Protein 3UOX (pdb70)

CATH classification: 3.50.50.60

Foldseek 3Di:
DAFPFAEEEEAQALLRLLLQLLCVVLVGGYAYEEQAPDHHQCLQQFQAFLAWALFQPLLLLLCCLVPLCVVDFDFKRIDHSVVSRVSSVVSCVSSVRCVRYDYSWDFQAWAQDVVHQWIFTAIPNPDTGIHLFYEYPLDQWADDPFAAPVAAQFAEAERRHADADPVSHGPPLAQAPFEEEEEDAPQQNLSNLLSSLVHHQAYEYEDAAAAQEAAQLMDTADPVNRVVSSVCSVVLLVQLLPEQFSGNEAEDAAAQVVDDLVRLLVVLVVQSNDHHDCNPHHYHPCCFQDPVNQVSSLVSSLVVLPVQAPDPVVSVRNRGDQFGHPLADHHHHDCSSNSNNDPRYHYHHCNVWPWNHAHRQGTDTNPDDDGGNYYYYSDDICSFQWDCPSYQYAFPPRDGVCNVQVLHDFAFLLFAAARHKSYGYAQYQSNANRRHSCSSLSSVVSVLVSLVSVVCVVVVWSIKGFDPVRSQVRQVVQVVVVVSTVSCVRVVVQKRWDAPPPGDIDIGGSGGSGGSNVSVVVSVVCVVVVNPRMDID/DAFPFAEEEEAQALLRLLLLLLCVVLVGGYAYEEQAPDHHQVLQQFFAFLAWALFQPLLLLLCCLVPLPVVDFAFKRIDHSVVSRVSSVVSCVSSVRRVRYDYSKDFAAWAQDVVHQWIWTDIPNPDTHIHLFYEYPLAQKDDDPFAAPVAAQFAEAERSHADADPVSHGPPLAQAPWFEEEEDDPQLVQSSLLSSLVHHPFYEYEDAAAAQEAAQLMDTADPVRRVVSSVCSVVLLVQLLPEQFSGNEAEDAAQLVVDDLVVLLVVLVVQRNDHHDCNPHHYHPCCFQDPVSQVSSLVSSLVVLPVQAPDNVVSVRNRGDQFTPPLFPHRHHDCRSNSNVDPRYYYHHCNVWPWNHAHHQGTHTNPDGDGTNYYYYHDDINSCVSHQYAFPPRDGCCVVQVQHDFAFLLFAAARHKSYGYAAYQSNANRSHSCSSLSSVVSVLVSLVSVVCVVVVWSIKGFDPVRRLVRQVVQQVVVVSTNNCVSPVVQWRWDQDPVGDIDIGGNGRSGGSNVSVVVSVVCVVVVNPRMDID

GO terms:
  GO:0050661 NADP binding (F, IDA)
  GO:0071949 FAD binding (F, IDA)
  GO:0042802 identical protein binding (F, IDA)
  GO:0042803 protein homodimerization activity (F, IDA)
  GO:0019383 (+)-camphor catabolic process (P, IDA)
  GO:0004497 monooxygenase activity (F, IDA)

B-factor: mean 24.01, std 8.53, range [9.24, 66.56]

Radius of gyration: 33.34 Å; Cα contacts (8 Å, |Δi|>4): 2273; chains: 2; bounding box: 91×55×94 Å

Organism: Pseudomonas putida (NCBI:txid303)

Nearest PDB structures (foldseek):
  3uox-assembly2_B  TM=1.002E+00  e=0.000E+00  Pseudomonas putida
  3uov-assembly1_B  TM=1.000E+00  e=0.000E+00  Pseudomonas putida
  3uox-assembly3_A  TM=9.975E-01  e=0.000E+00  Pseudomonas putida
  3uov-assembly1_A  TM=9.986E-01  e=0.000E+00  Pseudomonas putida
  3uoy-assembly1_A  TM=1.000E+00  e=0.000E+00  Pseudomonas putida

Sequence (1070 aa):
KSPALDAVVIGAGVTGIYQAFLINQAGMKVLGIEAGEDVGGTWYWNRYPGCRLDTESYAYGYFALKGIIPEWEWSENFASQPEMLRYVNRAADAMDVRKHYRFNTRVTAARYVENDRLWEVTLDNEEVVTCRFLISATGPLSAPDIKGIDSFKGESFHSSRWPTDAEGAPKGVDFTGKRVGVIGTGATGVQIIPIAAETAKELYVFQRTPNWCTPLGNSPMSKEKMDSLRNRYPTILEYVKSTDTAFPYHRDPRKGTDVSESERDAFFEELYRQPGYGIWLSGFRDLLLNKESNKFLADFVAKKIRQRVKDPVVAEKLIPKDHPFGAKRVPMETNYYETYNRDNVHLVDIREAPIQEVTPEGIKTADAAYDLDVIIYATGFDAVTGSLDRIDIRGKDNVRLIDAWAEGPSTYLGLQARGFPNFFTLVGPHNGSTFCNVGVCGGLQAEWVLRMISYMKDNGFTYSEPTQAAENRWTEEVYADFSRTLLAEANAWWVKTTTKPDGSVVRRTLVHVSGGPEYRKRCEQVAYNNNYNGFELAKSPALDAVVIGAGVTGIYQAFLINQAGMKVLGIEAGEDVGGTWYWNRYPGCRLDTESYAYGYFALKGIIPEWEWSENFASQPEMLRYVNRAADAMDVRKHYRFNTRVTAARYVENDRLWEVTLDNEEVVTCRFLISATGPLSAPDIKGIDSFKGESFHSSRWPTDAEGAPKGVDFTGKRVGVIGTGATGVQIIPIAAETAKELYVFQRTPNWCTPLGNSPMSKEKMDSLRNRYPTILEYVKSTDTAFPYHRDPRKGTDVSESERDAFFEELYRQPGYGIWLSGFRDLLLNKESNKFLADFVAKKIRQRVKDPVVAEKLIPKDHPFGAKRVPMETNYYETYNRDNVHLVDIREAPIQEVTPEGIKTADAAYDLDVIIYATGFGSLDRIDIRGKDNVRLIDAWAEGPSTYLGLQARGFPNFFTLVGPHNGSTFCNVGVCGGLQAEWVLRMISYMKDNGFTYSEPTQAAENRWTEEVYADFSRTLLAEANAWWVKTTTKPDGSVVRRTLVHVSGGPEYRKRCEQVAYNNNYNGFELA

Secondary structure (DSSP, 8-state):
---SEEEEEE--SHHHHHHHHHHHHTT--EEEE-SSSSS-THHHH---TT-B-SS-HHHH-HHHHTTSSTT---SBSS-BHHHHHHHHHHHHHHHT-GGGEE-S--EEEEEEEGGGTEEEEEETTTEEEEEEEEEE---S-B----TTGGG--SEEEEGGG--B-TTSPBS----BT-EEEEE--SHHHHHHHHHHTTTBSEEEEEESSPPP-EE----BPPHHHHHHHHHTHHHHHHHHTTSSSSSS---BSS-GGGS-HHHHHHHHHHHHHSSSTHHHHTSBTTTTT-HHHHHHHHHHHHHHHHHH-S-HHHHHHTS-SSS-TTSS-PPEESSHHHHTTSTTEEEEETTTS-EEEEETTEEEESS-EEE-SEEEE----BSSS-S-TTSEEE-GGG-BHHHHTTTS---BTTTB-TT-TTEEE-SSGGGTGGGS-HHHHHHHHHHHHHHHHHHHHHHT---EEE-HHHHHHHHHHHHHHHHTSTHHHH-GGGEEEEE-SSS-EEEEESS--S-HHHHHHHHHHHHHTTTTTEEE-/---SEEEEEE--SHHHHHHHHHHHHTT--EEEE-SSSSS-THHHH---TT-B-SS-HHHH-HHHHTTSSTT---SBSS-BHHHHHHHHHHHHHHHT-GGGEE-S--EEEEEEEGGGTEEEEEETTTEEEEEEEEEE---S------TTGGG--SEEEEGGG--B-TTSPBS----BT-EEEEE--SHHHHHHHHHHHHHBSEEEEEESSPPP-EE----BPPHHHHHHHHHTHHHHHHHHHHSSSSSS---BSS-GGGS-HHHHHHHHHHHHTSSSTHHHHTSBTTTTT-HHHHHHHHHHHHHHHHHH-SSHHHHHHTS-SSS-TTSSPPPEESSHHHHTTSTTEEEEETTTS-EEEE-SSEEEESS-EEE-SEEEE-----GGGGSEEE-GGG-BHHHHTTTS---BTTTB-TT-TTEEE-SSGGGTGGGS-HHHHHHHHHHHHHHHHHHHHHHT---EEE-HHHHHHHHHHHHHHHHTSTHHHHTGGGEEEEEETTTEEEEEES---S-HHHHHHHHHHHHHTTTTTEEE-

Solvent-accessible surface area: 43921 Å² total; per-residue (Å²): 114,91,21,75,29,22,0,0,0,14,9,0,14,20,12,0,0,6,0,0,35,19,0,57,123,50,71,10,140,10,23,0,1,14,30,2,125,49,0,1,13,67,20,34,113,17,35,15,13,20,10,58,7,39,2,15,0,16,0,20,0,3,6,1,14,85,45,40,0,60,84,34,101,5,62,40,10,1,0,23,5,63,6,0,29,136,2,0,39,86,0,0,81,46,11,87,0,66,149,26,17,84,43,95,18,114,10,36,7,0,98,18,38,85,147,42,88,6,0,65,0,13,3,52,120,138,79,74,18,35,0,43,9,0,0,2,8,33,22,29,71,18,102,82,157,40,146,30,31,151,47,19,157,36,69,51,10,32,1,40,163,7,51,48,58,109,159,20,45,31,112,37,54,83,2,98,54,65,58,0,0,0,22,20,10,22,49,4,0,1,35,1,0,18,61,0,1,115,49,6,115,32,0,27,0,1,10,154,48,19,24,12,2,1,30,6,41,44,54,115,16,56,131,136,92,3,44,45,8,61,83,37,11,77,7,0,24,47,2,0,61,19,5,99,27,2,4,6,24,65,75,23,106,83,80,0,57,106,9,65,122,89,98,27,60,67,40,4,47,122,17,13,170,68,64,2,1,0,3,10,12,23,2,4,117,8,4,24,101,55,138,105,2,4,123,51,1,12,70,6,0,6,85,10,0,114,94,33,3,150,68,100,105,38,0,66,74,2,6,6,142,101,28,36,0,1,2,87,71,4,12,11,4,79,94,5,2,64,8,16,53,106,140,26,11,66,38,12,23,20,146,116,5,68,30,83,60,2,32,60,102,0,2,77,0,53,103,35,79,41,87,11,62,0,0,0,1,4,35,50,78,56,28,13,58,16,9,21,94,148,14,56,4,43,3,51,120,91,65,103,7,92,68,37,44,62,56,0,17,8,8,19,1,0,2,1,4,97,15,1,0,0,1,0,4,5,10,5,2,24,11,9,9,9,31,14,0,24,8,0,19,1,5,16,18,0,23,11,0,29,44,0,2,28,24,1,118,80,73,57,61,38,40,0,0,0,37,125,51,10,13,62,156,15,15,100,75,14,46,35,53,0,45,160,26,22,2,28,137,34,13,76,143,12,29,84,80,34,87,59,136,124,48,72,62,46,111,34,8,10,0,4,39,27,19,9,41,88,20,50,64,81,6,12,26,18,1,28,66,79,2,102,14,13,98,37,51,110,98,24,76,19,44,0,0,0,14,9,0,15,20,14,0,0,6,0,0,36,16,0,55,126,47,64,8,136,6,32,0,1,13,32,3,125,47,0,1,12,67,20,35,118,18,37,16,11,23,10,59,7,38,2,14,0,15,0,20,0,2,5,1,11,88,47,43,2,46,91,36,117,5,62,42,10,1,0,23,7,60,6,0,29,137,2,0,37,113,0,0,81,56,11,77,1,65,136,36,18,92,45,98,3,107,5,42,6,0,97,18,38,81,148,48,86,7,0,65,0,11,1,60,123,136,78,80,21,34,0,42,9,0,0,2,9,35,26,37,101,38,99,94,153,61,141,26,34,145,46,20,175,32,80,49,11,33,2,37,178,9,57,49,52,117,163,18,41,32,110,39,54,86,2,94,49,62,66,0,0,0,23,20,9,26,51,6,0,2,35,0,0,16,58,0,1,115,53,5,118,35,0,28,0,1,10,145,49,19,27,13,2,0,33,8,39,42,54,108,15,63,154,149,90,5,43,47,6,56,83,40,9,76,8,0,23,52,3,0,59,19,4,98,28,2,2,6,24,59,72,22,109,98,70,0,79,76,20,57,131,87,98,25,57,65,43,8,46,126,16,13,174,69,64,1,0,0,3,12,10,24,1,4,113,10,4,20,99,63,134,98,2,4,121,39,1,10,75,8,0,6,79,11,0,118,109,39,3,184,68,100,98,34,0,66,81,2,7,6,140,103,31,30,0,3,0,56,70,3,10,11,5,81,94,5,2,63,8,17,63,103,143,32,12,66,32,14,32,22,139,136,7,70,26,92,56,2,33,62,107,1,2,76,0,57,116,35,73,40,83,10,62,0,0,0,2,3,37,60,114,70,10,21,86,153,12,50,6,56,3,66,118,90,65,86,8,72,74,35,43,64,47,1,19,8,6,18,0,0,2,0,3,105,16,1,0,0,2,0,4,5,11,5,46,23,10,10,10,34,30,13,0,26,7,0,23,0,5,14,16,0,23,11,0,28,43,0,1,27,20,0,113,78,74,55,58,35,43,0,7,3,44,99,50,7,9,60,156,16,14,109,78,18,44,34,57,0,50,166,28,22,6,24,131,29,5,77,172,17,34,104,71,33,94,64,146,125,58,48,81,34,106,35,8,69,7,4,37,26,17,10,42,82,20,50,71,62,6,11,30,15,1,27,66,86,2,102,15,13,103,34,55

InterPro domains:
  IPR023753 FAD/NAD(P)-binding domain [PF07992] (11-239)
  IPR036188 FAD/NAD(P)-binding domain superfamily [G3DSA:3.50.50.60] (4-274)
  IPR036188 FAD/NAD(P)-binding domain superfamily [G3DSA:3.50.50.60] (354-545)
  IPR036188 FAD/NAD(P)-binding domain superfamily [SSF51905] (10-263)
  IPR036188 FAD/NAD(P)-binding domain superfamily [SSF51905] (326-543)
  IPR050775 Baeyer-Villiger monooxygenase-like [PTHR43098] (5-544)

Structure (mmCIF, N/CA/C/O backbone):
data_3UOX
#
_entry.id   3UOX
#
_cell.length_a   67.318
_cell.length_b   92.540
_cell.length_c   93.350
_cell.angle_alpha   90.000
_cell.angle_beta   103.270
_cell.angle_gamma   90.000
#
_symmetry.space_group_name_H-M   'P 1 21 1'
#
loop_
_entity.id
_entity.type
_entity.pdbx_description
1 polymer OTEMO
2 non-polymer 'FLAVIN-ADENINE DINUCLEOTIDE'
3 water water
#
loop_
_atom_site.group_PDB
_atom_site.id
_atom_site.type_symbol
_atom_site.label_atom_id
_atom_site.label_alt_id
_atom_site.label_comp_id
_atom_site.label_asym_id
_atom_site.label_entity_id
_atom_site.label_seq_id
_atom_site.pdbx_PDB_ins_code
_atom_site.Cartn_x
_atom_site.Cartn_y
_atom_site.Cartn_z
_atom_site.occupancy
_atom_site.B_iso_or_equiv
_atom_site.auth_seq_id
_atom_site.auth_comp_id
_atom_site.auth_asym_id
_atom_site.auth_atom_id
_atom_site.pdbx_PDB_model_num
ATOM 1 N N . LYS A 1 6 ? 24.820 -16.488 47.569 1.00 39.16 6 LYS A N 1
ATOM 2 C CA . LYS A 1 6 ? 23.539 -17.238 47.390 1.00 38.70 6 LYS A CA 1
ATOM 3 C C . LYS A 1 6 ? 22.784 -16.802 46.121 1.00 38.41 6 LYS A C 1
ATOM 4 O O . LYS A 1 6 ? 22.816 -15.633 45.723 1.00 38.58 6 LYS A O 1
ATOM 6 N N . SER A 1 7 ? 22.124 -17.754 45.469 1.00 37.21 7 SER A N 1
ATOM 7 C CA . SER A 1 7 ? 21.380 -17.437 44.253 1.00 35.92 7 SER A CA 1
ATOM 8 C C . SER A 1 7 ? 19.875 -17.644 44.455 1.00 33.63 7 SER A C 1
ATOM 9 O O . SER A 1 7 ? 19.466 -18.529 45.224 1.00 33.33 7 SER A O 1
ATOM 12 N N . PRO A 1 8 ? 19.051 -16.821 43.771 1.00 31.20 8 PRO A N 1
ATOM 13 C CA . PRO A 1 8 ? 17.603 -16.914 43.928 1.00 29.11 8 PRO A CA 1
ATOM 14 C C . PRO A 1 8 ? 17.103 -18.197 43.319 1.00 27.07 8 PRO A C 1
ATOM 15 O O . PRO A 1 8 ? 17.690 -18.696 42.378 1.00 26.91 8 PRO A O 1
ATOM 19 N N . ALA A 1 9 ? 16.011 -18.717 43.858 1.00 26.47 9 ALA A N 1
ATOM 20 C CA . ALA A 1 9 ? 15.402 -19.924 43.346 1.00 24.08 9 ALA A CA 1
ATOM 21 C C . ALA A 1 9 ? 14.634 -19.663 42.035 1.00 23.80 9 ALA A C 1
ATOM 22 O O . ALA A 1 9 ? 14.486 -20.568 41.214 1.00 23.11 9 ALA A O 1
ATOM 24 N N . LEU A 1 10 ? 14.166 -18.423 41.836 1.00 21.61 10 LEU A N 1
ATOM 25 C CA . LEU A 1 10 ? 13.334 -18.084 40.687 1.00 20.47 10 LEU A CA 1
ATOM 26 C C . LEU A 1 10 ? 13.957 -16.967 39.888 1.00 19.34 10 LEU A C 1
ATOM 27 O O . LEU A 1 10 ? 14.569 -16.089 40.495 1.00 18.75 10 LEU A O 1
ATOM 32 N N . ASP A 1 11 ? 13.759 -16.949 38.565 1.00 18.25 11 ASP A N 1
ATOM 33 C CA . ASP A 1 11 ? 14.067 -15.731 37.785 1.00 18.09 11 ASP A CA 1
ATOM 34 C C . ASP A 1 11 ? 13.179 -14.539 38.158 1.00 18.01 11 ASP A C 1
ATOM 35 O O . ASP A 1 11 ? 13.647 -13.407 38.243 1.00 17.78 11 ASP A O 1
ATOM 40 N N . ALA A 1 12 ? 11.887 -14.779 38.351 1.00 17.98 12 ALA A N 1
ATOM 41 C CA . ALA A 1 12 ? 10.964 -13.668 38.675 1.00 17.29 12 ALA A CA 1
ATOM 42 C C . ALA A 1 12 ? 9.814 -14.147 39.545 1.00 16.58 12 ALA A C 1
ATOM 43 O O . ALA A 1 12 ? 9.414 -15.285 39.453 1.00 17.70 12 ALA A O 1
ATOM 45 N N . VAL A 1 13 ? 9.320 -13.263 40.400 1.00 16.01 13 VAL A N 1
ATOM 46 C CA . VAL A 1 13 ? 7.986 -13.404 40.974 1.00 14.77 13 VAL A CA 1
ATOM 47 C C . VAL A 1 13 ? 7.114 -12.335 40.367 1.00 14.89 13 VAL A C 1
ATOM 48 O O . VAL A 1 13 ? 7.524 -11.154 40.253 1.00 14.24 13 VAL A O 1
ATOM 52 N N . VAL A 1 14 ? 5.915 -12.753 39.975 1.00 14.36 14 VAL A N 1
ATOM 53 C CA . VAL A 1 14 ? 4.904 -11.849 39.479 1.00 14.34 14 VAL A CA 1
ATOM 54 C C . VAL A 1 14 ? 3.770 -11.804 40.517 1.00 13.68 14 VAL A C 1
ATOM 55 O O . VAL A 1 14 ? 3.196 -12.845 40.833 1.00 12.80 14 VAL A O 1
ATOM 59 N N . ILE A 1 15 ? 3.476 -10.608 41.045 1.00 14.27 15 ILE A N 1
ATOM 60 C CA . ILE A 1 15 ? 2.375 -10.452 42.013 1.00 14.83 15 ILE A CA 1
ATOM 61 C C . ILE A 1 15 ? 1.109 -10.007 41.291 1.00 14.74 15 ILE A C 1
ATOM 62 O O . ILE A 1 15 ? 1.048 -8.872 40.829 1.00 14.84 15 ILE A O 1
ATOM 67 N N . GLY A 1 16 ? 0.141 -10.921 41.164 1.00 14.41 16 GLY A N 1
ATOM 68 C CA . GLY A 1 16 ? -1.230 -10.630 40.717 1.00 13.90 16 GLY A CA 1
ATOM 69 C C . GLY A 1 16 ? -1.557 -11.527 39.543 1.00 14.63 16 GLY A C 1
ATOM 70 O O . GLY A 1 16 ? -0.682 -11.829 38.716 1.00 15.39 16 GLY A O 1
ATOM 71 N N . ALA A 1 17 ? -2.774 -12.053 39.529 1.00 14.81 17 ALA A N 1
ATOM 72 C CA . ALA A 1 17 ? -3.233 -12.885 38.416 1.00 15.19 17 ALA A CA 1
ATOM 73 C C . ALA A 1 17 ? -4.419 -12.245 37.658 1.00 14.70 17 ALA A C 1
ATOM 74 O O . ALA A 1 17 ? -5.350 -12.937 37.271 1.00 15.69 17 ALA A O 1
ATOM 76 N N . GLY A 1 18 ? -4.404 -10.910 37.516 1.00 14.60 18 GLY A N 1
ATOM 77 C CA . GLY A 1 18 ? -5.280 -10.216 36.583 1.00 14.59 18 GLY A CA 1
ATOM 78 C C . GLY A 1 18 ? -4.675 -10.365 35.189 1.00 13.79 18 GLY A C 1
ATOM 79 O O . GLY A 1 18 ? -3.723 -11.127 35.014 1.00 14.37 18 GLY A O 1
ATOM 80 N N . VAL A 1 19 ? -5.242 -9.671 34.204 1.00 14.27 19 VAL A N 1
ATOM 81 C CA . VAL A 1 19 ? -4.792 -9.766 32.787 1.00 14.37 19 VAL A CA 1
ATOM 82 C C . VAL A 1 19 ? -3.285 -9.442 32.662 1.00 14.05 19 VAL A C 1
ATOM 83 O O . VAL A 1 19 ? -2.551 -10.062 31.883 1.00 13.46 19 VAL A O 1
ATOM 87 N N . THR A 1 20 ? -2.815 -8.526 33.491 1.00 14.33 20 THR A N 1
ATOM 88 C CA . THR A 1 20 ? -1.443 -8.039 33.331 1.00 14.45 20 THR A CA 1
ATOM 89 C C . THR A 1 20 ? -0.509 -9.109 33.839 1.00 14.44 20 THR A C 1
ATOM 90 O O . THR A 1 20 ? 0.460 -9.494 33.165 1.00 13.47 20 THR A O 1
ATOM 94 N N . GLY A 1 21 ? -0.807 -9.585 35.044 1.00 15.17 21 GLY A N 1
ATOM 95 C CA . GLY A 1 21 ? 0.107 -10.504 35.715 1.00 14.92 21 GLY A CA 1
ATOM 96 C C . GLY A 1 21 ? 0.193 -11.827 34.996 1.00 14.58 21 GLY A C 1
ATOM 97 O O . GLY A 1 21 ? 1.288 -12.372 34.831 1.00 14.87 21 GLY A O 1
ATOM 98 N N . ILE A 1 22 ? -0.946 -12.390 34.602 1.00 13.20 22 ILE A N 1
ATOM 99 C CA . ILE A 1 22 ? -0.862 -13.732 34.000 1.00 13.50 22 ILE A CA 1
ATOM 100 C C . ILE A 1 22 ? -0.085 -13.691 32.663 1.00 14.16 22 ILE A C 1
ATOM 101 O O . ILE A 1 22 ? 0.653 -14.622 32.337 1.00 14.88 22 ILE A O 1
ATOM 106 N N . TYR A 1 23 ? -0.234 -12.607 31.916 1.00 12.92 23 TYR A N 1
ATOM 107 C CA . TYR A 1 23 ? 0.508 -12.473 30.669 1.00 12.71 23 TYR A CA 1
ATOM 108 C C . TYR A 1 23 ? 1.998 -12.246 30.932 1.00 13.27 23 TYR A C 1
ATOM 109 O O . TYR A 1 23 ? 2.802 -12.774 30.202 1.00 14.28 23 TYR A O 1
ATOM 118 N N . GLN A 1 24 ? 2.369 -11.457 31.944 1.00 12.90 24 GLN A N 1
ATOM 119 C CA . GLN A 1 24 ? 3.800 -11.292 32.260 1.00 13.17 24 GLN A CA 1
ATOM 120 C C . GLN A 1 24 ? 4.391 -12.663 32.585 1.00 13.64 24 GLN A C 1
ATOM 121 O O . GLN A 1 24 ? 5.492 -13.012 32.151 1.00 14.36 24 GLN A O 1
ATOM 127 N N . ALA A 1 25 ? 3.668 -13.414 33.411 1.00 13.78 25 ALA A N 1
ATOM 128 C CA . ALA A 1 25 ? 4.139 -14.737 33.827 1.00 15.43 25 ALA A CA 1
ATOM 129 C C . ALA A 1 25 ? 4.265 -15.650 32.623 1.00 14.55 25 ALA A C 1
ATOM 130 O O . ALA A 1 25 ? 5.305 -16.273 32.401 1.00 16.81 25 ALA A O 1
ATOM 132 N N . PHE A 1 26 ? 3.225 -15.687 31.805 1.00 14.82 26 PHE A N 1
ATOM 133 C CA . PHE A 1 26 ? 3.240 -16.485 30.578 1.00 15.51 26 PHE A CA 1
ATOM 134 C C . PHE A 1 26 ? 4.497 -16.170 29.760 1.00 15.66 26 PHE A C 1
ATOM 135 O O . PHE A 1 26 ? 5.167 -17.084 29.282 1.00 16.00 26 PHE A O 1
ATOM 143 N N . LEU A 1 27 ? 4.782 -14.876 29.563 1.00 15.32 27 LEU A N 1
ATOM 144 C CA . LEU A 1 27 ? 5.922 -14.461 28.741 1.00 15.98 27 LEU A CA 1
ATOM 145 C C . LEU A 1 27 ? 7.310 -14.899 29.275 1.00 16.46 27 LEU A C 1
ATOM 146 O O . LEU A 1 27 ? 8.207 -15.328 28.512 1.00 16.63 27 LEU A O 1
ATOM 151 N N . ILE A 1 28 ? 7.485 -14.734 30.577 1.00 16.21 28 ILE A N 1
ATOM 152 C CA . ILE A 1 28 ? 8.700 -15.101 31.244 1.00 16.28 28 ILE A CA 1
ATOM 153 C C . ILE A 1 28 ? 8.942 -16.614 31.076 1.00 16.66 28 ILE A C 1
ATOM 154 O O . ILE A 1 28 ? 10.030 -17.028 30.634 1.00 16.14 28 ILE A O 1
ATOM 159 N N . ASN A 1 29 ? 7.915 -17.407 31.348 1.00 17.23 29 ASN A N 1
ATOM 160 C CA . ASN A 1 29 ? 8.025 -18.848 31.207 1.00 19.28 29 ASN A CA 1
ATOM 161 C C . ASN A 1 29 ? 8.297 -19.284 29.754 1.00 20.03 29 ASN A C 1
ATOM 162 O O . ASN A 1 29 ? 9.149 -20.118 29.509 1.00 19.42 29 ASN A O 1
ATOM 167 N N . GLN A 1 30 ? 7.566 -18.711 28.797 1.00 20.41 30 GLN A N 1
ATOM 168 C CA . GLN A 1 30 ? 7.767 -19.041 27.383 1.00 20.94 30 GLN A CA 1
ATOM 169 C C . GLN A 1 30 ? 9.219 -18.785 26.961 1.00 21.09 30 GLN A C 1
ATOM 170 O O . GLN A 1 30 ? 9.750 -19.476 26.071 1.00 21.30 30 GLN A O 1
ATOM 176 N N . ALA A 1 31 ? 9.866 -17.824 27.623 1.00 21.17 31 ALA A N 1
ATOM 177 C CA . ALA A 1 31 ? 11.254 -17.457 27.310 1.00 21.96 31 ALA A CA 1
ATOM 178 C C . ALA A 1 31 ? 12.290 -18.399 27.902 1.00 22.63 31 ALA A C 1
ATOM 179 O O . ALA A 1 31 ? 13.479 -18.210 27.679 1.00 23.41 31 ALA A O 1
ATOM 181 N N . GLY A 1 32 ? 11.841 -19.387 28.671 1.00 23.10 32 GLY A N 1
ATOM 182 C CA . GLY A 1 32 ? 12.733 -20.378 29.262 1.00 23.88 32 GLY A CA 1
ATOM 183 C C . GLY A 1 32 ? 13.186 -20.065 30.666 1.00 24.75 32 GLY A C 1
ATOM 184 O O . GLY A 1 32 ? 14.114 -20.713 31.179 1.00 25.90 32 GLY A O 1
ATOM 185 N N . MET A 1 33 ? 12.526 -19.101 31.308 1.00 23.23 33 MET A N 1
ATOM 186 C CA . MET A 1 33 ? 12.863 -18.700 32.666 1.00 22.25 33 MET A CA 1
ATOM 187 C C . MET A 1 33 ? 11.893 -19.225 33.692 1.00 22.00 33 MET A C 1
ATOM 188 O O . MET A 1 33 ? 10.779 -19.672 33.350 1.00 22.41 33 MET A O 1
ATOM 193 N N . LYS A 1 34 ? 12.327 -19.195 34.950 1.00 20.57 34 LYS A N 1
ATOM 194 C CA . LYS A 1 34 ? 11.521 -19.707 36.039 1.00 20.44 34 LYS A CA 1
ATOM 195 C C . LYS A 1 34 ? 10.769 -18.578 36.727 1.00 20.20 34 LYS A C 1
ATOM 196 O O . LYS A 1 34 ? 11.364 -17.674 37.303 1.00 20.26 34 LYS A O 1
ATOM 202 N N . VAL A 1 35 ? 9.455 -18.679 36.697 1.00 19.67 35 VAL A N 1
ATOM 203 C CA . VAL A 1 35 ? 8.603 -17.640 37.232 1.00 19.45 35 VAL A CA 1
ATOM 204 C C . VAL A 1 35 ? 7.578 -18.247 38.176 1.00 18.62 35 VAL A C 1
ATOM 205 O O . VAL A 1 35 ? 7.068 -19.338 37.925 1.00 18.66 35 VAL A O 1
ATOM 209 N N . LEU A 1 36 ? 7.320 -17.557 39.280 1.00 18.42 36 LEU A N 1
ATOM 210 C CA . LEU A 1 36 ? 6.244 -17.952 40.215 1.00 17.55 36 LEU A CA 1
ATOM 211 C C . LEU A 1 36 ? 5.260 -16.809 40.322 1.00 16.45 36 LEU A C 1
ATOM 212 O O . LEU A 1 36 ? 5.660 -15.684 40.577 1.00 17.50 36 LEU A O 1
ATOM 217 N N . GLY A 1 37 ? 3.982 -17.066 40.076 1.00 15.83 37 GLY A N 1
ATOM 218 C CA . GLY A 1 37 ? 2.979 -16.005 40.217 1.00 14.79 37 GLY A CA 1
ATOM 219 C C . GLY A 1 37 ? 2.383 -16.183 41.603 1.00 14.93 37 GLY A C 1
ATOM 220 O O . GLY A 1 37 ? 2.323 -17.326 42.096 1.00 14.65 37 GLY A O 1
ATOM 221 N N . ILE A 1 38 ? 1.960 -15.081 42.212 1.00 14.03 38 ILE A N 1
ATOM 222 C CA . ILE A 1 38 ? 1.262 -15.068 43.480 1.00 14.70 38 ILE A CA 1
ATOM 223 C C . ILE A 1 38 ? -0.047 -14.323 43.306 1.00 15.59 38 ILE A C 1
ATOM 224 O O . ILE A 1 38 ? -0.065 -13.206 42.744 1.00 16.78 38 ILE A O 1
ATOM 229 N N . GLU A 1 39 ? -1.125 -14.884 43.855 1.00 15.07 39 GLU A N 1
ATOM 230 C CA . GLU A 1 39 ? -2.462 -14.272 43.770 1.00 16.22 39 GLU A CA 1
ATOM 231 C C . GLU A 1 39 ? -3.305 -14.556 45.025 1.00 17.44 39 GLU A C 1
ATOM 232 O O . GLU A 1 39 ? -3.467 -15.731 45.415 1.00 18.20 39 GLU A O 1
ATOM 238 N N . ALA A 1 40 ? -3.825 -13.492 45.644 1.00 17.56 40 ALA A N 1
ATOM 239 C CA . ALA A 1 40 ? -4.649 -13.587 46.843 1.00 19.12 40 ALA A CA 1
ATOM 240 C C . ALA A 1 40 ? -5.960 -14.357 46.639 1.00 19.20 40 ALA A C 1
ATOM 241 O O . ALA A 1 40 ? -6.429 -15.034 47.553 1.00 21.13 40 ALA A O 1
ATOM 243 N N . GLY A 1 41 ? -6.565 -14.231 45.462 1.00 18.46 41 GLY A N 1
ATOM 244 C CA . GLY A 1 41 ? -7.834 -14.899 45.149 1.00 17.85 41 GLY A CA 1
ATOM 245 C C . GLY A 1 41 ? -7.618 -16.364 44.806 1.00 18.53 41 GLY A C 1
ATOM 246 O O . GLY A 1 41 ? -6.479 -16.852 44.788 1.00 17.00 41 GLY A O 1
ATOM 247 N N . GLU A 1 42 ? -8.725 -17.056 44.543 1.00 19.48 42 GLU A N 1
ATOM 248 C CA . GLU A 1 42 ? -8.715 -18.494 44.303 1.00 20.56 42 GLU A CA 1
ATOM 249 C C . GLU A 1 42 ? -8.301 -18.846 42.887 1.00 20.03 42 GLU A C 1
ATOM 250 O O . GLU A 1 42 ? -7.942 -19.995 42.589 1.00 19.44 42 GLU A O 1
ATOM 256 N N . ASP A 1 43 ? -8.362 -17.870 41.989 1.00 20.05 43 ASP A N 1
ATOM 257 C CA . ASP A 1 43 ? -8.153 -18.179 40.580 1.00 20.26 43 ASP A CA 1
ATOM 258 C C . ASP A 1 43 ? -7.878 -16.856 39.872 1.00 19.94 43 ASP A C 1
ATOM 259 O O . ASP A 1 43 ? -7.726 -15.796 40.526 1.00 19.42 43 ASP A O 1
ATOM 264 N N . VAL A 1 44 ? -7.779 -16.913 38.540 1.00 19.30 44 VAL A N 1
ATOM 265 C CA . VAL A 1 44 ? -7.306 -15.769 37.778 1.00 17.88 44 VAL A CA 1
ATOM 266 C C . VAL A 1 44 ? -8.446 -14.779 37.570 1.00 17.23 44 VAL A C 1
ATOM 267 O O . VAL A 1 44 ? -9.621 -15.101 37.812 1.00 16.39 44 VAL A O 1
ATOM 271 N N . GLY A 1 45 ? -8.097 -13.586 37.091 1.00 16.89 45 GLY A N 1
ATOM 272 C CA . GLY A 1 45 ? -9.092 -12.607 36.617 1.00 14.56 45 GLY A CA 1
ATOM 273 C C . GLY A 1 45 ? -8.890 -11.195 37.116 1.00 14.98 45 GLY A C 1
ATOM 274 O O . GLY A 1 45 ? -9.243 -10.223 36.419 1.00 12.35 45 GLY A O 1
ATOM 275 N N . GLY A 1 46 ? -8.308 -11.062 38.309 1.00 14.73 46 GLY A N 1
ATOM 276 C CA . GLY A 1 46 ? -8.082 -9.736 38.889 1.00 14.59 46 GLY A CA 1
ATOM 277 C C . GLY A 1 46 ? -9.418 -9.037 39.030 1.00 15.69 46 GLY A C 1
ATOM 278 O O . GLY A 1 46 ? -10.346 -9.618 39.586 1.00 15.07 46 GLY A O 1
ATOM 279 N N . THR A 1 47 ? -9.531 -7.808 38.505 1.00 15.32 47 THR A N 1
ATOM 280 C CA . THR A 1 47 ? -10.805 -7.066 38.374 1.00 17.46 47 THR A CA 1
ATOM 281 C C . THR A 1 47 ? -12.049 -7.925 38.148 1.00 17.41 47 THR A C 1
ATOM 282 O O . THR A 1 47 ? -13.050 -7.765 38.836 1.00 17.58 47 THR A O 1
ATOM 286 N N . TRP A 1 48 ? -11.939 -8.816 37.166 1.00 17.01 48 TRP A N 1
ATOM 287 C CA . TRP A 1 48 ? -13.028 -9.644 36.613 1.00 17.26 48 TRP A CA 1
ATOM 288 C C . TRP A 1 48 ? -13.356 -10.852 37.500 1.00 16.77 48 TRP A C 1
ATOM 289 O O . TRP A 1 48 ? -14.444 -11.466 37.392 1.00 17.74 48 TRP A O 1
ATOM 300 N N . TYR A 1 49 ? -12.415 -11.160 38.395 1.00 17.75 49 TYR A N 1
ATOM 301 C CA . TYR A 1 49 ? -12.615 -12.116 39.467 1.00 18.36 49 TYR A CA 1
ATOM 302 C C . TYR A 1 49 ? -13.234 -11.437 40.700 1.00 18.38 49 TYR A C 1
ATOM 303 O O . TYR A 1 49 ? -14.141 -12.000 41.321 1.00 18.05 49 TYR A O 1
ATOM 312 N N . TRP A 1 50 ? -12.741 -10.264 41.077 1.00 17.70 50 TRP A N 1
ATOM 313 C CA . TRP A 1 50 ? -13.173 -9.650 42.342 1.00 18.95 50 TRP A CA 1
ATOM 314 C C . TRP A 1 50 ? -14.537 -8.969 42.254 1.00 19.65 50 TRP A C 1
ATOM 315 O O . TRP A 1 50 ? -15.314 -9.032 43.192 1.00 20.19 50 TRP A O 1
ATOM 326 N N . ASN A 1 51 ? -14.807 -8.307 41.131 1.00 19.74 51 ASN A N 1
ATOM 327 C CA . ASN A 1 51 ? -15.947 -7.431 41.039 1.00 21.04 51 ASN A CA 1
ATOM 328 C C . ASN A 1 51 ? -17.095 -8.221 40.488 1.00 21.42 51 ASN A C 1
ATOM 329 O O . ASN A 1 51 ? -17.044 -8.635 39.341 1.00 22.93 51 ASN A O 1
ATOM 334 N N . ARG A 1 52 ? -18.107 -8.465 41.320 1.00 20.69 52 ARG A N 1
ATOM 335 C CA . ARG A 1 52 ? -19.226 -9.341 40.935 1.00 21.18 52 ARG A CA 1
ATOM 336 C C . ARG A 1 52 ? -20.552 -8.642 41.054 1.00 20.22 52 ARG A C 1
ATOM 337 O O . ARG A 1 52 ? -21.568 -9.292 40.967 1.00 20.31 52 ARG A O 1
ATOM 345 N N . TYR A 1 53 ? -20.548 -7.318 41.229 1.00 20.13 53 TYR A N 1
ATOM 346 C CA . TYR A 1 53 ? -21.784 -6.587 41.501 1.00 19.22 53 TYR A CA 1
ATOM 347 C C . TYR A 1 53 ? -22.649 -6.517 40.240 1.00 19.45 53 TYR A C 1
ATOM 348 O O . TYR A 1 53 ? -22.131 -6.680 39.149 1.00 19.67 53 TYR A O 1
ATOM 357 N N . PRO A 1 54 ? -23.962 -6.274 40.381 1.00 18.86 54 PRO A N 1
ATOM 358 C CA . PRO A 1 54 ? -24.808 -6.238 39.196 1.00 18.18 54 PRO A CA 1
ATOM 359 C C . PRO A 1 54 ? -24.502 -5.018 38.330 1.00 17.31 54 PRO A C 1
ATOM 360 O O . PRO A 1 54 ? -24.321 -3.921 38.849 1.00 16.29 54 PRO A O 1
ATOM 364 N N . GLY A 1 55 ? -24.445 -5.237 37.023 1.00 17.14 55 GLY A N 1
ATOM 365 C CA . GLY A 1 55 ? -24.201 -4.191 36.047 1.00 16.37 55 GLY A CA 1
ATOM 366 C C . GLY A 1 55 ? -22.728 -4.060 35.707 1.00 16.47 55 GLY A C 1
ATOM 367 O O . GLY A 1 55 ? -22.388 -3.234 34.869 1.00 16.56 55 GLY A O 1
ATOM 368 N N . CYS A 1 56 ? -21.854 -4.832 36.374 1.00 16.54 56 CYS A N 1
ATOM 369 C CA . CYS A 1 56 ? -20.396 -4.712 36.142 1.00 16.16 56 CYS A CA 1
ATOM 370 C C . CYS A 1 56 ? -20.083 -5.033 34.683 1.00 16.20 56 CYS A C 1
ATOM 371 O O . CYS A 1 56 ? -20.477 -6.077 34.204 1.00 14.06 56 CYS A O 1
ATOM 374 N N . ARG A 1 57 ? -19.397 -4.121 33.974 1.00 16.36 57 ARG A N 1
ATOM 375 C CA . ARG A 1 57 ? -19.248 -4.213 32.528 1.00 17.65 57 ARG A CA 1
ATOM 376 C C . ARG A 1 57 ? -18.054 -3.360 32.069 1.00 18.96 57 ARG A C 1
ATOM 377 O O . ARG A 1 57 ? -17.749 -2.364 32.717 1.00 19.30 57 ARG A O 1
ATOM 385 N N . LEU A 1 58 ? -17.444 -3.705 30.926 1.00 18.85 58 LEU A N 1
ATOM 386 C CA . LEU A 1 58 ? -16.348 -2.924 30.309 1.00 18.77 58 LEU A CA 1
ATOM 387 C C . LEU A 1 58 ? -16.807 -1.517 29.905 1.00 18.65 58 LEU A C 1
ATOM 388 O O . LEU A 1 58 ? -17.960 -1.357 29.529 1.00 17.62 58 LEU A O 1
ATOM 393 N N . ASP A 1 59 ? -15.900 -0.534 29.943 1.00 19.19 59 ASP A N 1
ATOM 394 C CA . ASP A 1 59 ? -16.048 0.742 29.215 1.00 20.14 59 ASP A CA 1
ATOM 395 C C . ASP A 1 59 ? -15.373 0.703 27.790 1.00 20.67 59 ASP A C 1
ATOM 396 O O . ASP A 1 59 ? -15.677 1.518 26.908 1.00 20.49 59 ASP A O 1
ATOM 401 N N . THR A 1 60 ? -14.488 -0.271 27.581 1.00 20.18 60 THR A N 1
ATOM 402 C CA . THR A 1 60 ? -13.774 -0.433 26.320 1.00 19.78 60 THR A CA 1
ATOM 403 C C . THR A 1 60 ? -14.495 -1.456 25.465 1.00 19.55 60 THR A C 1
ATOM 404 O O . THR A 1 60 ? -14.909 -2.535 25.971 1.00 18.86 60 THR A O 1
ATOM 408 N N . GLU A 1 61 ? -14.663 -1.133 24.186 1.00 17.53 61 GLU A N 1
ATOM 409 C CA . GLU A 1 61 ? -15.123 -2.147 23.228 1.00 18.26 61 GLU A CA 1
ATOM 410 C C . GLU A 1 61 ? -14.475 -3.500 23.490 1.00 17.14 61 GLU A C 1
ATOM 411 O O . GLU A 1 61 ? -13.252 -3.591 23.589 1.00 17.45 61 GLU A O 1
ATOM 417 N N . SER A 1 62 ? -15.281 -4.556 23.577 1.00 15.57 62 SER A N 1
ATOM 418 C CA . SER A 1 62 ? -14.726 -5.862 23.939 1.00 15.28 62 SER A CA 1
ATOM 419 C C . SER A 1 62 ? -13.591 -6.270 23.045 1.00 14.61 62 SER A C 1
ATOM 420 O O . SER A 1 62 ? -12.564 -6.725 23.534 1.00 15.31 62 SER A O 1
ATOM 423 N N . TYR A 1 63 ? -13.770 -6.131 21.730 1.00 13.87 63 TYR A N 1
ATOM 424 C CA . TYR A 1 63 ? -12.718 -6.565 20.822 1.00 14.89 63 TYR A CA 1
ATOM 425 C C . TYR A 1 63 ? -11.374 -5.837 21.014 1.00 15.21 63 TYR A C 1
ATOM 426 O O . TYR A 1 63 ? -10.308 -6.424 20.775 1.00 15.25 63 TYR A O 1
ATOM 435 N N . ALA A 1 64 ? -11.418 -4.563 21.429 1.00 13.62 64 ALA A N 1
ATOM 436 C CA . ALA A 1 64 ? -10.230 -3.762 21.631 1.00 14.61 64 ALA A CA 1
ATOM 437 C C . ALA A 1 64 ? -9.539 -4.072 22.974 1.00 15.35 64 ALA A C 1
ATOM 438 O O . ALA A 1 64 ? -8.304 -4.007 23.082 1.00 15.00 64 ALA A O 1
ATOM 440 N N . TYR A 1 65 ? -10.337 -4.408 23.990 1.00 14.59 65 TYR A N 1
ATOM 441 C CA . TYR A 1 65 ? -9.774 -4.816 25.297 1.00 14.62 65 TYR A CA 1
ATOM 442 C C . TYR A 1 65 ? -9.149 -6.215 25.195 1.00 14.62 65 TYR A C 1
ATOM 443 O O . TYR A 1 65 ? -8.164 -6.522 25.885 1.00 15.21 65 TYR A O 1
ATOM 452 N N . GLY A 1 66 ? -9.700 -7.034 24.306 1.00 15.01 66 GLY A N 1
ATOM 453 C CA . GLY A 1 66 ? -9.350 -8.469 24.187 1.00 14.20 66 GLY A CA 1
ATOM 454 C C . GLY A 1 66 ? -7.970 -8.739 23.552 1.00 14.69 66 GLY A C 1
ATOM 455 O O . GLY A 1 66 ? -7.851 -9.381 22.515 1.00 14.75 66 GLY A O 1
ATOM 456 N N . TYR A 1 67 ? -6.927 -8.255 24.204 1.00 15.61 67 TYR A N 1
ATOM 457 C CA . TYR A 1 67 ? -5.567 -8.366 23.692 1.00 16.28 67 TYR A CA 1
ATOM 458 C C . TYR A 1 67 ? -5.130 -9.815 23.458 1.00 16.59 67 TYR A C 1
ATOM 459 O O . TYR A 1 67 ? -4.394 -10.089 22.496 1.00 16.56 67 TYR A O 1
ATOM 468 N N . PHE A 1 68 ? -5.575 -10.738 24.316 1.00 15.63 68 PHE A N 1
ATOM 469 C CA . PHE A 1 68 ? -5.206 -12.141 24.128 1.00 14.97 68 PHE A CA 1
ATOM 470 C C . PHE A 1 68 ? -5.790 -12.747 22.849 1.00 15.13 68 PHE A C 1
ATOM 471 O O . PHE A 1 68 ? -5.225 -13.698 22.290 1.00 14.78 68 PHE A O 1
ATOM 479 N N . ALA A 1 69 ? -6.935 -12.227 22.407 1.00 14.29 69 ALA A N 1
ATOM 480 C CA . ALA A 1 69 ? -7.472 -12.627 21.113 1.00 15.25 69 ALA A CA 1
ATOM 481 C C . ALA A 1 69 ? -6.768 -11.911 19.955 1.00 14.87 69 ALA A C 1
ATOM 482 O O . ALA A 1 69 ? -6.433 -12.555 18.975 1.00 16.27 69 ALA A O 1
ATOM 484 N N . LEU A 1 70 ? -6.543 -10.599 20.058 1.00 15.21 70 LEU A N 1
ATOM 485 C CA . LEU A 1 70 ? -5.817 -9.862 19.012 1.00 16.26 70 LEU A CA 1
ATOM 486 C C . LEU A 1 70 ? -4.432 -10.465 18.741 1.00 17.85 70 LEU A C 1
ATOM 487 O O . LEU A 1 70 ? -4.014 -10.588 17.597 1.00 17.22 70 LEU A O 1
ATOM 492 N N . LYS A 1 71 ? -3.752 -10.859 19.804 1.00 18.73 71 LYS A N 1
ATOM 493 C CA . LYS A 1 71 ? -2.412 -11.405 19.702 1.00 20.91 71 LYS A CA 1
ATOM 494 C C . LYS A 1 71 ? -2.369 -12.860 19.263 1.00 20.83 71 LYS A C 1
ATOM 495 O O . LYS A 1 71 ? -1.300 -13.415 19.100 1.00 22.99 71 LYS A O 1
ATOM 501 N N . GLY A 1 72 ? -3.509 -13.489 19.088 1.00 20.89 72 GLY A N 1
ATOM 502 C CA . GLY A 1 72 ? -3.505 -14.874 18.575 1.00 21.32 72 GLY A CA 1
ATOM 503 C C . GLY A 1 72 ? -3.321 -15.938 19.635 1.00 21.78 72 GLY A C 1
ATOM 504 O O . GLY A 1 72 ? -3.124 -17.111 19.304 1.00 21.49 72 GLY A O 1
ATOM 505 N N . ILE A 1 73 ? -3.409 -15.562 20.909 1.00 20.77 73 ILE A N 1
ATOM 506 C CA . ILE A 1 73 ? -3.426 -16.567 21.976 1.00 21.89 73 ILE A CA 1
ATOM 507 C C . ILE A 1 73 ? -4.771 -17.339 22.048 1.00 22.33 73 ILE A C 1
ATOM 508 O O . ILE A 1 73 ? -4.785 -18.576 22.080 1.00 23.46 73 ILE A O 1
ATOM 513 N N . ILE A 1 74 ? -5.895 -16.619 22.068 1.00 21.98 74 ILE A N 1
ATOM 514 C CA . ILE A 1 74 ? -7.227 -17.247 21.936 1.00 21.64 74 ILE A CA 1
ATOM 515 C C . ILE A 1 74 ? -7.975 -16.531 20.809 1.00 22.61 74 ILE A C 1
ATOM 516 O O . ILE A 1 74 ? -8.940 -15.783 21.033 1.00 21.87 74 ILE A O 1
ATOM 521 N N . PRO A 1 75 ? -7.516 -16.749 19.567 1.00 23.09 75 PRO A N 1
ATOM 522 C CA . PRO A 1 75 ? -8.096 -15.984 18.466 1.00 22.99 75 PRO A CA 1
ATOM 523 C C . PRO A 1 75 ? -9.546 -16.395 18.115 1.00 22.96 75 PRO A C 1
ATOM 524 O O . PRO A 1 75 ? -10.360 -15.553 17.674 1.00 22.75 75 PRO A O 1
ATOM 528 N N . GLU A 1 76 ? -9.889 -17.655 18.365 1.00 23.13 76 GLU A N 1
ATOM 529 C CA . GLU A 1 76 ? -11.265 -18.144 18.213 1.00 23.16 76 GLU A CA 1
ATOM 530 C C . GLU A 1 76 ? -12.319 -17.486 19.150 1.00 22.12 76 GLU A C 1
ATOM 531 O O . GLU A 1 76 ? -13.518 -17.665 18.964 1.00 21.97 76 GLU A O 1
ATOM 537 N N . TRP A 1 77 ? -11.897 -16.700 20.131 1.00 21.71 77 TRP A N 1
ATOM 538 C CA . TRP A 1 77 ? -12.859 -16.156 21.108 1.00 19.97 77 TRP A CA 1
ATOM 539 C C . TRP A 1 77 ? -14.023 -15.438 20.450 1.00 19.37 77 TRP A C 1
ATOM 540 O O . TRP A 1 77 ? -13.831 -14.634 19.563 1.00 19.91 77 TRP A O 1
ATOM 551 N N . GLU A 1 78 ? -15.232 -15.727 20.903 1.00 19.19 78 GLU A N 1
ATOM 552 C CA . GLU A 1 78 ? -16.404 -14.958 20.469 1.00 20.61 78 GLU A CA 1
ATOM 553 C C . GLU A 1 78 ? -16.972 -14.086 21.576 1.00 19.11 78 GLU A C 1
ATOM 554 O O . GLU A 1 78 ? -17.388 -14.624 22.592 1.00 20.73 78 GLU A O 1
ATOM 560 N N . TRP A 1 79 ? -16.958 -12.766 21.397 1.00 18.09 79 TRP A N 1
ATOM 561 C CA . TRP A 1 79 ? -17.671 -11.820 22.295 1.00 17.74 79 TRP A CA 1
ATOM 562 C C . TRP A 1 79 ? -19.194 -11.837 22.040 1.00 17.49 79 TRP A C 1
ATOM 563 O O . TRP A 1 79 ? -19.626 -11.859 20.881 1.00 17.96 79 TRP A O 1
ATOM 574 N N . SER A 1 80 ? -20.011 -11.844 23.092 1.00 17.93 80 SER A N 1
ATOM 575 C CA . SER A 1 80 ? -21.480 -11.864 22.900 1.00 18.42 80 SER A CA 1
ATOM 576 C C . SER A 1 80 ? -22.098 -10.474 22.897 1.00 18.24 80 SER A C 1
ATOM 577 O O . SER A 1 80 ? -23.252 -10.295 22.489 1.00 15.85 80 SER A O 1
ATOM 580 N N . GLU A 1 81 ? -21.318 -9.486 23.330 1.00 17.79 81 GLU A N 1
ATOM 581 C CA . GLU A 1 81 ? -21.816 -8.111 23.432 1.00 19.02 81 GLU A CA 1
ATOM 582 C C . GLU A 1 81 ? -20.720 -7.126 23.072 1.00 17.87 81 GLU A C 1
ATOM 583 O O . GLU A 1 81 ? -19.539 -7.420 23.252 1.00 19.24 81 GLU A O 1
ATOM 589 N N . ASN A 1 82 ? -21.087 -5.938 22.618 1.00 17.61 82 ASN A N 1
ATOM 590 C CA . ASN A 1 82 ? -20.069 -4.926 22.278 1.00 16.55 82 ASN A CA 1
ATOM 591 C C . ASN A 1 82 ? -19.239 -4.435 23.465 1.00 16.49 82 ASN A C 1
ATOM 592 O O . ASN A 1 82 ? -18.059 -4.039 23.309 1.00 16.19 82 ASN A O 1
ATOM 597 N N . PHE A 1 83 ? -19.851 -4.476 24.656 1.00 15.08 83 PHE A N 1
ATOM 598 C CA . PHE A 1 83 ? -19.196 -4.086 25.926 1.00 15.43 83 PHE A CA 1
ATOM 599 C C . PHE A 1 83 ? -19.464 -5.197 26.955 1.00 16.34 83 PHE A C 1
ATOM 600 O O . PHE A 1 83 ? -20.516 -5.224 27.603 1.00 16.39 83 PHE A O 1
ATOM 608 N N . ALA A 1 84 ? -18.546 -6.154 27.012 1.00 15.33 84 ALA A N 1
ATOM 609 C CA . ALA A 1 84 ? -18.749 -7.382 27.759 1.00 16.26 84 ALA A CA 1
ATOM 610 C C . ALA A 1 84 ? -19.025 -7.166 29.259 1.00 15.79 84 ALA A C 1
ATOM 611 O O . ALA A 1 84 ? -18.379 -6.349 29.901 1.00 16.12 84 ALA A O 1
ATOM 613 N N . SER A 1 85 ? -19.979 -7.932 29.789 1.00 16.77 85 SER A N 1
ATOM 614 C CA . SER A 1 85 ? -20.277 -7.962 31.208 1.00 16.91 85 SER A CA 1
ATOM 615 C C . SER A 1 85 ? -19.169 -8.692 31.947 1.00 16.21 85 SER A C 1
ATOM 616 O O . SER A 1 85 ? -18.428 -9.470 31.342 1.00 17.66 85 SER A O 1
ATOM 619 N N . GLN A 1 86 ? -19.073 -8.462 33.256 1.00 15.77 86 GLN A N 1
ATOM 620 C CA . GLN A 1 86 ? -18.047 -9.088 34.075 1.00 15.51 86 GLN A CA 1
ATOM 621 C C . GLN A 1 86 ? -18.070 -10.625 33.954 1.00 16.50 86 GLN A C 1
ATOM 622 O O . GLN A 1 86 ? -17.021 -11.214 33.769 1.00 16.95 86 GLN A O 1
ATOM 628 N N . PRO A 1 87 ? -19.253 -11.278 34.027 1.00 17.17 87 PRO A N 1
ATOM 629 C CA . PRO A 1 87 ? -19.152 -12.750 33.873 1.00 17.17 87 PRO A CA 1
ATOM 630 C C . PRO A 1 87 ? -18.545 -13.245 32.528 1.00 16.10 87 PRO A C 1
ATOM 631 O O . PRO A 1 87 ? -17.782 -14.192 32.514 1.00 16.68 87 PRO A O 1
ATOM 635 N N . GLU A 1 88 ? -18.846 -12.587 31.421 1.00 14.93 88 GLU A N 1
ATOM 636 C CA . GLU A 1 88 ? -18.155 -12.874 30.169 1.00 14.37 88 GLU A CA 1
ATOM 637 C C . GLU A 1 88 ? -16.648 -12.530 30.239 1.00 14.02 88 GLU A C 1
ATOM 638 O O . GLU A 1 88 ? -15.793 -13.276 29.702 1.00 13.85 88 GLU A O 1
ATOM 644 N N . MET A 1 89 ? -16.312 -11.398 30.863 1.00 15.04 89 MET A N 1
ATOM 645 C CA . MET A 1 89 ? -14.903 -11.012 30.986 1.00 15.88 89 MET A CA 1
ATOM 646 C C . MET A 1 89 ? -14.173 -12.128 31.734 1.00 16.21 89 MET A C 1
ATOM 647 O O . MET A 1 89 ? -13.027 -12.476 31.398 1.00 15.11 89 MET A O 1
ATOM 652 N N . LEU A 1 90 ? -14.814 -12.662 32.777 1.00 16.25 90 LEU A N 1
ATOM 653 C CA . LEU A 1 90 ? -14.144 -13.676 33.593 1.00 15.98 90 LEU A CA 1
ATOM 654 C C . LEU A 1 90 ? -13.917 -14.941 32.776 1.00 15.57 90 LEU A C 1
ATOM 655 O O . LEU A 1 90 ? -12.863 -15.572 32.901 1.00 15.48 90 LEU A O 1
ATOM 660 N N . ARG A 1 91 ? -14.880 -15.278 31.930 1.00 15.52 91 ARG A N 1
ATOM 661 C CA . ARG A 1 91 ? -14.755 -16.459 31.045 1.00 16.30 91 ARG A CA 1
ATOM 662 C C . ARG A 1 91 ? -13.626 -16.228 30.057 1.00 15.93 91 ARG A C 1
ATOM 663 O O . ARG A 1 91 ? -12.840 -17.104 29.831 1.00 15.64 91 ARG A O 1
ATOM 671 N N . TYR A 1 92 ? -13.516 -15.013 29.508 1.00 15.81 92 TYR A N 1
ATOM 672 C CA . TYR A 1 92 ? -12.396 -14.677 28.604 1.00 15.44 92 TYR A CA 1
ATOM 673 C C . TYR A 1 92 ? -11.022 -14.876 29.308 1.00 15.52 92 TYR A C 1
ATOM 674 O O . TYR A 1 92 ? -10.133 -15.562 28.791 1.00 15.26 92 TYR A O 1
ATOM 683 N N . VAL A 1 93 ? -10.878 -14.329 30.509 1.00 14.49 93 VAL A N 1
ATOM 684 C CA . VAL A 1 93 ? -9.588 -14.464 31.228 1.00 15.18 93 VAL A CA 1
ATOM 685 C C . VAL A 1 93 ? -9.309 -15.955 31.564 1.00 15.14 93 VAL A C 1
ATOM 686 O O . VAL A 1 93 ? -8.182 -16.450 31.393 1.00 15.75 93 VAL A O 1
ATOM 690 N N . ASN A 1 94 ? -10.342 -16.674 32.009 1.00 14.96 94 ASN A N 1
ATOM 691 C CA . ASN A 1 94 ? -10.208 -18.123 32.242 1.00 16.25 94 ASN A CA 1
ATOM 692 C C . ASN A 1 94 ? -9.726 -18.902 31.023 1.00 17.39 94 ASN A C 1
ATOM 693 O O . ASN A 1 94 ? -8.785 -19.711 31.110 1.00 17.45 94 ASN A O 1
ATOM 698 N N . ARG A 1 95 ? -10.361 -18.636 29.883 1.00 17.89 95 ARG A N 1
ATOM 699 C CA . ARG A 1 95 ? -9.952 -19.232 28.621 1.00 18.20 95 ARG A CA 1
ATOM 700 C C . ARG A 1 95 ? -8.530 -18.848 28.217 1.00 18.07 95 ARG A C 1
ATOM 701 O O . ARG A 1 95 ? -7.726 -19.720 27.812 1.00 17.23 95 ARG A O 1
ATOM 709 N N . ALA A 1 96 ? -8.186 -17.565 28.348 1.00 17.03 96 ALA A N 1
ATOM 710 C CA . ALA A 1 96 ? -6.839 -17.133 28.041 1.00 16.85 96 ALA A CA 1
ATOM 711 C C . ALA A 1 96 ? -5.839 -17.891 28.929 1.00 17.60 96 ALA A C 1
ATOM 712 O O . ALA A 1 96 ? -4.823 -18.391 28.458 1.00 17.37 96 ALA A O 1
ATOM 714 N N . ALA A 1 97 ? -6.161 -18.037 30.213 1.00 16.72 97 ALA A N 1
ATOM 715 C CA . ALA A 1 97 ? -5.258 -18.674 31.106 1.00 17.93 97 ALA A CA 1
ATOM 716 C C . ALA A 1 97 ? -5.148 -20.164 30.804 1.00 18.20 97 ALA A C 1
ATOM 717 O O . ALA A 1 97 ? -4.109 -20.755 31.040 1.00 19.09 97 ALA A O 1
ATOM 719 N N . ASP A 1 98 ? -6.214 -20.756 30.277 1.00 19.36 98 ASP A N 1
ATOM 720 C CA . ASP A 1 98 ? -6.173 -22.160 29.817 1.00 20.27 98 ASP A CA 1
ATOM 721 C C . ASP A 1 98 ? -5.154 -22.271 28.679 1.00 19.68 98 ASP A C 1
ATOM 722 O O . ASP A 1 98 ? -4.235 -23.091 28.728 1.00 18.60 98 ASP A O 1
ATOM 727 N N . ALA A 1 99 ? -5.315 -21.425 27.656 1.00 19.28 99 ALA A N 1
ATOM 728 C CA . ALA A 1 99 ? -4.416 -21.420 26.490 1.00 19.61 99 ALA A CA 1
ATOM 729 C C . ALA A 1 99 ? -2.930 -21.158 26.811 1.00 20.22 99 ALA A C 1
ATOM 730 O O . ALA A 1 99 ? -2.024 -21.678 26.148 1.00 19.62 99 ALA A O 1
ATOM 732 N N . MET A 1 100 ? -2.681 -20.304 27.797 1.00 20.39 100 MET A N 1
ATOM 733 C CA . MET A 1 100 ? -1.314 -19.968 28.184 1.00 20.56 100 MET A CA 1
ATOM 734 C C . MET A 1 100 ? -0.738 -20.988 29.151 1.00 21.00 100 MET A C 1
ATOM 735 O O . MET A 1 100 ? 0.446 -20.914 29.485 1.00 20.58 100 MET A O 1
ATOM 740 N N . ASP A 1 101 ? -1.586 -21.903 29.625 1.00 21.50 101 ASP A N 1
ATOM 741 C CA . ASP A 1 101 ? -1.191 -22.950 30.565 1.00 22.38 101 ASP A CA 1
ATOM 742 C C . ASP A 1 101 ? -0.488 -22.322 31.785 1.00 21.99 101 ASP A C 1
ATOM 743 O O . ASP A 1 101 ? 0.529 -22.799 32.251 1.00 22.19 101 ASP A O 1
ATOM 748 N N . VAL A 1 102 ? -1.036 -21.202 32.265 1.00 22.17 102 VAL A N 1
ATOM 749 C CA . VAL A 1 102 ? -0.327 -20.341 33.197 1.00 20.69 102 VAL A CA 1
ATOM 750 C C . VAL A 1 102 ? -0.576 -20.673 34.675 1.00 20.16 102 VAL A C 1
ATOM 751 O O . VAL A 1 102 ? 0.232 -20.316 35.534 1.00 17.94 102 VAL A O 1
ATOM 755 N N . ARG A 1 103 ? -1.686 -21.340 34.963 1.00 19.54 103 ARG A N 1
ATOM 756 C CA . ARG A 1 103 ? -2.075 -21.585 36.361 1.00 19.78 103 ARG A CA 1
ATOM 757 C C . ARG A 1 103 ? -1.043 -22.388 37.162 1.00 19.86 103 ARG A C 1
ATOM 758 O O . ARG A 1 103 ? -0.824 -22.157 38.353 1.00 19.24 103 ARG A O 1
ATOM 766 N N . LYS A 1 104 ? -0.369 -23.304 36.479 1.00 19.98 104 LYS A N 1
ATOM 767 C CA . LYS A 1 104 ? 0.654 -24.136 37.104 1.00 19.14 104 LYS A CA 1
ATOM 768 C C . LYS A 1 104 ? 1.784 -23.302 37.736 1.00 19.89 104 LYS A C 1
ATOM 769 O O . LYS A 1 104 ? 2.382 -23.747 38.691 1.00 19.16 104 LYS A O 1
ATOM 775 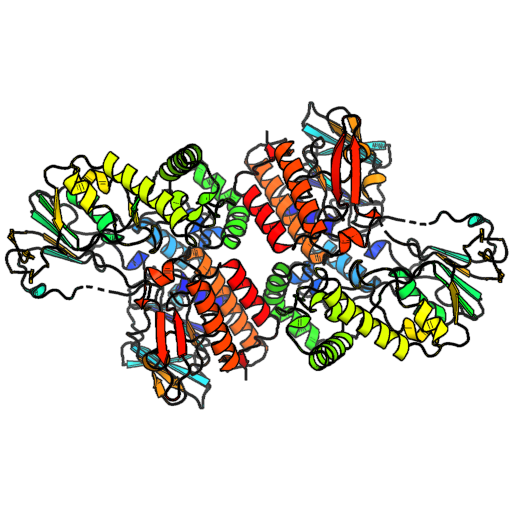N N . HIS A 1 105 ? 2.026 -22.072 37.251 1.00 20.11 105 HIS A N 1
ATOM 776 C CA . HIS A 1 105 ? 3.087 -21.205 37.817 1.00 20.70 105 HIS A CA 1
ATOM 777 C C . HIS A 1 105 ? 2.674 -20.380 38.999 1.00 19.75 105 HIS A C 1
ATOM 778 O O . HIS A 1 105 ? 3.498 -19.624 39.497 1.00 19.92 105 HIS A O 1
ATOM 785 N N . TYR A 1 106 ? 1.423 -20.504 39.431 1.00 18.87 106 TYR A N 1
ATOM 786 C CA . TYR A 1 106 ? 0.863 -19.611 40.440 1.00 18.90 106 TYR A CA 1
ATOM 787 C C . TYR A 1 106 ? 0.585 -20.276 41.777 1.00 19.43 106 TYR A C 1
ATOM 788 O O . TYR A 1 106 ? 0.081 -21.404 41.819 1.00 20.69 106 TYR A O 1
ATOM 797 N N . ARG A 1 107 ? 0.864 -19.538 42.850 1.00 19.90 107 ARG A N 1
ATOM 798 C CA . ARG A 1 107 ? 0.232 -19.742 44.155 1.00 20.61 107 ARG A CA 1
ATOM 799 C C . ARG A 1 107 ? -1.017 -18.913 44.302 1.00 20.13 107 ARG A C 1
ATOM 800 O O . ARG A 1 107 ? -0.946 -17.669 44.395 1.00 21.27 107 ARG A O 1
ATOM 808 N N . PHE A 1 108 ? -2.157 -19.590 44.386 1.00 19.86 108 PHE A N 1
ATOM 809 C CA . PHE A 1 108 ? -3.417 -18.928 44.659 1.00 19.88 108 PHE A CA 1
ATOM 810 C C . PHE A 1 108 ? -3.714 -18.884 46.173 1.00 20.39 108 PHE A C 1
ATOM 811 O O . PHE A 1 108 ? -3.000 -19.498 46.976 1.00 19.93 108 PHE A O 1
ATOM 819 N N . ASN A 1 109 ? -4.712 -18.087 46.563 1.00 20.89 109 ASN A N 1
ATOM 820 C CA . ASN A 1 109 ? -5.099 -17.928 47.973 1.00 21.73 109 ASN A CA 1
ATOM 821 C C . ASN A 1 109 ? -3.894 -17.518 48.822 1.00 21.58 109 ASN A C 1
ATOM 822 O O . ASN A 1 109 ? -3.794 -17.857 49.986 1.00 21.76 109 ASN A O 1
ATOM 827 N N . THR A 1 110 ? -2.972 -16.766 48.223 1.00 21.12 110 THR A N 1
ATOM 828 C CA . THR A 1 110 ? -1.720 -16.419 48.891 1.00 20.91 110 THR A CA 1
ATOM 829 C C . THR A 1 110 ? -1.485 -14.911 48.720 1.00 20.72 110 THR A C 1
ATOM 830 O O . THR A 1 110 ? -1.471 -14.438 47.581 1.00 20.16 110 THR A O 1
ATOM 834 N N . ARG A 1 111 ? -1.314 -14.176 49.826 1.00 20.76 111 ARG A N 1
ATOM 835 C CA . ARG A 1 111 ? -0.911 -12.748 49.793 1.00 21.64 111 ARG A CA 1
ATOM 836 C C . ARG A 1 111 ? 0.587 -12.547 49.988 1.00 21.15 111 ARG A C 1
ATOM 837 O O . ARG A 1 111 ? 1.143 -13.038 50.974 1.00 21.00 111 ARG A O 1
ATOM 845 N N . VAL A 1 112 ? 1.227 -11.759 49.118 1.00 19.69 112 VAL A N 1
ATOM 846 C CA . VAL A 1 112 ? 2.567 -11.285 49.395 1.00 19.73 112 VAL A CA 1
ATOM 847 C C . VAL A 1 112 ? 2.395 -10.227 50.482 1.00 20.74 112 VAL A C 1
ATOM 848 O O . VAL A 1 112 ? 1.648 -9.270 50.283 1.00 20.65 112 VAL A O 1
ATOM 852 N N . THR A 1 113 ? 3.037 -10.419 51.641 1.00 19.22 113 THR A N 1
ATOM 853 C CA . THR A 1 113 ? 2.883 -9.483 52.730 1.00 19.90 113 THR A CA 1
ATOM 854 C C . THR A 1 113 ? 4.088 -8.561 52.828 1.00 19.69 113 THR A C 1
ATOM 855 O O . THR A 1 113 ? 3.972 -7.475 53.347 1.00 19.18 113 THR A O 1
ATOM 859 N N . ALA A 1 114 ? 5.236 -9.001 52.325 1.00 19.82 114 ALA A N 1
ATOM 860 C CA . ALA A 1 114 ? 6.455 -8.180 52.360 1.00 19.64 114 ALA A CA 1
ATOM 861 C C . ALA A 1 114 ? 7.432 -8.604 51.290 1.00 18.92 114 ALA A C 1
ATOM 862 O O . ALA A 1 114 ? 7.463 -9.778 50.882 1.00 19.87 114 ALA A O 1
ATOM 864 N N . ALA A 1 115 ? 8.286 -7.670 50.903 1.00 18.35 115 ALA A N 1
ATOM 865 C CA . ALA A 1 115 ? 9.349 -7.935 49.925 1.00 19.31 115 ALA A CA 1
ATOM 866 C C . ALA A 1 115 ? 10.586 -7.140 50.297 1.00 19.19 115 ALA A C 1
ATOM 867 O O . ALA A 1 115 ? 10.520 -5.891 50.453 1.00 20.52 115 ALA A O 1
ATOM 869 N N . ARG A 1 116 ? 11.706 -7.825 50.484 1.00 18.66 116 ARG A N 1
ATOM 870 C CA . ARG A 1 116 ? 12.915 -7.112 50.879 1.00 18.65 116 ARG A CA 1
ATOM 871 C C . ARG A 1 116 ? 14.069 -7.391 49.922 1.00 17.88 116 ARG A C 1
ATOM 872 O O . ARG A 1 116 ? 14.348 -8.546 49.596 1.00 17.19 116 ARG A O 1
ATOM 880 N N . TYR A 1 117 ? 14.766 -6.336 49.507 1.00 17.48 117 TYR A N 1
ATOM 881 C CA . TYR A 1 117 ? 15.860 -6.525 48.596 1.00 18.19 117 TYR A CA 1
ATOM 882 C C . TYR A 1 117 ? 17.105 -6.875 49.407 1.00 18.82 117 TYR A C 1
ATOM 883 O O . TYR A 1 117 ? 17.393 -6.239 50.413 1.00 18.62 117 TYR A O 1
ATOM 892 N N . VAL A 1 118 ? 17.832 -7.896 48.976 1.00 18.77 118 VAL A N 1
ATOM 893 C CA . VAL A 1 118 ? 19.018 -8.336 49.708 1.00 18.90 118 VAL A CA 1
ATOM 894 C C . VAL A 1 118 ? 20.230 -7.898 48.928 1.00 20.06 118 VAL A C 1
ATOM 895 O O . VAL A 1 118 ? 20.549 -8.475 47.880 1.00 19.98 118 VAL A O 1
ATOM 899 N N . GLU A 1 119 ? 20.912 -6.891 49.448 1.00 21.35 119 GLU A N 1
ATOM 900 C CA . GLU A 1 119 ? 21.957 -6.223 48.676 1.00 23.34 119 GLU A CA 1
ATOM 901 C C . GLU A 1 119 ? 23.153 -7.119 48.352 1.00 23.36 119 GLU A C 1
ATOM 902 O O . GLU A 1 119 ? 23.659 -7.060 47.235 1.00 22.59 119 GLU A O 1
ATOM 908 N N . ASN A 1 120 ? 23.598 -7.940 49.296 1.00 23.43 120 ASN A N 1
ATOM 909 C CA . ASN A 1 120 ? 24.775 -8.783 49.006 1.00 24.02 120 ASN A CA 1
ATOM 910 C C . ASN A 1 120 ? 24.514 -9.811 47.911 1.00 23.37 120 ASN A C 1
ATOM 911 O O . ASN A 1 120 ? 25.450 -10.308 47.284 1.00 23.50 120 ASN A O 1
ATOM 916 N N . ASP A 1 121 ? 23.245 -10.140 47.692 1.00 21.95 121 ASP A N 1
ATOM 917 C CA . ASP A 1 121 ? 22.903 -11.306 46.869 1.00 21.96 121 ASP A CA 1
ATOM 918 C C . ASP A 1 121 ? 22.103 -10.947 45.608 1.00 20.47 121 ASP A C 1
ATOM 919 O O . ASP A 1 121 ? 21.731 -11.833 44.861 1.00 19.95 121 ASP A O 1
ATOM 924 N N . ARG A 1 122 ? 21.843 -9.656 45.413 1.00 20.60 122 ARG A N 1
ATOM 925 C CA . ARG A 1 122 ? 21.103 -9.128 44.258 1.00 20.69 122 ARG A CA 1
ATOM 926 C C . ARG A 1 122 ? 19.800 -9.902 44.016 1.00 20.85 122 ARG A C 1
ATOM 927 O O . ARG A 1 122 ? 19.540 -10.400 42.899 1.00 20.90 122 ARG A O 1
ATOM 935 N N . LEU A 1 123 ? 18.973 -10.014 45.045 1.00 19.94 123 LEU A N 1
ATOM 936 C CA . LEU A 1 123 ? 17.689 -10.732 44.887 1.00 20.07 123 LEU A CA 1
ATOM 937 C C . LEU A 1 123 ? 16.646 -10.209 45.850 1.00 19.65 123 LEU A C 1
ATOM 938 O O . LEU A 1 123 ? 16.971 -9.496 46.804 1.00 20.18 123 LEU A O 1
ATOM 943 N N . TRP A 1 124 ? 15.404 -10.605 45.617 1.00 18.79 124 TRP A N 1
ATOM 944 C CA . TRP A 1 124 ? 14.307 -10.251 46.502 1.00 18.46 124 TRP A CA 1
ATOM 945 C C . TRP A 1 124 ? 13.853 -11.417 47.368 1.00 18.24 124 TRP A C 1
ATOM 946 O O . TRP A 1 124 ? 13.646 -12.547 46.862 1.00 18.78 124 TRP A O 1
ATOM 957 N N . GLU A 1 125 ? 13.720 -11.149 48.674 1.00 18.03 125 GLU A N 1
ATOM 958 C CA . GLU A 1 125 ? 13.043 -12.066 49.560 1.00 19.26 125 GLU A CA 1
ATOM 959 C C . GLU A 1 125 ? 11.592 -11.648 49.618 1.00 19.09 125 GLU A C 1
ATOM 960 O O . GLU A 1 125 ? 11.246 -10.533 50.034 1.00 18.74 125 GLU A O 1
ATOM 966 N N . VAL A 1 126 ? 10.740 -12.567 49.198 1.00 19.55 126 VAL A N 1
ATOM 967 C CA . VAL A 1 126 ? 9.330 -12.270 49.090 1.00 18.95 126 VAL A CA 1
ATOM 968 C C . VAL A 1 126 ? 8.586 -13.080 50.127 1.00 19.07 126 VAL A C 1
ATOM 969 O O . VAL A 1 126 ? 8.615 -14.325 50.096 1.00 19.45 126 VAL A O 1
ATOM 973 N N . THR A 1 127 ? 7.900 -12.381 51.029 1.00 18.26 127 THR A N 1
ATOM 974 C CA . THR A 1 127 ? 7.145 -13.081 52.083 1.00 19.17 127 THR A CA 1
ATOM 975 C C . THR A 1 127 ? 5.686 -13.346 51.733 1.00 19.84 127 THR A C 1
ATOM 976 O O . THR A 1 127 ? 4.954 -12.413 51.410 1.00 20.04 127 THR A O 1
ATOM 980 N N . LEU A 1 128 ? 5.279 -14.616 51.845 1.00 20.31 128 LEU A N 1
ATOM 981 C CA . LEU A 1 128 ? 3.919 -15.071 51.544 1.00 22.50 128 LEU A CA 1
ATOM 982 C C . LEU A 1 128 ? 3.170 -15.320 52.859 1.00 24.00 128 LEU A C 1
ATOM 983 O O . LEU A 1 128 ? 3.635 -16.106 53.689 1.00 23.94 128 LEU A O 1
ATOM 988 N N . ASP A 1 129 ? 2.043 -14.622 53.041 1.00 25.06 129 ASP A N 1
ATOM 989 C CA . ASP A 1 129 ? 1.190 -14.696 54.229 1.00 27.47 129 ASP A CA 1
ATOM 990 C C . ASP A 1 129 ? 1.944 -14.646 55.577 1.00 29.01 129 ASP A C 1
ATOM 991 O O . ASP A 1 129 ? 1.639 -15.418 56.485 1.00 28.64 129 ASP A O 1
ATOM 996 N N . ASN A 1 130 ? 2.888 -13.703 55.691 1.00 30.64 130 ASN A N 1
ATOM 997 C CA . ASN A 1 130 ? 3.986 -13.694 56.698 1.00 32.65 130 ASN A CA 1
ATOM 998 C C . ASN A 1 130 ? 4.450 -15.013 57.262 1.00 32.84 130 ASN A C 1
ATOM 999 O O . ASN A 1 130 ? 4.487 -15.184 58.475 1.00 33.14 130 ASN A O 1
ATOM 1004 N N . GLU A 1 131 ? 4.785 -15.940 56.369 1.00 33.13 131 GLU A N 1
ATOM 1005 C CA . GLU A 1 131 ? 5.349 -17.241 56.736 1.00 33.53 131 GLU A CA 1
ATOM 1006 C C . GLU A 1 131 ? 6.417 -17.677 55.703 1.00 32.58 131 GLU A C 1
ATOM 1007 O O . GLU A 1 131 ? 7.593 -17.358 55.881 1.00 33.85 131 GLU A O 1
ATOM 1013 N N . GLU A 1 132 ? 6.047 -18.345 54.610 1.00 30.70 132 GLU A N 1
ATOM 1014 C CA . GLU A 1 132 ? 7.041 -18.807 53.634 1.00 28.35 132 GLU A CA 1
ATOM 1015 C C . GLU A 1 132 ? 7.792 -17.628 52.970 1.00 27.40 132 GLU A C 1
ATOM 1016 O O . GLU A 1 132 ? 7.231 -16.558 52.743 1.00 25.97 132 GLU A O 1
ATOM 1022 N N . VAL A 1 133 ? 9.073 -17.826 52.677 1.00 26.57 133 VAL A N 1
ATOM 1023 C CA . VAL A 1 133 ? 9.831 -16.825 51.947 1.00 24.95 133 VAL A CA 1
ATOM 1024 C C . VAL A 1 133 ? 10.310 -17.488 50.689 1.00 24.16 133 VAL A C 1
ATOM 1025 O O . VAL A 1 133 ? 10.805 -18.612 50.733 1.00 24.47 133 VAL A O 1
ATOM 1029 N N . VAL A 1 134 ? 10.134 -16.812 49.556 1.00 22.07 134 VAL A N 1
ATOM 1030 C CA . VAL A 1 134 ? 10.708 -17.284 48.304 1.00 20.43 134 VAL A CA 1
ATOM 1031 C C . VAL A 1 134 ? 11.657 -16.199 47.796 1.00 19.64 134 VAL A C 1
ATOM 1032 O O . VAL A 1 134 ? 11.444 -15.029 48.056 1.00 20.08 134 VAL A O 1
ATOM 1036 N N . THR A 1 135 ? 12.698 -16.605 47.085 1.00 18.53 135 THR A N 1
ATOM 1037 C CA . THR A 1 135 ? 13.681 -15.692 46.552 1.00 17.35 135 THR A CA 1
ATOM 1038 C C . THR A 1 135 ? 13.574 -15.673 45.020 1.00 17.04 135 THR A C 1
ATOM 1039 O O . THR A 1 135 ? 13.344 -16.701 44.371 1.00 15.04 135 THR A O 1
ATOM 1043 N N . CYS A 1 136 ? 13.739 -14.501 44.434 1.00 17.57 136 CYS A N 1
ATOM 1044 C CA . CYS A 1 136 ? 13.704 -14.402 42.985 1.00 17.50 136 CYS A CA 1
ATOM 1045 C C . CYS A 1 136 ? 14.698 -13.354 42.576 1.00 17.06 136 CYS A C 1
ATOM 1046 O O . CYS A 1 136 ? 14.971 -12.451 43.353 1.00 15.85 136 CYS A O 1
ATOM 1049 N N . ARG A 1 137 ? 15.228 -13.437 41.350 1.00 17.50 137 ARG A N 1
ATOM 1050 C CA . ARG A 1 137 ? 16.113 -12.359 40.898 1.00 16.98 137 ARG A CA 1
ATOM 1051 C C . ARG A 1 137 ? 15.355 -11.006 40.709 1.00 16.99 137 ARG A C 1
ATOM 1052 O O . ARG A 1 137 ? 15.813 -9.936 41.197 1.00 16.61 137 ARG A O 1
ATOM 1060 N N . PHE A 1 138 ? 14.203 -11.069 40.035 1.00 16.99 138 PHE A N 1
ATOM 1061 C CA . PHE A 1 138 ? 13.354 -9.893 39.731 1.00 17.47 138 PHE A CA 1
ATOM 1062 C C . PHE A 1 138 ? 11.998 -10.038 40.355 1.00 18.08 138 PHE A C 1
ATOM 1063 O O . PHE A 1 138 ? 11.407 -11.099 40.328 1.00 18.02 138 PHE A O 1
ATOM 1071 N N . LEU A 1 139 ? 11.533 -8.947 40.937 1.00 17.97 139 LEU A N 1
ATOM 1072 C CA . LEU A 1 139 ? 10.193 -8.874 41.449 1.00 17.95 139 LEU A CA 1
ATOM 1073 C C . LEU A 1 139 ? 9.377 -7.958 40.545 1.00 16.65 139 LEU A C 1
ATOM 1074 O O . LEU A 1 139 ? 9.808 -6.843 40.219 1.00 16.76 139 LEU A O 1
ATOM 1079 N N . ILE A 1 140 ? 8.184 -8.410 40.177 1.00 16.18 140 ILE A N 1
ATOM 1080 C CA . ILE A 1 140 ? 7.324 -7.686 39.248 1.00 15.75 140 ILE A CA 1
ATOM 1081 C C . ILE A 1 140 ? 5.938 -7.539 39.849 1.00 15.90 140 ILE A C 1
ATOM 1082 O O . ILE A 1 140 ? 5.271 -8.541 40.143 1.00 17.41 140 ILE A O 1
ATOM 1087 N N . SER A 1 141 ? 5.502 -6.307 40.069 1.00 15.24 141 SER A N 1
ATOM 1088 C CA . SER A 1 141 ? 4.167 -6.121 40.620 1.00 16.18 141 SER A CA 1
ATOM 1089 C C . SER A 1 141 ? 3.211 -5.958 39.467 1.00 14.83 141 SER A C 1
ATOM 1090 O O . SER A 1 141 ? 3.496 -5.237 38.516 1.00 13.46 141 SER A O 1
ATOM 1093 N N . ALA A 1 142 ? 2.100 -6.668 39.551 1.00 15.44 142 ALA A N 1
ATOM 1094 C CA . ALA A 1 142 ? 0.938 -6.441 38.673 1.00 15.36 142 ALA A CA 1
ATOM 1095 C C . ALA A 1 142 ? -0.313 -6.444 39.575 1.00 15.58 142 ALA A C 1
ATOM 1096 O O . ALA A 1 142 ? -1.351 -7.090 39.285 1.00 15.92 142 ALA A O 1
ATOM 1098 N N . THR A 1 143 ? -0.204 -5.656 40.645 1.00 15.95 143 THR A N 1
ATOM 1099 C CA . THR A 1 143 ? -1.159 -5.667 41.772 1.00 17.26 143 THR A CA 1
ATOM 1100 C C . THR A 1 143 ? -2.396 -4.816 41.495 1.00 17.09 143 THR A C 1
ATOM 1101 O O . THR A 1 143 ? -3.293 -4.734 42.313 1.00 17.45 143 THR A O 1
ATOM 1105 N N . GLY A 1 144 ? -2.440 -4.199 40.332 1.00 17.65 144 GLY A N 1
ATOM 1106 C CA . GLY A 1 144 ? -3.676 -3.612 39.851 1.00 18.59 144 GLY A CA 1
ATOM 1107 C C . GLY A 1 144 ? -3.595 -2.112 39.885 1.00 20.40 144 GLY A C 1
ATOM 1108 O O . GLY A 1 144 ? -3.058 -1.557 40.836 1.00 20.75 144 GLY A O 1
ATOM 1109 N N . PRO A 1 145 ? -4.137 -1.453 38.855 1.00 21.05 145 PRO A N 1
ATOM 1110 C CA . PRO A 1 145 ? -4.048 -0.001 38.727 1.00 23.22 145 PRO A CA 1
ATOM 1111 C C . PRO A 1 145 ? -4.994 0.727 39.689 1.00 25.37 145 PRO A C 1
ATOM 1112 O O . PRO A 1 145 ? -4.846 1.929 39.905 1.00 25.76 145 PRO A O 1
ATOM 1116 N N . LEU A 1 146 ? -5.950 -0.004 40.268 1.00 27.61 146 LEU A N 1
ATOM 1117 C CA . LEU A 1 146 ? -6.886 0.580 41.222 1.00 30.92 146 LEU A CA 1
ATOM 1118 C C . LEU A 1 146 ? -6.679 -0.016 42.597 1.00 32.76 146 LEU A C 1
ATOM 1119 O O . LEU A 1 146 ? -6.374 -1.196 42.729 1.00 33.75 146 LEU A O 1
ATOM 1124 N N . SER A 1 147 ? -6.887 0.786 43.628 1.00 36.15 147 SER A N 1
ATOM 1125 C CA . SER A 1 147 ? -7.010 0.236 44.985 1.00 38.82 147 SER A CA 1
ATOM 1126 C C . SER A 1 147 ? -8.306 0.705 45.669 1.00 40.38 147 SER A C 1
ATOM 1127 O O . SER A 1 147 ? -9.068 1.535 45.125 1.00 40.52 147 SER A O 1
ATOM 1130 N N . ALA A 1 148 ? -8.533 0.196 46.879 1.00 41.93 148 ALA A N 1
ATOM 1131 C CA . ALA A 1 148 ? -9.704 0.556 47.657 1.00 43.07 148 ALA A CA 1
ATOM 1132 C C . ALA A 1 148 ? -9.584 -0.040 49.042 1.00 43.98 148 ALA A C 1
ATOM 1133 O O . ALA A 1 148 ? -10.076 -1.150 49.277 1.00 45.22 148 ALA A O 1
ATOM 1135 N N . PRO A 1 152 ? -15.112 2.097 53.663 1.00 47.53 152 PRO A N 1
ATOM 1136 C CA . PRO A 1 152 ? -15.851 3.373 53.755 1.00 47.35 152 PRO A CA 1
ATOM 1137 C C . PRO A 1 152 ? -15.805 3.961 55.178 1.00 46.70 152 PRO A C 1
ATOM 1138 O O . PRO A 1 152 ? -16.278 3.325 56.129 1.00 47.39 152 PRO A O 1
ATOM 1142 N N . ASP A 1 153 ? -15.236 5.157 55.318 1.00 45.32 153 ASP A N 1
ATOM 1143 C CA . ASP A 1 153 ? -15.069 5.786 56.630 1.00 43.84 153 ASP A CA 1
ATOM 1144 C C . ASP A 1 153 ? -16.385 6.427 57.114 1.00 42.07 153 ASP A C 1
ATOM 1145 O O . ASP A 1 153 ? -16.531 7.657 57.156 1.00 42.66 153 ASP A O 1
ATOM 1150 N N . ILE A 1 154 ? -17.352 5.579 57.446 1.00 39.16 154 ILE A N 1
ATOM 1151 C CA . ILE A 1 154 ? -18.655 6.034 57.919 1.00 36.37 154 ILE A CA 1
ATOM 1152 C C . ILE A 1 154 ? -18.884 5.398 59.282 1.00 35.04 154 ILE A C 1
ATOM 1153 O O . ILE A 1 154 ? -18.797 4.180 59.414 1.00 34.28 154 ILE A O 1
ATOM 1158 N N . LYS A 1 155 ? -19.165 6.204 60.298 1.00 33.56 155 LYS A N 1
ATOM 1159 C CA . LYS A 1 155 ? -19.516 5.648 61.604 1.00 32.83 155 LYS A CA 1
ATOM 1160 C C . LYS A 1 155 ? -20.696 4.694 61.453 1.00 32.04 155 LYS A C 1
ATOM 1161 O O . LYS A 1 155 ? -21.627 4.969 60.695 1.00 30.74 155 LYS A O 1
ATOM 1167 N N . GLY A 1 156 ? -20.658 3.582 62.175 1.00 30.58 156 GLY A N 1
ATOM 1168 C CA . GLY A 1 156 ? -21.869 2.822 62.424 1.00 30.44 156 GLY A CA 1
ATOM 1169 C C . GLY A 1 156 ? -22.198 1.688 61.473 1.00 30.06 156 GLY A C 1
ATOM 1170 O O . GLY A 1 156 ? -23.202 1.027 61.656 1.00 29.55 156 GLY A O 1
ATOM 1171 N N . ILE A 1 157 ? -21.351 1.457 60.469 1.00 30.18 157 ILE A N 1
ATOM 1172 C CA . ILE A 1 157 ? -21.640 0.459 59.424 1.00 30.67 157 ILE A CA 1
ATOM 1173 C C . ILE A 1 157 ? -21.974 -0.894 60.041 1.00 30.36 157 ILE A C 1
ATOM 1174 O O . ILE A 1 157 ? -22.916 -1.570 59.610 1.00 29.72 157 ILE A O 1
ATOM 1179 N N . ASP A 1 158 ? -21.217 -1.262 61.078 1.00 29.53 158 ASP A N 1
ATOM 1180 C CA . ASP A 1 158 ? -21.370 -2.556 61.716 1.00 29.09 158 ASP A CA 1
ATOM 1181 C C . ASP A 1 158 ? -22.695 -2.677 62.488 1.00 27.48 158 ASP A C 1
ATOM 1182 O O . ASP A 1 158 ? -23.137 -3.780 62.807 1.00 27.26 158 ASP A O 1
ATOM 1187 N N . SER A 1 159 ? -23.367 -1.559 62.711 1.00 24.88 159 SER A N 1
ATOM 1188 C CA . SER A 1 159 ? -24.608 -1.574 63.492 1.00 24.23 159 SER A CA 1
ATOM 1189 C C . SER A 1 159 ? -25.909 -1.890 62.724 1.00 23.15 159 SER A C 1
ATOM 1190 O O . SER A 1 159 ? -26.943 -2.209 63.343 1.00 21.44 159 SER A O 1
ATOM 1193 N N . PHE A 1 160 ? -25.871 -1.799 61.383 1.00 21.89 160 PHE A N 1
ATOM 1194 C CA . PHE A 1 160 ? -27.091 -1.929 60.583 1.00 20.82 160 PHE A CA 1
ATOM 1195 C C . PHE A 1 160 ? -27.640 -3.320 60.714 1.00 21.26 160 PHE A C 1
ATOM 1196 O O . PHE A 1 160 ? -26.897 -4.275 60.557 1.00 20.42 160 PHE A O 1
ATOM 1204 N N . LYS A 1 161 ? -28.944 -3.422 60.951 1.00 22.40 161 LYS A N 1
ATOM 1205 C CA . LYS A 1 161 ? -29.596 -4.717 61.118 1.00 24.93 161 LYS A CA 1
ATOM 1206 C C . LYS A 1 161 ? -30.131 -5.326 59.837 1.00 25.09 161 LYS A C 1
ATOM 1207 O O . LYS A 1 161 ? -30.483 -6.503 59.829 1.00 25.08 161 LYS A O 1
ATOM 1213 N N . GLY A 1 162 ? -30.188 -4.554 58.758 1.00 25.76 162 GLY A N 1
ATOM 1214 C CA . GLY A 1 162 ? -30.604 -5.123 57.473 1.00 25.23 162 GLY A CA 1
ATOM 1215 C C . GLY A 1 162 ? -29.451 -5.799 56.729 1.00 25.50 162 GLY A C 1
ATOM 1216 O O . GLY A 1 162 ? -28.477 -6.239 57.336 1.00 25.15 162 GLY A O 1
ATOM 1217 N N . GLU A 1 163 ? -29.560 -5.877 55.401 1.00 24.94 163 GLU A N 1
ATOM 1218 C CA . GLU A 1 163 ? -28.511 -6.480 54.564 1.00 25.10 163 GLU A CA 1
ATOM 1219 C C . GLU A 1 163 ? -27.537 -5.423 54.065 1.00 24.33 163 GLU A C 1
ATOM 1220 O O . GLU A 1 163 ? -27.952 -4.386 53.566 1.00 24.40 163 GLU A O 1
ATOM 1226 N N . SER A 1 164 ? -26.245 -5.716 54.152 1.00 24.08 164 SER A N 1
ATOM 1227 C CA . SER A 1 164 ? -25.205 -4.820 53.680 1.00 23.88 164 SER A CA 1
ATOM 1228 C C . SER A 1 164 ? -24.512 -5.506 52.534 1.00 24.37 164 SER A C 1
ATOM 1229 O O . SER A 1 164 ? -24.155 -6.680 52.669 1.00 23.97 164 SER A O 1
ATOM 1232 N N . PHE A 1 165 ? -24.364 -4.799 51.401 1.00 23.91 165 PHE A N 1
ATOM 1233 C CA . PHE A 1 165 ? -23.592 -5.295 50.251 1.00 23.31 165 PHE A CA 1
ATOM 1234 C C . PHE A 1 165 ? -22.481 -4.309 49.989 1.00 22.96 165 PHE A C 1
ATOM 1235 O O . PHE A 1 165 ? -22.693 -3.103 50.071 1.00 21.27 165 PHE A O 1
ATOM 1243 N N . HIS A 1 166 ? -21.285 -4.816 49.701 1.00 23.41 166 HIS A N 1
ATOM 1244 C CA . HIS A 1 166 ? -20.172 -3.953 49.296 1.00 23.79 166 HIS A CA 1
ATOM 1245 C C . HIS A 1 166 ? -19.817 -4.351 47.901 1.00 23.08 166 HIS A C 1
ATOM 1246 O O . HIS A 1 166 ? -19.524 -5.535 47.660 1.00 21.69 166 HIS A O 1
ATOM 1253 N N . SER A 1 167 ? -19.815 -3.361 47.002 1.00 22.04 167 SER A N 1
ATOM 1254 C CA . SER A 1 167 ? -19.678 -3.618 45.576 1.00 22.49 167 SER A CA 1
ATOM 1255 C C . SER A 1 167 ? -18.375 -4.347 45.280 1.00 22.96 167 SER A C 1
ATOM 1256 O O . SER A 1 167 ? -18.315 -5.100 44.332 1.00 21.59 167 SER A O 1
ATOM 1259 N N . SER A 1 168 ? -17.352 -4.152 46.118 1.00 24.18 168 SER A N 1
ATOM 1260 C CA . SER A 1 168 ? -16.049 -4.815 45.901 1.00 25.34 168 SER A CA 1
ATOM 1261 C C . SER A 1 168 ? -15.985 -6.272 46.369 1.00 26.18 168 SER A C 1
ATOM 1262 O O . SER A 1 168 ? -15.065 -7.004 45.998 1.00 27.08 168 SER A O 1
ATOM 1265 N N . ARG A 1 169 ? -16.958 -6.706 47.159 1.00 26.98 169 ARG A N 1
ATOM 1266 C CA . ARG A 1 169 ? -17.074 -8.122 47.515 1.00 28.16 169 ARG A CA 1
ATOM 1267 C C . ARG A 1 169 ? -18.549 -8.526 47.600 1.00 27.87 169 ARG A C 1
ATOM 1268 O O . ARG A 1 169 ? -19.090 -8.852 48.670 1.00 26.15 169 ARG A O 1
ATOM 1276 N N . TRP A 1 170 ? -19.203 -8.446 46.443 1.00 27.27 170 TRP A N 1
ATOM 1277 C CA . TRP A 1 170 ? -20.610 -8.774 46.337 1.00 28.11 170 TRP A CA 1
ATOM 1278 C C . TRP A 1 170 ? -20.733 -10.299 46.470 1.00 30.25 170 TRP A C 1
ATOM 1279 O O . TRP A 1 170 ? -20.027 -11.030 45.783 1.00 29.03 170 TRP A O 1
ATOM 1290 N N . PRO A 1 171 ? -21.639 -10.773 47.346 1.00 32.61 171 PRO A N 1
ATOM 1291 C CA . PRO A 1 171 ? -21.740 -12.210 47.624 1.00 34.25 171 PRO A CA 1
ATOM 1292 C C . PRO A 1 171 ? -22.240 -12.974 46.414 1.00 35.46 171 PRO A C 1
ATOM 1293 O O . PRO A 1 171 ? -23.102 -12.482 45.693 1.00 36.02 171 PRO A O 1
ATOM 1297 N N . THR A 1 172 ? -21.693 -14.164 46.172 1.00 37.50 172 THR A N 1
ATOM 1298 C CA . THR A 1 172 ? -22.091 -14.959 45.008 1.00 39.25 172 THR A CA 1
ATOM 1299 C C . THR A 1 172 ? -22.586 -16.369 45.350 1.00 40.85 172 THR A C 1
ATOM 1300 O O . THR A 1 172 ? -22.308 -16.909 46.437 1.00 41.32 172 THR A O 1
ATOM 1304 N N . ASP A 1 173 ? -23.315 -16.948 44.403 1.00 42.14 173 ASP A N 1
ATOM 1305 C CA . ASP A 1 173 ? -23.763 -18.328 44.519 1.00 44.46 173 ASP A CA 1
ATOM 1306 C C . ASP A 1 173 ? -22.625 -19.269 44.098 1.00 45.30 173 ASP A C 1
ATOM 1307 O O . ASP A 1 173 ? -21.513 -18.813 43.766 1.00 45.51 173 ASP A O 1
ATOM 1312 N N . ALA A 1 174 ? -22.894 -20.572 44.111 1.00 46.34 174 ALA A N 1
ATOM 1313 C CA . ALA A 1 174 ? -21.861 -21.551 43.785 1.00 47.31 174 ALA A CA 1
ATOM 1314 C C . ALA A 1 174 ? -21.422 -21.453 42.318 1.00 47.83 174 ALA A C 1
ATOM 1315 O O . ALA A 1 174 ? -20.316 -21.869 41.973 1.00 48.48 174 ALA A O 1
ATOM 1317 N N . GLU A 1 175 ? -22.282 -20.884 41.469 1.00 48.41 175 GLU A N 1
ATOM 1318 C CA . GLU A 1 175 ? -21.979 -20.670 40.047 1.00 48.60 175 GLU A CA 1
ATOM 1319 C C . GLU A 1 175 ? -21.283 -19.314 39.772 1.00 48.37 175 GLU A C 1
ATOM 1320 O O . GLU A 1 175 ? -20.857 -19.037 38.645 1.00 48.21 175 GLU A O 1
ATOM 1326 N N . GLY A 1 176 ? -21.166 -18.481 40.807 1.00 47.77 176 GLY A N 1
ATOM 1327 C CA . GLY A 1 176 ? -20.391 -17.238 40.729 1.00 46.81 176 GLY A CA 1
ATOM 1328 C C . GLY A 1 176 ? -21.210 -16.024 40.332 1.00 46.58 176 GLY A C 1
ATOM 1329 O O . GLY A 1 176 ? -20.645 -14.958 40.034 1.00 45.83 176 GLY A O 1
ATOM 1330 N N . ALA A 1 177 ? -22.537 -16.181 40.317 1.00 45.63 177 ALA A N 1
ATOM 1331 C CA . ALA A 1 177 ? -23.436 -15.068 40.028 1.00 45.03 177 ALA A CA 1
ATOM 1332 C C . ALA A 1 177 ? -23.774 -14.350 41.333 1.00 44.52 177 ALA A C 1
ATOM 1333 O O . ALA A 1 177 ? -23.723 -14.963 42.418 1.00 44.59 177 ALA A O 1
ATOM 1335 N N . PRO A 1 178 ? -24.084 -13.041 41.248 1.00 43.69 178 PRO A N 1
ATOM 1336 C CA . PRO A 1 178 ? -24.309 -12.267 42.464 1.00 42.86 178 PRO A CA 1
ATOM 1337 C C . PRO A 1 178 ? -25.620 -12.625 43.174 1.00 42.22 178 PRO A C 1
ATOM 1338 O O . PRO A 1 178 ? -26.667 -12.708 42.532 1.00 42.18 178 PRO A O 1
ATOM 1342 N N . LYS A 1 179 ? -25.533 -12.841 44.487 1.00 41.97 179 LYS A N 1
ATOM 1343 C CA . LYS A 1 179 ? -26.687 -13.138 45.354 1.00 41.70 179 LYS A CA 1
ATOM 1344 C C . LYS A 1 179 ? -27.492 -11.863 45.658 1.00 40.94 179 LYS A C 1
ATOM 1345 O O . LYS A 1 179 ? -26.943 -10.758 45.629 1.00 41.04 179 LYS A O 1
ATOM 1351 N N . GLY A 1 180 ? -28.792 -12.038 45.918 1.00 39.89 180 GLY A N 1
ATOM 1352 C CA . GLY A 1 180 ? -29.626 -11.041 46.590 1.00 38.69 180 GLY A CA 1
ATOM 1353 C C . GLY A 1 180 ? -29.803 -9.792 45.764 1.00 37.85 180 GLY A C 1
ATOM 1354 O O . GLY A 1 180 ? -29.855 -8.680 46.297 1.00 38.45 180 GLY A O 1
ATOM 1355 N N . VAL A 1 181 ? -29.911 -9.999 44.455 1.00 36.58 181 VAL A N 1
ATOM 1356 C CA . VAL A 1 181 ? -29.999 -8.931 43.479 1.00 35.08 181 VAL A CA 1
ATOM 1357 C C . VAL A 1 181 ? -31.475 -8.530 43.219 1.00 33.88 181 VAL A C 1
ATOM 1358 O O . VAL A 1 181 ? -31.756 -7.504 42.587 1.00 33.22 181 VAL A O 1
ATOM 1362 N N . ASP A 1 182 ? -32.405 -9.315 43.763 1.00 31.35 182 ASP A N 1
ATOM 1363 C CA . ASP A 1 182 ? -33.835 -8.976 43.737 1.00 30.56 182 ASP A CA 1
ATOM 1364 C C . ASP A 1 182 ? -34.235 -8.226 45.001 1.00 28.43 182 ASP A C 1
ATOM 1365 O O . ASP A 1 182 ? -34.222 -8.790 46.112 1.00 28.30 182 ASP A O 1
ATOM 1370 N N . PHE A 1 183 ? -34.596 -6.962 44.827 1.00 25.77 183 PHE A N 1
ATOM 1371 C CA . PHE A 1 183 ? -34.911 -6.082 45.957 1.00 23.89 183 PHE A CA 1
ATOM 1372 C C . PHE A 1 183 ? -36.412 -5.863 46.142 1.00 22.90 183 PHE A C 1
ATOM 1373 O O . PHE A 1 183 ? -36.822 -4.874 46.733 1.00 22.38 183 PHE A O 1
ATOM 1381 N N . THR A 1 184 ? -37.234 -6.796 45.648 1.00 23.60 184 THR A N 1
ATOM 1382 C CA . THR A 1 184 ? -38.710 -6.659 45.714 1.00 22.47 184 THR A CA 1
ATOM 1383 C C . THR A 1 184 ? -39.137 -6.478 47.172 1.00 22.19 184 THR A C 1
ATOM 1384 O O . THR A 1 184 ? -38.758 -7.264 48.014 1.00 22.15 184 THR A O 1
ATOM 1388 N N . GLY A 1 185 ? -39.888 -5.423 47.474 1.00 21.42 185 GLY A N 1
ATOM 1389 C CA . GLY A 1 185 ? -40.379 -5.205 48.839 1.00 21.05 185 GLY A CA 1
ATOM 1390 C C . GLY A 1 185 ? -39.447 -4.505 49.807 1.00 20.96 185 GLY A C 1
ATOM 1391 O O . GLY A 1 185 ? -39.866 -4.156 50.920 1.00 20.13 185 GLY A O 1
ATOM 1392 N N . LYS A 1 186 ? -38.213 -4.264 49.356 1.00 21.40 186 LYS A N 1
ATOM 1393 C CA . LYS A 1 186 ? -37.136 -3.694 50.159 1.00 21.56 186 LYS A CA 1
ATOM 1394 C C . LYS A 1 186 ? -36.848 -2.218 49.882 1.00 20.98 186 LYS A C 1
ATOM 1395 O O . LYS A 1 186 ? -36.799 -1.769 48.730 1.00 19.85 186 LYS A O 1
ATOM 1401 N N . ARG A 1 187 ? -36.655 -1.468 50.970 1.00 20.12 187 ARG A N 1
ATOM 1402 C CA . ARG A 1 187 ? -36.187 -0.097 50.902 1.00 19.58 187 ARG A CA 1
ATOM 1403 C C . ARG A 1 187 ? -34.677 -0.204 50.856 1.00 18.74 187 ARG A C 1
ATOM 1404 O O . ARG A 1 187 ? -34.080 -0.812 51.749 1.00 18.34 187 ARG A O 1
ATOM 1412 N N . VAL A 1 188 ? -34.078 0.360 49.800 1.00 18.05 188 VAL A N 1
ATOM 1413 C CA . VAL A 1 188 ? -32.665 0.204 49.492 1.00 15.84 188 VAL A CA 1
ATOM 1414 C C . VAL A 1 188 ? -31.955 1.546 49.483 1.00 16.21 188 VAL A C 1
ATOM 1415 O O . VAL A 1 188 ? -32.466 2.526 48.924 1.00 15.28 188 VAL A O 1
ATOM 1419 N N . GLY A 1 189 ? -30.785 1.609 50.129 1.00 16.56 189 GLY A N 1
ATOM 1420 C CA . GLY A 1 189 ? -29.904 2.794 49.993 1.00 17.52 189 GLY A CA 1
ATOM 1421 C C . GLY A 1 189 ? -28.598 2.424 49.314 1.00 17.88 189 GLY A C 1
ATOM 1422 O O . GLY A 1 189 ? -27.986 1.392 49.661 1.00 18.17 189 GLY A O 1
ATOM 1423 N N . VAL A 1 190 ? -28.200 3.220 48.319 1.00 18.24 190 VAL A N 1
ATOM 1424 C CA . VAL A 1 190 ? -26.917 3.095 47.640 1.00 17.92 190 VAL A CA 1
ATOM 1425 C C . VAL A 1 190 ? -26.131 4.364 47.951 1.00 18.39 190 VAL A C 1
ATOM 1426 O O . VAL A 1 190 ? -26.591 5.476 47.700 1.00 19.85 190 VAL A O 1
ATOM 1430 N N . ILE A 1 191 ? -24.946 4.170 48.507 1.00 17.66 191 ILE A N 1
ATOM 1431 C CA . ILE A 1 191 ? -23.988 5.232 48.774 1.00 18.37 191 ILE A CA 1
ATOM 1432 C C . ILE A 1 191 ? -22.873 5.182 47.746 1.00 18.12 191 ILE A C 1
ATOM 1433 O O . ILE A 1 191 ? -22.098 4.192 47.694 1.00 17.55 191 ILE A O 1
ATOM 1438 N N . GLY A 1 192 ? -22.797 6.236 46.936 1.00 18.19 192 GLY A N 1
ATOM 1439 C CA . GLY A 1 192 ? -21.785 6.349 45.866 1.00 19.04 192 GLY A CA 1
ATOM 1440 C C . GLY A 1 192 ? -22.346 6.352 44.444 1.00 19.72 192 GLY A C 1
ATOM 1441 O O . GLY A 1 192 ? -23.168 5.486 44.087 1.00 18.16 192 GLY A O 1
ATOM 1442 N N . THR A 1 193 ? -21.890 7.309 43.624 1.00 20.04 193 THR A N 1
ATOM 1443 C CA . THR A 1 193 ? -22.353 7.439 42.230 1.00 20.80 193 THR A CA 1
ATOM 1444 C C . THR A 1 193 ? -21.157 7.576 41.286 1.00 21.06 193 THR A C 1
ATOM 1445 O O . THR A 1 193 ? -21.197 8.309 40.288 1.00 21.42 193 THR A O 1
ATOM 1449 N N . GLY A 1 194 ? -20.081 6.886 41.649 1.00 21.81 194 GLY A N 1
ATOM 1450 C CA . GLY A 1 194 ? -18.935 6.663 40.770 1.00 22.30 194 GLY A CA 1
ATOM 1451 C C . GLY A 1 194 ? -19.290 5.572 39.776 1.00 23.15 194 GLY A C 1
ATOM 1452 O O . GLY A 1 194 ? -20.480 5.188 39.626 1.00 22.65 194 GLY A O 1
ATOM 1453 N N . ALA A 1 195 ? -18.262 5.063 39.099 1.00 22.83 195 ALA A N 1
ATOM 1454 C CA . ALA A 1 195 ? -18.436 4.005 38.105 1.00 22.16 195 ALA A CA 1
ATOM 1455 C C . ALA A 1 195 ? -19.321 2.863 38.636 1.00 21.65 195 ALA A C 1
ATOM 1456 O O . ALA A 1 195 ? -20.303 2.511 37.978 1.00 21.38 195 ALA A O 1
ATOM 1458 N N . THR A 1 196 ? -19.002 2.287 39.803 1.00 20.50 196 THR A N 1
ATOM 1459 C CA . THR A 1 196 ? -19.820 1.171 40.293 1.00 21.40 196 THR A CA 1
ATOM 1460 C C . THR A 1 196 ? -21.271 1.523 40.593 1.00 19.46 196 THR A C 1
ATOM 1461 O O . THR A 1 196 ? -22.174 0.781 40.206 1.00 19.60 196 THR A O 1
ATOM 1465 N N . GLY A 1 197 ? -21.502 2.643 41.278 1.00 18.24 197 GLY A N 1
ATOM 1466 C CA . GLY A 1 197 ? -22.859 3.096 41.578 1.00 15.72 197 GLY A CA 1
ATOM 1467 C C . GLY A 1 197 ? -23.711 3.305 40.347 1.00 14.91 197 GLY A C 1
ATOM 1468 O O . GLY A 1 197 ? -24.864 2.889 40.330 1.00 14.83 197 GLY A O 1
ATOM 1469 N N . VAL A 1 198 ? -23.165 3.952 39.313 1.00 14.00 198 VAL A N 1
ATOM 1470 C CA . VAL A 1 198 ? -23.987 4.204 38.140 1.00 15.16 198 VAL A CA 1
ATOM 1471 C C . VAL A 1 198 ? -24.319 2.900 37.388 1.00 14.27 198 VAL A C 1
ATOM 1472 O O . VAL A 1 198 ? -25.331 2.832 36.703 1.00 14.69 198 VAL A O 1
ATOM 1476 N N . GLN A 1 199 ? -23.505 1.867 37.540 1.00 13.98 199 GLN A N 1
ATOM 1477 C CA . GLN A 1 199 ? -23.871 0.537 36.974 1.00 13.95 199 GLN A CA 1
ATOM 1478 C C . GLN A 1 199 ? -24.905 -0.191 37.846 1.00 15.04 199 GLN A C 1
ATOM 1479 O O . GLN A 1 199 ? -25.827 -0.881 37.339 1.00 15.35 199 GLN A O 1
ATOM 1485 N N . ILE A 1 200 ? -24.789 -0.011 39.164 1.00 14.56 200 ILE A N 1
ATOM 1486 C CA . ILE A 1 200 ? -25.702 -0.682 40.105 1.00 14.76 200 ILE A CA 1
ATOM 1487 C C . ILE A 1 200 ? -27.130 -0.081 40.194 1.00 15.05 200 ILE A C 1
ATOM 1488 O O . ILE A 1 200 ? -28.147 -0.798 40.213 1.00 15.33 200 ILE A O 1
ATOM 1493 N N . ILE A 1 201 ? -27.189 1.249 40.216 1.00 14.91 201 ILE A N 1
ATOM 1494 C CA . ILE A 1 201 ? -28.412 1.999 40.506 1.00 14.88 201 ILE A CA 1
ATOM 1495 C C . ILE A 1 201 ? -29.597 1.669 39.569 1.00 15.40 201 ILE A C 1
ATOM 1496 O O . ILE A 1 201 ? -30.683 1.333 40.058 1.00 14.16 201 ILE A O 1
ATOM 1501 N N . PRO A 1 202 ? -29.384 1.702 38.232 1.00 15.75 202 PRO A N 1
ATOM 1502 C CA . PRO A 1 202 ? -30.534 1.397 37.367 1.00 16.52 202 PRO A CA 1
ATOM 1503 C C . PRO A 1 202 ? -31.033 -0.034 37.527 1.00 16.48 202 PRO A C 1
ATOM 1504 O O . PRO A 1 202 ? -32.184 -0.282 37.252 1.00 17.15 202 PRO A O 1
ATOM 1508 N N . ILE A 1 203 ? -30.175 -0.970 37.912 1.00 15.91 203 ILE A N 1
ATOM 1509 C CA . ILE A 1 203 ? -30.623 -2.354 38.062 1.00 16.65 203 ILE A CA 1
ATOM 1510 C C . ILE A 1 203 ? -31.415 -2.508 39.381 1.00 16.54 203 ILE A C 1
ATOM 1511 O O . ILE A 1 203 ? -32.533 -3.032 39.372 1.00 15.90 203 ILE A O 1
ATOM 1516 N N . ALA A 1 204 ? -30.845 -2.004 40.476 1.00 15.84 204 ALA A N 1
ATOM 1517 C CA . ALA A 1 204 ? -31.498 -2.031 41.790 1.00 16.23 204 ALA A CA 1
ATOM 1518 C C . ALA A 1 204 ? -32.896 -1.402 41.721 1.00 17.01 204 ALA A C 1
ATOM 1519 O O . ALA A 1 204 ? -33.855 -1.932 42.315 1.00 16.15 204 ALA A O 1
ATOM 1521 N N . ALA A 1 205 ? -33.018 -0.316 40.963 1.00 17.30 205 ALA A N 1
ATOM 1522 C CA . ALA A 1 205 ? -34.309 0.415 40.861 1.00 19.79 205 ALA A CA 1
ATOM 1523 C C . ALA A 1 205 ? -35.413 -0.417 40.206 1.00 20.47 205 ALA A C 1
ATOM 1524 O O . ALA A 1 205 ? -36.593 -0.174 40.448 1.00 21.50 205 ALA A O 1
ATOM 1526 N N . GLU A 1 206 ? -35.029 -1.401 39.397 1.00 21.49 206 GLU A N 1
ATOM 1527 C CA . GLU A 1 206 ? -36.007 -2.268 38.720 1.00 23.38 206 GLU A CA 1
ATOM 1528 C C . GLU A 1 206 ? -36.873 -3.098 39.693 1.00 22.74 206 GLU A C 1
ATOM 1529 O O . GLU A 1 206 ? -37.993 -3.517 39.328 1.00 22.15 206 GLU A O 1
ATOM 1535 N N . THR A 1 207 ? -36.340 -3.370 40.890 1.00 21.44 207 THR A N 1
ATOM 1536 C CA . THR A 1 207 ? -37.034 -4.226 41.867 1.00 21.85 207 THR A CA 1
ATOM 1537 C C . THR A 1 207 ? -37.240 -3.573 43.219 1.00 21.33 207 THR A C 1
ATOM 1538 O O . THR A 1 207 ? -38.162 -3.939 43.920 1.00 20.87 207 THR A O 1
ATOM 1542 N N . ALA A 1 208 ? -36.405 -2.597 43.589 1.00 20.70 208 ALA A N 1
ATOM 1543 C CA . ALA A 1 208 ? -36.494 -2.042 44.966 1.00 19.48 208 ALA A CA 1
ATOM 1544 C C . ALA A 1 208 ? -37.884 -1.470 45.178 1.00 19.03 208 ALA A C 1
ATOM 1545 O O . ALA A 1 208 ? -38.489 -0.972 44.236 1.00 17.59 208 ALA A O 1
ATOM 1547 N N . LYS A 1 209 ? -38.378 -1.503 46.414 1.00 17.85 209 LYS A N 1
ATOM 1548 C CA . LYS A 1 209 ? -39.641 -0.846 46.722 1.00 19.46 209 LYS A CA 1
ATOM 1549 C C . LYS A 1 209 ? -39.437 0.683 46.749 1.00 19.58 209 LYS A C 1
ATOM 1550 O O . LYS A 1 209 ? -40.293 1.468 46.291 1.00 18.76 209 LYS A O 1
ATOM 1556 N N . GLU A 1 210 ? -38.302 1.085 47.325 1.00 19.83 210 GLU A N 1
ATOM 1557 C CA . GLU A 1 210 ? -37.834 2.465 47.321 1.00 20.44 210 GLU A CA 1
ATOM 1558 C C . GLU A 1 210 ? -36.300 2.427 47.165 1.00 19.80 210 GLU A C 1
ATOM 1559 O O . GLU A 1 210 ? -35.646 1.541 47.727 1.00 18.48 210 GLU A O 1
ATOM 1565 N N . LEU A 1 211 ? -35.727 3.375 46.416 1.00 18.35 211 LEU A N 1
ATOM 1566 C CA . LEU A 1 211 ? -34.274 3.460 46.300 1.00 18.26 211 LEU A CA 1
ATOM 1567 C C . LEU A 1 211 ? -33.823 4.869 46.620 1.00 17.87 211 LEU A C 1
ATOM 1568 O O . LEU A 1 211 ? -34.345 5.835 46.029 1.00 17.78 211 LEU A O 1
ATOM 1573 N N . TYR A 1 212 ? -32.883 4.992 47.560 1.00 16.85 212 TYR A N 1
ATOM 1574 C CA . TYR A 1 212 ? -32.303 6.313 47.902 1.00 17.38 212 TYR A CA 1
ATOM 1575 C C . TYR A 1 212 ? -30.867 6.290 47.486 1.00 16.78 212 TYR A C 1
ATOM 1576 O O . TYR A 1 212 ? -30.121 5.348 47.812 1.00 16.61 212 TYR A O 1
ATOM 1585 N N . VAL A 1 213 ? -30.507 7.294 46.697 1.00 16.30 213 VAL A N 1
ATOM 1586 C CA . VAL A 1 213 ? -29.156 7.443 46.197 1.00 15.56 213 VAL A CA 1
ATOM 1587 C C . VAL A 1 213 ? -28.515 8.559 46.999 1.00 15.38 213 VAL A C 1
ATOM 1588 O O . VAL A 1 213 ? -28.959 9.716 46.953 1.00 16.02 213 VAL A O 1
ATOM 1592 N N . PHE A 1 214 ? -27.473 8.201 47.736 1.00 15.42 214 PHE A N 1
ATOM 1593 C CA . PHE A 1 214 ? -26.758 9.157 48.578 1.00 14.50 214 PHE A CA 1
ATOM 1594 C C . PHE A 1 214 ? -25.533 9.556 47.800 1.00 15.11 214 PHE A C 1
ATOM 1595 O O . PHE A 1 214 ? -24.592 8.756 47.633 1.00 14.52 214 PHE A O 1
ATOM 1603 N N . GLN A 1 215 ? -25.554 10.797 47.331 1.00 15.93 215 GLN A N 1
ATOM 1604 C CA . GLN A 1 215 ? -24.515 11.285 46.452 1.00 17.46 215 GLN A CA 1
ATOM 1605 C C . GLN A 1 215 ? -23.858 12.548 46.993 1.00 18.83 215 GLN A C 1
ATOM 1606 O O . GLN A 1 215 ? -24.551 13.556 47.270 1.00 18.52 215 GLN A O 1
ATOM 1612 N N . ARG A 1 216 ? -22.531 12.533 47.090 1.00 19.90 216 ARG A N 1
ATOM 1613 C CA . ARG A 1 216 ? -21.834 13.718 47.551 1.00 23.04 216 ARG A CA 1
ATOM 1614 C C . ARG A 1 216 ? -21.562 14.641 46.366 1.00 23.49 216 ARG A C 1
ATOM 1615 O O . ARG A 1 216 ? -21.989 15.789 46.363 1.00 24.52 216 ARG A O 1
ATOM 1623 N N . THR A 1 217 ? -20.886 14.154 45.339 1.00 24.32 217 THR A N 1
ATOM 1624 C CA . THR A 1 217 ? -20.809 14.962 44.125 1.00 25.42 217 THR A CA 1
ATOM 1625 C C . THR A 1 217 ? -20.952 14.121 42.886 1.00 24.06 217 THR A C 1
ATOM 1626 O O . THR A 1 217 ? -20.477 12.974 42.841 1.00 24.59 217 THR A O 1
ATOM 1630 N N . PRO A 1 218 ? -21.613 14.689 41.874 1.00 23.02 218 PRO A N 1
ATOM 1631 C CA . PRO A 1 218 ? -21.847 13.871 40.712 1.00 22.48 218 PRO A CA 1
ATOM 1632 C C . PRO A 1 218 ? -20.618 13.834 39.812 1.00 21.67 218 PRO A C 1
ATOM 1633 O O . PRO A 1 218 ? -19.797 14.756 39.811 1.00 21.26 218 PRO A O 1
ATOM 1637 N N . ASN A 1 219 ? -20.510 12.759 39.049 1.00 20.58 219 ASN A N 1
ATOM 1638 C CA . ASN A 1 219 ? -19.510 12.629 38.018 1.00 20.04 219 ASN A CA 1
ATOM 1639 C C . ASN A 1 219 ? -20.151 12.922 36.665 1.00 19.49 219 ASN A C 1
ATOM 1640 O O . ASN A 1 219 ? -21.347 12.800 36.524 1.00 20.04 219 ASN A O 1
ATOM 1645 N N . TRP A 1 220 ? -19.365 13.297 35.660 1.00 19.64 220 TRP A N 1
ATOM 1646 C CA . TRP A 1 220 ? -19.845 13.269 34.278 1.00 19.57 220 TRP A CA 1
ATOM 1647 C C . TRP A 1 220 ? -20.012 11.801 33.829 1.00 19.84 220 TRP A C 1
ATOM 1648 O O . TRP A 1 220 ? -19.098 11.008 34.011 1.00 20.56 220 TRP A O 1
ATOM 1659 N N . CYS A 1 221 ? -21.172 11.430 33.293 1.00 19.64 221 CYS A N 1
ATOM 1660 C CA . CYS A 1 221 ? -21.348 10.091 32.691 1.00 20.71 221 CYS A CA 1
ATOM 1661 C C . CYS A 1 221 ? -21.903 10.232 31.286 1.00 21.10 221 CYS A C 1
ATOM 1662 O O . CYS A 1 221 ? -22.636 11.187 31.007 1.00 22.62 221 CYS A O 1
ATOM 1665 N N . THR A 1 222 ? -21.614 9.279 30.412 1.00 19.53 222 THR A N 1
ATOM 1666 C CA . THR A 1 222 ? -22.187 9.312 29.087 1.00 20.05 222 THR A CA 1
ATOM 1667 C C . THR A 1 222 ? -22.802 7.955 28.729 1.00 19.90 222 THR A C 1
ATOM 1668 O O . THR A 1 222 ? -22.431 6.943 29.314 1.00 19.07 222 THR A O 1
ATOM 1672 N N . PRO A 1 223 ? -23.730 7.930 27.759 1.00 20.02 223 PRO A N 1
ATOM 1673 C CA . PRO A 1 223 ? -24.349 6.626 27.544 1.00 19.93 223 PRO A CA 1
ATOM 1674 C C . PRO A 1 223 ? -23.417 5.650 26.865 1.00 19.19 223 PRO A C 1
ATOM 1675 O O . PRO A 1 223 ? -22.608 6.026 26.028 1.00 20.49 223 PRO A O 1
ATOM 1679 N N . LEU A 1 224 ? -23.513 4.410 27.280 1.00 17.37 224 LEU A N 1
ATOM 1680 C CA . LEU A 1 224 ? -22.622 3.378 26.798 1.00 16.46 224 LEU A CA 1
ATOM 1681 C C . LEU A 1 224 ? -23.042 2.936 25.387 1.00 15.41 224 LEU A C 1
ATOM 1682 O O . LEU A 1 224 ? -22.191 2.752 24.526 1.00 14.14 224 LEU A O 1
ATOM 1687 N N . GLY A 1 225 ? -24.355 2.804 25.155 1.00 15.24 225 GLY A N 1
ATOM 1688 C CA . GLY A 1 225 ? -24.874 2.313 23.838 1.00 17.59 225 GLY A CA 1
ATOM 1689 C C . GLY A 1 225 ? -24.555 0.844 23.561 1.00 18.42 225 GLY A C 1
ATOM 1690 O O . GLY A 1 225 ? -24.358 0.418 22.411 1.00 18.51 225 GLY A O 1
ATOM 1691 N N . ASN A 1 226 ? -24.501 0.051 24.624 1.00 18.48 226 ASN A N 1
ATOM 1692 C CA . ASN A 1 226 ? -24.227 -1.367 24.445 1.00 18.77 226 ASN A CA 1
ATOM 1693 C C . ASN A 1 226 ? -25.344 -2.140 23.684 1.00 18.60 226 ASN A C 1
ATOM 1694 O O . ASN A 1 226 ? -26.514 -1.784 23.755 1.00 16.56 226 ASN A O 1
ATOM 1699 N N . SER A 1 227 ? -24.962 -3.212 22.994 1.00 18.96 227 SER A N 1
ATOM 1700 C CA . SER A 1 227 ? -25.904 -4.037 22.209 1.00 19.84 227 SER A CA 1
ATOM 1701 C C . SER A 1 227 ? -25.282 -5.411 21.956 1.00 20.90 227 SER A C 1
ATOM 1702 O O . SER A 1 227 ? -24.070 -5.582 22.086 1.00 20.54 227 SER A O 1
ATOM 1705 N N . PRO A 1 228 ? -26.114 -6.411 21.620 1.00 22.23 228 PRO A N 1
ATOM 1706 C CA . PRO A 1 228 ? -25.491 -7.697 21.358 1.00 22.43 228 PRO A CA 1
ATOM 1707 C C . PRO A 1 228 ? -24.618 -7.652 20.091 1.00 22.32 228 PRO A C 1
ATOM 1708 O O . PRO A 1 228 ? -24.863 -6.884 19.156 1.00 22.20 228 PRO A O 1
ATOM 1712 N N . MET A 1 229 ? -23.609 -8.498 20.082 1.00 22.23 229 MET A N 1
ATOM 1713 C CA . MET A 1 229 ? -22.719 -8.647 18.954 1.00 22.78 229 MET A CA 1
ATOM 1714 C C . MET A 1 229 ? -23.206 -9.783 18.063 1.00 22.85 229 MET A C 1
ATOM 1715 O O . MET A 1 229 ? -23.280 -10.912 18.516 1.00 23.06 229 MET A O 1
ATOM 1720 N N . SER A 1 230 ? -23.483 -9.519 16.802 1.00 23.06 230 SER A N 1
ATOM 1721 C CA . SER A 1 230 ? -23.843 -10.618 15.907 1.00 23.97 230 SER A CA 1
ATOM 1722 C C . SER A 1 230 ? -22.665 -11.547 15.529 1.00 24.11 230 SER A C 1
ATOM 1723 O O . SER A 1 230 ? -21.476 -11.168 15.621 1.00 22.25 230 SER A O 1
ATOM 1726 N N . LYS A 1 231 ? -22.992 -12.775 15.130 1.00 24.14 231 LYS A N 1
ATOM 1727 C CA . LYS A 1 231 ? -21.960 -13.695 14.637 1.00 25.69 231 LYS A CA 1
ATOM 1728 C C . LYS A 1 231 ? -21.238 -13.069 13.451 1.00 25.26 231 LYS A C 1
ATOM 1729 O O . LYS A 1 231 ? -20.015 -13.178 13.338 1.00 23.88 231 LYS A O 1
ATOM 1735 N N . GLU A 1 232 ? -22.004 -12.397 12.597 1.00 25.35 232 GLU A N 1
ATOM 1736 C CA . GLU A 1 232 ? -21.465 -11.707 11.418 1.00 26.55 232 GLU A CA 1
ATOM 1737 C C . GLU A 1 232 ? -20.535 -10.537 11.765 1.00 25.46 232 GLU A C 1
ATOM 1738 O O . GLU A 1 232 ? -19.482 -10.370 11.138 1.00 25.12 232 GLU A O 1
ATOM 1744 N N . LYS A 1 233 ? -20.915 -9.739 12.765 1.00 23.49 233 LYS A N 1
ATOM 1745 C CA . LYS A 1 233 ? -20.028 -8.677 13.241 1.00 22.00 233 LYS A CA 1
ATOM 1746 C C . LYS A 1 233 ? -18.765 -9.274 13.872 1.00 20.89 233 LYS A C 1
ATOM 1747 O O . LYS A 1 233 ? -17.666 -8.846 13.556 1.00 16.74 233 LYS A O 1
ATOM 1753 N N . MET A 1 234 ? -18.936 -10.280 14.740 1.00 21.00 234 MET A N 1
ATOM 1754 C CA . MET A 1 234 ? -17.799 -10.951 15.390 1.00 21.18 234 MET A CA 1
ATOM 1755 C C . MET A 1 234 ? -16.798 -11.496 14.353 1.00 21.50 234 MET A C 1
ATOM 1756 O O . MET A 1 234 ? -15.591 -11.290 14.496 1.00 20.32 234 MET A O 1
ATOM 1761 N N . ASP A 1 235 ? -17.297 -12.202 13.328 1.00 22.06 235 ASP A N 1
ATOM 1762 C CA . ASP A 1 235 ? -16.427 -12.751 12.272 1.00 22.51 235 ASP A CA 1
ATOM 1763 C C . ASP A 1 235 ? -15.666 -11.637 11.530 1.00 22.34 235 ASP A C 1
ATOM 1764 O O . ASP A 1 235 ? -14.456 -11.767 11.310 1.00 21.90 235 ASP A O 1
ATOM 1769 N N . SER A 1 236 ? -16.345 -10.548 11.146 1.00 21.93 236 SER A N 1
ATOM 1770 C CA . SER A 1 236 ? -15.625 -9.464 10.455 1.00 22.77 236 SER A CA 1
ATOM 1771 C C . SER A 1 236 ? -14.585 -8.805 11.339 1.00 21.42 236 SER A C 1
ATOM 1772 O O . SER A 1 236 ? -13.532 -8.451 10.853 1.00 20.97 236 SER A O 1
ATOM 1775 N N . LEU A 1 237 ? -14.882 -8.617 12.626 1.00 19.89 237 LEU A N 1
ATOM 1776 C CA . LEU A 1 237 ? -13.857 -8.119 13.564 1.00 18.93 237 LEU A CA 1
ATOM 1777 C C . LEU A 1 237 ? -12.643 -9.025 13.618 1.00 18.72 237 LEU A C 1
ATOM 1778 O O . LEU A 1 237 ? -11.507 -8.544 13.425 1.00 18.47 237 LEU A O 1
ATOM 1783 N N . ARG A 1 238 ? -12.869 -10.327 13.859 1.00 17.87 238 ARG A N 1
ATOM 1784 C CA . ARG A 1 238 ? -11.744 -11.290 13.891 1.00 17.19 238 ARG A CA 1
ATOM 1785 C C . ARG A 1 238 ? -10.900 -11.202 12.607 1.00 17.50 238 ARG A C 1
ATOM 1786 O O . ARG A 1 238 ? -9.655 -11.189 12.680 1.00 17.90 238 ARG A O 1
ATOM 1794 N N . ASN A 1 239 ? -11.554 -11.141 11.442 1.00 18.03 239 ASN A N 1
ATOM 1795 C CA . ASN A 1 239 ? -10.807 -11.007 10.169 1.00 19.42 239 ASN A CA 1
ATOM 1796 C C . ASN A 1 239 ? -9.974 -9.752 10.136 1.00 19.38 239 ASN A C 1
ATOM 1797 O O . ASN A 1 239 ? -8.933 -9.712 9.501 1.00 20.47 239 ASN A O 1
ATOM 1802 N N . ARG A 1 240 ? -10.422 -8.732 10.857 1.00 19.70 240 ARG A N 1
ATOM 1803 C CA . ARG A 1 240 ? -9.726 -7.431 10.900 1.00 20.03 240 ARG A CA 1
ATOM 1804 C C . ARG A 1 240 ? -8.688 -7.274 12.036 1.00 18.41 240 ARG A C 1
ATOM 1805 O O . ARG A 1 240 ? -8.110 -6.213 12.221 1.00 17.96 240 ARG A O 1
ATOM 1813 N N . TYR A 1 241 ? -8.493 -8.305 12.830 1.00 17.42 241 TYR A N 1
ATOM 1814 C CA . TYR A 1 241 ? -7.631 -8.170 13.993 1.00 17.61 241 TYR A CA 1
ATOM 1815 C C . TYR A 1 241 ? -6.235 -7.631 13.657 1.00 18.12 241 TYR A C 1
ATOM 1816 O O . TYR A 1 241 ? -5.766 -6.762 14.350 1.00 18.41 241 TYR A O 1
ATOM 1825 N N . PRO A 1 242 ? -5.575 -8.126 12.577 1.00 18.30 242 PRO A N 1
ATOM 1826 C CA . PRO A 1 242 ? -4.230 -7.518 12.365 1.00 18.24 242 PRO A CA 1
ATOM 1827 C C . PRO A 1 242 ? -4.285 -5.987 12.217 1.00 16.50 242 PRO A C 1
ATOM 1828 O O . PRO A 1 242 ? -3.403 -5.288 12.693 1.00 16.19 242 PRO A O 1
ATOM 1832 N N . THR A 1 243 ? -5.357 -5.470 11.625 1.00 15.98 243 THR A N 1
ATOM 1833 C CA . THR A 1 243 ? -5.490 -4.037 11.428 1.00 14.95 243 THR A CA 1
ATOM 1834 C C . THR A 1 243 ? -5.918 -3.375 12.750 1.00 15.48 243 THR A C 1
ATOM 1835 O O . THR A 1 243 ? -5.397 -2.305 13.149 1.00 14.65 243 THR A O 1
ATOM 1839 N N . ILE A 1 244 ? -6.864 -4.006 13.425 1.00 14.38 244 ILE A N 1
ATOM 1840 C CA . ILE A 1 244 ? -7.336 -3.472 14.708 1.00 14.20 244 ILE A CA 1
ATOM 1841 C C . ILE A 1 244 ? -6.152 -3.306 15.695 1.00 14.19 244 ILE A C 1
ATOM 1842 O O . ILE A 1 244 ? -6.027 -2.286 16.375 1.00 13.68 244 ILE A O 1
ATOM 1847 N N . LEU A 1 245 ? -5.295 -4.319 15.752 1.00 14.65 245 LEU A N 1
ATOM 1848 C CA . LEU A 1 245 ? -4.113 -4.287 16.622 1.00 15.53 245 LEU A CA 1
ATOM 1849 C C . LEU A 1 245 ? -3.143 -3.157 16.307 1.00 15.43 245 LEU A C 1
ATOM 1850 O O . LEU A 1 245 ? -2.695 -2.413 17.234 1.00 15.33 245 LEU A O 1
ATOM 1855 N N . GLU A 1 246 ? -2.846 -2.971 15.014 1.00 14.86 246 GLU A N 1
ATOM 1856 C CA . GLU A 1 246 ? -1.977 -1.867 14.609 1.00 15.21 246 GLU A CA 1
ATOM 1857 C C . GLU A 1 246 ? -2.584 -0.533 15.013 1.00 14.98 246 GLU A C 1
ATOM 1858 O O . GLU A 1 246 ? -1.893 0.403 15.439 1.00 15.87 246 GLU A O 1
ATOM 1864 N N . TYR A 1 247 ? -3.888 -0.420 14.834 1.00 14.92 247 TYR A N 1
ATOM 1865 C CA . TYR A 1 247 ? -4.583 0.806 15.190 1.00 15.00 247 TYR A CA 1
ATOM 1866 C C . TYR A 1 247 ? -4.495 1.150 16.678 1.00 15.57 247 TYR A C 1
ATOM 1867 O O . TYR A 1 247 ? -4.126 2.296 17.037 1.00 16.73 247 TYR A O 1
ATOM 1876 N N . VAL A 1 248 ? -4.870 0.199 17.528 1.00 16.03 248 VAL A N 1
ATOM 1877 C CA . VAL A 1 248 ? -4.895 0.428 18.983 1.00 15.20 248 VAL A CA 1
ATOM 1878 C C . VAL A 1 248 ? -3.498 0.606 19.518 1.00 16.04 248 VAL A C 1
ATOM 1879 O O . VAL A 1 248 ? -3.311 1.251 20.530 1.00 16.55 248 VAL A O 1
ATOM 1883 N N . LYS A 1 249 ? -2.509 0.083 18.813 1.00 17.40 249 LYS A N 1
ATOM 1884 C CA . LYS A 1 249 ? -1.139 0.325 19.199 1.00 18.55 249 LYS A CA 1
ATOM 1885 C C . LYS A 1 249 ? -0.705 1.718 18.793 1.00 18.23 249 LYS A C 1
ATOM 1886 O O . LYS A 1 249 ? 0.361 2.134 19.170 1.00 19.86 249 LYS A O 1
ATOM 1892 N N . SER A 1 250 ? -1.522 2.454 18.037 1.00 18.19 250 SER A N 1
ATOM 1893 C CA . SER A 1 250 ? -1.076 3.745 17.565 1.00 18.09 250 SER A CA 1
ATOM 1894 C C . SER A 1 250 ? -1.846 4.920 18.145 1.00 17.94 250 SER A C 1
ATOM 1895 O O . SER A 1 250 ? -1.459 6.063 17.919 1.00 17.31 250 SER A O 1
ATOM 1898 N N . THR A 1 251 ? -2.947 4.670 18.870 1.00 17.22 251 THR A N 1
ATOM 1899 C CA . THR A 1 251 ? -3.699 5.768 19.417 1.00 15.67 251 THR A CA 1
ATOM 1900 C C . THR A 1 251 ? -3.136 6.148 20.784 1.00 16.16 251 THR A C 1
ATOM 1901 O O . THR A 1 251 ? -2.409 5.380 21.407 1.00 14.19 251 THR A O 1
ATOM 1905 N N . ASP A 1 252 ? -3.483 7.330 21.275 1.00 16.31 252 ASP A N 1
ATOM 1906 C CA . ASP A 1 252 ? -2.846 7.782 22.505 1.00 17.91 252 ASP A CA 1
ATOM 1907 C C . ASP A 1 252 ? -3.271 7.035 23.725 1.00 16.80 252 ASP A C 1
ATOM 1908 O O . ASP A 1 252 ? -2.514 6.971 24.692 1.00 17.72 252 ASP A O 1
ATOM 1913 N N . THR A 1 253 ? -4.472 6.461 23.697 1.00 15.33 253 THR A N 1
ATOM 1914 C CA . THR A 1 253 ? -4.992 5.791 24.869 1.00 14.80 253 THR A CA 1
ATOM 1915 C C . THR A 1 253 ? -5.013 4.267 24.702 1.00 15.49 253 THR A C 1
ATOM 1916 O O . THR A 1 253 ? -5.218 3.559 25.703 1.00 14.87 253 THR A O 1
ATOM 1920 N N . ALA A 1 254 ? -4.827 3.806 23.452 1.00 14.80 254 ALA A N 1
ATOM 1921 C CA . ALA A 1 254 ? -5.021 2.419 23.017 1.00 15.28 254 ALA A CA 1
ATOM 1922 C C . ALA A 1 254 ? -6.513 1.960 22.985 1.00 15.24 254 ALA A C 1
ATOM 1923 O O . ALA A 1 254 ? -6.816 0.807 22.769 1.00 15.77 254 ALA A O 1
ATOM 1925 N N . PHE A 1 255 ? -7.438 2.885 23.198 1.00 15.81 255 PHE A N 1
ATOM 1926 C CA . PHE A 1 255 ? -8.819 2.690 22.757 1.00 16.32 255 PHE A CA 1
ATOM 1927 C C . PHE A 1 255 ? -8.859 2.890 21.246 1.00 14.97 255 PHE A C 1
ATOM 1928 O O . PHE A 1 255 ? -7.954 3.570 20.687 1.00 14.76 255 PHE A O 1
ATOM 1936 N N . PRO A 1 256 ? -9.914 2.365 20.585 1.00 15.19 256 PRO A N 1
ATOM 1937 C CA . PRO A 1 256 ? -10.028 2.522 19.129 1.00 14.79 256 PRO A CA 1
ATOM 1938 C C . PRO A 1 256 ? -10.606 3.872 18.751 1.00 14.40 256 PRO A C 1
ATOM 1939 O O . PRO A 1 256 ? -11.547 3.924 17.977 1.00 13.35 256 PRO A O 1
ATOM 1943 N N . TYR A 1 257 ? -9.997 4.940 19.263 1.00 15.32 257 TYR A N 1
ATOM 1944 C CA . TYR A 1 257 ? -10.389 6.311 18.950 1.00 17.08 257 TYR A CA 1
ATOM 1945 C C . TYR A 1 257 ? -9.172 7.240 18.885 1.00 17.59 257 TYR A C 1
ATOM 1946 O O . TYR A 1 257 ? -8.159 6.986 19.545 1.00 18.91 257 TYR A O 1
ATOM 1955 N N . HIS A 1 258 ? -9.268 8.305 18.087 1.00 17.93 258 HIS A N 1
ATOM 1956 C CA . HIS A 1 258 ? -8.238 9.357 18.073 1.00 18.83 258 HIS A CA 1
ATOM 1957 C C . HIS A 1 258 ? -8.909 10.727 17.982 1.00 18.46 258 HIS A C 1
ATOM 1958 O O . HIS A 1 258 ? -9.990 10.843 17.421 1.00 18.42 258 HIS A O 1
ATOM 1965 N N . ARG A 1 259 ? -8.296 11.746 18.563 1.00 19.19 259 ARG A N 1
ATOM 1966 C CA . ARG A 1 259 ? -8.915 13.083 18.613 1.00 21.00 259 ARG A CA 1
ATOM 1967 C C . ARG A 1 259 ? -9.219 13.685 17.236 1.00 20.95 259 ARG A C 1
ATOM 1968 O O . ARG A 1 259 ? -8.509 13.451 16.268 1.00 19.85 259 ARG A O 1
ATOM 1976 N N . ASP A 1 260 ? -10.280 14.482 17.159 1.00 21.91 260 ASP A N 1
ATOM 1977 C CA . ASP A 1 260 ? -10.509 15.279 15.972 1.00 23.05 260 ASP A CA 1
ATOM 1978 C C . ASP A 1 260 ? -9.331 16.263 15.840 1.00 23.88 260 ASP A C 1
ATOM 1979 O O . ASP A 1 260 ? -8.864 16.800 16.857 1.00 24.63 260 ASP A O 1
ATOM 1984 N N . PRO A 1 261 ? -8.844 16.493 14.599 1.00 24.50 261 PRO A N 1
ATOM 1985 C CA . PRO A 1 261 ? -7.736 17.419 14.377 1.00 24.55 261 PRO A CA 1
ATOM 1986 C C . PRO A 1 261 ? -8.063 18.861 14.738 1.00 23.89 261 PRO A C 1
ATOM 1987 O O . PRO A 1 261 ? -7.140 19.624 14.960 1.00 25.02 261 PRO A O 1
ATOM 1991 N N . ARG A 1 262 ? -9.339 19.233 14.811 1.00 22.49 262 ARG A N 1
ATOM 1992 C CA . ARG A 1 262 ? -9.713 20.640 15.022 1.00 22.19 262 ARG A CA 1
ATOM 1993 C C . ARG A 1 262 ? -9.694 21.077 16.488 1.00 22.45 262 ARG A C 1
ATOM 1994 O O . ARG A 1 262 ? -9.881 20.252 17.382 1.00 20.63 262 ARG A O 1
ATOM 2002 N N . LYS A 1 263 ? -9.458 22.374 16.720 1.00 21.97 263 LYS A N 1
ATOM 2003 C CA . LYS A 1 263 ? -9.681 22.979 18.026 1.00 23.45 263 LYS A CA 1
ATOM 2004 C C . LYS A 1 263 ? -11.168 23.311 18.139 1.00 23.13 263 LYS A C 1
ATOM 2005 O O . LYS A 1 263 ? -11.781 23.752 17.167 1.00 23.00 263 LYS A O 1
ATOM 2011 N N . GLY A 1 264 ? -11.741 23.096 19.319 1.00 22.53 264 GLY A N 1
ATOM 2012 C CA . GLY A 1 264 ? -13.151 23.354 19.540 1.00 23.40 264 GLY A CA 1
ATOM 2013 C C . GLY A 1 264 ? -13.455 24.829 19.378 1.00 24.26 264 GLY A C 1
ATOM 2014 O O . GLY A 1 264 ? -14.467 25.187 18.812 1.00 23.56 264 GLY A O 1
ATOM 2015 N N . THR A 1 265 ? -12.543 25.683 19.829 1.00 24.96 265 THR A N 1
ATOM 2016 C CA . THR A 1 265 ? -12.742 27.131 19.673 1.00 27.08 265 THR A CA 1
ATOM 2017 C C . THR A 1 265 ? -12.784 27.593 18.207 1.00 27.62 265 THR A C 1
ATOM 2018 O O . THR A 1 265 ? -13.151 28.735 17.944 1.00 27.66 265 THR A O 1
ATOM 2022 N N . ASP A 1 266 ? -12.420 26.718 17.258 1.00 27.77 266 ASP A N 1
ATOM 2023 C CA . ASP A 1 266 ? -12.421 27.103 15.838 1.00 28.58 266 ASP A CA 1
ATOM 2024 C C . ASP A 1 266 ? -13.705 26.725 15.122 1.00 28.74 266 ASP A C 1
ATOM 2025 O O . ASP A 1 266 ? -13.913 27.117 13.965 1.00 29.96 266 ASP A O 1
ATOM 2030 N N . VAL A 1 267 ? -14.554 25.949 15.793 1.00 27.95 267 VAL A N 1
ATOM 2031 C CA . VAL A 1 267 ? -15.742 25.403 15.165 1.00 27.52 267 VAL A CA 1
ATOM 2032 C C . VAL A 1 267 ? -16.982 26.185 15.584 1.00 26.64 267 VAL A C 1
ATOM 2033 O O . VAL A 1 267 ? -17.156 26.492 16.759 1.00 27.27 267 VAL A O 1
ATOM 2037 N N . SER A 1 268 ? -17.837 26.526 14.622 1.00 26.12 268 SER A N 1
ATOM 2038 C CA . SER A 1 268 ? -19.073 27.246 14.949 1.00 25.31 268 SER A CA 1
ATOM 2039 C C . SER A 1 268 ? -19.929 26.483 15.951 1.00 24.92 268 SER A C 1
ATOM 2040 O O . SER A 1 268 ? -19.824 25.237 16.083 1.00 22.41 268 SER A O 1
ATOM 2043 N N . GLU A 1 269 ? -20.776 27.239 16.646 1.00 24.60 269 GLU A N 1
ATOM 2044 C CA . GLU A 1 269 ? -21.670 26.672 17.634 1.00 26.13 269 GLU A CA 1
ATOM 2045 C C . GLU A 1 269 ? -22.544 25.608 16.966 1.00 25.98 269 GLU A C 1
ATOM 2046 O O . GLU A 1 269 ? -22.668 24.489 17.483 1.00 24.75 269 GLU A O 1
ATOM 2052 N N . SER A 1 270 ? -23.084 25.932 15.796 1.00 25.61 270 SER A N 1
ATOM 2053 C CA . SER A 1 270 ? -23.962 25.001 15.074 1.00 26.36 270 SER A CA 1
ATOM 2054 C C . SER A 1 270 ? -23.235 23.720 14.687 1.00 26.25 270 SER A C 1
ATOM 2055 O O . SER A 1 270 ? -23.789 22.632 14.828 1.00 24.85 270 SER A O 1
ATOM 2058 N N . GLU A 1 271 ? -22.017 23.851 14.175 1.00 25.82 271 GLU A N 1
ATOM 2059 C CA . GLU A 1 271 ? -21.230 22.665 13.821 1.00 26.17 271 GLU A CA 1
ATOM 2060 C C . GLU A 1 271 ? -20.813 21.844 15.043 1.00 24.48 271 GLU A C 1
ATOM 2061 O O . GLU A 1 271 ? -20.847 20.594 14.995 1.00 23.15 271 GLU A O 1
ATOM 2067 N N . ARG A 1 272 ? -20.430 22.541 16.123 1.00 22.28 272 ARG A N 1
ATOM 2068 C CA . ARG A 1 272 ? -20.102 21.867 17.389 1.00 22.18 272 ARG A CA 1
ATOM 2069 C C . ARG A 1 272 ? -21.267 21.052 17.923 1.00 21.77 272 ARG A C 1
ATOM 2070 O O . ARG A 1 272 ? -21.108 19.872 18.207 1.00 21.99 272 ARG A O 1
ATOM 2078 N N . ASP A 1 273 ? -22.427 21.684 18.055 1.00 21.34 273 ASP A N 1
ATOM 2079 C CA . ASP A 1 273 ? -23.636 20.992 18.497 1.00 22.28 273 ASP A CA 1
ATOM 2080 C C . ASP A 1 273 ? -23.956 19.733 17.662 1.00 21.37 273 ASP A C 1
ATOM 2081 O O . ASP A 1 273 ? -24.318 18.713 18.234 1.00 20.82 273 ASP A O 1
ATOM 2086 N N . ALA A 1 274 ? -23.853 19.810 16.324 1.00 20.35 274 ALA A N 1
ATOM 2087 C CA . ALA A 1 274 ? -24.130 18.633 15.469 1.00 19.54 274 ALA A CA 1
ATOM 2088 C C . ALA A 1 274 ? -23.142 17.474 15.668 1.00 18.66 274 ALA A C 1
ATOM 2089 O O . ALA A 1 274 ? -23.544 16.303 15.658 1.00 18.38 274 ALA A O 1
ATOM 2091 N N . PHE A 1 275 ? -21.857 17.825 15.742 1.00 17.36 275 PHE A N 1
ATOM 2092 C CA . PHE A 1 275 ? -20.743 16.944 16.007 1.00 17.51 275 PHE A CA 1
ATOM 2093 C C . PHE A 1 275 ? -20.928 16.177 17.347 1.00 17.64 275 PHE A C 1
ATOM 2094 O O . PHE A 1 275 ? -20.855 14.939 17.393 1.00 17.17 275 PHE A O 1
ATOM 2102 N N . PHE A 1 276 ? -21.196 16.926 18.415 1.00 17.63 276 PHE A N 1
ATOM 2103 C CA . PHE A 1 276 ? -21.466 16.381 19.748 1.00 17.86 276 PHE A CA 1
ATOM 2104 C C . PHE A 1 276 ? -22.682 15.462 19.773 1.00 18.52 276 PHE A C 1
ATOM 2105 O O . PHE A 1 276 ? -22.632 14.423 20.424 1.00 17.94 276 PHE A O 1
ATOM 2113 N N . GLU A 1 277 ? -23.751 15.863 19.077 1.00 19.07 277 GLU A N 1
ATOM 2114 C CA . GLU A 1 277 ? -25.000 15.084 19.031 1.00 19.57 277 GLU A CA 1
ATOM 2115 C C . GLU A 1 277 ? -24.755 13.719 18.396 1.00 20.04 277 GLU A C 1
ATOM 2116 O O . GLU A 1 277 ? -25.162 12.699 18.950 1.00 19.85 277 GLU A O 1
ATOM 2122 N N . GLU A 1 278 ? -24.061 13.696 17.258 1.00 19.57 278 GLU A N 1
ATOM 2123 C CA . GLU A 1 278 ? -23.675 12.434 16.618 1.00 19.54 278 GLU A CA 1
ATOM 2124 C C . GLU A 1 278 ? -22.837 11.519 17.533 1.00 18.44 278 GLU A C 1
ATOM 2125 O O . GLU A 1 278 ? -23.131 10.328 17.671 1.00 18.12 278 GLU A O 1
ATOM 2131 N N . LEU A 1 279 ? -21.798 12.076 18.148 1.00 17.76 279 LEU A N 1
ATOM 2132 C CA . LEU A 1 279 ? -20.916 11.314 19.035 1.00 17.58 279 LEU A CA 1
ATOM 2133 C C . LEU A 1 279 ? -21.649 10.839 20.300 1.00 18.54 279 LEU A C 1
ATOM 2134 O O . LEU A 1 279 ? -21.445 9.713 20.718 1.00 18.05 279 LEU A O 1
ATOM 2139 N N . TYR A 1 280 ? -22.509 11.677 20.880 1.00 17.66 280 TYR A N 1
ATOM 2140 C CA . TYR A 1 280 ? -23.267 11.286 22.097 1.00 18.03 280 TYR A CA 1
ATOM 2141 C C . TYR A 1 280 ? -24.090 9.992 21.857 1.00 18.67 280 TYR A C 1
ATOM 2142 O O . TYR A 1 280 ? -24.211 9.108 22.731 1.00 18.57 280 TYR A O 1
ATOM 2151 N N . ARG A 1 281 ? -24.577 9.869 20.635 1.00 18.92 281 ARG A N 1
ATOM 2152 C CA . ARG A 1 281 ? -25.442 8.769 20.226 1.00 19.69 281 ARG A CA 1
ATOM 2153 C C . ARG A 1 281 ? -24.672 7.576 19.645 1.00 19.86 281 ARG A C 1
ATOM 2154 O O . ARG A 1 281 ? -25.253 6.555 19.388 1.00 19.96 281 ARG A O 1
ATOM 2162 N N . GLN A 1 282 ? -23.381 7.723 19.412 1.00 19.98 282 GLN A N 1
ATOM 2163 C CA . GLN A 1 282 ? -22.512 6.612 19.011 1.00 21.04 282 GLN A CA 1
ATOM 2164 C C . GLN A 1 282 ? -22.055 5.793 20.250 1.00 21.17 282 GLN A C 1
ATOM 2165 O O . GLN A 1 282 ? -21.558 6.390 21.214 1.00 20.57 282 GLN A O 1
ATOM 2171 N N . PRO A 1 283 ? -22.217 4.442 20.223 1.00 20.60 283 PRO A N 1
ATOM 2172 C CA . PRO A 1 283 ? -21.815 3.579 21.360 1.00 20.39 283 PRO A CA 1
ATOM 2173 C C . PRO A 1 283 ? -20.349 3.793 21.746 1.00 20.33 283 PRO A C 1
ATOM 2174 O O . PRO A 1 283 ? -19.491 3.957 20.870 1.00 19.74 283 PRO A O 1
ATOM 2178 N N . GLY A 1 284 ? -20.065 3.798 23.049 1.00 19.63 284 GLY A N 1
ATOM 2179 C CA . GLY A 1 284 ? -18.688 3.899 23.522 1.00 18.86 284 GLY A CA 1
ATOM 2180 C C . GLY A 1 284 ? -18.202 5.322 23.743 1.00 18.95 284 GLY A C 1
ATOM 2181 O O . GLY A 1 284 ? -18.991 6.252 23.799 1.00 18.96 284 GLY A O 1
ATOM 2182 N N . TYR A 1 285 ? -16.877 5.481 23.776 1.00 18.95 285 TYR A N 1
ATOM 2183 C CA . TYR A 1 285 ? -16.219 6.673 24.279 1.00 18.31 285 TYR A CA 1
ATOM 2184 C C . TYR A 1 285 ? -15.928 7.811 23.319 1.00 17.02 285 TYR A C 1
ATOM 2185 O O . TYR A 1 285 ? -15.284 8.774 23.730 1.00 16.46 285 TYR A O 1
ATOM 2194 N N . GLY A 1 286 ? -16.344 7.687 22.064 1.00 16.08 286 GLY A N 1
ATOM 2195 C CA . GLY A 1 286 ? -16.046 8.688 21.058 1.00 16.80 286 GLY A CA 1
ATOM 2196 C C . GLY A 1 286 ? -16.328 10.124 21.481 1.00 18.17 286 GLY A C 1
ATOM 2197 O O . GLY A 1 286 ? -15.539 11.008 21.171 1.00 17.13 286 GLY A O 1
ATOM 2198 N N . ILE A 1 287 ? -17.442 10.360 22.189 1.00 18.30 287 ILE A N 1
ATOM 2199 C CA . ILE A 1 287 ? -17.803 11.718 22.637 1.00 19.95 287 ILE A CA 1
ATOM 2200 C C . ILE A 1 287 ? -16.591 12.381 23.324 1.00 20.56 287 ILE A C 1
ATOM 2201 O O . ILE A 1 287 ? -16.347 13.578 23.182 1.00 21.59 287 ILE A O 1
ATOM 2206 N N . TRP A 1 288 ? -15.803 11.569 24.020 1.00 20.15 288 TRP A N 1
ATOM 2207 C CA . TRP A 1 288 ? -14.606 12.040 24.696 1.00 20.32 288 TRP A CA 1
ATOM 2208 C C . TRP A 1 288 ? -13.351 11.865 23.819 1.00 20.20 288 TRP A C 1
ATOM 2209 O O . TRP A 1 288 ? -12.678 12.833 23.439 1.00 20.09 288 TRP A O 1
ATOM 2220 N N . LEU A 1 289 ? -13.057 10.613 23.494 1.00 19.07 289 LEU A N 1
ATOM 2221 C CA . LEU A 1 289 ? -11.812 10.282 22.817 1.00 19.31 289 LEU A CA 1
ATOM 2222 C C . LEU A 1 289 ? -11.698 10.721 21.338 1.00 19.24 289 LEU A C 1
ATOM 2223 O O . LEU A 1 289 ? -10.568 10.811 20.783 1.00 19.50 289 LEU A O 1
ATOM 2228 N N . SER A 1 290 ? -12.831 10.985 20.696 1.00 18.48 290 SER A N 1
ATOM 2229 C CA . SER A 1 290 ? -12.803 11.400 19.276 1.00 19.32 290 SER A CA 1
ATOM 2230 C C . SER A 1 290 ? -13.089 12.878 19.191 1.00 18.99 290 SER A C 1
ATOM 2231 O O . SER A 1 290 ? -13.301 13.420 18.079 1.00 18.48 290 SER A O 1
ATOM 2234 N N . GLY A 1 291 ? -13.093 13.522 20.363 1.00 18.02 291 GLY A N 1
ATOM 2235 C CA . GLY A 1 291 ? -13.497 14.940 20.489 1.00 18.54 291 GLY A CA 1
ATOM 2236 C C . GLY A 1 291 ? -12.383 15.844 19.992 1.00 19.09 291 GLY A C 1
ATOM 2237 O O . GLY A 1 291 ? -11.354 15.351 19.516 1.00 18.39 291 GLY A O 1
ATOM 2238 N N . PHE A 1 292 ? -12.587 17.155 20.110 1.00 18.13 292 PHE A N 1
ATOM 2239 C CA . PHE A 1 292 ? -11.655 18.143 19.579 1.00 19.18 292 PHE A CA 1
ATOM 2240 C C . PHE A 1 292 ? -10.310 18.066 20.289 1.00 20.67 292 PHE A C 1
ATOM 2241 O O . PHE A 1 292 ? -10.220 17.654 21.474 1.00 19.64 292 PHE A O 1
ATOM 2249 N N . ARG A 1 293 ? -9.263 18.498 19.582 1.00 21.07 293 ARG A N 1
ATOM 2250 C CA . ARG A 1 293 ? -7.912 18.191 20.057 1.00 22.19 293 ARG A CA 1
ATOM 2251 C C . ARG A 1 293 ? -7.523 18.927 21.329 1.00 22.17 293 ARG A C 1
ATOM 2252 O O . ARG A 1 293 ? -6.637 18.466 22.058 1.00 22.21 293 ARG A O 1
ATOM 2260 N N . ASP A 1 294 ? -8.233 20.019 21.623 1.00 21.52 294 ASP A N 1
ATOM 2261 C CA . ASP A 1 294 ? -7.933 20.882 22.754 1.00 21.23 294 ASP A CA 1
ATOM 2262 C C . ASP A 1 294 ? -8.896 20.643 23.930 1.00 21.31 294 ASP A C 1
ATOM 2263 O O . ASP A 1 294 ? -8.999 21.454 24.851 1.00 19.28 294 ASP A O 1
ATOM 2268 N N . LEU A 1 295 ? -9.576 19.502 23.909 1.00 20.91 295 LEU A N 1
ATOM 2269 C CA . LEU A 1 295 ? -10.622 19.276 24.895 1.00 22.22 295 LEU A CA 1
ATOM 2270 C C . LEU A 1 295 ? -10.045 19.210 26.303 1.00 22.66 295 LEU A C 1
ATOM 2271 O O . LEU A 1 295 ? -10.654 19.717 27.237 1.00 22.46 295 LEU A O 1
ATOM 2276 N N . LEU A 1 296 ? -8.874 18.599 26.464 1.00 22.98 296 LEU A N 1
ATOM 2277 C CA . LEU A 1 296 ? -8.241 18.609 27.784 1.00 24.91 296 LEU A CA 1
ATOM 2278 C C . LEU A 1 296 ? -7.133 19.641 27.998 1.00 24.57 296 LEU A C 1
ATOM 2279 O O . LEU A 1 296 ? -6.376 19.538 28.981 1.00 24.68 296 LEU A O 1
ATOM 2284 N N . LEU A 1 297 ? -7.071 20.643 27.115 1.00 23.21 297 LEU A N 1
ATOM 2285 C CA . LEU A 1 297 ? -6.006 21.640 27.146 1.00 23.65 297 LEU A CA 1
ATOM 2286 C C . LEU A 1 297 ? -6.557 23.025 27.401 1.00 24.33 297 LEU A C 1
ATOM 2287 O O . LEU A 1 297 ? -5.868 23.875 27.972 1.00 23.26 297 LEU A O 1
ATOM 2292 N N . ASN A 1 298 ? -7.810 23.241 27.003 1.00 24.16 298 ASN A N 1
ATOM 2293 C CA . ASN A 1 298 ? -8.355 24.584 26.942 1.00 25.14 298 ASN A CA 1
ATOM 2294 C C . ASN A 1 298 ? -9.717 24.661 27.645 1.00 24.67 298 ASN A C 1
ATOM 2295 O O . ASN A 1 298 ? -10.619 23.870 27.349 1.00 23.64 298 ASN A O 1
ATOM 2300 N N . LYS A 1 299 ? -9.861 25.600 28.572 1.00 24.46 299 LYS A N 1
ATOM 2301 C CA . LYS A 1 299 ? -11.107 25.729 29.331 1.00 26.03 299 LYS A CA 1
ATOM 2302 C C . LYS A 1 299 ? -12.358 25.961 28.478 1.00 24.91 299 LYS A C 1
ATOM 2303 O O . LYS A 1 299 ? -13.398 25.398 28.801 1.00 25.49 299 LYS A O 1
ATOM 2309 N N . GLU A 1 300 ? -12.269 26.785 27.425 1.00 24.59 300 GLU A N 1
ATOM 2310 C CA . GLU A 1 300 ? -13.422 27.093 26.567 1.00 24.36 300 GLU A CA 1
ATOM 2311 C C . GLU A 1 300 ? -13.909 25.887 25.796 1.00 23.27 300 GLU A C 1
ATOM 2312 O O . GLU A 1 300 ? -15.112 25.632 25.740 1.00 22.44 300 GLU A O 1
ATOM 2318 N N . SER A 1 301 ? -12.964 25.172 25.181 1.00 21.12 301 SER A N 1
ATOM 2319 C CA . SER A 1 301 ? -13.277 23.945 24.475 1.00 20.94 301 SER A CA 1
ATOM 2320 C C . SER A 1 301 ? -13.909 22.969 25.416 1.00 19.06 301 SER A C 1
ATOM 2321 O O . SER A 1 301 ? -14.940 22.400 25.108 1.00 18.30 301 SER A O 1
ATOM 2324 N N . ASN A 1 302 ? -13.334 22.808 26.598 1.00 19.12 302 ASN A N 1
ATOM 2325 C CA . ASN A 1 302 ? -13.906 21.843 27.517 1.00 18.92 302 ASN A CA 1
ATOM 2326 C C . ASN A 1 302 ? -15.336 22.193 27.892 1.00 19.03 302 ASN A C 1
ATOM 2327 O O . ASN A 1 302 ? -16.208 21.335 27.971 1.00 18.12 302 ASN A O 1
ATOM 2332 N N . LYS A 1 303 ? -15.550 23.472 28.156 1.00 19.53 303 LYS A N 1
ATOM 2333 C CA . LYS A 1 303 ? -16.841 23.971 28.566 1.00 20.13 303 LYS A CA 1
ATOM 2334 C C . LYS A 1 303 ? -17.918 23.754 27.497 1.00 19.41 303 LYS A C 1
ATOM 2335 O O . LYS A 1 303 ? -19.065 23.497 27.862 1.00 17.28 303 LYS A O 1
ATOM 2341 N N . PHE A 1 304 ? -17.547 23.830 26.207 1.00 17.99 304 PHE A N 1
ATOM 2342 C CA . PHE A 1 304 ? -18.479 23.538 25.108 1.00 18.20 304 PHE A CA 1
ATOM 2343 C C . PHE A 1 304 ? -19.049 22.134 25.235 1.00 17.75 304 PHE A C 1
ATOM 2344 O O . PHE A 1 304 ? -20.240 21.922 25.005 1.00 17.39 304 PHE A O 1
ATOM 2352 N N . LEU A 1 305 ? -18.192 21.174 25.560 1.00 17.28 305 LEU A N 1
ATOM 2353 C CA . LEU A 1 305 ? -18.645 19.796 25.656 1.00 17.14 305 LEU A CA 1
ATOM 2354 C C . LEU A 1 305 ? -19.426 19.593 26.958 1.00 17.69 305 LEU A C 1
ATOM 2355 O O . LEU A 1 305 ? -20.437 18.892 26.966 1.00 17.49 305 LEU A O 1
ATOM 2360 N N . ALA A 1 306 ? -18.975 20.232 28.042 1.00 17.80 306 ALA A N 1
ATOM 2361 C CA . ALA A 1 306 ? -19.592 20.027 29.337 1.00 18.45 306 ALA A CA 1
ATOM 2362 C C . ALA A 1 306 ? -21.026 20.568 29.294 1.00 18.77 306 ALA A C 1
ATOM 2363 O O . ALA A 1 306 ? -21.969 19.943 29.801 1.00 17.77 306 ALA A O 1
ATOM 2365 N N . ASP A 1 307 ? -21.175 21.727 28.666 1.00 18.37 307 ASP A N 1
ATOM 2366 C CA . ASP A 1 307 ? -22.483 22.357 28.465 1.00 19.58 307 ASP A CA 1
ATOM 2367 C C . ASP A 1 307 ? -23.420 21.467 27.617 1.00 19.26 307 ASP A C 1
ATOM 2368 O O . ASP A 1 307 ? -24.615 21.376 27.896 1.00 19.57 307 ASP A O 1
ATOM 2373 N N . PHE A 1 308 ? -22.878 20.837 26.571 1.00 18.82 308 PHE A N 1
ATOM 2374 C CA . PHE A 1 308 ? -23.657 19.952 25.750 1.00 18.30 308 PHE A CA 1
ATOM 2375 C C . PHE A 1 308 ? -24.130 18.729 26.555 1.00 17.53 308 PHE A C 1
ATOM 2376 O O . PHE A 1 308 ? -25.276 18.337 26.421 1.00 15.81 308 PHE A O 1
ATOM 2384 N N . VAL A 1 309 ? -23.255 18.151 27.379 1.00 16.09 309 VAL A N 1
ATOM 2385 C CA . VAL A 1 309 ? -23.596 16.932 28.131 1.00 16.95 309 VAL A CA 1
ATOM 2386 C C . VAL A 1 309 ? -24.641 17.280 29.206 1.00 17.29 309 VAL A C 1
ATOM 2387 O O . VAL A 1 309 ? -25.595 16.515 29.468 1.00 17.44 309 VAL A O 1
ATOM 2391 N N . ALA A 1 310 ? -24.445 18.437 29.813 1.00 16.75 310 ALA A N 1
ATOM 2392 C CA . ALA A 1 310 ? -25.405 19.013 30.752 1.00 16.61 310 ALA A CA 1
ATOM 2393 C C . ALA A 1 310 ? -26.808 19.205 30.106 1.00 17.01 310 ALA A C 1
ATOM 2394 O O . ALA A 1 310 ? -27.834 18.908 30.730 1.00 16.33 310 ALA A O 1
ATOM 2396 N N . LYS A 1 311 ? -26.848 19.667 28.849 1.00 17.12 311 LYS A N 1
ATOM 2397 C CA . LYS A 1 311 ? -28.101 19.822 28.133 1.00 17.80 311 LYS A CA 1
ATOM 2398 C C . LYS A 1 311 ? -28.752 18.446 27.883 1.00 17.32 311 LYS A C 1
ATOM 2399 O O . LYS A 1 311 ? -29.973 18.330 27.982 1.00 16.58 311 LYS A O 1
ATOM 2405 N N . LYS A 1 312 ? -27.946 17.417 27.596 1.00 15.43 312 LYS A N 1
ATOM 2406 C CA . LYS A 1 312 ? -28.463 16.070 27.426 1.00 16.43 312 LYS A CA 1
ATOM 2407 C C . LYS A 1 312 ? -29.045 15.505 28.743 1.00 16.43 312 LYS A C 1
ATOM 2408 O O . LYS A 1 312 ? -30.090 14.827 28.742 1.00 14.84 312 LYS A O 1
ATOM 2414 N N . ILE A 1 313 ? -28.380 15.811 29.862 1.00 15.63 313 ILE A N 1
ATOM 2415 C CA . ILE A 1 313 ? -28.890 15.365 31.161 1.00 15.51 313 ILE A CA 1
ATOM 2416 C C . ILE A 1 313 ? -30.241 16.004 31.485 1.00 16.27 313 ILE A C 1
ATOM 2417 O O . ILE A 1 313 ? -31.169 15.302 31.938 1.00 15.71 313 ILE A O 1
ATOM 2422 N N . ARG A 1 314 ? -30.362 17.301 31.213 1.00 15.45 314 ARG A N 1
ATOM 2423 C CA . ARG A 1 314 ? -31.644 17.993 31.391 1.00 18.35 314 ARG A CA 1
ATOM 2424 C C . ARG A 1 314 ? -32.768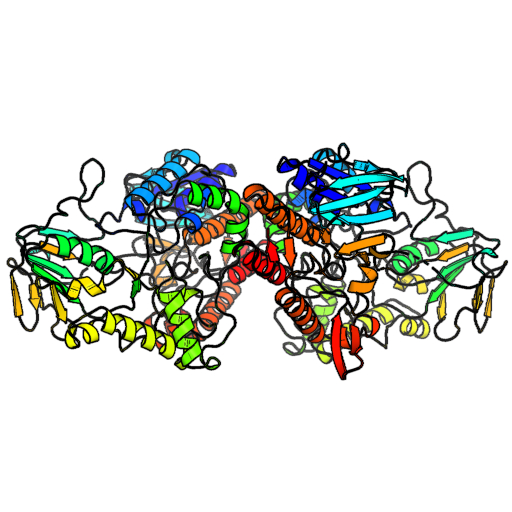 17.468 30.495 1.00 19.07 314 ARG A C 1
ATOM 2425 O O . ARG A 1 314 ? -33.943 17.540 30.876 1.00 19.23 314 ARG A O 1
ATOM 2433 N N . GLN A 1 315 ? -32.411 16.962 29.320 1.00 19.06 315 GLN A N 1
ATOM 2434 C CA . GLN A 1 315 ? -33.393 16.341 28.431 1.00 20.35 315 GLN A CA 1
ATOM 2435 C C . GLN A 1 315 ? -33.905 15.021 29.016 1.00 19.61 315 GLN A C 1
ATOM 2436 O O . GLN A 1 315 ? -35.086 14.673 28.855 1.00 19.92 315 GLN A O 1
ATOM 2442 N N . ARG A 1 316 ? -33.001 14.276 29.661 1.00 17.77 316 ARG A N 1
ATOM 2443 C CA . ARG A 1 316 ? -33.254 12.885 29.985 1.00 18.05 316 ARG A CA 1
ATOM 2444 C C . ARG A 1 316 ? -33.926 12.755 31.370 1.00 18.54 316 ARG A C 1
ATOM 2445 O O . ARG A 1 316 ? -34.564 11.740 31.656 1.00 18.24 316 ARG A O 1
ATOM 2453 N N . VAL A 1 317 ? -33.732 13.763 32.219 1.00 18.68 317 VAL A N 1
ATOM 2454 C CA . VAL A 1 317 ? -34.305 13.787 33.570 1.00 20.24 317 VAL A CA 1
ATOM 2455 C C . VAL A 1 317 ? -35.442 14.806 33.595 1.00 21.49 317 VAL A C 1
ATOM 2456 O O . VAL A 1 317 ? -35.265 15.955 33.176 1.00 22.31 317 VAL A O 1
ATOM 2460 N N . LYS A 1 318 ? -36.603 14.388 34.090 1.00 22.93 318 LYS A N 1
ATOM 2461 C CA . LYS A 1 318 ? -37.813 15.196 33.973 1.00 25.27 318 LYS A CA 1
ATOM 2462 C C . LYS A 1 318 ? -37.806 16.367 34.932 1.00 25.49 318 LYS A C 1
ATOM 2463 O O . LYS A 1 318 ? -38.072 17.501 34.531 1.00 26.07 318 LYS A O 1
ATOM 2469 N N . ASP A 1 319 ? -37.499 16.094 36.201 1.00 25.77 319 ASP A N 1
ATOM 2470 C CA . ASP A 1 319 ? -37.480 17.131 37.237 1.00 26.86 319 ASP A CA 1
ATOM 2471 C C . ASP A 1 319 ? -36.209 17.992 37.159 1.00 26.46 319 ASP A C 1
ATOM 2472 O O . ASP A 1 319 ? -35.107 17.489 37.427 1.00 26.17 319 ASP A O 1
ATOM 2477 N N . PRO A 1 320 ? -36.366 19.303 36.839 1.00 26.67 320 PRO A N 1
ATOM 2478 C CA . PRO A 1 320 ? -35.206 20.224 36.646 1.00 26.41 320 PRO A CA 1
ATOM 2479 C C . PRO A 1 320 ? -34.326 20.373 37.900 1.00 26.31 320 PRO A C 1
ATOM 2480 O O . PRO A 1 320 ? -33.110 20.557 37.792 1.00 26.36 320 PRO A O 1
ATOM 2484 N N . VAL A 1 321 ? -34.924 20.254 39.083 1.00 25.61 321 VAL A N 1
ATOM 2485 C CA . VAL A 1 321 ? -34.149 20.322 40.329 1.00 25.94 321 VAL A CA 1
ATOM 2486 C C . VAL A 1 321 ? -33.269 19.096 40.485 1.00 24.20 321 VAL A C 1
ATOM 2487 O O . VAL A 1 321 ? -32.074 19.187 40.823 1.00 24.21 321 VAL A O 1
ATOM 2491 N N . VAL A 1 322 ? -33.857 17.943 40.237 1.00 22.61 322 VAL A N 1
ATOM 2492 C CA . VAL A 1 322 ? -33.091 16.735 40.303 1.00 22.13 322 VAL A CA 1
ATOM 2493 C C . VAL A 1 322 ? -32.005 16.761 39.231 1.00 21.36 322 VAL A C 1
ATOM 2494 O O . VAL A 1 322 ? -30.856 16.455 39.517 1.00 22.19 322 VAL A O 1
ATOM 2498 N N . ALA A 1 323 ? -32.355 17.166 38.022 1.00 21.61 323 ALA A N 1
ATOM 2499 C CA . ALA A 1 323 ? -31.387 17.224 36.924 1.00 21.82 323 ALA A CA 1
ATOM 2500 C C . ALA A 1 323 ? -30.132 18.010 37.307 1.00 22.01 323 ALA A C 1
ATOM 2501 O O . ALA A 1 323 ? -29.006 17.525 37.115 1.00 20.99 323 ALA A O 1
ATOM 2503 N N . GLU A 1 324 ? -30.332 19.194 37.896 1.00 22.71 324 GLU A N 1
ATOM 2504 C CA . GLU A 1 324 ? -29.216 20.082 38.243 1.00 23.24 324 GLU A CA 1
ATOM 2505 C C . GLU A 1 324 ? -28.265 19.392 39.202 1.00 22.46 324 GLU A C 1
ATOM 2506 O O . GLU A 1 324 ? -27.060 19.573 39.096 1.00 23.20 324 GLU A O 1
ATOM 2512 N N . LYS A 1 325 ? -28.810 18.609 40.141 1.00 21.73 325 LYS A N 1
ATOM 2513 C CA . LYS A 1 325 ? -27.988 17.877 41.113 1.00 21.30 325 LYS A CA 1
ATOM 2514 C C . LYS A 1 325 ? -27.132 16.809 40.465 1.00 20.05 325 LYS A C 1
ATOM 2515 O O . LYS A 1 325 ? -26.138 16.379 41.044 1.00 19.98 325 LYS A O 1
ATOM 2521 N N . LEU A 1 326 ? -27.520 16.366 39.267 1.00 19.47 326 LEU A N 1
ATOM 2522 C CA . LEU A 1 326 ? -26.814 15.278 38.604 1.00 17.16 326 LEU A CA 1
ATOM 2523 C C . LEU A 1 326 ? -25.715 15.807 37.693 1.00 17.26 326 LEU A C 1
ATOM 2524 O O . LEU A 1 326 ? -24.945 15.033 37.132 1.00 16.52 326 LEU A O 1
ATOM 2529 N N . ILE A 1 327 ? -25.609 17.126 37.583 1.00 16.68 327 ILE A N 1
ATOM 2530 C CA . ILE A 1 327 ? -24.665 17.741 36.659 1.00 17.43 327 ILE A CA 1
ATOM 2531 C C . ILE A 1 327 ? -23.530 18.396 37.430 1.00 18.62 327 ILE A C 1
ATOM 2532 O O . ILE A 1 327 ? -23.804 19.301 38.231 1.00 19.39 327 ILE A O 1
ATOM 2537 N N . PRO A 1 328 ? -22.260 17.946 37.206 1.00 18.56 328 PRO A N 1
ATOM 2538 C CA . PRO A 1 328 ? -21.071 18.525 37.854 1.00 19.08 328 PRO A CA 1
ATOM 2539 C C . PRO A 1 328 ? -20.888 20.007 37.514 1.00 20.20 328 PRO A C 1
ATOM 2540 O O . PRO A 1 328 ? -21.022 20.409 36.352 1.00 20.06 328 PRO A O 1
ATOM 2544 N N . LYS A 1 329 ? -20.591 20.804 38.527 1.00 21.64 329 LYS A N 1
ATOM 2545 C CA . LYS A 1 329 ? -20.470 22.247 38.355 1.00 23.86 329 LYS A CA 1
ATOM 2546 C C . LYS A 1 329 ? -19.015 22.697 38.511 1.00 25.22 329 LYS A C 1
ATOM 2547 O O . LYS A 1 329 ? -18.623 23.775 38.076 1.00 26.85 329 LYS A O 1
ATOM 2553 N N . ASP A 1 330 ? -18.234 21.826 39.107 1.00 26.37 330 ASP A N 1
ATOM 2554 C CA . ASP A 1 330 ? -16.963 22.136 39.726 1.00 28.55 330 ASP A CA 1
ATOM 2555 C C . ASP A 1 330 ? -15.781 21.436 39.038 1.00 28.89 330 ASP A C 1
ATOM 2556 O O . ASP A 1 330 ? -14.639 21.575 39.501 1.00 30.00 330 ASP A O 1
ATOM 2561 N N . HIS A 1 331 ? -16.039 20.627 38.008 1.00 26.99 331 HIS A N 1
ATOM 2562 C CA . HIS A 1 331 ? -14.939 19.953 37.323 1.00 26.75 331 HIS A CA 1
ATOM 2563 C C . HIS A 1 331 ? -15.168 19.784 35.813 1.00 24.36 331 HIS A C 1
ATOM 2564 O O . HIS A 1 331 ? -16.302 19.590 35.386 1.00 23.55 331 HIS A O 1
ATOM 2571 N N . PRO A 1 332 ? -14.091 19.938 35.010 1.00 23.30 332 PRO A N 1
ATOM 2572 C CA . PRO A 1 332 ? -14.120 19.834 33.546 1.00 22.51 332 PRO A CA 1
ATOM 2573 C C . PRO A 1 332 ? -14.539 18.437 33.152 1.00 22.31 332 PRO A C 1
ATOM 2574 O O . PRO A 1 332 ? -14.269 17.475 33.897 1.00 22.36 332 PRO A O 1
ATOM 2578 N N . PHE A 1 333 ? -15.168 18.320 31.990 1.00 22.24 333 PHE A N 1
ATOM 2579 C CA . PHE A 1 333 ? -15.545 17.013 31.496 1.00 23.31 333 PHE A CA 1
ATOM 2580 C C . PHE A 1 333 ? -14.283 16.248 31.126 1.00 23.97 333 PHE A C 1
ATOM 2581 O O . PHE A 1 333 ? -13.427 16.756 30.385 1.00 24.28 333 PHE A O 1
ATOM 2589 N N . GLY A 1 334 ? -14.162 15.031 31.642 1.00 25.34 334 GLY A N 1
ATOM 2590 C CA . GLY A 1 334 ? -13.035 14.149 31.282 1.00 26.50 334 GLY A CA 1
ATOM 2591 C C . GLY A 1 334 ? -11.813 14.344 32.162 1.00 28.12 334 GLY A C 1
ATOM 2592 O O . GLY A 1 334 ? -10.738 13.817 31.862 1.00 28.49 334 GLY A O 1
ATOM 2593 N N . ALA A 1 335 ? -11.977 15.082 33.260 1.00 29.04 335 ALA A N 1
ATOM 2594 C CA . ALA A 1 335 ? -10.892 15.249 34.218 1.00 30.62 335 ALA A CA 1
ATOM 2595 C C . ALA A 1 335 ? -10.724 13.984 35.055 1.00 31.48 335 ALA A C 1
ATOM 2596 O O . ALA A 1 335 ? -9.724 13.834 35.746 1.00 31.96 335 ALA A O 1
ATOM 2598 N N . LYS A 1 336 ? -11.717 13.088 34.972 1.00 32.37 336 LYS A N 1
ATOM 2599 C CA . LYS A 1 336 ? -11.668 11.736 35.536 1.00 32.65 336 LYS A CA 1
ATOM 2600 C C . LYS A 1 336 ? -12.086 10.767 34.435 1.00 32.12 336 LYS A C 1
ATOM 2601 O O . LYS A 1 336 ? -12.773 11.160 33.483 1.00 32.37 336 LYS A O 1
ATOM 2607 N N . ARG A 1 337 ? -11.681 9.506 34.569 1.00 30.96 337 ARG A N 1
ATOM 2608 C CA . ARG A 1 337 ? -12.141 8.442 33.681 1.00 29.79 337 ARG A CA 1
ATOM 2609 C C . ARG A 1 337 ? -13.686 8.393 33.690 1.00 29.05 337 ARG A C 1
ATOM 2610 O O . ARG A 1 337 ? -14.297 8.057 34.707 1.00 30.00 337 ARG A O 1
ATOM 2618 N N . VAL A 1 338 ? -14.312 8.763 32.577 1.00 27.25 338 VAL A N 1
ATOM 2619 C CA . VAL A 1 338 ? -15.759 9.054 32.563 1.00 25.50 338 VAL A CA 1
ATOM 2620 C C . VAL A 1 338 ? -16.604 7.778 32.665 1.00 24.13 338 VAL A C 1
ATOM 2621 O O . VAL A 1 338 ? -16.437 6.877 31.850 1.00 24.48 338 VAL A O 1
ATOM 2625 N N . PRO A 1 339 ? -17.486 7.678 33.670 1.00 22.72 339 PRO A N 1
ATOM 2626 C CA . PRO A 1 339 ? -18.337 6.472 33.737 1.00 22.07 339 PRO A CA 1
ATOM 2627 C C . PRO A 1 339 ? -19.299 6.449 32.582 1.00 20.89 339 PRO A C 1
ATOM 2628 O O . PRO A 1 339 ? -19.866 7.503 32.224 1.00 19.82 339 PRO A O 1
ATOM 2632 N N . MET A 1 340 ? -19.454 5.287 31.961 1.00 19.26 340 MET A N 1
ATOM 2633 C CA . MET A 1 340 ? -20.510 5.153 30.973 1.00 18.94 340 MET A CA 1
ATOM 2634 C C . MET A 1 340 ? -21.657 4.367 31.608 1.00 19.29 340 MET A C 1
ATOM 2635 O O . MET A 1 340 ? -21.447 3.644 32.602 1.00 19.61 340 MET A O 1
ATOM 2640 N N . GLU A 1 341 ? -22.859 4.546 31.071 1.00 17.97 341 GLU A N 1
ATOM 2641 C CA . GLU A 1 341 ? -24.052 4.072 31.756 1.00 17.52 341 GLU A CA 1
ATOM 2642 C C . GLU A 1 341 ? -25.091 3.599 30.778 1.00 17.53 341 GLU A C 1
ATOM 2643 O O . GLU A 1 341 ? -25.066 3.956 29.584 1.00 16.15 341 GLU A O 1
ATOM 2649 N N . THR A 1 342 ? -26.008 2.789 31.308 1.00 18.09 342 THR A N 1
ATOM 2650 C CA . THR A 1 342 ? -27.149 2.280 30.587 1.00 18.30 342 THR A CA 1
ATOM 2651 C C . THR A 1 342 ? -28.407 2.722 31.364 1.00 18.49 342 THR A C 1
ATOM 2652 O O . THR A 1 342 ? -28.721 2.148 32.439 1.00 18.30 342 THR A O 1
ATOM 2656 N N . ASN A 1 343 ? -29.094 3.744 30.834 1.00 18.33 343 ASN A N 1
ATOM 2657 C CA . ASN A 1 343 ? -30.333 4.303 31.380 1.00 18.38 343 ASN A CA 1
ATOM 2658 C C . ASN A 1 343 ? -30.176 4.785 32.819 1.00 18.15 343 ASN A C 1
ATOM 2659 O O . ASN A 1 343 ? -31.101 4.666 33.646 1.00 16.55 343 ASN A O 1
ATOM 2664 N N . TYR A 1 344 ? -28.994 5.305 33.129 1.00 17.74 344 TYR A N 1
ATOM 2665 C CA . TYR A 1 344 ? -28.748 5.768 34.484 1.00 17.32 344 TYR A CA 1
ATOM 2666 C C . TYR A 1 344 ? -29.622 6.986 34.788 1.00 17.08 344 TYR A C 1
ATOM 2667 O O . TYR A 1 344 ? -30.329 7.000 35.792 1.00 16.44 344 TYR A O 1
ATOM 2676 N N . TYR A 1 345 ? -29.589 7.993 33.922 1.00 17.94 345 TYR A N 1
ATOM 2677 C CA . TYR A 1 345 ? -30.262 9.258 34.217 1.00 17.48 345 TYR A CA 1
ATOM 2678 C C . TYR A 1 345 ? -31.793 9.075 34.310 1.00 18.69 345 TYR A C 1
ATOM 2679 O O . TYR A 1 345 ? -32.459 9.681 35.186 1.00 18.21 345 TYR A O 1
ATOM 2688 N N . GLU A 1 346 ? -32.340 8.239 33.439 1.00 18.86 346 GLU A N 1
ATOM 2689 C CA . GLU A 1 346 ? -33.786 8.022 33.419 1.00 19.37 346 GLU A CA 1
ATOM 2690 C C . GLU A 1 346 ? -34.277 7.320 34.692 1.00 19.22 346 GLU A C 1
ATOM 2691 O O . GLU A 1 346 ? -35.468 7.422 35.033 1.00 18.82 346 GLU A O 1
ATOM 2697 N N . THR A 1 347 ? -33.374 6.626 35.388 1.00 18.62 347 THR A N 1
ATOM 2698 C CA . THR A 1 347 ? -33.681 5.976 36.664 1.00 18.11 347 THR A CA 1
ATOM 2699 C C . THR A 1 347 ? -34.307 6.981 37.645 1.00 17.39 347 THR A C 1
ATOM 2700 O O . THR A 1 347 ? -35.226 6.642 38.405 1.00 16.72 347 THR A O 1
ATOM 2704 N N . TYR A 1 348 ? -33.830 8.212 37.627 1.00 16.42 348 TYR A N 1
ATOM 2705 C CA . TYR A 1 348 ? -34.367 9.226 38.539 1.00 16.66 348 TYR A CA 1
ATOM 2706 C C . TYR A 1 348 ? -35.776 9.759 38.205 1.00 17.17 348 TYR A C 1
ATOM 2707 O O . TYR A 1 348 ? -36.366 10.488 39.015 1.00 17.78 348 TYR A O 1
ATOM 2716 N N . ASN A 1 349 ? -36.306 9.405 37.037 1.00 17.14 349 ASN A N 1
ATOM 2717 C CA . ASN A 1 349 ? -37.679 9.756 36.716 1.00 17.85 349 ASN A CA 1
ATOM 2718 C C . ASN A 1 349 ? -38.640 8.734 37.345 1.00 18.90 349 ASN A C 1
ATOM 2719 O O . ASN A 1 349 ? -39.837 8.913 37.273 1.00 18.63 349 ASN A O 1
ATOM 2724 N N . ARG A 1 350 ? -38.126 7.660 37.959 1.00 19.17 350 ARG A N 1
ATOM 2725 C CA . ARG A 1 350 ? -39.013 6.666 38.561 1.00 20.65 350 ARG A CA 1
ATOM 2726 C C . ARG A 1 350 ? -39.570 7.255 39.847 1.00 21.14 350 ARG A C 1
ATOM 2727 O O . ARG A 1 350 ? -38.864 7.994 40.539 1.00 18.56 350 ARG A O 1
ATOM 2735 N N . ASP A 1 351 ? -40.828 6.955 40.171 1.00 21.75 351 ASP A N 1
ATOM 2736 C CA . ASP A 1 351 ? -41.391 7.431 41.432 1.00 23.31 351 ASP A CA 1
ATOM 2737 C C . ASP A 1 351 ? -40.702 6.791 42.643 1.00 23.03 351 ASP A C 1
ATOM 2738 O O . ASP A 1 351 ? -40.652 7.384 43.696 1.00 24.19 351 ASP A O 1
ATOM 2743 N N . ASN A 1 352 ? -40.178 5.579 42.529 1.00 22.99 352 ASN A N 1
ATOM 2744 C CA . ASN A 1 352 ? -39.559 5.011 43.738 1.00 23.09 352 ASN A CA 1
ATOM 2745 C C . ASN A 1 352 ? -38.047 5.308 43.942 1.00 22.05 352 ASN A C 1
ATOM 2746 O O . ASN A 1 352 ? -37.395 4.604 44.675 1.00 22.59 352 ASN A O 1
ATOM 2751 N N . VAL A 1 353 ? -37.513 6.342 43.291 1.00 20.45 353 VAL A N 1
ATOM 2752 C CA . VAL A 1 353 ? -36.080 6.663 43.313 1.00 18.47 353 VAL A CA 1
ATOM 2753 C C . VAL A 1 353 ? -35.902 8.113 43.803 1.00 18.52 353 VAL A C 1
ATOM 2754 O O . VAL A 1 353 ? -36.561 9.020 43.313 1.00 16.12 353 VAL A O 1
ATOM 2758 N N . HIS A 1 354 ? -35.027 8.311 44.787 1.00 19.16 354 HIS A N 1
ATOM 2759 C CA . HIS A 1 354 ? -34.857 9.607 45.435 1.00 20.58 354 HIS A CA 1
ATOM 2760 C C . HIS A 1 354 ? -33.373 9.884 45.554 1.00 20.97 354 HIS A C 1
ATOM 2761 O O . HIS A 1 354 ? -32.618 9.037 46.029 1.00 20.25 354 HIS A O 1
ATOM 2768 N N . LEU A 1 355 ? -32.971 11.068 45.115 1.00 20.61 355 LEU A N 1
ATOM 2769 C CA . LEU A 1 355 ? -31.596 11.509 45.240 1.00 20.38 355 LEU A CA 1
ATOM 2770 C C . LEU A 1 355 ? -31.427 12.325 46.507 1.00 20.37 355 LEU A C 1
ATOM 2771 O O . LEU A 1 355 ? -32.091 13.356 46.684 1.00 19.66 355 LEU A O 1
ATOM 2776 N N . VAL A 1 356 ? -30.499 11.862 47.350 1.00 19.13 356 VAL A N 1
ATOM 2777 C CA . VAL A 1 356 ? -30.164 12.496 48.625 1.00 18.81 356 VAL A CA 1
ATOM 2778 C C . VAL A 1 356 ? -28.812 13.159 48.512 1.00 18.98 356 VAL A C 1
ATOM 2779 O O . VAL A 1 356 ? -27.796 12.494 48.332 1.00 18.92 356 VAL A O 1
ATOM 2783 N N . ASP A 1 357 ? -28.817 14.489 48.629 1.00 20.06 357 ASP A N 1
ATOM 2784 C CA . ASP A 1 357 ? -27.598 15.262 48.560 1.00 19.98 357 ASP A CA 1
ATOM 2785 C C . ASP A 1 357 ? -26.937 15.231 49.933 1.00 20.21 357 ASP A C 1
ATOM 2786 O O . ASP A 1 357 ? -27.437 15.788 50.916 1.00 19.66 357 ASP A O 1
ATOM 2791 N N . ILE A 1 358 ? -25.815 14.537 49.993 1.00 19.85 358 ILE A N 1
ATOM 2792 C CA . ILE A 1 358 ? -25.079 14.358 51.241 1.00 20.87 358 ILE A CA 1
ATOM 2793 C C . ILE A 1 358 ? -23.843 15.265 51.271 1.00 21.80 358 ILE A C 1
ATOM 2794 O O . ILE A 1 358 ? -23.016 15.169 52.165 1.00 23.21 358 ILE A O 1
ATOM 2799 N N . ARG A 1 359 ? -23.689 16.134 50.288 1.00 23.39 359 ARG A N 1
ATOM 2800 C CA . ARG A 1 359 ? -22.749 17.224 50.487 1.00 24.59 359 ARG A CA 1
ATOM 2801 C C . ARG A 1 359 ? -23.448 18.240 51.402 1.00 24.76 359 ARG A C 1
ATOM 2802 O O . ARG A 1 359 ? -22.870 18.731 52.385 1.00 24.71 359 ARG A O 1
ATOM 2810 N N . GLU A 1 360 ? -24.701 18.533 51.062 1.00 24.60 360 GLU A N 1
ATOM 2811 C CA . GLU A 1 360 ? -25.540 19.438 51.829 1.00 25.16 360 GLU A CA 1
ATOM 2812 C C . GLU A 1 360 ? -25.991 18.841 53.177 1.00 24.32 360 GLU A C 1
ATOM 2813 O O . GLU A 1 360 ? -26.232 19.569 54.154 1.00 23.87 360 GLU A O 1
ATOM 2819 N N . ALA A 1 361 ? -26.083 17.510 53.242 1.00 23.72 361 ALA A N 1
ATOM 2820 C CA . ALA A 1 361 ? -26.490 16.853 54.471 1.00 23.14 361 ALA A CA 1
ATOM 2821 C C . ALA A 1 361 ? -25.602 15.649 54.660 1.00 22.33 361 ALA A C 1
ATOM 2822 O O . ALA A 1 361 ? -26.006 14.544 54.310 1.00 22.43 361 ALA A O 1
ATOM 2824 N N . PRO A 1 362 ? -24.372 15.852 55.182 1.00 21.59 362 PRO A N 1
ATOM 2825 C CA . PRO A 1 362 ? -23.474 14.699 55.230 1.00 20.73 362 PRO A CA 1
ATOM 2826 C C . PRO A 1 362 ? -24.077 13.551 56.029 1.00 20.41 362 PRO A C 1
ATOM 2827 O O . PRO A 1 362 ? -24.973 13.762 56.851 1.00 20.41 362 PRO A O 1
ATOM 2831 N N . ILE A 1 363 ? -23.621 12.341 55.759 1.00 19.41 363 ILE A N 1
ATOM 2832 C CA . ILE A 1 363 ? -24.079 11.201 56.535 1.00 20.50 363 ILE A CA 1
ATOM 2833 C C . ILE A 1 363 ? -23.449 11.336 57.922 1.00 21.06 363 ILE A C 1
ATOM 2834 O O . ILE A 1 363 ? -22.240 11.515 58.024 1.00 21.40 363 ILE A O 1
ATOM 2839 N N . GLN A 1 364 ? -24.244 11.256 58.973 1.00 21.81 364 GLN A N 1
ATOM 2840 C CA . GLN A 1 364 ? -23.680 11.287 60.327 1.00 23.30 364 GLN A CA 1
ATOM 2841 C C . GLN A 1 364 ? -23.251 9.895 60.745 1.00 23.45 364 GLN A C 1
ATOM 2842 O O . GLN A 1 364 ? -22.210 9.715 61.387 1.00 23.17 364 GLN A O 1
ATOM 2848 N N . GLU A 1 365 ? -24.060 8.911 60.370 1.00 23.18 365 GLU A N 1
ATOM 2849 C CA . GLU A 1 365 ? -23.807 7.524 60.729 1.00 22.81 365 GLU A CA 1
ATOM 2850 C C . GLU A 1 365 ? -24.800 6.588 60.042 1.00 21.50 365 GLU A C 1
ATOM 2851 O O . GLU A 1 365 ? -25.932 6.982 59.720 1.00 20.99 365 GLU A O 1
ATOM 2857 N N . VAL A 1 366 ? -24.357 5.364 59.816 1.00 20.68 366 VAL A N 1
ATOM 2858 C CA . VAL A 1 366 ? -25.270 4.229 59.658 1.00 20.09 366 VAL A CA 1
ATOM 2859 C C . VAL A 1 366 ? -25.748 3.730 61.057 1.00 21.34 366 VAL A C 1
ATOM 2860 O O . VAL A 1 366 ? -24.949 3.650 61.992 1.00 20.09 366 VAL A O 1
ATOM 2864 N N . THR A 1 367 ? -27.041 3.414 61.175 1.00 21.95 367 THR A N 1
ATOM 2865 C CA . THR A 1 367 ? -27.667 2.998 62.426 1.00 22.80 367 THR A CA 1
ATOM 2866 C C . THR A 1 367 ? -28.254 1.605 62.254 1.00 23.68 367 THR A C 1
ATOM 2867 O O . THR A 1 367 ? -28.338 1.108 61.129 1.00 23.47 367 THR A O 1
ATOM 2871 N N . PRO A 1 368 ? -28.688 0.969 63.363 1.00 24.31 368 PRO A N 1
ATOM 2872 C CA . PRO A 1 368 ? -29.407 -0.312 63.228 1.00 24.59 368 PRO A CA 1
ATOM 2873 C C . PRO A 1 368 ? -30.600 -0.269 62.252 1.00 24.29 368 PRO A C 1
ATOM 2874 O O . PRO A 1 368 ? -30.925 -1.287 61.650 1.00 24.87 368 PRO A O 1
ATOM 2878 N N . GLU A 1 369 ? -31.203 0.911 62.084 1.00 23.81 369 GLU A N 1
ATOM 2879 C CA . GLU A 1 369 ? -32.437 1.101 61.321 1.00 23.14 369 GLU A CA 1
ATOM 2880 C C . GLU A 1 369 ? -32.214 1.525 59.850 1.00 21.94 369 GLU A C 1
ATOM 2881 O O . GLU A 1 369 ? -33.107 1.346 59.000 1.00 20.49 369 GLU A O 1
ATOM 2887 N N . GLY A 1 370 ? -31.052 2.115 59.567 1.00 20.09 370 GLY A N 1
ATOM 2888 C CA . GLY A 1 370 ? -30.737 2.632 58.227 1.00 19.84 370 GLY A CA 1
ATOM 2889 C C . GLY A 1 370 ? -29.686 3.725 58.213 1.00 18.40 370 GLY A C 1
ATOM 2890 O O . GLY A 1 370 ? -28.608 3.553 58.774 1.00 19.06 370 GLY A O 1
ATOM 2891 N N . ILE A 1 371 ? -29.982 4.835 57.548 1.00 19.43 371 ILE A N 1
ATOM 2892 C CA . ILE A 1 371 ? -28.993 5.912 57.425 1.00 19.54 371 ILE A CA 1
ATOM 2893 C C . ILE A 1 371 ? -29.490 7.230 58.021 1.00 20.25 371 ILE A C 1
ATOM 2894 O O . ILE A 1 371 ? -30.595 7.649 57.740 1.00 21.20 371 ILE A O 1
ATOM 2899 N N . LYS A 1 372 ? -28.633 7.894 58.803 1.00 20.83 372 LYS A N 1
ATOM 2900 C CA . LYS A 1 372 ? -28.929 9.196 59.399 1.00 21.71 372 LYS A CA 1
ATOM 2901 C C . LYS A 1 372 ? -28.142 10.283 58.694 1.00 20.96 372 LYS A C 1
ATOM 2902 O O . LYS A 1 372 ? -26.924 10.277 58.747 1.00 19.90 372 LYS A O 1
ATOM 2908 N N . THR A 1 373 ? -28.789 11.244 58.047 1.00 22.31 373 THR A N 1
ATOM 2909 C CA . THR A 1 373 ? -27.984 12.361 57.550 1.00 23.51 373 THR A CA 1
ATOM 2910 C C . THR A 1 373 ? -28.143 13.468 58.544 1.00 25.06 373 THR A C 1
ATOM 2911 O O . THR A 1 373 ? -28.915 13.338 59.484 1.00 26.16 373 THR A O 1
ATOM 2915 N N . ALA A 1 374 ? -27.431 14.562 58.311 1.00 26.42 374 ALA A N 1
ATOM 2916 C CA . ALA A 1 374 ? -27.584 15.775 59.090 1.00 27.70 374 ALA A CA 1
ATOM 2917 C C . ALA A 1 374 ? -29.031 16.230 59.172 1.00 28.44 374 ALA A C 1
ATOM 2918 O O . ALA A 1 374 ? -29.415 16.816 60.180 1.00 29.58 374 ALA A O 1
ATOM 2920 N N . ASP A 1 375 ? -29.816 15.952 58.124 1.00 28.62 375 ASP A N 1
ATOM 2921 C CA . ASP A 1 375 ? -31.190 16.448 57.961 1.00 29.03 375 ASP A CA 1
ATOM 2922 C C . ASP A 1 375 ? -32.311 15.428 58.191 1.00 28.83 375 ASP A C 1
ATOM 2923 O O . ASP A 1 375 ? -33.434 15.832 58.448 1.00 29.75 375 ASP A O 1
ATOM 2928 N N . ALA A 1 376 ? -32.052 14.127 58.040 1.00 27.82 376 ALA A N 1
ATOM 2929 C CA . ALA A 1 376 ? -33.159 13.166 58.046 1.00 26.29 376 ALA A CA 1
ATOM 2930 C C . ALA A 1 376 ? -32.708 11.765 58.414 1.00 26.06 376 ALA A C 1
ATOM 2931 O O . ALA A 1 376 ? -31.522 11.451 58.331 1.00 24.05 376 ALA A O 1
ATOM 2933 N N . ALA A 1 377 ? -33.663 10.936 58.844 1.00 25.73 377 ALA A N 1
ATOM 2934 C CA . ALA A 1 377 ? -33.412 9.527 59.091 1.00 24.95 377 ALA A CA 1
ATOM 2935 C C . ALA A 1 377 ? -34.094 8.754 57.973 1.00 24.41 377 ALA A C 1
ATOM 2936 O O . ALA A 1 377 ? -35.264 8.999 57.671 1.00 24.51 377 ALA A O 1
ATOM 2938 N N . TYR A 1 378 ? -33.339 7.861 57.336 1.00 23.21 378 TYR A N 1
ATOM 2939 C CA . TYR A 1 378 ? -33.854 6.967 56.284 1.00 22.88 378 TYR A CA 1
ATOM 2940 C C . TYR A 1 378 ? -33.901 5.531 56.828 1.00 23.07 378 TYR A C 1
ATOM 2941 O O . TYR A 1 378 ? -32.853 4.918 57.072 1.00 23.80 378 TYR A O 1
ATOM 2950 N N . ASP A 1 379 ? -35.105 5.002 57.040 1.00 23.55 379 ASP A N 1
ATOM 2951 C CA . ASP A 1 379 ? -35.268 3.592 57.438 1.00 24.81 379 ASP A CA 1
ATOM 2952 C C . ASP A 1 379 ? -34.996 2.692 56.225 1.00 23.64 379 ASP A C 1
ATOM 2953 O O . ASP A 1 379 ? -35.712 2.759 55.230 1.00 24.39 379 ASP A O 1
ATOM 2958 N N . LEU A 1 380 ? -33.978 1.853 56.286 1.00 21.88 380 LEU A N 1
ATOM 2959 C CA . LEU A 1 380 ? -33.685 1.012 55.132 1.00 21.58 380 LEU A CA 1
ATOM 2960 C C . LEU A 1 380 ? -33.684 -0.447 55.487 1.00 21.56 380 LEU A C 1
ATOM 2961 O O . LEU A 1 380 ? -33.524 -0.823 56.666 1.00 21.26 380 LEU A O 1
ATOM 2966 N N . ASP A 1 381 ? -33.877 -1.276 54.468 1.00 20.60 381 ASP A N 1
ATOM 2967 C CA . ASP A 1 381 ? -33.728 -2.710 54.626 1.00 20.65 381 ASP A CA 1
ATOM 2968 C C . ASP A 1 381 ? -32.411 -3.212 54.039 1.00 19.51 381 ASP A C 1
ATOM 2969 O O . ASP A 1 381 ? -31.895 -4.246 54.435 1.00 19.65 381 ASP A O 1
ATOM 2974 N N . VAL A 1 382 ? -31.892 -2.483 53.068 1.00 18.91 382 VAL A N 1
ATOM 2975 C CA . VAL A 1 382 ? -30.651 -2.850 52.378 1.00 18.15 382 VAL A CA 1
ATOM 2976 C C . VAL A 1 382 ? -29.744 -1.626 52.229 1.00 18.11 382 VAL A C 1
ATOM 2977 O O . VAL A 1 382 ? -30.231 -0.539 51.935 1.00 18.41 382 VAL A O 1
ATOM 2981 N N . ILE A 1 383 ? -28.443 -1.787 52.476 1.00 17.94 383 ILE A N 1
ATOM 2982 C CA . ILE A 1 383 ? -27.475 -0.764 52.121 1.00 18.45 383 ILE A CA 1
ATOM 2983 C C . ILE A 1 383 ? -26.405 -1.307 51.195 1.00 18.48 383 ILE A C 1
ATOM 2984 O O . ILE A 1 383 ? -25.787 -2.345 51.476 1.00 19.48 383 ILE A O 1
ATOM 2989 N N . ILE A 1 384 ? -26.198 -0.616 50.074 1.00 18.37 384 ILE A N 1
ATOM 2990 C CA . ILE A 1 384 ? -25.167 -0.996 49.110 1.00 17.39 384 ILE A CA 1
ATOM 2991 C C . ILE A 1 384 ? -24.115 0.076 49.149 1.00 17.77 384 ILE A C 1
ATOM 2992 O O . ILE A 1 384 ? -24.429 1.254 48.973 1.00 16.72 384 ILE A O 1
ATOM 2997 N N . TYR A 1 385 ? -22.881 -0.333 49.432 1.00 18.04 385 TYR A N 1
ATOM 2998 C CA . TYR A 1 385 ? -21.783 0.594 49.549 1.00 18.52 385 TYR A CA 1
ATOM 2999 C C . TYR A 1 385 ? -21.144 0.546 48.188 1.00 19.88 385 TYR A C 1
ATOM 3000 O O . TYR A 1 385 ? -20.518 -0.433 47.881 1.00 19.50 385 TYR A O 1
ATOM 3009 N N . ALA A 1 386 ? -21.362 1.581 47.372 1.00 21.65 386 ALA A N 1
ATOM 3010 C CA . ALA A 1 386 ? -20.861 1.634 45.996 1.00 24.11 386 ALA A CA 1
ATOM 3011 C C . ALA A 1 386 ? -19.609 2.472 46.004 1.00 25.94 386 ALA A C 1
ATOM 3012 O O . ALA A 1 386 ? -19.561 3.663 45.614 1.00 25.67 386 ALA A O 1
ATOM 3014 N N . THR A 1 387 ? -18.578 1.810 46.497 1.00 29.01 387 THR A N 1
ATOM 3015 C CA . THR A 1 387 ? -17.372 2.488 46.916 1.00 31.80 387 THR A CA 1
ATOM 3016 C C . THR A 1 387 ? -16.532 2.797 45.693 1.00 33.52 387 THR A C 1
ATOM 3017 O O . THR A 1 387 ? -16.525 2.030 44.705 1.00 33.54 387 THR A O 1
ATOM 3021 N N . GLY A 1 388 ? -15.867 3.942 45.747 1.00 35.47 388 GLY A N 1
ATOM 3022 C CA . GLY A 1 388 ? -15.030 4.383 44.652 1.00 38.67 388 GLY A CA 1
ATOM 3023 C C . GLY A 1 388 ? -13.720 3.618 44.612 1.00 40.80 388 GLY A C 1
ATOM 3024 O O . GLY A 1 388 ? -13.479 2.677 45.377 1.00 40.92 388 GLY A O 1
ATOM 3025 N N . PHE A 1 389 ? -12.863 4.026 43.700 1.00 42.97 389 PHE A N 1
ATOM 3026 C CA . PHE A 1 389 ? -11.507 3.511 43.680 1.00 44.75 389 PHE A CA 1
ATOM 3027 C C . PHE A 1 389 ? -10.562 4.680 43.888 1.00 45.42 389 PHE A C 1
ATOM 3028 O O . PHE A 1 389 ? -10.991 5.841 43.848 1.00 46.06 389 PHE A O 1
ATOM 3036 N N . ASP A 1 390 ? -9.301 4.378 44.186 1.00 45.81 390 ASP A N 1
ATOM 3037 C CA . ASP A 1 390 ? -8.231 5.319 43.922 1.00 46.03 390 ASP A CA 1
ATOM 3038 C C . ASP A 1 390 ? -7.626 4.839 42.620 1.00 45.10 390 ASP A C 1
ATOM 3039 O O . ASP A 1 390 ? -7.010 3.763 42.585 1.00 44.67 390 ASP A O 1
ATOM 3044 N N . ALA A 1 391 ? -7.845 5.607 41.547 1.00 44.38 391 ALA A N 1
ATOM 3045 C CA . ALA A 1 391 ? -7.133 5.398 40.277 1.00 43.31 391 ALA A CA 1
ATOM 3046 C C . ALA A 1 391 ? -5.881 6.266 40.268 1.00 42.53 391 ALA A C 1
ATOM 3047 O O . ALA A 1 391 ? -5.314 6.581 39.209 1.00 42.49 391 ALA A O 1
ATOM 3049 N N . VAL A 1 392 ? -5.446 6.650 41.465 1.00 41.24 392 VAL A N 1
ATOM 3050 C CA . VAL A 1 392 ? -4.479 7.720 41.595 1.00 40.30 392 VAL A CA 1
ATOM 3051 C C . VAL A 1 392 ? -3.289 7.344 42.490 1.00 39.55 392 VAL A C 1
ATOM 3052 O O . VAL A 1 392 ? -2.137 7.601 42.122 1.00 39.53 392 VAL A O 1
ATOM 3056 N N . THR A 1 393 ? -3.561 6.714 43.635 1.00 38.03 393 THR A N 1
ATOM 3057 C CA . THR A 1 393 ? -2.520 6.458 44.642 1.00 36.86 393 THR A CA 1
ATOM 3058 C C . THR A 1 393 ? -1.838 5.062 44.537 1.00 35.62 393 THR A C 1
ATOM 3059 O O . THR A 1 393 ? -0.814 4.829 45.169 1.00 34.97 393 THR A O 1
ATOM 3063 N N . GLY A 1 394 ? -2.388 4.150 43.733 1.00 34.25 394 GLY A N 1
ATOM 3064 C CA . GLY A 1 394 ? -1.714 2.858 43.469 1.00 33.09 394 GLY A CA 1
ATOM 3065 C C . GLY A 1 394 ? -1.978 1.781 44.531 1.00 31.89 394 GLY A C 1
ATOM 3066 O O . GLY A 1 394 ? -2.473 2.105 45.624 1.00 31.63 394 GLY A O 1
ATOM 3067 N N . SER A 1 395 ? -1.625 0.518 44.207 1.00 30.42 395 SER A N 1
ATOM 3068 C CA . SER A 1 395 ? -2.020 -0.707 44.969 1.00 28.41 395 SER A CA 1
ATOM 3069 C C . SER A 1 395 ? -0.905 -1.383 45.779 1.00 28.53 395 SER A C 1
ATOM 3070 O O . SER A 1 395 ? -1.102 -2.454 46.344 1.00 28.06 395 SER A O 1
ATOM 3073 N N . LEU A 1 396 ? 0.263 -0.768 45.827 1.00 28.31 396 LEU A N 1
ATOM 3074 C CA . LEU A 1 396 ? 1.387 -1.341 46.541 1.00 28.77 396 LEU A CA 1
ATOM 3075 C C . LEU A 1 396 ? 1.455 -1.032 48.038 1.00 29.96 396 LEU A C 1
ATOM 3076 O O . LEU A 1 396 ? 2.273 -1.626 48.743 1.00 29.46 396 LEU A O 1
ATOM 3081 N N . ASP A 1 397 ? 0.611 -0.122 48.523 1.00 30.98 397 ASP A N 1
ATOM 3082 C CA . ASP A 1 397 ? 0.733 0.362 49.903 1.00 32.66 397 ASP A CA 1
ATOM 3083 C C . ASP A 1 397 ? 0.548 -0.683 50.979 1.00 32.40 397 ASP A C 1
ATOM 3084 O O . ASP A 1 397 ? 1.062 -0.503 52.075 1.00 33.79 397 ASP A O 1
ATOM 3089 N N . ARG A 1 398 ? -0.178 -1.763 50.683 1.00 32.20 398 ARG A N 1
ATOM 3090 C CA . ARG A 1 398 ? -0.398 -2.861 51.651 1.00 31.56 398 ARG A CA 1
ATOM 3091 C C . ARG A 1 398 ? 0.758 -3.877 51.731 1.00 29.82 398 ARG A C 1
ATOM 3092 O O . ARG A 1 398 ? 0.685 -4.808 52.521 1.00 30.76 398 ARG A O 1
ATOM 3100 N N . ILE A 1 399 ? 1.799 -3.731 50.913 1.00 26.90 399 ILE A N 1
ATOM 3101 C CA . ILE A 1 399 ? 2.951 -4.643 50.949 1.00 23.78 399 ILE A CA 1
ATOM 3102 C C . ILE A 1 399 ? 4.137 -3.933 51.576 1.00 23.17 399 ILE A C 1
ATOM 3103 O O . ILE A 1 399 ? 4.475 -2.816 51.177 1.00 22.92 399 ILE A O 1
ATOM 3108 N N . ASP A 1 400 ? 4.777 -4.576 52.543 1.00 22.14 400 ASP A N 1
ATOM 3109 C CA . ASP A 1 400 ? 5.948 -3.966 53.165 1.00 21.74 400 ASP A CA 1
ATOM 3110 C C . ASP A 1 400 ? 7.156 -4.109 52.224 1.00 20.43 400 ASP A C 1
ATOM 3111 O O . ASP A 1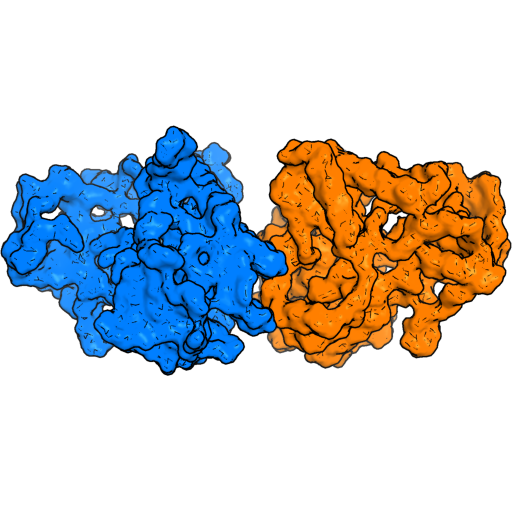 400 ? 7.874 -5.090 52.279 1.00 19.35 400 ASP A O 1
ATOM 3116 N N . ILE A 1 401 ? 7.355 -3.136 51.341 1.00 18.87 401 ILE A N 1
ATOM 3117 C CA . ILE A 1 401 ? 8.475 -3.216 50.395 1.00 18.67 401 ILE A CA 1
ATOM 3118 C C . ILE A 1 401 ? 9.715 -2.441 50.837 1.00 18.16 401 ILE A C 1
ATOM 3119 O O . ILE A 1 401 ? 9.659 -1.218 51.021 1.00 18.57 401 ILE A O 1
ATOM 3124 N N . ARG A 1 402 ? 10.842 -3.146 50.953 1.00 17.57 402 ARG A N 1
ATOM 3125 C CA . ARG A 1 402 ? 12.079 -2.568 51.462 1.00 18.05 402 ARG A CA 1
ATOM 3126 C C . ARG A 1 402 ? 13.171 -2.700 50.436 1.00 17.80 402 ARG A C 1
ATOM 3127 O O . ARG A 1 402 ? 13.491 -3.826 50.041 1.00 18.07 402 ARG A O 1
ATOM 3135 N N . GLY A 1 403 ? 13.782 -1.578 50.056 1.00 17.46 403 GLY A N 1
ATOM 3136 C CA . GLY A 1 403 ? 14.887 -1.626 49.110 1.00 20.02 403 GLY A CA 1
ATOM 3137 C C . GLY A 1 403 ? 16.269 -1.582 49.759 1.00 21.16 403 GLY A C 1
ATOM 3138 O O . GLY A 1 403 ? 16.467 -2.093 50.865 1.00 21.06 403 GLY A O 1
ATOM 3139 N N . LYS A 1 404 ? 17.211 -0.940 49.085 1.00 21.48 404 LYS A N 1
ATOM 3140 C CA . LYS A 1 404 ? 18.535 -0.682 49.651 1.00 22.23 404 LYS A CA 1
ATOM 3141 C C . LYS A 1 404 ? 18.448 0.127 50.940 1.00 22.48 404 LYS A C 1
ATOM 3142 O O . LYS A 1 404 ? 17.588 1.003 51.085 1.00 22.03 404 LYS A O 1
ATOM 3148 N N . ASP A 1 405 ? 19.377 -0.151 51.848 1.00 23.00 405 ASP A N 1
ATOM 3149 C CA . ASP A 1 405 ? 19.411 0.453 53.183 1.00 24.60 405 ASP A CA 1
ATOM 3150 C C . ASP A 1 405 ? 18.084 0.345 53.892 1.00 23.64 405 ASP A C 1
ATOM 3151 O O . ASP A 1 405 ? 17.747 1.223 54.670 1.00 22.88 405 ASP A O 1
ATOM 3156 N N . ASN A 1 406 ? 17.335 -0.733 53.627 1.00 23.33 406 ASN A N 1
ATOM 3157 C CA . ASN A 1 406 ? 16.067 -0.971 54.301 1.00 23.62 406 ASN A CA 1
ATOM 3158 C C . ASN A 1 406 ? 15.020 0.178 54.161 1.00 23.76 406 ASN A C 1
ATOM 3159 O O . ASN A 1 406 ? 14.123 0.309 55.003 1.00 24.03 406 ASN A O 1
ATOM 3164 N N . VAL A 1 407 ? 15.115 0.975 53.086 1.00 22.70 407 VAL A N 1
ATOM 3165 C CA . VAL A 1 407 ? 14.185 2.095 52.832 1.00 22.47 407 VAL A CA 1
ATOM 3166 C C . VAL A 1 407 ? 12.803 1.583 52.357 1.00 21.41 407 VAL A C 1
ATOM 3167 O O . VAL A 1 407 ? 12.740 0.697 51.494 1.00 21.55 407 VAL A O 1
ATOM 3171 N N . ARG A 1 408 ? 11.721 2.111 52.931 1.00 20.46 408 ARG A N 1
ATOM 3172 C CA . ARG A 1 408 ? 10.350 1.728 52.546 1.00 21.56 408 ARG A CA 1
ATOM 3173 C C . ARG A 1 408 ? 10.003 2.334 51.200 1.00 21.76 408 ARG A C 1
ATOM 3174 O O . ARG A 1 408 ? 10.319 3.507 50.954 1.00 20.99 408 ARG A O 1
ATOM 3182 N N . LEU A 1 409 ? 9.337 1.580 50.316 1.00 22.54 409 LEU A N 1
ATOM 3183 C CA . LEU A 1 409 ? 8.871 2.234 49.070 1.00 22.47 409 LEU A CA 1
ATOM 3184 C C . LEU A 1 409 ? 7.942 3.424 49.380 1.00 22.95 409 LEU A C 1
ATOM 3185 O O . LEU A 1 409 ? 8.023 4.490 48.743 1.00 23.25 409 LEU A O 1
ATOM 3190 N N . ILE A 1 410 ? 7.061 3.240 50.361 1.00 23.94 410 ILE A N 1
ATOM 3191 C CA . ILE A 1 410 ? 6.109 4.281 50.760 1.00 25.01 410 ILE A CA 1
ATOM 3192 C C . ILE A 1 410 ? 6.803 5.602 51.194 1.00 24.76 410 ILE A C 1
ATOM 3193 O O . ILE A 1 410 ? 6.303 6.691 50.916 1.00 25.14 410 ILE A O 1
ATOM 3198 N N . ASP A 1 411 ? 7.963 5.491 51.843 1.00 24.13 411 ASP A N 1
ATOM 3199 C CA . ASP A 1 411 ? 8.818 6.638 52.190 1.00 23.95 411 ASP A CA 1
ATOM 3200 C C . ASP A 1 411 ? 9.520 7.205 50.961 1.00 23.65 411 ASP A C 1
ATOM 3201 O O . ASP A 1 411 ? 9.556 8.416 50.756 1.00 23.27 411 ASP A O 1
ATOM 3206 N N . ALA A 1 412 ? 10.109 6.326 50.151 1.00 23.04 412 ALA A N 1
ATOM 3207 C CA . ALA A 1 412 ? 10.744 6.752 48.894 1.00 22.86 412 ALA A CA 1
ATOM 3208 C C . ALA A 1 412 ? 9.806 7.545 47.970 1.00 22.18 412 ALA A C 1
ATOM 3209 O O . ALA A 1 412 ? 10.255 8.423 47.220 1.00 21.23 412 ALA A O 1
ATOM 3211 N N . TRP A 1 413 ? 8.513 7.235 48.033 1.00 21.87 413 TRP A N 1
ATOM 3212 C CA . TRP A 1 413 ? 7.523 7.864 47.155 1.00 22.93 413 TRP A CA 1
ATOM 3213 C C . TRP A 1 413 ? 6.637 8.885 47.871 1.00 24.23 413 TRP A C 1
ATOM 3214 O O . TRP A 1 413 ? 5.596 9.305 47.341 1.00 23.92 413 TRP A O 1
ATOM 3225 N N . ALA A 1 414 ? 7.089 9.301 49.053 1.00 25.16 414 ALA A N 1
ATOM 3226 C CA . ALA A 1 414 ? 6.309 10.148 49.942 1.00 26.61 414 ALA A CA 1
ATOM 3227 C C . ALA A 1 414 ? 5.996 11.487 49.271 1.00 27.19 414 ALA A C 1
ATOM 3228 O O . ALA A 1 414 ? 4.856 11.944 49.309 1.00 27.57 414 ALA A O 1
ATOM 3230 N N . GLU A 1 415 ? 7.022 12.095 48.680 1.00 27.32 415 GLU A N 1
ATOM 3231 C CA . GLU A 1 415 ? 6.913 13.295 47.857 1.00 28.84 415 GLU A CA 1
ATOM 3232 C C . GLU A 1 415 ? 6.405 13.040 46.424 1.00 28.35 415 GLU A C 1
ATOM 3233 O O . GLU A 1 415 ? 6.514 13.927 45.565 1.00 28.37 415 GLU A O 1
ATOM 3239 N N . GLY A 1 416 ? 5.871 11.841 46.164 1.00 28.08 416 GLY A N 1
ATOM 3240 C CA . GLY A 1 416 ? 5.324 11.481 44.846 1.00 27.17 416 GLY A CA 1
ATOM 3241 C C . GLY A 1 416 ? 6.124 10.362 44.206 1.00 26.97 416 GLY A C 1
ATOM 3242 O O . GLY A 1 416 ? 7.322 10.245 44.484 1.00 26.53 416 GLY A O 1
ATOM 3243 N N . PRO A 1 417 ? 5.485 9.529 43.336 1.00 27.33 417 PRO A N 1
ATOM 3244 C CA . PRO A 1 417 ? 6.277 8.461 42.705 1.00 27.19 417 PRO A CA 1
ATOM 3245 C C . PRO A 1 417 ? 7.470 9.074 41.985 1.00 28.08 417 PRO A C 1
ATOM 3246 O O . PRO A 1 417 ? 7.378 10.186 41.414 1.00 29.02 417 PRO A O 1
ATOM 3250 N N . SER A 1 418 ? 8.598 8.392 42.076 1.00 27.35 418 SER A N 1
ATOM 3251 C CA . SER A 1 418 ? 9.789 8.807 41.405 1.00 26.44 418 SER A CA 1
ATOM 3252 C C . SER A 1 418 ? 10.201 7.519 40.707 1.00 25.25 418 SER A C 1
ATOM 3253 O O . SER A 1 418 ? 10.393 6.500 41.375 1.00 25.17 418 SER A O 1
ATOM 3256 N N . THR A 1 419 ? 10.265 7.536 39.367 1.00 23.90 419 THR A N 1
ATOM 3257 C CA . THR A 1 419 ? 10.605 6.327 38.585 1.00 22.43 419 THR A CA 1
ATOM 3258 C C . THR A 1 419 ? 11.419 6.695 37.364 1.00 21.89 419 THR A C 1
ATOM 3259 O O . THR A 1 419 ? 11.560 7.886 37.013 1.00 21.36 419 THR A O 1
ATOM 3263 N N . TYR A 1 420 ? 11.940 5.672 36.694 1.00 19.27 420 TYR A N 1
ATOM 3264 C CA . TYR A 1 420 ? 12.494 5.873 35.370 1.00 18.68 420 TYR A CA 1
ATOM 3265 C C . TYR A 1 420 ? 11.593 5.058 34.482 1.00 18.40 420 TYR A C 1
ATOM 3266 O O . TYR A 1 420 ? 11.411 3.886 34.759 1.00 18.74 420 TYR A O 1
ATOM 3275 N N . LEU A 1 421 ? 10.985 5.694 33.471 1.00 17.84 421 LEU A N 1
ATOM 3276 C CA . LEU A 1 421 ? 10.120 4.993 32.509 1.00 18.24 421 LEU A CA 1
ATOM 3277 C C . LEU A 1 421 ? 8.816 4.471 33.144 1.00 18.56 421 LEU A C 1
ATOM 3278 O O . LEU A 1 421 ? 8.153 3.588 32.560 1.00 19.26 421 LEU A O 1
ATOM 3283 N N . GLY A 1 422 ? 8.479 4.975 34.341 1.00 16.78 422 GLY A N 1
ATOM 3284 C CA . GLY A 1 422 ? 7.347 4.457 35.093 1.00 16.09 422 GLY A CA 1
ATOM 3285 C C . GLY A 1 422 ? 7.479 2.993 35.517 1.00 15.37 422 GLY A C 1
ATOM 3286 O O . GLY A 1 422 ? 6.473 2.356 35.853 1.00 15.42 422 GLY A O 1
ATOM 3287 N N . LEU A 1 423 ? 8.697 2.455 35.495 1.00 15.63 423 LEU A N 1
ATOM 3288 C CA . LEU A 1 423 ? 8.895 0.998 35.622 1.00 16.09 423 LEU A CA 1
ATOM 3289 C C . LEU A 1 423 ? 9.783 0.525 36.791 1.00 16.74 423 LEU A C 1
ATOM 3290 O O . LEU A 1 423 ? 9.515 -0.518 37.348 1.00 17.35 423 LEU A O 1
ATOM 3295 N N . GLN A 1 424 ? 10.861 1.238 37.092 1.00 16.91 424 GLN A N 1
ATOM 3296 C CA . GLN A 1 424 ? 11.658 0.950 38.303 1.00 17.83 424 GLN A CA 1
ATOM 3297 C C . GLN A 1 424 ? 11.856 2.286 38.982 1.00 18.55 424 GLN A C 1
ATOM 3298 O O . GLN A 1 424 ? 11.733 3.326 38.308 1.00 18.62 424 GLN A O 1
ATOM 3304 N N . ALA A 1 425 ? 12.199 2.230 40.281 1.00 18.97 425 ALA A N 1
ATOM 3305 C CA . ALA A 1 425 ? 12.506 3.376 41.134 1.00 20.06 425 ALA A CA 1
ATOM 3306 C C . ALA A 1 425 ? 13.922 3.214 41.689 1.00 20.41 425 ALA A C 1
ATOM 3307 O O . ALA A 1 425 ? 14.315 2.119 42.111 1.00 19.29 425 ALA A O 1
ATOM 3309 N N . ARG A 1 426 ? 14.679 4.307 41.732 1.00 21.21 426 ARG A N 1
ATOM 3310 C CA . ARG A 1 426 ? 15.982 4.263 42.364 1.00 21.60 426 ARG A CA 1
ATOM 3311 C C . ARG A 1 426 ? 15.787 3.860 43.830 1.00 21.13 426 ARG A C 1
ATOM 3312 O O . ARG A 1 426 ? 14.842 4.308 44.489 1.00 20.43 426 ARG A O 1
ATOM 3320 N N . GLY A 1 427 ? 16.670 2.995 44.323 1.00 21.34 427 GLY A N 1
ATOM 3321 C CA . GLY A 1 427 ? 16.556 2.444 45.682 1.00 20.62 427 GLY A CA 1
ATOM 3322 C C . GLY A 1 427 ? 15.989 1.037 45.680 1.00 20.63 427 GLY A C 1
ATOM 3323 O O . GLY A 1 427 ? 16.082 0.316 46.691 1.00 20.20 427 GLY A O 1
ATOM 3324 N N . PHE A 1 428 ? 15.440 0.614 44.542 1.00 19.24 428 PHE A N 1
ATOM 3325 C CA . PHE A 1 428 ? 14.754 -0.690 44.478 1.00 17.73 428 PHE A CA 1
ATOM 3326 C C . PHE A 1 428 ? 15.132 -1.493 43.248 1.00 17.55 428 PHE A C 1
ATOM 3327 O O . PHE A 1 428 ? 14.329 -1.597 42.327 1.00 17.35 428 PHE A O 1
ATOM 3335 N N . PRO A 1 429 ? 16.350 -2.083 43.240 1.00 17.58 429 PRO A N 1
ATOM 3336 C CA . PRO A 1 429 ? 16.864 -2.791 42.068 1.00 17.24 429 PRO A CA 1
ATOM 3337 C C . PRO A 1 429 ? 16.043 -3.998 41.736 1.00 17.65 429 PRO A C 1
ATOM 3338 O O . PRO A 1 429 ? 15.478 -4.613 42.641 1.00 17.63 429 PRO A O 1
ATOM 3342 N N . ASN A 1 430 ? 15.987 -4.327 40.440 1.00 17.40 430 ASN A N 1
ATOM 3343 C CA . ASN A 1 430 ? 15.354 -5.550 39.940 1.00 16.96 430 ASN A CA 1
ATOM 3344 C C . ASN A 1 430 ? 13.882 -5.626 40.294 1.00 16.67 430 ASN A C 1
ATOM 3345 O O . ASN A 1 430 ? 13.353 -6.721 40.367 1.00 15.51 430 ASN A O 1
ATOM 3350 N N . PHE A 1 431 ? 13.249 -4.467 40.555 1.00 15.50 431 PHE A N 1
ATOM 3351 C CA . PHE A 1 431 ? 11.812 -4.386 40.863 1.00 15.66 431 PHE A CA 1
ATOM 3352 C C . PHE A 1 431 ? 11.064 -3.571 39.777 1.00 15.24 431 PHE A C 1
ATOM 3353 O O . PHE A 1 431 ? 11.408 -2.440 39.497 1.00 15.82 431 PHE A O 1
ATOM 3361 N N . PHE A 1 432 ? 10.047 -4.161 39.166 1.00 16.08 432 PHE A N 1
ATOM 3362 C CA . PHE A 1 432 ? 9.317 -3.544 38.042 1.00 15.19 432 PHE A CA 1
ATOM 3363 C C . PHE A 1 432 ? 7.881 -3.337 38.445 1.00 15.75 432 PHE A C 1
ATOM 3364 O O . PHE A 1 432 ? 7.249 -4.281 38.915 1.00 15.04 432 PHE A O 1
ATOM 3372 N N . THR A 1 433 ? 7.339 -2.126 38.249 1.00 16.14 433 THR A N 1
ATOM 3373 C CA . THR A 1 433 ? 5.944 -1.869 38.574 1.00 16.18 433 THR A CA 1
ATOM 3374 C C . THR A 1 433 ? 5.105 -1.797 37.305 1.00 17.73 433 THR A C 1
ATOM 3375 O O . THR A 1 433 ? 5.135 -0.779 36.620 1.00 18.52 433 THR A O 1
ATOM 3379 N N . LEU A 1 434 ? 4.369 -2.858 36.981 1.00 16.46 434 LEU A N 1
ATOM 3380 C CA . LEU A 1 434 ? 3.493 -2.830 35.810 1.00 17.71 434 LEU A CA 1
ATOM 3381 C C . LEU A 1 434 ? 2.156 -2.204 36.143 1.00 17.62 434 LEU A C 1
ATOM 3382 O O . LEU A 1 434 ? 1.615 -2.395 37.251 1.00 17.52 434 LEU A O 1
ATOM 3387 N N . VAL A 1 435 ? 1.645 -1.435 35.193 1.00 17.75 435 VAL A N 1
ATOM 3388 C CA . VAL A 1 435 ? 0.236 -1.036 35.152 1.00 17.41 435 VAL A CA 1
ATOM 3389 C C . VAL A 1 435 ? -0.234 -0.337 36.445 1.00 18.48 435 VAL A C 1
ATOM 3390 O O . VAL A 1 435 ? -0.849 -0.936 37.347 1.00 18.39 435 VAL A O 1
ATOM 3394 N N . GLY A 1 436 ? 0.085 0.943 36.526 1.00 18.09 436 GLY A N 1
ATOM 3395 C CA . GLY A 1 436 ? -0.321 1.748 37.682 1.00 18.96 436 GLY A CA 1
ATOM 3396 C C . GLY A 1 436 ? -0.423 3.178 37.178 1.00 19.21 436 GLY A C 1
ATOM 3397 O O . GLY A 1 436 ? -0.003 3.470 36.044 1.00 18.57 436 GLY A O 1
ATOM 3398 N N . PRO A 1 437 ? -1.004 4.066 37.987 1.00 20.54 437 PRO A N 1
ATOM 3399 C CA . PRO A 1 437 ? -1.308 5.442 37.509 1.00 20.84 437 PRO A CA 1
ATOM 3400 C C . PRO A 1 437 ? -0.059 6.227 37.153 1.00 20.91 437 PRO A C 1
ATOM 3401 O O . PRO A 1 437 ? -0.089 7.113 36.296 1.00 21.78 437 PRO A O 1
ATOM 3405 N N . HIS A 1 438 ? 1.045 5.878 37.791 1.00 20.70 438 HIS A N 1
ATOM 3406 C CA . HIS A 1 438 ? 2.311 6.527 37.540 1.00 20.09 438 HIS A CA 1
ATOM 3407 C C . HIS A 1 438 ? 2.944 6.114 36.246 1.00 20.03 438 HIS A C 1
ATOM 3408 O O . HIS A 1 438 ? 3.992 6.679 35.881 1.00 21.36 438 HIS A O 1
ATOM 3415 N N . ASN A 1 439 ? 2.351 5.128 35.558 1.00 19.53 439 ASN A N 1
ATOM 3416 C CA . ASN A 1 439 ? 2.775 4.773 34.187 1.00 19.70 439 ASN A CA 1
ATOM 3417 C C . ASN A 1 439 ? 1.646 4.708 33.143 1.00 20.16 439 ASN A C 1
ATOM 3418 O O . ASN A 1 439 ? 1.826 4.158 32.065 1.00 19.01 439 ASN A O 1
ATOM 3423 N N . GLY A 1 440 ? 0.485 5.269 33.479 1.00 20.17 440 GLY A N 1
ATOM 3424 C CA . GLY A 1 440 ? -0.522 5.544 32.456 1.00 21.40 440 GLY A CA 1
ATOM 3425 C C . GLY A 1 440 ? -1.803 4.724 32.508 1.00 21.68 440 GLY A C 1
ATOM 3426 O O . GLY A 1 440 ? -2.646 4.850 31.628 1.00 20.73 440 GLY A O 1
ATOM 3427 N N . SER A 1 441 ? -1.983 3.938 33.565 1.00 21.84 441 SER A N 1
ATOM 3428 C CA . SER A 1 441 ? -3.157 3.090 33.661 1.00 22.54 441 SER A CA 1
ATOM 3429 C C . SER A 1 441 ? -4.486 3.888 33.665 1.00 23.24 441 SER A C 1
ATOM 3430 O O . SER A 1 441 ? -5.490 3.439 33.121 1.00 22.28 441 SER A O 1
ATOM 3433 N N . THR A 1 442 ? -4.456 5.096 34.214 1.00 23.48 442 THR A N 1
ATOM 3434 C CA . THR A 1 442 ? -5.674 5.853 34.506 1.00 24.32 442 THR A CA 1
ATOM 3435 C C . THR A 1 442 ? -6.506 6.175 33.265 1.00 24.34 442 THR A C 1
ATOM 3436 O O . THR A 1 442 ? -7.740 6.172 33.327 1.00 25.29 442 THR A O 1
ATOM 3440 N N . PHE A 1 443 ? -5.830 6.424 32.145 1.00 24.01 443 PHE A N 1
ATOM 3441 C CA . PHE A 1 443 ? -6.500 6.781 30.905 1.00 24.98 443 PHE A CA 1
ATOM 3442 C C . PHE A 1 443 ? -6.235 5.794 29.727 1.00 25.01 443 PHE A C 1
ATOM 3443 O O . PHE A 1 443 ? -6.558 6.084 28.563 1.00 25.30 443 PHE A O 1
ATOM 3451 N N . CYS A 1 444 ? -5.674 4.626 30.054 1.00 24.58 444 CYS A N 1
ATOM 3452 C CA . CYS A 1 444 ? -5.347 3.559 29.092 1.00 25.49 444 CYS A CA 1
ATOM 3453 C C . CYS A 1 444 ? -6.438 2.528 28.941 1.00 23.51 444 CYS A C 1
ATOM 3454 O O . CYS A 1 444 ? -7.183 2.267 29.897 1.00 23.72 444 CYS A O 1
ATOM 3457 N N . ASN A 1 445 ? -6.492 1.935 27.751 1.00 21.07 445 ASN A N 1
ATOM 3458 C CA . ASN A 1 445 ? -7.086 0.618 27.522 1.00 19.22 445 ASN A CA 1
ATOM 3459 C C . ASN A 1 445 ? -6.037 -0.320 28.059 1.00 18.71 445 ASN A C 1
ATOM 3460 O O . ASN A 1 445 ? -5.059 -0.628 27.384 1.00 19.79 445 ASN A O 1
ATOM 3465 N N . VAL A 1 446 ? -6.231 -0.744 29.298 1.00 17.12 446 VAL A N 1
ATOM 3466 C CA . VAL A 1 446 ? -5.252 -1.536 30.021 1.00 16.34 446 VAL A CA 1
ATOM 3467 C C . VAL A 1 446 ? -5.014 -2.925 29.389 1.00 16.04 446 VAL A C 1
ATOM 3468 O O . VAL A 1 446 ? -3.910 -3.481 29.489 1.00 15.66 446 VAL A O 1
ATOM 3472 N N . GLY A 1 447 ? -6.033 -3.489 28.748 1.00 16.03 447 GLY A N 1
ATOM 3473 C CA . GLY A 1 447 ? -5.850 -4.739 27.998 1.00 16.54 447 GLY A CA 1
ATOM 3474 C C . GLY A 1 447 ? -4.656 -4.679 27.046 1.00 16.43 447 GLY A C 1
ATOM 3475 O O . GLY A 1 447 ? -3.820 -5.590 26.993 1.00 17.84 447 GLY A O 1
ATOM 3476 N N . VAL A 1 448 ? -4.554 -3.584 26.322 1.00 16.28 448 VAL A N 1
ATOM 3477 C CA . VAL A 1 448 ? -3.477 -3.378 25.367 1.00 16.58 448 VAL A CA 1
ATOM 3478 C C . VAL A 1 448 ? -2.239 -2.768 26.000 1.00 16.80 448 VAL A C 1
ATOM 3479 O O . VAL A 1 448 ? -1.155 -3.313 25.832 1.00 15.84 448 VAL A O 1
ATOM 3483 N N . CYS A 1 449 ? -2.401 -1.638 26.713 1.00 18.84 449 CYS A N 1
ATOM 3484 C CA . CYS A 1 449 ? -1.313 -0.911 27.387 1.00 20.69 449 CYS A CA 1
ATOM 3485 C C . CYS A 1 449 ? -0.433 -1.806 28.261 1.00 19.10 449 CYS A C 1
ATOM 3486 O O . CYS A 1 449 ? 0.825 -1.761 28.220 1.00 19.38 449 CYS A O 1
ATOM 3489 N N . GLY A 1 450 ? -1.104 -2.561 29.108 1.00 17.39 450 GLY A N 1
ATOM 3490 C CA . GLY A 1 450 ? -0.432 -3.457 30.022 1.00 17.26 450 GLY A CA 1
ATOM 3491 C C . GLY A 1 450 ? 0.249 -4.596 29.288 1.00 16.40 450 GLY A C 1
ATOM 3492 O O . GLY A 1 450 ? 1.341 -5.002 29.663 1.00 16.95 450 GLY A O 1
ATOM 3493 N N . GLY A 1 451 ? -0.389 -5.111 28.241 1.00 15.27 451 GLY A N 1
ATOM 3494 C CA . GLY A 1 451 ? 0.192 -6.255 27.499 1.00 14.89 451 GLY A CA 1
ATOM 3495 C C . GLY A 1 451 ? 1.515 -5.814 26.846 1.00 14.38 451 GLY A C 1
ATOM 3496 O O . GLY A 1 451 ? 2.535 -6.514 26.929 1.00 13.07 451 GLY A O 1
ATOM 3497 N N . LEU A 1 452 ? 1.504 -4.635 26.225 1.00 14.88 452 LEU A N 1
ATOM 3498 C CA . LEU A 1 452 ? 2.707 -4.074 25.587 1.00 15.61 452 LEU A CA 1
ATOM 3499 C C . LEU A 1 452 ? 3.762 -3.800 26.651 1.00 16.54 452 LEU A C 1
ATOM 3500 O O . LEU A 1 452 ? 4.953 -4.095 26.461 1.00 17.00 452 LEU A O 1
ATOM 3505 N N . GLN A 1 453 ? 3.334 -3.241 27.778 1.00 14.74 453 GLN A N 1
ATOM 3506 C CA . GLN A 1 453 ? 4.290 -3.055 28.874 1.00 15.49 453 GLN A CA 1
ATOM 3507 C C . GLN A 1 453 ? 5.017 -4.361 29.361 1.00 15.30 453 GLN A C 1
ATOM 3508 O O . GLN A 1 453 ? 6.244 -4.375 29.531 1.00 14.97 453 GLN A O 1
ATOM 3514 N N . ALA A 1 454 ? 4.262 -5.436 29.579 1.00 14.11 454 ALA A N 1
ATOM 3515 C CA . ALA A 1 454 ? 4.813 -6.749 29.946 1.00 14.71 454 ALA A CA 1
ATOM 3516 C C . ALA A 1 454 ? 5.826 -7.300 28.933 1.00 15.00 454 ALA A C 1
ATOM 3517 O O . ALA A 1 454 ? 6.851 -7.912 29.318 1.00 15.63 454 ALA A O 1
ATOM 3519 N N . GLU A 1 455 ? 5.560 -7.067 27.644 1.00 14.47 455 GLU A N 1
ATOM 3520 C CA . GLU A 1 455 ? 6.489 -7.453 26.575 1.00 13.90 455 GLU A CA 1
ATOM 3521 C C . GLU A 1 455 ? 7.818 -6.667 26.630 1.00 13.71 455 GLU A C 1
ATOM 3522 O O . GLU A 1 455 ? 8.900 -7.236 26.460 1.00 13.28 455 GLU A O 1
ATOM 3528 N N . TRP A 1 456 ? 7.750 -5.356 26.847 1.00 13.55 456 TRP A N 1
ATOM 3529 C CA . TRP A 1 456 ? 8.989 -4.577 27.043 1.00 13.67 456 TRP A CA 1
ATOM 3530 C C . TRP A 1 456 ? 9.808 -5.128 28.236 1.00 13.94 456 TRP A C 1
ATOM 3531 O O . TRP A 1 456 ? 11.045 -5.281 28.163 1.00 13.00 456 TRP A O 1
ATOM 3542 N N . VAL A 1 457 ? 9.129 -5.396 29.352 1.00 13.52 457 VAL A N 1
ATOM 3543 C CA . VAL A 1 457 ? 9.812 -5.893 30.553 1.00 14.01 457 VAL A CA 1
ATOM 3544 C C . VAL A 1 457 ? 10.409 -7.265 30.268 1.00 14.18 457 VAL A C 1
ATOM 3545 O O . VAL A 1 457 ? 11.557 -7.537 30.681 1.00 15.07 457 VAL A O 1
ATOM 3549 N N . LEU A 1 458 ? 9.673 -8.110 29.534 1.00 14.12 458 LEU A N 1
ATOM 3550 C CA . LEU A 1 458 ? 10.232 -9.409 29.108 1.00 15.97 458 LEU A CA 1
ATOM 3551 C C . LEU A 1 458 ? 11.555 -9.193 28.362 1.00 15.91 458 LEU A C 1
ATOM 3552 O O . LEU A 1 458 ? 12.569 -9.859 28.646 1.00 15.69 458 LEU A O 1
ATOM 3557 N N . ARG A 1 459 ? 11.551 -8.251 27.424 1.00 15.91 459 ARG A N 1
ATOM 3558 C CA . ARG A 1 459 ? 12.748 -7.991 26.616 1.00 15.81 459 ARG A CA 1
ATOM 3559 C C . ARG A 1 459 ? 13.951 -7.540 27.476 1.00 15.78 459 ARG A C 1
ATOM 3560 O O . ARG A 1 459 ? 15.067 -7.971 27.252 1.00 15.95 459 ARG A O 1
ATOM 3568 N N . MET A 1 460 ? 13.689 -6.735 28.493 1.00 15.17 460 MET A N 1
ATOM 3569 C CA . MET A 1 460 ? 14.734 -6.253 29.393 1.00 16.08 460 MET A CA 1
ATOM 3570 C C . MET A 1 460 ? 15.309 -7.366 30.218 1.00 15.24 460 MET A C 1
ATOM 3571 O O . MET A 1 460 ? 16.516 -7.477 30.331 1.00 15.23 460 MET A O 1
ATOM 3576 N N . ILE A 1 461 ? 14.446 -8.189 30.793 1.00 16.31 461 ILE A N 1
ATOM 3577 C CA . ILE A 1 461 ? 14.897 -9.323 31.581 1.00 16.96 461 ILE A CA 1
ATOM 3578 C C . ILE A 1 461 ? 15.652 -10.372 30.735 1.00 17.88 461 ILE A C 1
ATOM 3579 O O . ILE A 1 461 ? 16.697 -10.906 31.186 1.00 16.47 461 ILE A O 1
ATOM 3584 N N . SER A 1 462 ? 15.134 -10.677 29.531 1.00 17.86 462 SER A N 1
ATOM 3585 C CA . SER A 1 462 ? 15.888 -11.523 28.560 1.00 18.51 462 SER A CA 1
ATOM 3586 C C . SER A 1 462 ? 17.287 -10.981 28.233 1.00 18.37 462 SER A C 1
ATOM 3587 O O . SER A 1 462 ? 18.247 -11.752 28.198 1.00 19.84 462 SER A O 1
ATOM 3590 N N . TYR A 1 463 ? 17.383 -9.687 27.930 1.00 17.64 463 TYR A N 1
ATOM 3591 C CA . TYR A 1 463 ? 18.660 -9.015 27.682 1.00 17.61 463 TYR A CA 1
ATOM 3592 C C . TYR A 1 463 ? 19.609 -9.197 28.852 1.00 17.69 463 TYR A C 1
ATOM 3593 O O . TYR A 1 463 ? 20.785 -9.563 28.663 1.00 16.92 463 TYR A O 1
ATOM 3602 N N . MET A 1 464 ? 19.099 -8.939 30.055 1.00 17.34 464 MET A N 1
ATOM 3603 C CA . MET A 1 464 ? 19.883 -9.197 31.270 1.00 18.23 464 MET A CA 1
ATOM 3604 C C . MET A 1 464 ? 20.420 -10.626 31.329 1.00 19.51 464 MET A C 1
ATOM 3605 O O . MET A 1 464 ? 21.632 -10.830 31.499 1.00 19.38 464 MET A O 1
ATOM 3610 N N . LYS A 1 465 ? 19.540 -11.602 31.124 1.00 20.13 465 LYS A N 1
ATOM 3611 C CA . LYS A 1 465 ? 19.945 -13.015 31.080 1.00 21.62 465 LYS A CA 1
ATOM 3612 C C . LYS A 1 465 ? 20.997 -13.334 29.998 1.00 21.12 465 LYS A C 1
ATOM 3613 O O . LYS A 1 465 ? 21.995 -14.046 30.258 1.00 21.34 465 LYS A O 1
ATOM 3619 N N . ASP A 1 466 ? 20.776 -12.847 28.789 1.00 20.45 466 ASP A N 1
ATOM 3620 C CA . ASP A 1 466 ? 21.755 -13.025 27.700 1.00 21.27 466 ASP A CA 1
ATOM 3621 C C . ASP A 1 466 ? 23.158 -12.501 28.001 1.00 21.14 466 ASP A C 1
ATOM 3622 O O . ASP A 1 466 ? 24.164 -13.076 27.558 1.00 21.76 466 ASP A O 1
ATOM 3627 N N . ASN A 1 467 ? 23.225 -11.410 28.743 1.00 20.09 467 ASN A N 1
ATOM 3628 C CA . ASN A 1 467 ? 24.468 -10.794 29.053 1.00 21.57 467 ASN A CA 1
ATOM 3629 C C . ASN A 1 467 ? 25.031 -11.196 30.400 1.00 21.30 467 ASN A C 1
ATOM 3630 O O . ASN A 1 467 ? 26.129 -10.795 30.729 1.00 21.72 467 ASN A O 1
ATOM 3635 N N . GLY A 1 468 ? 24.291 -11.994 31.158 1.00 21.12 468 GLY A N 1
ATOM 3636 C CA . GLY A 1 468 ? 24.691 -12.340 32.526 1.00 21.82 468 GLY A CA 1
ATOM 3637 C C . GLY A 1 468 ? 24.674 -11.198 33.524 1.00 21.78 468 GLY A C 1
ATOM 3638 O O . GLY A 1 468 ? 25.382 -11.242 34.540 1.00 21.92 468 GLY A O 1
ATOM 3639 N N . PHE A 1 469 ? 23.878 -10.160 33.260 1.00 21.09 469 PHE A N 1
ATOM 3640 C CA . PHE A 1 469 ? 23.650 -9.126 34.255 1.00 20.28 469 PHE A CA 1
ATOM 3641 C C . PHE A 1 469 ? 22.628 -9.594 35.285 1.00 20.06 469 PHE A C 1
ATOM 3642 O O . PHE A 1 469 ? 21.647 -10.289 34.955 1.00 21.34 469 PHE A O 1
ATOM 3650 N N . THR A 1 470 ? 22.835 -9.204 36.533 1.00 19.32 470 THR A N 1
ATOM 3651 C CA . THR A 1 470 ? 21.948 -9.618 37.620 1.00 18.76 470 THR A CA 1
ATOM 3652 C C . THR A 1 470 ? 21.482 -8.423 38.467 1.00 18.98 470 THR A C 1
ATOM 3653 O O . THR A 1 470 ? 20.836 -8.610 39.511 1.00 19.20 470 THR A O 1
ATOM 3657 N N . TYR A 1 471 ? 21.802 -7.206 38.024 1.00 17.59 471 TYR A N 1
ATOM 3658 C CA . TYR A 1 471 ? 21.442 -6.030 38.767 1.00 17.57 471 TYR A CA 1
ATOM 3659 C C . TYR A 1 471 ? 21.014 -4.945 37.794 1.00 17.08 471 TYR A C 1
ATOM 3660 O O . TYR A 1 471 ? 21.690 -4.697 36.784 1.00 16.79 471 TYR A O 1
ATOM 3669 N N . SER A 1 472 ? 19.870 -4.339 38.092 1.00 17.08 472 SER A N 1
ATOM 3670 C CA . SER A 1 472 ? 19.390 -3.166 37.379 1.00 17.42 472 SER A CA 1
ATOM 3671 C C . SER A 1 472 ? 18.780 -2.108 38.317 1.00 17.43 472 SER A C 1
ATOM 3672 O O . SER A 1 472 ? 17.978 -2.415 39.205 1.00 17.31 472 SER A O 1
ATOM 3675 N N . GLU A 1 473 ? 19.124 -0.848 38.101 1.00 17.97 473 GLU A N 1
ATOM 3676 C CA . GLU A 1 473 ? 18.575 0.224 38.929 1.00 18.38 473 GLU A CA 1
ATOM 3677 C C . GLU A 1 473 ? 18.766 1.517 38.152 1.00 18.63 473 GLU A C 1
ATOM 3678 O O . GLU A 1 473 ? 19.828 1.730 37.568 1.00 18.96 473 GLU A O 1
ATOM 3684 N N . PRO A 1 474 ? 17.739 2.379 38.143 1.00 18.72 474 PRO A N 1
ATOM 3685 C CA . PRO A 1 474 ? 17.817 3.716 37.541 1.00 19.34 474 PRO A CA 1
ATOM 3686 C C . PRO A 1 474 ? 18.913 4.579 38.169 1.00 19.72 474 PRO A C 1
ATOM 3687 O O . PRO A 1 474 ? 19.126 4.498 39.381 1.00 19.30 474 PRO A O 1
ATOM 3691 N N . THR A 1 475 ? 19.578 5.408 37.359 1.00 20.91 475 THR A N 1
ATOM 3692 C CA . THR A 1 475 ? 20.415 6.471 37.904 1.00 20.96 475 THR A CA 1
ATOM 3693 C C . THR A 1 475 ? 19.534 7.570 38.437 1.00 21.60 475 THR A C 1
ATOM 3694 O O . THR A 1 475 ? 18.361 7.728 38.049 1.00 20.05 475 THR A O 1
ATOM 3698 N N . GLN A 1 476 ? 20.097 8.332 39.360 1.00 21.72 476 GLN A N 1
ATOM 3699 C CA . GLN A 1 476 ? 19.414 9.476 39.903 1.00 22.88 476 GLN A CA 1
ATOM 3700 C C . GLN A 1 476 ? 19.070 10.515 38.801 1.00 22.06 476 GLN A C 1
ATOM 3701 O O . GLN A 1 476 ? 17.945 10.987 38.736 1.00 21.64 476 GLN A O 1
ATOM 3707 N N . ALA A 1 477 ? 20.015 10.821 37.920 1.00 22.03 477 ALA A N 1
ATOM 3708 C CA . ALA A 1 477 ? 19.768 11.727 36.796 1.00 21.85 477 ALA A CA 1
ATOM 3709 C C . ALA A 1 477 ? 18.611 11.282 35.866 1.00 21.65 477 ALA A C 1
ATOM 3710 O O . ALA A 1 477 ? 17.751 12.088 35.527 1.00 21.37 477 ALA A O 1
ATOM 3712 N N . ALA A 1 478 ? 18.572 10.006 35.493 1.00 20.95 478 ALA A N 1
ATOM 3713 C CA . ALA A 1 478 ? 17.560 9.517 34.546 1.00 20.23 478 ALA A CA 1
ATOM 3714 C C . ALA A 1 478 ? 16.193 9.491 35.200 1.00 19.68 478 ALA A C 1
ATOM 3715 O O . ALA A 1 478 ? 15.184 9.890 34.593 1.00 19.62 478 ALA A O 1
ATOM 3717 N N . GLU A 1 479 ? 16.147 9.021 36.438 1.00 19.12 479 GLU A N 1
ATOM 3718 C CA . GLU A 1 479 ? 14.910 9.064 37.201 1.00 20.31 479 GLU A CA 1
ATOM 3719 C C . GLU A 1 479 ? 14.417 10.519 37.379 1.00 20.72 479 GLU A C 1
ATOM 3720 O O . GLU A 1 479 ? 13.225 10.791 37.209 1.00 19.69 479 GLU A O 1
ATOM 3726 N N . ASN A 1 480 ? 15.319 11.430 37.734 1.00 20.83 480 ASN A N 1
ATOM 3727 C CA . ASN A 1 480 ? 14.929 12.834 37.889 1.00 23.15 480 ASN A CA 1
ATOM 3728 C C . ASN A 1 480 ? 14.433 13.446 36.591 1.00 23.27 480 ASN A C 1
ATOM 3729 O O . ASN A 1 480 ? 13.389 14.102 36.584 1.00 23.59 480 ASN A O 1
ATOM 3734 N N . ARG A 1 481 ? 15.151 13.217 35.495 1.00 23.98 481 ARG A N 1
ATOM 3735 C CA . ARG A 1 481 ? 14.742 13.805 34.209 1.00 25.60 481 ARG A CA 1
ATOM 3736 C C . ARG A 1 481 ? 13.365 13.272 33.793 1.00 24.60 481 ARG A C 1
ATOM 3737 O O . ARG A 1 481 ? 12.494 14.062 33.437 1.00 24.63 481 ARG A O 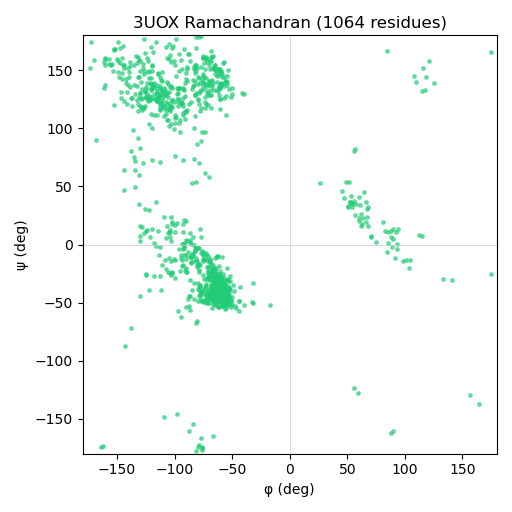1
ATOM 3745 N N . TRP A 1 482 ? 13.179 11.949 33.877 1.00 23.22 482 TRP A N 1
ATOM 3746 C CA . TRP A 1 482 ? 11.896 11.301 33.546 1.00 22.57 482 TRP A CA 1
ATOM 3747 C C . TRP A 1 482 ? 10.731 11.887 34.343 1.00 22.62 482 TRP A C 1
ATOM 3748 O O . TRP A 1 482 ? 9.744 12.360 33.767 1.00 21.77 482 TRP A O 1
ATOM 3759 N N . THR A 1 483 ? 10.889 11.891 35.664 1.00 22.49 483 THR A N 1
ATOM 3760 C CA . THR A 1 483 ? 9.870 12.346 36.575 1.00 23.63 483 THR A CA 1
ATOM 3761 C C . THR A 1 483 ? 9.494 13.838 36.374 1.00 24.32 483 THR A C 1
ATOM 3762 O O . THR A 1 483 ? 8.328 14.206 36.536 1.00 24.18 483 THR A O 1
ATOM 3766 N N . GLU A 1 484 ? 10.461 14.662 35.981 1.00 24.93 484 GLU A N 1
ATOM 3767 C CA . GLU A 1 484 ? 10.183 16.067 35.622 1.00 26.14 484 GLU A CA 1
ATOM 3768 C C . GLU A 1 484 ? 9.473 16.157 34.265 1.00 25.58 484 GLU A C 1
ATOM 3769 O O . GLU A 1 484 ? 8.572 16.971 34.074 1.00 25.81 484 GLU A O 1
ATOM 3775 N N . GLU A 1 485 ? 9.874 15.302 33.330 1.00 25.31 485 GLU A N 1
ATOM 3776 C CA . GLU A 1 485 ? 9.245 15.257 32.017 1.00 26.61 485 GLU A CA 1
ATOM 3777 C C . GLU A 1 485 ? 7.758 14.866 32.144 1.00 26.02 485 GLU A C 1
ATOM 3778 O O . GLU A 1 485 ? 6.907 15.469 31.486 1.00 26.11 485 GLU A O 1
ATOM 3784 N N . VAL A 1 486 ? 7.451 13.893 33.005 1.00 24.91 486 VAL A N 1
ATOM 3785 C CA . VAL A 1 486 ? 6.077 13.406 33.189 1.00 25.28 486 VAL A CA 1
ATOM 3786 C C . VAL A 1 486 ? 5.210 14.483 33.856 1.00 25.11 486 VAL A C 1
ATOM 3787 O O . VAL A 1 486 ? 4.068 14.733 33.465 1.00 25.14 486 VAL A O 1
ATOM 3791 N N . TYR A 1 487 ? 5.778 15.138 34.855 1.00 25.49 487 TYR A N 1
ATOM 3792 C CA . TYR A 1 487 ? 5.111 16.252 35.489 1.00 25.88 487 TYR A CA 1
ATOM 3793 C C . TYR A 1 487 ? 4.801 17.418 34.520 1.00 26.01 487 TYR A C 1
ATOM 3794 O O . TYR A 1 487 ? 3.688 17.967 34.525 1.00 25.11 487 TYR A O 1
ATOM 3803 N N . ALA A 1 488 ? 5.778 17.810 33.709 1.00 26.72 488 ALA A N 1
ATOM 3804 C CA . ALA A 1 488 ? 5.551 18.901 32.769 1.00 27.86 488 ALA A CA 1
ATOM 3805 C C . ALA A 1 488 ? 4.462 18.552 31.767 1.00 28.22 488 ALA A C 1
ATOM 3806 O O . ALA A 1 488 ? 3.631 19.393 31.505 1.00 28.84 488 ALA A O 1
ATOM 3808 N N . ASP A 1 489 ? 4.430 17.312 31.258 1.00 28.46 489 ASP A N 1
ATOM 3809 C CA . ASP A 1 489 ? 3.333 16.860 30.369 1.00 28.93 489 ASP A CA 1
ATOM 3810 C C . ASP A 1 489 ? 1.992 17.012 31.093 1.00 28.44 489 ASP A C 1
ATOM 3811 O O . ASP A 1 489 ? 1.074 17.612 30.561 1.00 27.85 489 ASP A O 1
ATOM 3816 N N . PHE A 1 490 ? 1.910 16.472 32.316 1.00 27.40 490 PHE A N 1
ATOM 3817 C CA . PHE A 1 490 ? 0.733 16.625 33.171 1.00 27.04 490 PHE A CA 1
ATOM 3818 C C . PHE A 1 490 ? 0.307 18.094 33.376 1.00 26.58 490 PHE A C 1
ATOM 3819 O O . PHE A 1 490 ? -0.889 18.419 33.335 1.00 25.83 490 PHE A O 1
ATOM 3827 N N . SER A 1 491 ? 1.298 18.951 33.620 1.00 26.45 491 SER A N 1
ATOM 3828 C CA . SER A 1 491 ? 1.075 20.338 34.000 1.00 27.28 491 SER A CA 1
ATOM 3829 C C . SER A 1 491 ? 0.496 21.192 32.871 1.00 27.44 491 SER A C 1
ATOM 3830 O O . SER A 1 491 ? 0.036 22.295 33.134 1.00 28.17 491 SER A O 1
ATOM 3833 N N . ARG A 1 492 ? 0.539 20.712 31.627 1.00 27.81 492 ARG A N 1
ATOM 3834 C CA . ARG A 1 492 ? 0.008 21.474 30.503 1.00 28.23 492 ARG A CA 1
ATOM 3835 C C . ARG A 1 492 ? -1.463 21.145 30.208 1.00 27.70 492 ARG A C 1
ATOM 3836 O O . ARG A 1 492 ? -2.061 21.714 29.285 1.00 27.71 492 ARG A O 1
ATOM 3844 N N . THR A 1 493 ? -2.047 20.225 30.962 1.00 25.96 493 THR A N 1
ATOM 3845 C CA . THR A 1 493 ? -3.449 19.855 30.749 1.00 25.50 493 THR A CA 1
ATOM 3846 C C . THR A 1 493 ? -4.360 20.533 31.812 1.00 25.78 493 THR A C 1
ATOM 3847 O O . THR A 1 493 ? -3.855 21.101 32.788 1.00 25.94 493 THR A O 1
ATOM 3851 N N . LEU A 1 494 ? -5.684 20.445 31.640 1.00 25.25 494 LEU A N 1
ATOM 3852 C CA . LEU A 1 494 ? -6.647 20.933 32.660 1.00 25.33 494 LEU A CA 1
ATOM 3853 C C . LEU A 1 494 ? -6.688 20.052 33.904 1.00 26.16 494 LEU A C 1
ATOM 3854 O O . LEU A 1 494 ? -7.243 20.443 34.934 1.00 25.73 494 LEU A O 1
ATOM 3859 N N . LEU A 1 495 ? -6.098 18.858 33.812 1.00 26.11 495 LEU A N 1
ATOM 3860 C CA . LEU A 1 495 ? -6.069 17.948 34.943 1.00 27.33 495 LEU A CA 1
ATOM 3861 C C . LEU A 1 495 ? -5.388 18.595 36.138 1.00 28.67 495 LEU A C 1
ATOM 3862 O O . LEU A 1 495 ? -5.817 18.390 37.267 1.00 29.23 495 LEU A O 1
ATOM 3867 N N . ALA A 1 496 ? -4.362 19.408 35.872 1.00 30.30 496 ALA A N 1
ATOM 3868 C CA . ALA A 1 496 ? -3.533 19.975 36.934 1.00 32.53 496 ALA A CA 1
ATOM 3869 C C . ALA A 1 496 ? -4.318 20.942 37.812 1.00 33.63 496 ALA A C 1
ATOM 3870 O O . ALA A 1 496 ? -4.276 20.836 39.036 1.00 34.33 496 ALA A O 1
ATOM 3872 N N . GLU A 1 497 ? -5.053 21.864 37.198 1.00 35.41 497 GLU A N 1
ATOM 3873 C CA . GLU A 1 497 ? -5.923 22.755 37.974 1.00 37.05 497 GLU A CA 1
ATOM 3874 C C . GLU A 1 497 ? -7.116 22.060 38.630 1.00 37.17 497 GLU A C 1
ATOM 3875 O O . GLU A 1 497 ? -7.524 22.437 39.732 1.00 37.74 497 GLU A O 1
ATOM 3881 N N . ALA A 1 498 ? -7.664 21.053 37.953 1.00 37.31 498 ALA A N 1
ATOM 3882 C CA . ALA A 1 498 ? -8.838 20.316 38.435 1.00 37.70 498 ALA A CA 1
ATOM 3883 C C . ALA A 1 498 ? -8.567 19.260 39.533 1.00 38.17 498 ALA A C 1
ATOM 3884 O O . ALA A 1 498 ? -9.412 19.045 40.407 1.00 37.96 498 ALA A O 1
ATOM 3886 N N . ASN A 1 499 ? -7.418 18.582 39.474 1.00 38.68 499 ASN A N 1
ATOM 3887 C CA . ASN A 1 499 ? -7.090 17.565 40.480 1.00 39.07 499 ASN A CA 1
ATOM 3888 C C . ASN A 1 499 ? -5.808 17.931 41.209 1.00 39.29 499 ASN A C 1
ATOM 3889 O O . ASN A 1 499 ? -4.766 17.310 40.993 1.00 38.40 499 ASN A O 1
ATOM 3894 N N . ALA A 1 500 ? -5.899 18.949 42.072 1.00 40.02 500 ALA A N 1
ATOM 3895 C CA . ALA A 1 500 ? -4.721 19.589 42.675 1.00 40.03 500 ALA A CA 1
ATOM 3896 C C . ALA A 1 500 ? -3.900 18.619 43.515 1.00 39.78 500 ALA A C 1
ATOM 3897 O O . ALA A 1 500 ? -2.680 18.701 43.565 1.00 39.98 500 ALA A O 1
ATOM 3899 N N . TRP A 1 501 ? -4.579 17.679 44.149 1.00 39.83 501 TRP A N 1
ATOM 3900 C CA . TRP A 1 501 ? -3.916 16.736 45.025 1.00 39.70 501 TRP A CA 1
ATOM 3901 C C . TRP A 1 501 ? -3.255 15.561 44.261 1.00 38.50 501 TRP A C 1
ATOM 3902 O O . TRP A 1 501 ? -2.625 14.704 44.871 1.00 38.21 501 TRP A O 1
ATOM 3913 N N . TRP A 1 502 ? -3.422 15.511 42.938 1.00 37.09 502 TRP A N 1
ATOM 3914 C CA . TRP A 1 502 ? -2.699 14.530 42.106 1.00 35.99 502 TRP A CA 1
ATOM 3915 C C . TRP A 1 502 ? -1.251 14.946 41.951 1.00 35.57 502 TRP A C 1
ATOM 3916 O O . TRP A 1 502 ? -0.464 14.197 41.385 1.00 35.81 502 TRP A O 1
ATOM 3927 N N . VAL A 1 503 ? -0.921 16.153 42.413 1.00 35.21 503 VAL A N 1
ATOM 3928 C CA . VAL A 1 503 ? 0.439 16.673 42.349 1.00 35.17 503 VAL A CA 1
ATOM 3929 C C . VAL A 1 503 ? 1.023 16.805 43.756 1.00 35.80 503 VAL A C 1
ATOM 3930 O O . VAL A 1 503 ? 0.389 17.359 44.646 1.00 34.75 503 VAL A O 1
ATOM 3934 N N . LYS A 1 504 ? 2.219 16.266 43.959 1.00 37.37 504 LYS A N 1
ATOM 3935 C CA . LYS A 1 504 ? 2.912 16.467 45.228 1.00 39.71 504 LYS A CA 1
ATOM 3936 C C . LYS A 1 504 ? 4.003 17.494 45.045 1.00 41.28 504 LYS A C 1
ATOM 3937 O O . LYS A 1 504 ? 4.922 17.308 44.235 1.00 40.80 504 LYS A O 1
ATOM 3943 N N . THR A 1 505 ? 3.875 18.594 45.785 1.00 43.30 505 THR A N 1
ATOM 3944 C CA . THR A 1 505 ? 4.859 19.660 45.747 1.00 45.41 505 THR A CA 1
ATOM 3945 C C . THR A 1 505 ? 5.641 19.681 47.056 1.00 46.67 505 THR A C 1
ATOM 3946 O O . THR A 1 505 ? 5.054 19.662 48.138 1.00 46.47 505 THR A O 1
ATOM 3950 N N . THR A 1 506 ? 6.967 19.683 46.938 1.00 49.01 506 THR A N 1
ATOM 3951 C CA . THR A 1 506 ? 7.852 19.672 48.103 1.00 51.09 506 THR A CA 1
ATOM 3952 C C . THR A 1 506 ? 9.029 20.647 47.955 1.00 52.75 506 THR A C 1
ATOM 3953 O O . THR A 1 506 ? 9.832 20.541 47.017 1.00 53.02 506 THR A O 1
ATOM 3957 N N . THR A 1 507 ? 9.095 21.611 48.877 1.00 54.72 507 THR A N 1
ATOM 3958 C CA . THR A 1 507 ? 10.224 22.540 48.975 1.00 56.68 507 THR A CA 1
ATOM 3959 C C . THR A 1 507 ? 11.360 21.831 49.694 1.00 58.07 507 THR A C 1
ATOM 3960 O O . THR A 1 507 ? 11.183 21.330 50.811 1.00 58.24 507 THR A O 1
ATOM 3964 N N . LYS A 1 508 ? 12.518 21.787 49.046 1.00 59.77 508 LYS A N 1
ATOM 3965 C CA . LYS A 1 508 ? 13.664 21.064 49.585 1.00 61.64 508 LYS A CA 1
ATOM 3966 C C . LYS A 1 508 ? 14.321 21.847 50.737 1.00 62.67 508 LYS A C 1
ATOM 3967 O O . LYS A 1 508 ? 14.304 23.099 50.721 1.00 62.79 508 LYS A O 1
ATOM 3973 N N . PRO A 1 509 ? 14.880 21.117 51.748 1.00 63.45 509 PRO A N 1
ATOM 3974 C CA . PRO A 1 509 ? 15.528 21.701 52.938 1.00 63.65 509 PRO A CA 1
ATOM 3975 C C . PRO A 1 509 ? 16.222 23.046 52.674 1.00 63.74 509 PRO A C 1
ATOM 3976 O O . PRO A 1 509 ? 16.236 23.904 53.559 1.00 63.96 509 PRO A O 1
ATOM 3980 N N . ASP A 1 510 ? 16.768 23.217 51.464 1.00 63.69 510 ASP A N 1
ATOM 3981 C CA . ASP A 1 510 ? 17.387 24.481 51.031 1.00 63.46 510 ASP A CA 1
ATOM 3982 C C . ASP A 1 510 ? 16.398 25.563 50.526 1.00 62.92 510 ASP A C 1
ATOM 3983 O O . ASP A 1 510 ? 16.234 26.607 51.175 1.00 62.94 510 ASP A O 1
ATOM 3988 N N . GLY A 1 511 ? 15.742 25.317 49.389 1.00 62.10 511 GLY A N 1
ATOM 3989 C CA . GLY A 1 511 ? 14.884 26.336 48.771 1.00 60.58 511 GLY A CA 1
ATOM 3990 C C . GLY A 1 511 ? 14.269 26.007 47.417 1.00 59.52 511 GLY A C 1
ATOM 3991 O O . GLY A 1 511 ? 13.219 26.558 47.068 1.00 59.63 511 GLY A O 1
ATOM 3992 N N . SER A 1 512 ? 14.910 25.119 46.652 1.00 58.01 512 SER A N 1
ATOM 3993 C CA . SER A 1 512 ? 14.375 24.683 45.344 1.00 56.32 512 SER A CA 1
ATOM 3994 C C . SER A 1 512 ? 13.098 23.842 45.512 1.00 54.70 512 SER A C 1
ATOM 3995 O O . SER A 1 512 ? 12.869 23.266 46.591 1.00 54.41 512 SER A O 1
ATOM 3998 N N . VAL A 1 513 ? 12.279 23.768 44.456 1.00 52.37 513 VAL A N 1
ATOM 3999 C CA . VAL A 1 513 ? 10.968 23.101 44.556 1.00 50.49 513 VAL A CA 1
ATOM 4000 C C . VAL A 1 513 ? 10.723 21.943 43.579 1.00 48.72 513 VAL A C 1
ATOM 4001 O O . VAL A 1 513 ? 10.799 22.096 42.353 1.00 48.50 513 VAL A O 1
ATOM 4005 N N . VAL A 1 514 ? 10.383 20.799 44.165 1.00 46.21 514 VAL A N 1
ATOM 4006 C CA . VAL A 1 514 ? 10.150 19.540 43.443 1.00 43.85 514 VAL A CA 1
ATOM 4007 C C . VAL A 1 514 ? 8.645 19.212 43.268 1.00 41.46 514 VAL A C 1
ATOM 4008 O O . VAL A 1 514 ? 7.883 19.165 44.244 1.00 41.00 514 VAL A O 1
ATOM 4012 N N . ARG A 1 515 ? 8.236 19.014 42.013 1.00 38.54 515 ARG A N 1
ATOM 4013 C CA . ARG A 1 515 ? 6.850 18.654 41.677 1.00 35.99 515 ARG A CA 1
ATOM 4014 C C . ARG A 1 515 ? 6.754 17.304 40.929 1.00 33.78 515 ARG A C 1
ATOM 4015 O O . ARG A 1 515 ? 7.426 17.097 39.915 1.00 32.86 515 ARG A O 1
ATOM 4023 N N . ARG A 1 516 ? 5.914 16.406 41.439 1.00 31.16 516 ARG A N 1
ATOM 4024 C CA . ARG A 1 516 ? 5.669 15.093 40.827 1.00 29.65 516 ARG A CA 1
ATOM 4025 C C . ARG A 1 516 ? 4.172 14.866 40.767 1.00 28.12 516 ARG A C 1
ATOM 4026 O O . ARG A 1 516 ? 3.447 15.164 41.729 1.00 28.04 516 ARG A O 1
ATOM 4034 N N . THR A 1 517 ? 3.717 14.368 39.630 1.00 26.04 517 THR A N 1
ATOM 4035 C CA . THR A 1 517 ? 2.320 13.991 39.453 1.00 25.00 517 THR A CA 1
ATOM 4036 C C . THR A 1 517 ? 2.192 12.529 39.873 1.00 24.16 517 THR A C 1
ATOM 4037 O O . THR A 1 517 ? 3.143 11.754 39.693 1.00 24.33 517 THR A O 1
ATOM 4041 N N . LEU A 1 518 ? 1.037 12.147 40.418 1.00 23.40 518 LEU A N 1
ATOM 4042 C CA . LEU A 1 518 ? 0.757 10.739 40.713 1.00 23.70 518 LEU A CA 1
ATOM 4043 C C . LEU A 1 518 ? 0.337 9.997 39.460 1.00 23.75 518 LEU A C 1
ATOM 4044 O O . LEU A 1 518 ? 0.350 8.748 39.412 1.00 23.22 518 LEU A O 1
ATOM 4049 N N . VAL A 1 519 ? -0.045 10.787 38.454 1.00 22.77 519 VAL A N 1
ATOM 4050 C CA . VAL A 1 519 ? -0.668 10.258 37.267 1.00 22.67 519 VAL A CA 1
ATOM 4051 C C . VAL A 1 519 ? 0.064 10.742 36.020 1.00 23.28 519 VAL A C 1
ATOM 4052 O O . VAL A 1 519 ? 0.135 11.953 35.715 1.00 23.00 519 VAL A O 1
ATOM 4056 N N . HIS A 1 520 ? 0.589 9.763 35.311 1.00 23.28 520 HIS A N 1
ATOM 4057 C CA . HIS A 1 520 ? 1.234 9.894 34.005 1.00 23.09 520 HIS A CA 1
ATOM 4058 C C . HIS A 1 520 ? 0.132 9.981 32.946 1.00 23.51 520 HIS A C 1
ATOM 4059 O O . HIS A 1 520 ? -0.736 9.087 32.872 1.00 23.43 520 HIS A O 1
ATOM 4066 N N . VAL A 1 521 ? 0.170 11.041 32.130 1.00 23.29 521 VAL A N 1
ATOM 4067 C CA . VAL A 1 521 ? -0.850 11.274 31.099 1.00 25.02 521 VAL A CA 1
ATOM 4068 C C . VAL A 1 521 ? -0.315 11.361 29.674 1.00 25.03 521 VAL A C 1
ATOM 4069 O O . VAL A 1 521 ? -1.083 11.670 28.758 1.00 25.99 521 VAL A O 1
ATOM 4073 N N . SER A 1 522 ? 0.973 11.086 29.486 1.00 24.74 522 SER A N 1
ATOM 4074 C CA . SER A 1 522 ? 1.591 11.064 28.140 1.00 25.01 522 SER A CA 1
ATOM 4075 C C . SER A 1 522 ? 0.989 10.032 27.196 1.00 23.45 522 SER A C 1
ATOM 4076 O O . SER A 1 522 ? 0.496 8.978 27.624 1.00 22.83 522 SER A O 1
ATOM 4079 N N . GLY A 1 523 ? 1.032 10.327 25.899 1.00 22.68 523 GLY A N 1
ATOM 4080 C CA . GLY A 1 523 ? 0.491 9.416 24.909 1.00 20.53 523 GLY A CA 1
ATOM 4081 C C . GLY A 1 523 ? 1.262 8.099 24.973 1.00 19.60 523 GLY A C 1
ATOM 4082 O O . GLY A 1 523 ? 2.476 8.108 25.085 1.00 19.92 523 GLY A O 1
ATOM 4083 N N . GLY A 1 524 ? 0.533 6.990 24.933 1.00 18.31 524 GLY A N 1
ATOM 4084 C CA . GLY A 1 524 ? 1.111 5.620 24.832 1.00 17.32 524 GLY A CA 1
ATOM 4085 C C . GLY A 1 524 ? 2.238 5.485 23.808 1.00 16.44 524 GLY A C 1
ATOM 4086 O O . GLY A 1 524 ? 3.332 5.070 24.173 1.00 17.14 524 GLY A O 1
ATOM 4087 N N . PRO A 1 525 ? 1.989 5.830 22.515 1.00 15.81 525 PRO A N 1
ATOM 4088 C CA . PRO A 1 525 ? 3.024 5.568 21.504 1.00 14.94 525 PRO A CA 1
ATOM 4089 C C . PRO A 1 525 ? 4.305 6.366 21.715 1.00 15.63 525 PRO A C 1
ATOM 4090 O O . PRO A 1 525 ? 5.396 5.846 21.497 1.00 14.67 525 PRO A O 1
ATOM 4094 N N . GLU A 1 526 ? 4.178 7.629 22.080 1.00 16.50 526 GLU A N 1
ATOM 4095 C CA . GLU A 1 526 ? 5.317 8.444 22.476 1.00 18.20 526 GLU A CA 1
ATOM 4096 C C . GLU A 1 526 ? 6.095 7.848 23.666 1.00 17.39 526 GLU A C 1
ATOM 4097 O O . GLU A 1 526 ? 7.330 7.825 23.647 1.00 17.04 526 GLU A O 1
ATOM 4103 N N . TYR A 1 527 ? 5.373 7.411 24.702 1.00 16.42 527 TYR A N 1
ATOM 4104 C CA . TYR A 1 527 ? 5.956 6.725 25.858 1.00 16.12 527 TYR A CA 1
ATOM 4105 C C . TYR A 1 527 ? 6.683 5.442 25.437 1.00 16.41 527 TYR A C 1
ATOM 4106 O O . TYR A 1 527 ? 7.849 5.219 25.839 1.00 15.60 527 TYR A O 1
ATOM 4115 N N . ARG A 1 528 ? 6.028 4.600 24.621 1.00 15.17 528 ARG A N 1
ATOM 4116 C CA . ARG A 1 528 ? 6.699 3.366 24.214 1.00 16.21 528 ARG A CA 1
ATOM 4117 C C . ARG A 1 528 ? 7.907 3.621 23.314 1.00 15.48 528 ARG A C 1
ATOM 4118 O O . ARG A 1 528 ? 8.877 2.884 23.353 1.00 16.00 528 ARG A O 1
ATOM 4126 N N . LYS A 1 529 ? 7.837 4.656 22.494 1.00 16.13 529 LYS A N 1
ATOM 4127 C CA . LYS A 1 529 ? 8.999 5.012 21.667 1.00 16.82 529 LYS A CA 1
ATOM 4128 C C . LYS A 1 529 ? 10.214 5.364 22.556 1.00 16.05 529 LYS A C 1
ATOM 4129 O O . LYS A 1 529 ? 11.346 4.914 22.314 1.00 15.01 529 LYS A O 1
ATOM 4135 N N . ARG A 1 530 ? 9.983 6.154 23.593 1.00 16.35 530 ARG A N 1
ATOM 4136 C CA . ARG A 1 530 ? 11.056 6.493 24.527 1.00 17.04 530 ARG A CA 1
ATOM 4137 C C . ARG A 1 530 ? 11.616 5.243 25.213 1.00 16.10 530 ARG A C 1
ATOM 4138 O O . ARG A 1 530 ? 12.832 5.127 25.418 1.00 15.06 530 ARG A O 1
ATOM 4146 N N . CYS A 1 531 ? 10.746 4.304 25.555 1.00 15.20 531 CYS A N 1
ATOM 4147 C CA . CYS A 1 531 ? 11.215 3.039 26.155 1.00 15.08 531 CYS A CA 1
ATOM 4148 C C . CYS A 1 531 ? 12.120 2.250 25.198 1.00 15.39 531 CYS A C 1
ATOM 4149 O O . CYS A 1 531 ? 13.128 1.641 25.631 1.00 15.83 531 CYS A O 1
ATOM 4152 N N . GLU A 1 532 ? 11.778 2.257 23.903 1.00 15.12 532 GLU A N 1
ATOM 4153 C CA . GLU A 1 532 ? 12.591 1.545 22.926 1.00 14.46 532 GLU A CA 1
ATOM 4154 C C . GLU A 1 532 ? 13.904 2.249 22.644 1.00 14.98 532 GLU A C 1
ATOM 4155 O O . GLU A 1 532 ? 14.900 1.569 22.412 1.00 15.28 532 GLU A O 1
ATOM 4161 N N . GLN A 1 533 ? 13.926 3.577 22.622 1.00 14.12 533 GLN A N 1
ATOM 4162 C CA . GLN A 1 533 ? 15.207 4.265 22.467 1.00 14.77 533 GLN A CA 1
ATOM 4163 C C . GLN A 1 533 ? 16.130 3.869 23.623 1.00 15.55 533 GLN A C 1
ATOM 4164 O O . GLN A 1 533 ? 17.326 3.646 23.435 1.00 14.61 533 GLN A O 1
ATOM 4170 N N . VAL A 1 534 ? 15.563 3.773 24.834 1.00 14.90 534 VAL A N 1
ATOM 4171 C CA . VAL A 1 534 ? 16.355 3.354 25.977 1.00 14.64 534 VAL A CA 1
ATOM 4172 C C . VAL A 1 534 ? 16.843 1.919 25.847 1.00 14.47 534 VAL A C 1
ATOM 4173 O O . VAL A 1 534 ? 18.058 1.670 25.986 1.00 14.53 534 VAL A O 1
ATOM 4177 N N . ALA A 1 535 ? 15.922 0.990 25.571 1.00 14.78 535 ALA A N 1
ATOM 4178 C CA . ALA A 1 535 ? 16.283 -0.445 25.424 1.00 14.76 535 ALA A CA 1
ATOM 4179 C C . ALA A 1 535 ? 17.345 -0.647 24.331 1.00 15.04 535 ALA A C 1
ATOM 4180 O O . ALA A 1 535 ? 18.339 -1.359 24.547 1.00 15.56 535 ALA A O 1
ATOM 4182 N N . TYR A 1 536 ? 17.153 0.003 23.185 1.00 15.56 536 TYR A N 1
ATOM 4183 C CA . TYR A 1 536 ? 18.131 -0.087 22.097 1.00 16.53 536 TYR A CA 1
ATOM 4184 C C . TYR A 1 536 ? 19.527 0.382 22.547 1.00 17.08 536 TYR A C 1
ATOM 4185 O O . TYR A 1 536 ? 20.540 -0.303 22.309 1.00 17.49 536 TYR A O 1
ATOM 4194 N N . ASN A 1 537 ? 19.581 1.520 23.234 1.00 17.79 537 ASN A N 1
ATOM 4195 C CA A ASN A 1 537 ? 20.855 2.059 23.684 0.50 18.37 537 ASN A CA 1
ATOM 4196 C CA B ASN A 1 537 ? 20.869 2.066 23.692 0.50 18.00 537 ASN A CA 1
ATOM 4197 C C . ASN A 1 537 ? 21.347 1.359 24.960 1.00 17.94 537 ASN A C 1
ATOM 4198 O O . ASN A 1 537 ? 21.694 1.983 25.926 1.00 18.47 537 ASN A O 1
ATOM 4207 N N . ASN A 1 538 ? 21.332 0.034 24.944 1.00 18.66 538 ASN A N 1
ATOM 4208 C CA . ASN A 1 538 ? 21.740 -0.788 26.098 1.00 18.65 538 ASN A CA 1
ATOM 4209 C C . ASN A 1 538 ? 21.170 -0.395 27.463 1.00 18.55 538 ASN A C 1
ATOM 4210 O O . ASN A 1 538 ? 21.876 -0.446 28.493 1.00 19.56 538 ASN A O 1
ATOM 4215 N N . TYR A 1 539 ? 19.887 -0.016 27.463 1.00 17.86 539 TYR A N 1
ATOM 4216 C CA . TYR A 1 539 ? 19.154 0.376 28.676 1.00 18.08 539 TYR A CA 1
ATOM 4217 C C . TYR A 1 539 ? 19.805 1.572 29.341 1.00 18.36 539 TYR A C 1
ATOM 4218 O O . TYR A 1 539 ? 19.921 1.665 30.570 1.00 18.74 539 TYR A O 1
ATOM 4227 N N . ASN A 1 540 ? 20.227 2.502 28.491 1.00 20.70 540 ASN A N 1
ATOM 4228 C CA . ASN A 1 540 ? 20.830 3.752 28.947 1.00 21.89 540 ASN A CA 1
ATOM 4229 C C . ASN A 1 540 ? 19.939 4.407 30.003 1.00 21.34 540 ASN A C 1
ATOM 4230 O O . ASN A 1 540 ? 18.739 4.569 29.790 1.00 21.22 540 ASN A O 1
ATOM 4235 N N . GLY A 1 541 ? 20.532 4.783 31.136 1.00 20.36 541 GLY A N 1
ATOM 4236 C CA . GLY A 1 541 ? 19.775 5.383 32.247 1.00 19.63 541 GLY A CA 1
ATOM 4237 C C . GLY A 1 541 ? 19.553 4.373 33.364 1.00 19.46 541 GLY A C 1
ATOM 4238 O O . GLY A 1 541 ? 19.255 4.755 34.495 1.00 19.89 541 GLY A O 1
ATOM 4239 N N . PHE A 1 542 ? 19.662 3.075 33.044 1.00 19.63 542 PHE A N 1
ATOM 4240 C CA . PHE A 1 542 ? 19.754 2.030 34.074 1.00 19.52 542 PHE A CA 1
ATOM 4241 C C . PHE A 1 542 ? 21.244 1.652 34.265 1.00 20.63 542 PHE A C 1
ATOM 4242 O O . PHE A 1 542 ? 21.948 1.398 33.289 1.00 20.13 542 PHE A O 1
ATOM 4250 N N . GLU A 1 543 ? 21.726 1.634 35.503 1.00 21.70 543 GLU A N 1
ATOM 4251 C CA . GLU A 1 543 ? 23.009 0.963 35.789 1.00 23.52 543 GLU A CA 1
ATOM 4252 C C . GLU A 1 543 ? 22.761 -0.520 35.831 1.00 23.00 543 GLU A C 1
ATOM 4253 O O . GLU A 1 543 ? 21.830 -0.978 36.492 1.00 21.82 543 GLU A O 1
ATOM 4259 N N . LEU A 1 544 ? 23.608 -1.261 35.127 1.00 23.26 544 LEU A N 1
ATOM 4260 C CA . LEU A 1 544 ? 23.506 -2.698 35.030 1.00 23.94 544 LEU A CA 1
ATOM 4261 C C . LEU A 1 544 ? 24.812 -3.337 35.477 1.00 25.68 544 LEU A C 1
ATOM 4262 O O . LEU A 1 544 ? 25.911 -2.839 35.137 1.00 25.74 544 LEU A O 1
ATOM 4267 N N . ALA A 1 545 ? 24.708 -4.430 36.219 1.00 26.17 545 ALA A N 1
ATOM 4268 C CA . ALA A 1 545 ? 25.893 -5.239 36.547 1.00 27.69 545 ALA A CA 1
ATOM 4269 C C . ALA A 1 545 ? 25.538 -6.704 36.604 1.00 28.25 545 ALA A C 1
ATOM 4270 O O . ALA A 1 545 ? 26.409 -7.592 36.616 1.00 28.68 545 ALA A O 1
ATOM 4273 N N . LYS B 1 6 ? -16.116 -11.452 -16.732 1.00 37.75 6 LYS B N 1
ATOM 4274 C CA . LYS B 1 6 ? -14.783 -12.123 -16.830 1.00 37.07 6 LYS B CA 1
ATOM 4275 C C . LYS B 1 6 ? -14.015 -11.892 -15.538 1.00 37.16 6 LYS B C 1
ATOM 4276 O O . LYS B 1 6 ? -13.822 -10.732 -15.100 1.00 37.83 6 LYS B O 1
ATOM 4278 N N . SER B 1 7 ? -13.612 -12.998 -14.918 1.00 35.54 7 SER B N 1
ATOM 4279 C CA . SER B 1 7 ? -12.820 -12.978 -13.695 1.00 34.11 7 SER B CA 1
ATOM 4280 C C . SER B 1 7 ? -11.317 -12.969 -14.014 1.00 31.74 7 SER B C 1
ATOM 4281 O O . SER B 1 7 ? -10.888 -13.648 -14.941 1.00 30.99 7 SER B O 1
ATOM 4284 N N . PRO B 1 8 ? -10.513 -12.217 -13.221 1.00 29.41 8 PRO B N 1
ATOM 4285 C CA . PRO B 1 8 ? -9.059 -12.229 -13.384 1.00 27.39 8 PRO B CA 1
ATOM 4286 C C . PRO B 1 8 ? -8.488 -13.592 -13.030 1.00 25.63 8 PRO B C 1
ATOM 4287 O O . PRO B 1 8 ? -9.089 -14.314 -12.255 1.00 24.86 8 PRO B O 1
ATOM 4291 N N . ALA B 1 9 ? -7.369 -13.969 -13.641 1.00 24.66 9 ALA B N 1
ATOM 4292 C CA . ALA B 1 9 ? -6.798 -15.279 -13.373 1.00 23.89 9 ALA B CA 1
ATOM 4293 C C . ALA B 1 9 ? -6.050 -15.246 -12.048 1.00 23.39 9 ALA B C 1
ATOM 4294 O O . ALA B 1 9 ? -5.913 -16.276 -11.404 1.00 24.33 9 ALA B O 1
ATOM 4296 N N . LEU B 1 10 ? -5.619 -14.058 -11.612 1.00 22.06 10 LEU B N 1
ATOM 4297 C CA . LEU B 1 10 ? -4.763 -13.942 -10.437 1.00 20.27 10 LEU B CA 1
ATOM 4298 C C . LEU B 1 10 ? -5.354 -12.974 -9.461 1.00 19.78 10 LEU B C 1
ATOM 4299 O O . LEU B 1 10 ? -6.013 -12.006 -9.852 1.00 19.51 10 LEU B O 1
ATOM 4304 N N . ASP B 1 11 ? -5.094 -13.207 -8.181 1.00 18.74 11 ASP B N 1
ATOM 4305 C CA . ASP B 1 11 ? -5.405 -12.190 -7.179 1.00 18.63 11 ASP B CA 1
ATOM 4306 C C . ASP B 1 11 ? -4.541 -10.947 -7.368 1.00 18.00 11 ASP B C 1
ATOM 4307 O O . ASP B 1 11 ? -5.028 -9.825 -7.241 1.00 17.35 11 ASP B O 1
ATOM 4312 N N . ALA B 1 12 ? -3.258 -11.172 -7.658 1.00 17.42 12 ALA B N 1
ATOM 4313 C CA . ALA B 1 12 ? -2.293 -10.095 -7.777 1.00 16.75 12 ALA B CA 1
ATOM 4314 C C . ALA B 1 12 ? -1.136 -10.448 -8.695 1.00 16.52 12 ALA B C 1
ATOM 4315 O O . ALA B 1 12 ? -0.736 -11.605 -8.801 1.00 15.63 12 ALA B O 1
ATOM 4317 N N . VAL B 1 13 ? -0.606 -9.422 -9.353 1.00 15.35 13 VAL B N 1
ATOM 4318 C CA . VAL B 1 13 ? 0.728 -9.454 -9.955 1.00 14.81 13 VAL B CA 1
ATOM 4319 C C . VAL B 1 13 ? 1.601 -8.502 -9.183 1.00 14.36 13 VAL B C 1
ATOM 4320 O O . VAL B 1 13 ? 1.199 -7.348 -8.928 1.00 15.13 13 VAL B O 1
ATOM 4324 N N . VAL B 1 14 ? 2.801 -8.966 -8.834 1.00 14.40 14 VAL B N 1
ATOM 4325 C CA . VAL B 1 14 ? 3.813 -8.090 -8.240 1.00 13.47 14 VAL B CA 1
ATOM 4326 C C . VAL B 1 14 ? 4.929 -7.921 -9.286 1.00 13.38 14 VAL B C 1
ATOM 4327 O O . VAL B 1 14 ? 5.497 -8.922 -9.771 1.00 13.82 14 VAL B O 1
ATOM 4331 N N . ILE B 1 15 ? 5.271 -6.678 -9.600 1.00 13.39 15 ILE B N 1
ATOM 4332 C CA . ILE B 1 15 ? 6.314 -6.430 -10.592 1.00 14.91 15 ILE B CA 1
ATOM 4333 C C . ILE B 1 15 ? 7.598 -6.115 -9.818 1.00 15.73 15 ILE B C 1
ATOM 4334 O O . ILE B 1 15 ? 7.673 -5.070 -9.116 1.00 16.59 15 ILE B O 1
ATOM 4339 N N . GLY B 1 16 ? 8.560 -7.042 -9.916 1.00 15.74 16 GLY B N 1
ATOM 4340 C CA . GLY B 1 16 ? 9.909 -6.897 -9.353 1.00 16.41 16 GLY B CA 1
ATOM 4341 C C . GLY B 1 16 ? 10.238 -7.943 -8.293 1.00 16.34 16 GLY B C 1
ATOM 4342 O O . GLY B 1 16 ? 9.375 -8.348 -7.501 1.00 18.19 16 GLY B O 1
ATOM 4343 N N . ALA B 1 17 ? 11.493 -8.367 -8.284 1.00 15.63 17 ALA B N 1
ATOM 4344 C CA . ALA B 1 17 ? 12.002 -9.379 -7.381 1.00 14.95 17 ALA B CA 1
ATOM 4345 C C . ALA B 1 17 ? 13.172 -8.795 -6.561 1.00 14.69 17 ALA B C 1
ATOM 4346 O O . ALA B 1 17 ? 14.078 -9.532 -6.157 1.00 15.02 17 ALA B O 1
ATOM 4348 N N . GLY B 1 18 ? 13.152 -7.489 -6.301 1.00 13.17 18 GLY B N 1
ATOM 4349 C CA . GLY B 1 18 ? 14.056 -6.927 -5.275 1.00 12.67 18 GLY B CA 1
ATOM 4350 C C . GLY B 1 18 ? 13.481 -7.277 -3.908 1.00 13.18 18 GLY B C 1
ATOM 4351 O O . GLY B 1 18 ? 12.468 -7.975 -3.836 1.00 12.71 18 GLY B O 1
ATOM 4352 N N . VAL B 1 19 ? 14.079 -6.761 -2.831 1.00 13.23 19 VAL B N 1
ATOM 4353 C CA . VAL B 1 19 ? 13.568 -7.007 -1.471 1.00 13.47 19 VAL B CA 1
ATOM 4354 C C . VAL B 1 19 ? 12.078 -6.685 -1.239 1.00 13.60 19 VAL B C 1
ATOM 4355 O O . VAL B 1 19 ? 11.365 -7.414 -0.538 1.00 12.95 19 VAL B O 1
ATOM 4359 N N . THR B 1 20 ? 11.612 -5.614 -1.861 1.00 13.97 20 THR B N 1
ATOM 4360 C CA . THR B 1 20 ? 10.237 -5.192 -1.667 1.00 14.16 20 THR B CA 1
ATOM 4361 C C . THR B 1 20 ? 9.296 -6.176 -2.318 1.00 14.61 20 THR B C 1
ATOM 4362 O O . THR B 1 20 ? 8.368 -6.701 -1.684 1.00 14.90 20 THR B O 1
ATOM 4366 N N . GLY B 1 21 ? 9.588 -6.481 -3.570 1.00 13.88 21 GLY B N 1
ATOM 4367 C CA . GLY B 1 21 ? 8.702 -7.285 -4.385 1.00 12.47 21 GLY B CA 1
ATOM 4368 C C . GLY B 1 21 ? 8.617 -8.720 -3.923 1.00 12.05 21 GLY B C 1
ATOM 4369 O O . GLY B 1 21 ? 7.523 -9.284 -3.875 1.00 12.49 21 GLY B O 1
ATOM 4370 N N . ILE B 1 22 ? 9.738 -9.334 -3.585 1.00 11.36 22 ILE B N 1
ATOM 4371 C CA . ILE B 1 22 ? 9.636 -10.723 -3.131 1.00 13.64 22 ILE B CA 1
ATOM 4372 C C . ILE B 1 22 ? 8.870 -10.835 -1.815 1.00 14.14 22 ILE B C 1
ATOM 4373 O O . ILE B 1 22 ? 8.151 -11.840 -1.581 1.00 14.14 22 ILE B O 1
ATOM 4378 N N . TYR B 1 23 ? 9.021 -9.834 -0.956 1.00 14.58 23 TYR B N 1
ATOM 4379 C CA . TYR B 1 23 ? 8.342 -9.929 0.349 1.00 14.67 23 TYR B CA 1
ATOM 4380 C C . TYR B 1 23 ? 6.839 -9.775 0.159 1.00 15.95 23 TYR B C 1
ATOM 4381 O O . TYR B 1 23 ? 6.044 -10.532 0.706 1.00 16.67 23 TYR B O 1
ATOM 4390 N N . GLN B 1 24 ? 6.444 -8.794 -0.650 1.00 16.81 24 GLN B N 1
ATOM 4391 C CA . GLN B 1 24 ? 5.036 -8.611 -0.987 1.00 17.00 24 GLN B CA 1
ATOM 4392 C C . GLN B 1 24 ? 4.415 -9.873 -1.596 1.00 17.61 24 GLN B C 1
ATOM 4393 O O . GLN B 1 24 ? 3.280 -10.268 -1.272 1.00 16.64 24 GLN B O 1
ATOM 4399 N N . ALA B 1 25 ? 5.168 -10.522 -2.481 1.00 17.65 25 ALA B N 1
ATOM 4400 C CA . ALA B 1 25 ? 4.661 -11.730 -3.120 1.00 17.23 25 ALA B CA 1
ATOM 4401 C C . ALA B 1 25 ? 4.503 -12.822 -2.060 1.00 16.58 25 ALA B C 1
ATOM 4402 O O . ALA B 1 25 ? 3.468 -13.505 -1.953 1.00 17.39 25 ALA B O 1
ATOM 4404 N N . PHE B 1 26 ? 5.537 -12.977 -1.261 1.00 16.94 26 PHE B N 1
ATOM 4405 C CA . PHE B 1 26 ? 5.528 -13.928 -0.164 1.00 16.63 26 PHE B CA 1
ATOM 4406 C C . PHE B 1 26 ? 4.265 -13.714 0.697 1.00 16.83 26 PHE B C 1
ATOM 4407 O O . PHE B 1 26 ? 3.510 -14.682 0.973 1.00 15.23 26 PHE B O 1
ATOM 4415 N N . LEU B 1 27 ? 3.997 -12.450 1.040 1.00 16.41 27 LEU B N 1
ATOM 4416 C CA . LEU B 1 27 ? 2.888 -12.151 1.962 1.00 16.02 27 LEU B CA 1
ATOM 4417 C C . LEU B 1 27 ? 1.548 -12.507 1.367 1.00 16.64 27 LEU B C 1
ATOM 4418 O O . LEU B 1 27 ? 0.675 -13.060 2.045 1.00 15.50 27 LEU B O 1
ATOM 4423 N N . ILE B 1 28 ? 1.383 -12.223 0.079 1.00 16.59 28 ILE B N 1
ATOM 4424 C CA . ILE B 1 28 ? 0.121 -12.521 -0.583 1.00 16.87 28 ILE B CA 1
ATOM 4425 C C . ILE B 1 28 ? -0.101 -14.040 -0.669 1.00 17.38 28 ILE B C 1
ATOM 4426 O O . ILE B 1 28 ? -1.215 -14.532 -0.364 1.00 16.80 28 ILE B O 1
ATOM 4431 N N . ASN B 1 29 ? 0.942 -14.768 -1.052 1.00 17.30 29 ASN B N 1
ATOM 4432 C CA . ASN B 1 29 ? 0.874 -16.224 -1.107 1.00 20.34 29 ASN B CA 1
ATOM 4433 C C . ASN B 1 29 ? 0.561 -16.812 0.275 1.00 21.71 29 ASN B C 1
ATOM 4434 O O . ASN B 1 29 ? -0.360 -17.629 0.391 1.00 22.99 29 ASN B O 1
ATOM 4439 N N . GLN B 1 30 ? 1.295 -16.349 1.303 1.00 23.14 30 GLN B N 1
ATOM 4440 C CA . GLN B 1 30 ? 1.138 -16.790 2.698 1.00 24.91 30 GLN B CA 1
ATOM 4441 C C . GLN B 1 30 ? -0.314 -16.640 3.204 1.00 25.30 30 GLN B C 1
ATOM 4442 O O . GLN B 1 30 ? -0.776 -17.457 4.019 1.00 25.73 30 GLN B O 1
ATOM 4448 N N . ALA B 1 31 ? -1.033 -15.643 2.677 1.00 24.61 31 ALA B N 1
ATOM 4449 C CA . ALA B 1 31 ? -2.430 -15.389 3.027 1.00 24.67 31 ALA B CA 1
ATOM 4450 C C . ALA B 1 31 ? -3.404 -16.265 2.207 1.00 24.89 31 ALA B C 1
ATOM 4451 O O . ALA B 1 31 ? -4.602 -16.086 2.297 1.00 25.41 31 ALA B O 1
ATOM 4453 N N . GLY B 1 32 ? -2.880 -17.197 1.417 1.00 24.90 32 GLY B N 1
ATOM 4454 C CA . GLY B 1 32 ? -3.710 -18.096 0.625 1.00 25.30 32 GLY B CA 1
ATOM 4455 C C . GLY B 1 32 ? -4.200 -17.519 -0.697 1.00 25.74 32 GLY B C 1
ATOM 4456 O O . GLY B 1 32 ? -5.055 -18.108 -1.351 1.00 25.71 32 GLY B O 1
ATOM 4457 N N . MET B 1 33 ? -3.659 -16.374 -1.124 1.00 25.16 33 MET B N 1
ATOM 4458 C CA . MET B 1 33 ? -4.104 -15.784 -2.381 1.00 23.78 33 MET B CA 1
ATOM 4459 C C . MET B 1 33 ? -3.189 -16.160 -3.536 1.00 23.88 33 MET B C 1
ATOM 4460 O O . MET B 1 33 ? -2.084 -16.645 -3.307 1.00 23.14 33 MET B O 1
ATOM 4465 N N . LYS B 1 34 ? -3.654 -15.976 -4.774 1.00 23.25 34 LYS B N 1
ATOM 4466 C CA . LYS B 1 34 ? -2.857 -16.430 -5.910 1.00 24.19 34 LYS B CA 1
ATOM 4467 C C . LYS B 1 34 ? -2.121 -15.251 -6.522 1.00 23.40 34 LYS B C 1
ATOM 4468 O O . LYS B 1 34 ? -2.730 -14.269 -6.928 1.00 21.79 34 LYS B O 1
ATOM 4474 N N . VAL B 1 35 ? -0.792 -15.371 -6.568 1.00 22.32 35 VAL B N 1
ATOM 4475 C CA . VAL B 1 35 ? 0.066 -14.249 -6.959 1.00 21.76 35 VAL B CA 1
ATOM 4476 C C . VAL B 1 35 ? 1.053 -14.723 -8.001 1.00 20.79 35 VAL B C 1
ATOM 4477 O O . VAL B 1 35 ? 1.535 -15.873 -7.964 1.00 21.13 35 VAL B O 1
ATOM 4481 N N . LEU B 1 36 ? 1.344 -13.834 -8.933 1.00 18.75 36 LEU B N 1
ATOM 4482 C CA . LEU B 1 36 ? 2.417 -14.051 -9.865 1.00 17.19 36 LEU B CA 1
ATOM 4483 C C . LEU B 1 36 ? 3.357 -12.872 -9.788 1.00 16.14 36 LEU B C 1
ATOM 4484 O O . LEU B 1 36 ? 2.952 -11.742 -9.973 1.00 16.51 36 LEU B O 1
ATOM 4489 N N . GLY B 1 37 ? 4.628 -13.121 -9.560 1.00 15.97 37 GLY B N 1
ATOM 4490 C CA . GLY B 1 37 ? 5.569 -12.000 -9.613 1.00 14.42 37 GLY B CA 1
ATOM 4491 C C . GLY B 1 37 ? 6.267 -12.019 -10.959 1.00 14.11 37 GLY B C 1
ATOM 4492 O O . GLY B 1 37 ? 6.414 -13.080 -11.547 1.00 14.44 37 GLY B O 1
ATOM 4493 N N . ILE B 1 38 ? 6.743 -10.867 -11.418 1.00 14.25 38 ILE B N 1
ATOM 4494 C CA . ILE B 1 38 ? 7.420 -10.772 -12.720 1.00 14.49 38 ILE B CA 1
ATOM 4495 C C . ILE B 1 38 ? 8.734 -10.027 -12.522 1.00 15.33 38 ILE B C 1
ATOM 4496 O O . ILE B 1 38 ? 8.733 -8.938 -11.939 1.00 15.16 38 ILE B O 1
ATOM 4501 N N . GLU B 1 39 ? 9.839 -10.582 -13.037 1.00 14.90 39 GLU B N 1
ATOM 4502 C CA . GLU B 1 39 ? 11.169 -9.980 -12.849 1.00 15.23 39 GLU B CA 1
ATOM 4503 C C . GLU B 1 39 ? 11.960 -10.049 -14.177 1.00 16.08 39 GLU B C 1
ATOM 4504 O O . GLU B 1 39 ? 12.088 -11.135 -14.788 1.00 13.47 39 GLU B O 1
ATOM 4510 N N . ALA B 1 40 ? 12.447 -8.890 -14.603 1.00 15.72 40 ALA B N 1
ATOM 4511 C CA . ALA B 1 40 ? 13.248 -8.742 -15.839 1.00 17.63 40 ALA B CA 1
ATOM 4512 C C . ALA B 1 40 ? 14.542 -9.578 -15.828 1.00 18.13 40 ALA B C 1
ATOM 4513 O O . ALA B 1 40 ? 14.944 -10.126 -16.848 1.00 18.06 40 ALA B O 1
ATOM 4515 N N . GLY B 1 41 ? 15.191 -9.663 -14.672 1.00 18.13 41 GLY B N 1
ATOM 4516 C CA . GLY B 1 41 ? 16.460 -10.397 -14.550 1.00 19.07 41 GLY B CA 1
ATOM 4517 C C . GLY B 1 41 ? 16.272 -11.900 -14.390 1.00 19.39 41 GLY B C 1
ATOM 4518 O O . GLY B 1 41 ? 15.145 -12.397 -14.327 1.00 18.97 41 GLY B O 1
ATOM 4519 N N . GLU B 1 42 ? 17.397 -12.601 -14.301 1.00 19.80 42 GLU B N 1
ATOM 4520 C CA . GLU B 1 42 ? 17.442 -14.043 -14.148 1.00 20.96 42 GLU B CA 1
ATOM 4521 C C . GLU B 1 42 ? 16.986 -14.525 -12.760 1.00 19.98 42 GLU B C 1
ATOM 4522 O O . GLU B 1 42 ? 16.635 -15.679 -12.616 1.00 19.17 42 GLU B O 1
ATOM 4528 N N . ASP B 1 43 ? 17.047 -13.681 -11.725 1.00 19.26 43 ASP B N 1
ATOM 4529 C CA . ASP B 1 43 ? 16.819 -14.189 -10.356 1.00 18.34 43 ASP B CA 1
ATOM 4530 C C . ASP B 1 43 ? 16.510 -13.000 -9.462 1.00 18.30 43 ASP B C 1
ATOM 4531 O O . ASP B 1 43 ? 16.400 -11.851 -9.931 1.00 17.15 43 ASP B O 1
ATOM 4536 N N . VAL B 1 44 ? 16.414 -13.270 -8.166 1.00 16.38 44 VAL B N 1
ATOM 4537 C CA . VAL B 1 44 ? 16.100 -12.232 -7.187 1.00 15.35 44 VAL B CA 1
ATOM 4538 C C . VAL B 1 44 ? 17.238 -11.279 -6.856 1.00 14.24 44 VAL B C 1
ATOM 4539 O O . VAL B 1 44 ? 18.402 -11.607 -7.048 1.00 14.05 44 VAL B O 1
ATOM 4543 N N . GLY B 1 45 ? 16.912 -10.110 -6.295 1.00 13.76 45 GLY B N 1
ATOM 4544 C CA . GLY B 1 45 ? 17.930 -9.254 -5.677 1.00 12.02 45 GLY B CA 1
ATOM 4545 C C . GLY B 1 45 ? 17.700 -7.771 -5.958 1.00 13.25 45 GLY B C 1
ATOM 4546 O O . GLY B 1 45 ? 18.026 -6.923 -5.134 1.00 12.36 45 GLY B O 1
ATOM 4547 N N . GLY B 1 46 ? 17.113 -7.459 -7.104 1.00 12.77 46 GLY B N 1
ATOM 4548 C CA . GLY B 1 46 ? 16.927 -6.041 -7.527 1.00 14.65 46 GLY B CA 1
ATOM 4549 C C . GLY B 1 46 ? 18.238 -5.285 -7.554 1.00 16.10 46 GLY B C 1
ATOM 4550 O O . GLY B 1 46 ? 19.196 -5.719 -8.218 1.00 15.89 46 GLY B O 1
ATOM 4551 N N . THR B 1 47 ? 18.281 -4.174 -6.800 1.00 16.50 47 THR B N 1
ATOM 4552 C CA . THR B 1 47 ? 19.516 -3.430 -6.517 1.00 17.10 47 THR B CA 1
ATOM 4553 C C . THR B 1 47 ? 20.729 -4.344 -6.426 1.00 16.69 47 THR B C 1
ATOM 4554 O O . THR B 1 47 ? 21.741 -4.085 -7.079 1.00 17.15 47 THR B O 1
ATOM 4558 N N . TRP B 1 48 ? 20.615 -5.426 -5.644 1.00 16.62 48 TRP B N 1
ATOM 4559 C CA . TRP B 1 48 ? 21.772 -6.238 -5.252 1.00 16.45 48 TRP B CA 1
ATOM 4560 C C . TRP B 1 48 ? 22.068 -7.282 -6.310 1.00 16.74 48 TRP B C 1
ATOM 4561 O O . TRP B 1 48 ? 23.101 -7.949 -6.248 1.00 17.32 48 TRP B O 1
ATOM 4572 N N . TYR B 1 49 ? 21.143 -7.436 -7.247 1.00 16.39 49 TYR B N 1
ATOM 4573 C CA . TYR B 1 49 ? 21.337 -8.267 -8.424 1.00 16.86 49 TYR B CA 1
ATOM 4574 C C . TYR B 1 49 ? 21.989 -7.455 -9.535 1.00 16.84 49 TYR B C 1
ATOM 4575 O O . TYR B 1 49 ? 22.908 -7.943 -10.166 1.00 17.00 49 TYR B O 1
ATOM 4584 N N . TRP B 1 50 ? 21.521 -6.232 -9.766 1.00 17.41 50 TRP B N 1
ATOM 4585 C CA . TRP B 1 50 ? 21.933 -5.468 -10.960 1.00 19.57 50 TRP B CA 1
ATOM 4586 C C . TRP B 1 50 ? 23.221 -4.649 -10.790 1.00 20.43 50 TRP B C 1
ATOM 4587 O O . TRP B 1 50 ? 23.928 -4.401 -11.766 1.00 20.15 50 TRP B O 1
ATOM 4598 N N . ASN B 1 51 ? 23.486 -4.180 -9.575 1.00 21.01 51 ASN B N 1
ATOM 4599 C CA . ASN B 1 51 ? 24.628 -3.338 -9.322 1.00 21.27 51 ASN B CA 1
ATOM 4600 C C . ASN B 1 51 ? 25.803 -4.200 -8.941 1.00 22.27 51 ASN B C 1
ATOM 4601 O O . ASN B 1 51 ? 25.759 -4.912 -7.935 1.00 22.84 51 ASN B O 1
ATOM 4606 N N . ARG B 1 52 ? 26.833 -4.197 -9.784 1.00 21.38 52 ARG B N 1
ATOM 4607 C CA . ARG B 1 52 ? 27.968 -5.069 -9.572 1.00 21.24 52 ARG B CA 1
ATOM 4608 C C . ARG B 1 52 ? 29.283 -4.279 -9.532 1.00 20.96 52 ARG B C 1
ATOM 4609 O O . ARG B 1 52 ? 30.342 -4.863 -9.544 1.00 22.49 52 ARG B O 1
ATOM 4617 N N . TYR B 1 53 ? 29.225 -2.959 -9.459 1.00 20.47 53 TYR B N 1
ATOM 4618 C CA . TYR B 1 53 ? 30.467 -2.164 -9.569 1.00 19.51 53 TYR B CA 1
ATOM 4619 C C . TYR B 1 53 ? 31.377 -2.314 -8.344 1.00 19.06 53 TYR B C 1
ATOM 4620 O O . TYR B 1 53 ? 30.908 -2.611 -7.254 1.00 18.12 53 TYR B O 1
ATOM 4629 N N . PRO B 1 54 ? 32.703 -2.105 -8.507 1.00 19.58 54 PRO B N 1
ATOM 4630 C CA . PRO B 1 54 ? 33.536 -2.244 -7.307 1.00 19.52 54 PRO B CA 1
ATOM 4631 C C . PRO B 1 54 ? 33.241 -1.167 -6.261 1.00 18.94 54 PRO B C 1
ATOM 4632 O O . PRO B 1 54 ? 33.061 0.014 -6.612 1.00 19.08 54 PRO B O 1
ATOM 4636 N N . GLY B 1 55 ? 33.208 -1.604 -5.000 1.00 18.86 55 GLY B N 1
ATOM 4637 C CA . GLY B 1 55 ? 32.903 -0.761 -3.832 1.00 18.54 55 GLY B CA 1
ATOM 4638 C C . GLY B 1 55 ? 31.420 -0.660 -3.471 1.00 18.87 55 GLY B C 1
ATOM 4639 O O . GLY B 1 55 ? 31.067 0.011 -2.491 1.00 18.47 55 GLY B O 1
ATOM 4640 N N . CYS B 1 56 ? 30.550 -1.300 -4.255 1.00 18.23 56 CYS B N 1
ATOM 4641 C CA . CYS B 1 56 ? 29.093 -1.201 -4.011 1.00 18.22 56 CYS B CA 1
ATOM 4642 C C . CYS B 1 56 ? 28.757 -1.753 -2.614 1.00 17.83 56 CYS B C 1
ATOM 4643 O O . CYS B 1 56 ? 29.110 -2.875 -2.297 1.00 16.34 56 CYS B O 1
ATOM 4646 N N . ARG B 1 57 ? 28.088 -0.972 -1.773 1.00 17.80 57 ARG B N 1
ATOM 4647 C CA . ARG B 1 57 ? 27.938 -1.371 -0.367 1.00 18.59 57 ARG B CA 1
ATOM 4648 C C . ARG B 1 57 ? 26.779 -0.586 0.257 1.00 18.77 57 ARG B C 1
ATOM 4649 O O . ARG B 1 57 ? 26.439 0.516 -0.229 1.00 17.97 57 ARG B O 1
ATOM 4657 N N . LEU B 1 58 ? 26.202 -1.145 1.332 1.00 19.28 58 LEU B N 1
ATOM 4658 C CA . LEU B 1 58 ? 25.089 -0.513 2.060 1.00 18.66 58 LEU B CA 1
ATOM 4659 C C . LEU B 1 58 ? 25.523 0.774 2.700 1.00 18.75 58 LEU B C 1
ATOM 4660 O O . LEU B 1 58 ? 26.680 0.915 3.101 1.00 18.92 58 LEU B O 1
ATOM 4665 N N . ASP B 1 59 ? 24.585 1.696 2.871 1.00 19.57 59 ASP B N 1
ATOM 4666 C CA . ASP B 1 59 ? 24.783 2.835 3.808 1.00 19.59 59 ASP B CA 1
ATOM 4667 C C . ASP B 1 59 ? 24.075 2.606 5.177 1.00 19.67 59 ASP B C 1
ATOM 4668 O O . ASP B 1 59 ? 24.327 3.311 6.193 1.00 19.77 59 ASP B O 1
ATOM 4673 N N . THR B 1 60 ? 23.197 1.604 5.210 1.00 19.04 60 THR B N 1
ATOM 4674 C CA . THR B 1 60 ? 22.457 1.245 6.429 1.00 18.53 60 THR B CA 1
ATOM 4675 C C . THR B 1 60 ? 23.190 0.105 7.109 1.00 18.21 60 THR B C 1
ATOM 4676 O O . THR B 1 60 ? 23.585 -0.856 6.435 1.00 17.85 60 THR B O 1
ATOM 4680 N N . GLU B 1 61 ? 23.375 0.177 8.426 1.00 16.96 61 GLU B N 1
ATOM 4681 C CA . GLU B 1 61 ? 23.886 -0.997 9.158 1.00 17.97 61 GLU B CA 1
ATOM 4682 C C . GLU B 1 61 ? 23.233 -2.305 8.675 1.00 17.17 61 GLU B C 1
ATOM 4683 O O . GLU B 1 61 ? 21.989 -2.403 8.560 1.00 15.78 61 GLU B O 1
ATOM 4689 N N . SER B 1 62 ? 24.063 -3.302 8.374 1.00 16.54 62 SER B N 1
ATOM 4690 C CA . SER B 1 62 ? 23.536 -4.550 7.792 1.00 17.37 62 SER B CA 1
ATOM 4691 C C . SER B 1 62 ? 22.410 -5.144 8.651 1.00 17.15 62 SER B C 1
ATOM 4692 O O . SER B 1 62 ? 21.384 -5.617 8.123 1.00 17.57 62 SER B O 1
ATOM 4695 N N . TYR B 1 63 ? 22.566 -5.094 9.974 1.00 16.89 63 TYR B N 1
ATOM 4696 C CA . TYR B 1 63 ? 21.550 -5.709 10.844 1.00 16.80 63 TYR B CA 1
ATOM 4697 C C . TYR B 1 63 ? 20.223 -4.968 10.838 1.00 16.95 63 TYR B C 1
ATOM 4698 O O . TYR B 1 63 ? 19.189 -5.577 11.068 1.00 17.86 63 TYR B O 1
ATOM 4707 N N . ALA B 1 64 ? 20.251 -3.657 10.563 1.00 16.41 64 ALA B N 1
ATOM 4708 C CA . ALA B 1 64 ? 19.030 -2.833 10.495 1.00 14.96 64 ALA B CA 1
ATOM 4709 C C . ALA B 1 64 ? 18.355 -2.949 9.127 1.00 14.74 64 ALA B C 1
ATOM 4710 O O . ALA B 1 64 ? 17.132 -2.907 9.008 1.00 12.92 64 ALA B O 1
ATOM 4712 N N . TYR B 1 65 ? 19.156 -3.115 8.073 1.00 13.84 65 TYR B N 1
ATOM 4713 C CA . TYR B 1 65 ? 18.581 -3.266 6.732 1.00 14.15 65 TYR B CA 1
ATOM 4714 C C . TYR B 1 65 ? 17.971 -4.654 6.581 1.00 14.78 65 TYR B C 1
ATOM 4715 O O . TYR B 1 65 ? 17.006 -4.851 5.809 1.00 15.91 65 TYR B O 1
ATOM 4724 N N . GLY B 1 66 ? 18.550 -5.617 7.298 1.00 15.24 66 GLY B N 1
ATOM 4725 C CA . GLY B 1 66 ? 18.154 -7.035 7.226 1.00 16.24 66 GLY B CA 1
ATOM 4726 C C . GLY B 1 66 ? 16.803 -7.407 7.826 1.00 16.41 66 GLY B C 1
ATOM 4727 O O . GLY B 1 66 ? 16.716 -8.270 8.712 1.00 16.52 66 GLY B O 1
ATOM 4728 N N . TYR B 1 67 ? 15.751 -6.784 7.319 1.00 16.68 67 TYR B N 1
ATOM 4729 C CA . TYR B 1 67 ? 14.374 -7.022 7.763 1.00 17.05 67 TYR B CA 1
ATOM 4730 C C . TYR B 1 67 ? 13.963 -8.516 7.775 1.00 16.82 67 TYR B C 1
ATOM 4731 O O . TYR B 1 67 ? 13.269 -8.965 8.688 1.00 18.02 67 TYR B O 1
ATOM 4740 N N . PHE B 1 68 ? 14.411 -9.295 6.792 1.00 15.63 68 PHE B N 1
ATOM 4741 C CA . PHE B 1 68 ? 14.060 -10.733 6.755 1.00 15.39 68 PHE B CA 1
ATOM 4742 C C . PHE B 1 68 ? 14.673 -11.491 7.943 1.00 14.72 68 PHE B C 1
ATOM 4743 O O . PHE B 1 68 ? 14.114 -12.463 8.432 1.00 15.77 68 PHE B O 1
ATOM 4751 N N . ALA B 1 69 ? 15.829 -11.040 8.415 1.00 14.91 69 ALA B N 1
ATOM 4752 C CA . ALA B 1 69 ? 16.401 -11.578 9.656 1.00 16.60 69 ALA B CA 1
ATOM 4753 C C . ALA B 1 69 ? 15.664 -11.074 10.924 1.00 17.52 69 ALA B C 1
ATOM 4754 O O . ALA B 1 69 ? 15.291 -11.887 11.793 1.00 19.63 69 ALA B O 1
ATOM 4756 N N . LEU B 1 70 ? 15.436 -9.765 11.020 1.00 18.35 70 LEU B N 1
ATOM 4757 C CA . LEU B 1 70 ? 14.723 -9.172 12.169 1.00 19.11 70 LEU B CA 1
ATOM 4758 C C . LEU B 1 70 ? 13.343 -9.778 12.371 1.00 20.39 70 LEU B C 1
ATOM 4759 O O . LEU B 1 70 ? 12.903 -9.985 13.498 1.00 20.63 70 LEU B O 1
ATOM 4764 N N . LYS B 1 71 ? 12.645 -10.016 11.268 1.00 21.17 71 LYS B N 1
ATOM 4765 C CA . LYS B 1 71 ? 11.298 -10.518 11.318 1.00 23.28 71 LYS B CA 1
ATOM 4766 C C . LYS B 1 71 ? 11.203 -11.993 11.668 1.00 23.53 71 LYS B C 1
ATOM 4767 O O . LYS B 1 71 ? 10.101 -12.492 11.885 1.00 25.03 71 LYS B O 1
ATOM 4773 N N . GLY B 1 72 ? 12.329 -12.700 11.703 1.00 23.21 72 GLY B N 1
ATOM 4774 C CA . GLY B 1 72 ? 12.302 -14.144 11.984 1.00 21.84 72 GLY B CA 1
ATOM 4775 C C . GLY B 1 72 ? 12.153 -15.047 10.774 1.00 21.79 72 GLY B C 1
ATOM 4776 O O . GLY B 1 72 ? 11.858 -16.239 10.925 1.00 22.29 72 GLY B O 1
ATOM 4777 N N . ILE B 1 73 ? 12.329 -14.510 9.567 1.00 19.81 73 ILE B N 1
ATOM 4778 C CA . ILE B 1 73 ? 12.315 -15.356 8.378 1.00 20.12 73 ILE B CA 1
ATOM 4779 C C . ILE B 1 73 ? 13.665 -16.048 8.215 1.00 19.37 73 ILE B C 1
ATOM 4780 O O . ILE B 1 73 ? 13.723 -17.277 8.067 1.00 18.53 73 ILE B O 1
ATOM 4785 N N . ILE B 1 74 ? 14.752 -15.270 8.307 1.00 17.51 74 ILE B N 1
ATOM 4786 C CA . ILE B 1 74 ? 16.091 -15.864 8.309 1.00 17.40 74 ILE B CA 1
ATOM 4787 C C . ILE B 1 74 ? 16.933 -15.315 9.469 1.00 18.07 74 ILE B C 1
ATOM 4788 O O . ILE B 1 74 ? 17.991 -14.743 9.249 1.00 17.72 74 ILE B O 1
ATOM 4793 N N . PRO B 1 75 ? 16.472 -15.517 10.718 1.00 19.02 75 PRO B N 1
ATOM 4794 C CA . PRO B 1 75 ? 17.157 -14.958 11.901 1.00 20.29 75 PRO B CA 1
ATOM 4795 C C . PRO B 1 75 ? 18.534 -15.542 12.179 1.00 20.04 75 PRO B C 1
ATOM 4796 O O . PRO B 1 75 ? 19.372 -14.859 12.746 1.00 21.01 75 PRO B O 1
ATOM 4800 N N . GLU B 1 76 ? 18.783 -16.775 11.765 1.00 20.66 76 GLU B N 1
ATOM 4801 C CA . GLU B 1 76 ? 20.134 -17.373 11.848 1.00 21.32 76 GLU B CA 1
ATOM 4802 C C . GLU B 1 76 ? 21.226 -16.678 10.951 1.00 21.13 76 GLU B C 1
ATOM 4803 O O . GLU B 1 76 ? 22.430 -16.921 11.097 1.00 19.54 76 GLU B O 1
ATOM 4809 N N . TRP B 1 77 ? 20.810 -15.797 10.044 1.00 20.44 77 TRP B N 1
ATOM 4810 C CA . TRP B 1 77 ? 21.754 -15.094 9.138 1.00 19.97 77 TRP B CA 1
ATOM 4811 C C . TRP B 1 77 ? 22.937 -14.450 9.868 1.00 19.83 77 TRP B C 1
ATOM 4812 O O . TRP B 1 77 ? 22.761 -13.804 10.900 1.00 18.70 77 TRP B O 1
ATOM 4823 N N . GLU B 1 78 ? 24.138 -14.631 9.325 1.00 19.38 78 GLU B N 1
ATOM 4824 C CA . GLU B 1 78 ? 25.327 -14.045 9.935 1.00 20.86 78 GLU B CA 1
ATOM 4825 C C . GLU B 1 78 ? 25.920 -13.026 8.982 1.00 19.73 78 GLU B C 1
ATOM 4826 O O . GLU B 1 78 ? 26.423 -13.393 7.940 1.00 20.07 78 GLU B O 1
ATOM 4832 N N . TRP B 1 79 ? 25.849 -11.750 9.330 1.00 19.45 79 TRP B N 1
ATOM 4833 C CA . TRP B 1 79 ? 26.488 -10.698 8.548 1.00 19.11 79 TRP B CA 1
ATOM 4834 C C . TRP B 1 79 ? 28.014 -10.702 8.766 1.00 19.65 79 TRP B C 1
ATOM 4835 O O . TRP B 1 79 ? 28.470 -10.862 9.880 1.00 20.34 79 TRP B O 1
ATOM 4846 N N . SER B 1 80 ? 28.806 -10.518 7.721 1.00 20.22 80 SER B N 1
ATOM 4847 C CA . SER B 1 80 ? 30.262 -10.618 7.875 1.00 20.67 80 SER B CA 1
ATOM 4848 C C . SER B 1 80 ? 30.878 -9.267 8.145 1.00 20.47 80 SER B C 1
ATOM 4849 O O . SER B 1 80 ? 31.985 -9.202 8.672 1.00 19.75 80 SER B O 1
ATOM 4852 N N . GLU B 1 81 ? 30.138 -8.192 7.822 1.00 19.67 81 GLU B N 1
ATOM 4853 C CA . GLU B 1 81 ? 30.629 -6.811 7.925 1.00 20.15 81 GLU B CA 1
ATOM 4854 C C . GLU B 1 81 ? 29.515 -5.911 8.449 1.00 19.39 81 GLU B C 1
ATOM 4855 O O . GLU B 1 81 ? 28.336 -6.185 8.217 1.00 20.12 81 GLU B O 1
ATOM 4861 N N . ASN B 1 82 ? 29.867 -4.831 9.124 1.00 19.35 82 ASN B N 1
ATOM 4862 C CA . ASN B 1 82 ? 28.857 -3.873 9.611 1.00 18.08 82 ASN B CA 1
ATOM 4863 C C . ASN B 1 82 ? 28.030 -3.174 8.524 1.00 17.91 82 ASN B C 1
ATOM 4864 O O . ASN B 1 82 ? 26.884 -2.745 8.773 1.00 17.50 82 ASN B O 1
ATOM 4869 N N . PHE B 1 83 ? 28.608 -3.043 7.326 1.00 16.38 83 PHE B N 1
ATOM 4870 C CA . PHE B 1 83 ? 27.865 -2.508 6.185 1.00 16.06 83 PHE B CA 1
ATOM 4871 C C . PHE B 1 83 ? 28.171 -3.371 4.983 1.00 17.01 83 PHE B C 1
ATOM 4872 O O . PHE B 1 83 ? 29.238 -3.209 4.353 1.00 17.08 83 PHE B O 1
ATOM 4880 N N . ALA B 1 84 ? 27.254 -4.311 4.689 1.00 15.89 84 ALA B N 1
ATOM 4881 C CA . ALA B 1 84 ? 27.484 -5.418 3.727 1.00 16.10 84 ALA B CA 1
ATOM 4882 C C . ALA B 1 84 ? 27.781 -4.948 2.314 1.00 16.29 84 ALA B C 1
ATOM 4883 O O . ALA B 1 84 ? 27.170 -3.989 1.813 1.00 17.04 84 ALA B O 1
ATOM 4885 N N . SER B 1 85 ? 28.759 -5.611 1.688 1.00 17.38 85 SER B N 1
ATOM 4886 C CA . SER B 1 85 ? 29.102 -5.406 0.285 1.00 17.66 85 SER B CA 1
ATOM 4887 C C . SER B 1 85 ? 27.962 -5.912 -0.580 1.00 17.76 85 SER B C 1
ATOM 4888 O O . SER B 1 85 ? 27.135 -6.689 -0.108 1.00 18.76 85 SER B O 1
ATOM 4891 N N . GLN B 1 86 ? 27.907 -5.488 -1.846 1.00 17.25 86 GLN B N 1
ATOM 4892 C CA . GLN B 1 86 ? 26.876 -5.986 -2.778 1.00 16.92 86 GLN B CA 1
ATOM 4893 C C . GLN B 1 86 ? 26.858 -7.551 -2.876 1.00 17.09 86 GLN B C 1
ATOM 4894 O O . GLN B 1 86 ? 25.793 -8.147 -2.822 1.00 16.59 86 GLN B O 1
ATOM 4900 N N . PRO B 1 87 ? 28.030 -8.216 -2.950 1.00 17.76 87 PRO B N 1
ATOM 4901 C CA . PRO B 1 87 ? 27.874 -9.670 -3.045 1.00 17.89 87 PRO B CA 1
ATOM 4902 C C . PRO B 1 87 ? 27.290 -10.338 -1.793 1.00 18.00 87 PRO B C 1
ATOM 4903 O O . PRO B 1 87 ? 26.602 -11.348 -1.903 1.00 18.75 87 PRO B O 1
ATOM 4907 N N . GLU B 1 88 ? 27.549 -9.792 -0.619 1.00 17.86 88 GLU B N 1
ATOM 4908 C CA . GLU B 1 88 ? 26.945 -10.350 0.584 1.00 17.86 88 GLU B CA 1
ATOM 4909 C C . GLU B 1 88 ? 25.428 -10.106 0.608 1.00 17.71 88 GLU B C 1
ATOM 4910 O O . GLU B 1 88 ? 24.619 -11.000 0.982 1.00 17.26 88 GLU B O 1
ATOM 4916 N N . MET B 1 89 ? 25.056 -8.900 0.201 1.00 16.97 89 MET B N 1
ATOM 4917 C CA . MET B 1 89 ? 23.651 -8.529 0.037 1.00 17.74 89 MET B CA 1
ATOM 4918 C C . MET B 1 89 ? 22.931 -9.446 -0.919 1.00 17.86 89 MET B C 1
ATOM 4919 O O . MET B 1 89 ? 21.781 -9.737 -0.688 1.00 17.56 89 MET B O 1
ATOM 4924 N N . LEU B 1 90 ? 23.586 -9.907 -1.988 1.00 16.94 90 LEU B N 1
ATOM 4925 C CA . LEU B 1 90 ? 22.895 -10.767 -2.925 1.00 16.52 90 LEU B CA 1
ATOM 4926 C C . LEU B 1 90 ? 22.709 -12.129 -2.269 1.00 16.97 90 LEU B C 1
ATOM 4927 O O . LEU B 1 90 ? 21.663 -12.795 -2.446 1.00 18.09 90 LEU B O 1
ATOM 4932 N N . ARG B 1 91 ? 23.691 -12.541 -1.485 1.00 16.56 91 ARG B N 1
ATOM 4933 C CA . ARG B 1 91 ? 23.580 -13.829 -0.816 1.00 16.67 91 ARG B CA 1
ATOM 4934 C C . ARG B 1 91 ? 22.424 -13.793 0.189 1.00 16.35 91 ARG B C 1
ATOM 4935 O O . ARG B 1 91 ? 21.704 -14.773 0.364 1.00 16.22 91 ARG B O 1
ATOM 4943 N N . TYR B 1 92 ? 22.239 -12.643 0.813 1.00 15.95 92 TYR B N 1
ATOM 4944 C CA . TYR B 1 92 ? 21.200 -12.450 1.820 1.00 15.82 92 TYR B CA 1
ATOM 4945 C C . TYR B 1 92 ? 19.810 -12.503 1.204 1.00 15.44 92 TYR B C 1
ATOM 4946 O O . TYR B 1 92 ? 18.932 -13.193 1.718 1.00 17.47 92 TYR B O 1
ATOM 4955 N N . VAL B 1 93 ? 19.620 -11.802 0.091 1.00 16.13 93 VAL B N 1
ATOM 4956 C CA . VAL B 1 93 ? 18.350 -11.818 -0.628 1.00 14.46 93 VAL B CA 1
ATOM 4957 C C . VAL B 1 93 ? 18.017 -13.220 -1.139 1.00 16.04 93 VAL B C 1
ATOM 4958 O O . VAL B 1 93 ? 16.847 -13.635 -1.056 1.00 16.19 93 VAL B O 1
ATOM 4962 N N . ASN B 1 94 ? 19.031 -13.932 -1.649 1.00 15.27 94 ASN B N 1
ATOM 4963 C CA . ASN B 1 94 ? 18.855 -15.275 -2.168 1.00 15.49 94 ASN B CA 1
ATOM 4964 C C . ASN B 1 94 ? 18.436 -16.227 -1.057 1.00 15.83 94 ASN B C 1
ATOM 4965 O O . ASN B 1 94 ? 17.460 -16.966 -1.212 1.00 15.91 94 ASN B O 1
ATOM 4970 N N . ARG B 1 95 ? 19.137 -16.166 0.071 1.00 16.95 95 ARG B N 1
ATOM 4971 C CA . ARG B 1 95 ? 18.777 -16.948 1.237 1.00 16.73 95 ARG B CA 1
ATOM 4972 C C . ARG B 1 95 ? 17.344 -16.688 1.734 1.00 16.03 95 ARG B C 1
ATOM 4973 O O . ARG B 1 95 ? 16.592 -17.644 2.009 1.00 16.43 95 ARG B O 1
ATOM 4981 N N . ALA B 1 96 ? 16.958 -15.416 1.879 1.00 14.71 96 ALA B N 1
ATOM 4982 C CA . ALA B 1 96 ? 15.593 -15.046 2.233 1.00 15.36 96 ALA B CA 1
ATOM 4983 C C . ALA B 1 96 ? 14.574 -15.574 1.225 1.00 15.29 96 ALA B C 1
ATOM 4984 O O . ALA B 1 96 ? 13.539 -16.108 1.613 1.00 15.46 96 ALA B O 1
ATOM 4986 N N . ALA B 1 97 ? 14.863 -15.417 -0.072 1.00 15.13 97 ALA B N 1
ATOM 4987 C CA . ALA B 1 97 ? 13.992 -15.947 -1.141 1.00 16.05 97 ALA B CA 1
ATOM 4988 C C . ALA B 1 97 ? 13.845 -17.486 -1.059 1.00 16.46 97 ALA B C 1
ATOM 4989 O O . ALA B 1 97 ? 12.772 -18.037 -1.348 1.00 16.97 97 ALA B O 1
ATOM 4991 N N . ASP B 1 98 ? 14.913 -18.158 -0.656 1.00 16.95 98 ASP B N 1
ATOM 4992 C CA . ASP B 1 98 ? 14.876 -19.618 -0.445 1.00 18.22 98 ASP B CA 1
ATOM 4993 C C . ASP B 1 98 ? 13.889 -19.940 0.689 1.00 18.50 98 ASP B C 1
ATOM 4994 O O . ASP B 1 98 ? 13.045 -20.815 0.548 1.00 18.93 98 ASP B O 1
ATOM 4999 N N . ALA B 1 99 ? 14.032 -19.237 1.814 1.00 17.08 99 ALA B N 1
ATOM 5000 C CA . ALA B 1 99 ? 13.204 -19.449 3.015 1.00 18.24 99 ALA B CA 1
ATOM 5001 C C . ALA B 1 99 ? 11.721 -19.142 2.743 1.00 18.10 99 ALA B C 1
ATOM 5002 O O . ALA B 1 99 ? 10.820 -19.792 3.273 1.00 18.40 99 ALA B O 1
ATOM 5004 N N . MET B 1 100 ? 11.475 -18.138 1.923 1.00 17.74 100 MET B N 1
ATOM 5005 C CA . MET B 1 100 ? 10.115 -17.750 1.620 1.00 17.88 100 MET B CA 1
ATOM 5006 C C . MET B 1 100 ? 9.541 -18.657 0.549 1.00 17.40 100 MET B C 1
ATOM 5007 O O . MET B 1 100 ? 8.341 -18.620 0.314 1.00 16.64 100 MET B O 1
ATOM 5012 N N . ASP B 1 101 ? 10.400 -19.427 -0.124 1.00 18.32 101 ASP B N 1
ATOM 5013 C CA . ASP B 1 101 ? 9.997 -20.342 -1.197 1.00 19.54 101 ASP B CA 1
ATOM 5014 C C . ASP B 1 101 ? 9.237 -19.582 -2.297 1.00 20.38 101 ASP B C 1
ATOM 5015 O O . ASP B 1 101 ? 8.263 -20.065 -2.868 1.00 20.97 101 ASP B O 1
ATOM 5020 N N . VAL B 1 102 ? 9.686 -18.354 -2.565 1.00 19.20 102 VAL B N 1
ATOM 5021 C CA . VAL B 1 102 ? 8.918 -17.415 -3.358 1.00 18.77 102 VAL B CA 1
ATOM 5022 C C . VAL B 1 102 ? 9.256 -17.531 -4.864 1.00 18.64 102 VAL B C 1
ATOM 5023 O O . VAL B 1 102 ? 8.469 -17.116 -5.693 1.00 18.53 102 VAL B O 1
ATOM 5027 N N . ARG B 1 103 ? 10.408 -18.108 -5.216 1.00 18.88 103 ARG B N 1
ATOM 5028 C CA . ARG B 1 103 ? 10.831 -18.130 -6.646 1.00 19.35 103 ARG B CA 1
ATOM 5029 C C . ARG B 1 103 ? 9.868 -18.895 -7.571 1.00 19.95 103 ARG B C 1
ATOM 5030 O O . ARG B 1 103 ? 9.679 -18.550 -8.761 1.00 17.97 103 ARG B O 1
ATOM 5038 N N . LYS B 1 104 ? 9.254 -19.936 -7.018 1.00 20.37 104 LYS B N 1
ATOM 5039 C CA . LYS B 1 104 ? 8.267 -20.706 -7.757 1.00 20.99 104 LYS B CA 1
ATOM 5040 C C . LYS B 1 104 ? 7.021 -19.897 -8.174 1.00 20.66 104 LYS B C 1
ATOM 5041 O O . LYS B 1 104 ? 6.265 -20.371 -9.008 1.00 20.50 104 LYS B O 1
ATOM 5047 N N . HIS B 1 105 ? 6.837 -18.667 -7.674 1.00 19.94 105 HIS B N 1
ATOM 5048 C CA . HIS B 1 105 ? 5.690 -17.831 -8.107 1.00 19.69 105 HIS B CA 1
ATOM 5049 C C . HIS B 1 105 ? 6.081 -16.729 -9.071 1.00 18.75 105 HIS B C 1
ATOM 5050 O O . HIS B 1 105 ? 5.284 -15.845 -9.349 1.00 18.21 105 HIS B O 1
ATOM 5057 N N . TYR B 1 106 ? 7.315 -16.776 -9.575 1.00 18.22 106 TYR B N 1
ATOM 5058 C CA . TYR B 1 106 ? 7.824 -15.704 -10.399 1.00 17.36 106 TYR B CA 1
ATOM 5059 C C . TYR B 1 106 ? 8.042 -16.151 -11.831 1.00 18.44 106 TYR B C 1
ATOM 5060 O O . TYR B 1 106 ? 8.445 -17.292 -12.064 1.00 17.93 106 TYR B O 1
ATOM 5069 N N . ARG B 1 107 ? 7.771 -15.238 -12.767 1.00 18.44 107 ARG B N 1
ATOM 5070 C CA . ARG B 1 107 ? 8.294 -15.324 -14.123 1.00 19.05 107 ARG B CA 1
ATOM 5071 C C . ARG B 1 107 ? 9.575 -14.485 -14.131 1.00 19.02 107 ARG B C 1
ATOM 5072 O O . ARG B 1 107 ? 9.546 -13.301 -13.766 1.00 19.68 107 ARG B O 1
ATOM 5080 N N . PHE B 1 108 ? 10.701 -15.105 -14.467 1.00 17.48 108 PHE B N 1
ATOM 5081 C CA . PHE B 1 108 ? 11.981 -14.392 -14.543 1.00 18.27 108 PHE B CA 1
ATOM 5082 C C . PHE B 1 108 ? 12.307 -14.130 -16.015 1.00 19.30 108 PHE B C 1
ATOM 5083 O O . PHE B 1 108 ? 11.636 -14.700 -16.910 1.00 20.34 108 PHE B O 1
ATOM 5091 N N . ASN B 1 109 ? 13.321 -13.304 -16.281 1.00 19.55 109 ASN B N 1
ATOM 5092 C CA . ASN B 1 109 ? 13.703 -12.972 -17.670 1.00 20.46 109 ASN B CA 1
ATOM 5093 C C . ASN B 1 109 ? 12.494 -12.458 -18.436 1.00 20.17 109 ASN B C 1
ATOM 5094 O O . ASN B 1 109 ? 12.328 -12.714 -19.631 1.00 20.40 109 ASN B O 1
ATOM 5099 N N . THR B 1 110 ? 11.646 -11.718 -17.731 1.00 19.67 110 THR B N 1
ATOM 5100 C CA . THR B 1 110 ? 10.380 -11.245 -18.269 1.00 19.54 110 THR B CA 1
ATOM 5101 C C . THR B 1 110 ? 10.112 -9.800 -17.908 1.00 19.15 110 THR B C 1
ATOM 5102 O O . THR B 1 110 ? 10.132 -9.437 -16.734 1.00 18.44 110 THR B O 1
ATOM 5106 N N . ARG B 1 111 ? 9.846 -8.980 -18.914 1.00 19.24 111 ARG B N 1
ATOM 5107 C CA . ARG B 1 111 ? 9.551 -7.589 -18.664 1.00 20.82 111 ARG B CA 1
ATOM 5108 C C . ARG B 1 111 ? 8.058 -7.280 -18.846 1.00 20.22 111 ARG B C 1
ATOM 5109 O O . ARG B 1 111 ? 7.457 -7.595 -19.891 1.00 20.15 111 ARG B O 1
ATOM 5117 N N . VAL B 1 112 ? 7.457 -6.672 -17.821 1.00 18.56 112 VAL B N 1
ATOM 5118 C CA . VAL B 1 112 ? 6.159 -6.036 -18.008 1.00 17.75 112 VAL B CA 1
ATOM 5119 C C . VAL B 1 112 ? 6.320 -4.803 -18.913 1.00 18.28 112 VAL B C 1
ATOM 5120 O O . VAL B 1 112 ? 7.018 -3.831 -18.541 1.00 18.88 112 VAL B O 1
ATOM 5124 N N . THR B 1 113 ? 5.661 -4.839 -20.077 1.00 17.29 113 THR B N 1
ATOM 5125 C CA . THR B 1 113 ? 5.747 -3.738 -21.064 1.00 17.40 113 THR B CA 1
ATOM 5126 C C . THR B 1 113 ? 4.556 -2.799 -21.013 1.00 16.90 113 THR B C 1
ATOM 5127 O O . THR B 1 113 ? 4.686 -1.604 -21.305 1.00 16.29 113 THR B O 1
ATOM 5131 N N . ALA B 1 114 ? 3.400 -3.327 -20.604 1.00 15.73 114 ALA B N 1
ATOM 5132 C CA . ALA B 1 114 ? 2.182 -2.511 -20.476 1.00 15.34 114 ALA B CA 1
ATOM 5133 C C . ALA B 1 114 ? 1.273 -3.048 -19.377 1.00 15.23 114 ALA B C 1
ATOM 5134 O O . ALA B 1 114 ? 1.325 -4.230 -19.040 1.00 14.61 114 ALA B O 1
ATOM 5136 N N . ALA B 1 115 ? 0.386 -2.198 -18.891 1.00 14.99 115 ALA B N 1
ATOM 5137 C CA . ALA B 1 115 ? -0.598 -2.629 -17.901 1.00 15.78 115 ALA B CA 1
ATOM 5138 C C . ALA B 1 115 ? -1.770 -1.718 -18.096 1.00 15.75 115 ALA B C 1
ATOM 5139 O O . ALA B 1 115 ? -1.635 -0.485 -18.059 1.00 16.33 115 ALA B O 1
ATOM 5141 N N . ARG B 1 116 ? -2.905 -2.321 -18.411 1.00 16.11 116 ARG B N 1
ATOM 5142 C CA . ARG B 1 116 ? -4.095 -1.554 -18.705 1.00 16.90 116 ARG B CA 1
ATOM 5143 C C . ARG B 1 116 ? -5.253 -1.994 -17.836 1.00 16.56 116 ARG B C 1
ATOM 5144 O O . ARG B 1 116 ? -5.547 -3.191 -17.734 1.00 17.20 116 ARG B O 1
ATOM 5152 N N . TYR B 1 117 ? -5.914 -1.014 -17.235 1.00 16.58 117 TYR B N 1
ATOM 5153 C CA . TYR B 1 117 ? -7.061 -1.278 -16.393 1.00 16.71 117 TYR B CA 1
ATOM 5154 C C . TYR B 1 117 ? -8.285 -1.533 -17.264 1.00 17.56 117 TYR B C 1
ATOM 5155 O O . TYR B 1 117 ? -8.574 -0.746 -18.152 1.00 17.70 117 TYR B O 1
ATOM 5164 N N . VAL B 1 118 ? -9.010 -2.614 -17.000 1.00 18.30 118 VAL B N 1
ATOM 5165 C CA . VAL B 1 118 ? -10.236 -2.894 -17.775 1.00 18.56 118 VAL B CA 1
ATOM 5166 C C . VAL B 1 118 ? -11.467 -2.524 -16.938 1.00 19.79 118 VAL B C 1
ATOM 5167 O O . VAL B 1 118 ? -11.853 -3.265 -16.028 1.00 18.90 118 VAL B O 1
ATOM 5171 N N . GLU B 1 119 ? -12.092 -1.389 -17.241 1.00 20.62 119 GLU B N 1
ATOM 5172 C CA . GLU B 1 119 ? -13.146 -0.890 -16.329 1.00 22.81 119 GLU B CA 1
ATOM 5173 C C . GLU B 1 119 ? -14.311 -1.842 -16.158 1.00 22.73 119 GLU B C 1
ATOM 5174 O O . GLU B 1 119 ? -14.741 -2.091 -15.024 1.00 21.95 119 GLU B O 1
ATOM 5180 N N . ASN B 1 120 ? -14.783 -2.407 -17.269 1.00 22.80 120 ASN B N 1
ATOM 5181 C CA . ASN B 1 120 ? -15.946 -3.285 -17.213 1.00 23.12 120 ASN B CA 1
ATOM 5182 C C . ASN B 1 120 ? -15.733 -4.488 -16.298 1.00 22.82 120 ASN B C 1
ATOM 5183 O O . ASN B 1 120 ? -16.702 -4.954 -15.710 1.00 23.08 120 ASN B O 1
ATOM 5188 N N . ASP B 1 121 ? -14.489 -4.961 -16.144 1.00 21.19 121 ASP B N 1
ATOM 5189 C CA . ASP B 1 121 ? -14.204 -6.244 -15.475 1.00 21.24 121 ASP B CA 1
ATOM 5190 C C . ASP B 1 121 ? -13.464 -6.104 -14.137 1.00 20.23 121 ASP B C 1
ATOM 5191 O O . ASP B 1 121 ? -13.155 -7.098 -13.501 1.00 18.42 121 ASP B O 1
ATOM 5196 N N . ARG B 1 122 ? -13.145 -4.864 -13.771 1.00 19.58 122 ARG B N 1
ATOM 5197 C CA . ARG B 1 122 ? -12.394 -4.526 -12.575 1.00 20.05 122 ARG B CA 1
ATOM 5198 C C . ARG B 1 122 ? -11.093 -5.293 -12.416 1.00 19.45 122 ARG B C 1
ATOM 5199 O O . ARG B 1 122 ? -10.852 -5.900 -11.371 1.00 20.19 122 ARG B O 1
ATOM 5207 N N . LEU B 1 123 ? -10.246 -5.240 -13.439 1.00 18.66 123 LEU B N 1
ATOM 5208 C CA . LEU B 1 123 ? -9.010 -6.006 -13.447 1.00 18.80 123 LEU B CA 1
ATOM 5209 C C . LEU B 1 123 ? -7.963 -5.326 -14.283 1.00 17.86 123 LEU B C 1
ATOM 5210 O O . LEU B 1 123 ? -8.266 -4.403 -15.011 1.00 17.65 123 LEU B O 1
ATOM 5215 N N . TRP B 1 124 ? -6.736 -5.812 -14.169 1.00 17.87 124 TRP B N 1
ATOM 5216 C CA . TRP B 1 124 ? -5.611 -5.297 -14.892 1.00 17.74 124 TRP B CA 1
ATOM 5217 C C . TRP B 1 124 ? -5.182 -6.333 -15.898 1.00 19.02 124 TRP B C 1
ATOM 5218 O O . TRP B 1 124 ? -5.041 -7.525 -15.554 1.00 19.34 124 TRP B O 1
ATOM 5229 N N . GLU B 1 125 ? -5.024 -5.901 -17.152 1.00 19.37 125 GLU B N 1
ATOM 5230 C CA . GLU B 1 125 ? -4.357 -6.731 -18.154 1.00 19.29 125 GLU B CA 1
ATOM 5231 C C . GLU B 1 125 ? -2.903 -6.313 -18.147 1.00 19.25 125 GLU B C 1
ATOM 5232 O O . GLU B 1 125 ? -2.583 -5.130 -18.341 1.00 19.07 125 GLU B O 1
ATOM 5238 N N . VAL B 1 126 ? -2.037 -7.289 -17.878 1.00 18.31 126 VAL B N 1
ATOM 5239 C CA . VAL B 1 126 ? -0.602 -7.050 -17.773 1.00 18.23 126 VAL B CA 1
ATOM 5240 C C . VAL B 1 126 ? 0.114 -7.736 -18.917 1.00 17.93 126 VAL B C 1
ATOM 5241 O O . VAL B 1 126 ? 0.108 -8.987 -19.043 1.00 18.19 126 VAL B O 1
ATOM 5245 N N . THR B 1 127 ? 0.727 -6.921 -19.758 1.00 16.41 127 THR B N 1
ATOM 5246 C CA . THR B 1 127 ? 1.428 -7.466 -20.942 1.00 16.41 127 THR B CA 1
ATOM 5247 C C . THR B 1 127 ? 2.883 -7.766 -20.625 1.00 17.05 127 THR B C 1
ATOM 5248 O O . THR B 1 127 ? 3.576 -6.874 -20.145 1.00 17.14 127 THR B O 1
ATOM 5252 N N . LEU B 1 128 ? 3.335 -9.002 -20.915 1.00 18.27 128 LEU B N 1
ATOM 5253 C CA . LEU B 1 128 ? 4.724 -9.441 -20.750 1.00 19.67 128 LEU B CA 1
ATOM 5254 C C . LEU B 1 128 ? 5.447 -9.469 -22.086 1.00 21.70 128 LEU B C 1
ATOM 5255 O O . LEU B 1 128 ? 4.966 -10.149 -23.026 1.00 22.32 128 LEU B O 1
ATOM 5260 N N . ASP B 1 129 ? 6.578 -8.747 -22.167 1.00 23.03 129 ASP B N 1
ATOM 5261 C CA . ASP B 1 129 ? 7.503 -8.796 -23.322 1.00 25.97 129 ASP B CA 1
ATOM 5262 C C . ASP B 1 129 ? 6.775 -8.516 -24.633 1.00 27.48 129 ASP B C 1
ATOM 5263 O O . ASP B 1 129 ? 7.084 -9.113 -25.685 1.00 27.69 129 ASP B O 1
ATOM 5268 N N . ASN B 1 130 ? 5.785 -7.625 -24.519 1.00 28.27 130 ASN B N 1
ATOM 5269 C CA . ASN B 1 130 ? 4.873 -7.215 -25.572 1.00 29.13 130 ASN B CA 1
ATOM 5270 C C . ASN B 1 130 ? 4.204 -8.381 -26.308 1.00 29.89 130 ASN B C 1
ATOM 5271 O O . ASN B 1 130 ? 3.935 -8.298 -27.513 1.00 29.75 130 ASN B O 1
ATOM 5276 N N . GLU B 1 131 ? 3.948 -9.470 -25.598 1.00 29.85 131 GLU B N 1
ATOM 5277 C CA . GLU B 1 131 ? 3.335 -10.614 -26.249 1.00 30.79 131 GLU B CA 1
ATOM 5278 C C . GLU B 1 131 ? 2.236 -11.262 -25.376 1.00 29.90 131 GLU B C 1
ATOM 5279 O O . GLU B 1 131 ? 1.062 -11.051 -25.657 1.00 30.97 131 GLU B O 1
ATOM 5285 N N . GLU B 1 132 ? 2.587 -11.951 -24.294 1.00 28.71 132 GLU B N 1
ATOM 5286 C CA . GLU B 1 132 ? 1.590 -12.639 -23.443 1.00 28.07 132 GLU B CA 1
ATOM 5287 C C . GLU B 1 132 ? 0.821 -11.645 -22.554 1.00 26.83 132 GLU B C 1
ATOM 5288 O O . GLU B 1 132 ? 1.397 -10.673 -22.077 1.00 26.63 132 GLU B O 1
ATOM 5294 N N . VAL B 1 133 ? -0.482 -11.862 -22.369 1.00 25.37 133 VAL B N 1
ATOM 5295 C CA . VAL B 1 133 ? -1.273 -11.031 -21.453 1.00 23.39 133 VAL B CA 1
ATOM 5296 C C . VAL B 1 133 ? -1.668 -11.892 -20.255 1.00 23.31 133 VAL B C 1
ATOM 5297 O O . VAL B 1 133 ? -2.085 -13.048 -20.423 1.00 22.79 133 VAL B O 1
ATOM 5301 N N . VAL B 1 134 ? -1.494 -11.364 -19.047 1.00 21.25 134 VAL B N 1
ATOM 5302 C CA . VAL B 1 134 ? -2.017 -12.040 -17.845 1.00 20.61 134 VAL B CA 1
ATOM 5303 C C . VAL B 1 134 ? -3.012 -11.105 -17.148 1.00 20.12 134 VAL B C 1
ATOM 5304 O O . VAL B 1 134 ? -2.945 -9.884 -17.332 1.00 19.07 134 VAL B O 1
ATOM 5308 N N . THR B 1 135 ? -3.966 -11.658 -16.389 1.00 19.70 135 THR B N 1
ATOM 5309 C CA . THR B 1 135 ? -4.948 -10.789 -15.727 1.00 19.01 135 THR B CA 1
ATOM 5310 C C . THR B 1 135 ? -4.914 -10.965 -14.204 1.00 17.85 135 THR B C 1
ATOM 5311 O O . THR B 1 135 ? -4.717 -12.059 -13.696 1.00 19.29 135 THR B O 1
ATOM 5315 N N . CYS B 1 136 ? -5.103 -9.870 -13.477 1.00 17.34 136 CYS B N 1
ATOM 5316 C CA . CYS B 1 136 ? -5.128 -9.908 -12.030 1.00 16.81 136 CYS B CA 1
ATOM 5317 C C . CYS B 1 136 ? -6.085 -8.855 -11.501 1.00 16.64 136 CYS B C 1
ATOM 5318 O O . CYS B 1 136 ? -6.350 -7.835 -12.154 1.00 16.61 136 CYS B O 1
ATOM 5321 N N . ARG B 1 137 ? -6.572 -9.094 -10.285 1.00 16.82 137 ARG B N 1
ATOM 5322 C CA . ARG B 1 137 ? -7.444 -8.175 -9.610 1.00 16.49 137 ARG B CA 1
ATOM 5323 C C . ARG B 1 137 ? -6.654 -6.946 -9.197 1.00 16.42 137 ARG B C 1
ATOM 5324 O O . ARG B 1 137 ? -7.079 -5.815 -9.461 1.00 16.50 137 ARG B O 1
ATOM 5332 N N . PHE B 1 138 ? -5.514 -7.160 -8.541 1.00 16.48 138 PHE B N 1
ATOM 5333 C CA . PHE B 1 138 ? -4.683 -6.053 -8.068 1.00 16.37 138 PHE B CA 1
ATOM 5334 C C . PHE B 1 138 ? -3.329 -6.065 -8.715 1.00 16.32 138 PHE B C 1
ATOM 5335 O O . PHE B 1 138 ? -2.740 -7.109 -8.889 1.00 15.79 138 PHE B O 1
ATOM 5343 N N . LEU B 1 139 ? -2.825 -4.892 -9.080 1.00 17.16 139 LEU B N 1
ATOM 5344 C CA . LEU B 1 139 ? -1.480 -4.852 -9.593 1.00 16.72 139 LEU B CA 1
ATOM 5345 C C . LEU B 1 139 ? -0.646 -4.092 -8.575 1.00 16.89 139 LEU B C 1
ATOM 5346 O O . LEU B 1 139 ? -1.069 -3.043 -8.088 1.00 16.38 139 LEU B O 1
ATOM 5351 N N . ILE B 1 140 ? 0.544 -4.606 -8.284 1.00 16.62 140 ILE B N 1
ATOM 5352 C CA . ILE B 1 140 ? 1.427 -3.992 -7.298 1.00 16.09 140 ILE B CA 1
ATOM 5353 C C . ILE B 1 140 ? 2.811 -3.776 -7.916 1.00 15.41 140 ILE B C 1
ATOM 5354 O O . ILE B 1 140 ? 3.508 -4.744 -8.311 1.00 15.86 140 ILE B O 1
ATOM 5359 N N . SER B 1 141 ? 3.216 -2.523 -8.017 1.00 14.84 141 SER B N 1
ATOM 5360 C CA . SER B 1 141 ? 4.550 -2.269 -8.518 1.00 14.25 141 SER B CA 1
ATOM 5361 C C . SER B 1 141 ? 5.524 -2.262 -7.334 1.00 14.17 141 SER B C 1
ATOM 5362 O O . SER B 1 141 ? 5.209 -1.726 -6.283 1.00 11.98 141 SER B O 1
ATOM 5365 N N . ALA B 1 142 ? 6.704 -2.833 -7.566 1.00 14.08 142 ALA B N 1
ATOM 5366 C CA . ALA B 1 142 ? 7.836 -2.869 -6.645 1.00 14.91 142 ALA B CA 1
ATOM 5367 C C . ALA B 1 142 ? 9.036 -2.745 -7.601 1.00 15.48 142 ALA B C 1
ATOM 5368 O O . ALA B 1 142 ? 10.004 -3.535 -7.558 1.00 16.45 142 ALA B O 1
ATOM 5370 N N . THR B 1 143 ? 8.932 -1.790 -8.524 1.00 16.17 143 THR B N 1
ATOM 5371 C CA . THR B 1 143 ? 9.867 -1.700 -9.671 1.00 16.56 143 THR B CA 1
ATOM 5372 C C . THR B 1 143 ? 11.142 -0.898 -9.328 1.00 17.94 143 THR B C 1
ATOM 5373 O O . THR B 1 143 ? 12.025 -0.711 -10.173 1.00 17.85 143 THR B O 1
ATOM 5377 N N . GLY B 1 144 ? 11.241 -0.459 -8.073 1.00 18.44 144 GLY B N 1
ATOM 5378 C CA . GLY B 1 144 ? 12.461 0.143 -7.541 1.00 19.70 144 GLY B CA 1
ATOM 5379 C C . GLY B 1 144 ? 12.326 1.643 -7.346 1.00 20.48 144 GLY B C 1
ATOM 5380 O O . GLY B 1 144 ? 11.656 2.310 -8.134 1.00 20.81 144 GLY B O 1
ATOM 5381 N N . PRO B 1 145 ? 12.950 2.184 -6.300 1.00 21.96 145 PRO B N 1
ATOM 5382 C CA . PRO B 1 145 ? 12.798 3.615 -6.013 1.00 23.48 145 PRO B CA 1
ATOM 5383 C C . PRO B 1 145 ? 13.765 4.459 -6.822 1.00 26.00 145 PRO B C 1
ATOM 5384 O O . PRO B 1 145 ? 13.677 5.690 -6.811 1.00 26.38 145 PRO B O 1
ATOM 5388 N N . LEU B 1 146 ? 14.710 3.798 -7.490 1.00 28.61 146 LEU B N 1
ATOM 5389 C CA . LEU B 1 146 ? 15.711 4.480 -8.303 1.00 31.20 146 LEU B CA 1
ATOM 5390 C C . LEU B 1 146 ? 15.616 3.964 -9.728 1.00 33.49 146 LEU B C 1
ATOM 5391 O O . LEU B 1 146 ? 15.274 2.812 -9.940 1.00 33.80 146 LEU B O 1
ATOM 5396 N N . SER B 1 147 ? 15.932 4.803 -10.711 1.00 36.26 147 SER B N 1
ATOM 5397 C CA . SER B 1 147 ? 16.041 4.325 -12.096 1.00 38.44 147 SER B CA 1
ATOM 5398 C C . SER B 1 147 ? 17.235 4.939 -12.809 1.00 39.36 147 SER B C 1
ATOM 5399 O O . SER B 1 147 ? 17.659 6.053 -12.465 1.00 39.60 147 SER B O 1
ATOM 5402 N N . ALA B 1 148 ? 17.749 4.208 -13.810 1.00 40.68 148 ALA B N 1
ATOM 5403 C CA . ALA B 1 148 ? 18.850 4.634 -14.704 1.00 41.35 148 ALA B CA 1
ATOM 5404 C C . ALA B 1 148 ? 19.247 3.480 -15.630 1.00 42.13 148 ALA B C 1
ATOM 5405 O O . ALA B 1 148 ? 19.579 3.683 -16.810 1.00 42.85 148 ALA B O 1
ATOM 5407 N N . PRO B 1 152 ? 23.113 8.245 -19.997 1.00 59.07 152 PRO B N 1
ATOM 5408 C CA . PRO B 1 152 ? 24.167 9.273 -19.961 1.00 58.97 152 PRO B CA 1
ATOM 5409 C C . PRO B 1 152 ? 24.286 10.078 -21.278 1.00 58.61 152 PRO B C 1
ATOM 5410 O O . PRO B 1 152 ? 25.043 9.695 -22.165 1.00 58.99 152 PRO B O 1
ATOM 5414 N N . ASP B 1 153 ? 23.562 11.189 -21.406 1.00 58.07 153 ASP B N 1
ATOM 5415 C CA . ASP B 1 153 ? 23.516 11.905 -22.702 1.00 57.35 153 ASP B CA 1
ATOM 5416 C C . ASP B 1 153 ? 24.701 12.861 -22.953 1.00 56.06 153 ASP B C 1
ATOM 5417 O O . ASP B 1 153 ? 24.576 14.087 -22.873 1.00 56.09 153 ASP B O 1
ATOM 5422 N N . ILE B 1 154 ? 25.856 12.268 -23.244 1.00 54.31 154 ILE B N 1
ATOM 5423 C CA . ILE B 1 154 ? 27.066 13.005 -23.590 1.00 52.47 154 ILE B CA 1
ATOM 5424 C C . ILE B 1 154 ? 27.397 12.659 -25.025 1.00 51.07 154 ILE B C 1
ATOM 5425 O O . ILE B 1 154 ? 27.305 11.496 -25.416 1.00 50.97 154 ILE B O 1
ATOM 5430 N N . LYS B 1 155 ? 27.784 13.659 -25.805 1.00 49.14 155 LYS B N 1
ATOM 5431 C CA . LYS B 1 155 ? 28.077 13.448 -27.208 1.00 47.69 155 LYS B CA 1
ATOM 5432 C C . LYS B 1 155 ? 29.358 12.632 -27.411 1.00 45.97 155 LYS B C 1
ATOM 5433 O O . LYS B 1 155 ? 30.343 12.819 -26.689 1.00 45.66 155 LYS B O 1
ATOM 5439 N N . GLY B 1 156 ? 29.334 11.730 -28.391 1.00 43.74 156 GLY B N 1
ATOM 5440 C CA . GLY B 1 156 ? 30.523 10.973 -28.793 1.00 40.81 156 GLY B CA 1
ATOM 5441 C C . GLY B 1 156 ? 30.831 9.699 -28.016 1.00 38.81 156 GLY B C 1
ATOM 5442 O O . GLY B 1 156 ? 31.822 9.032 -28.313 1.00 38.12 156 GLY B O 1
ATOM 5443 N N . ILE B 1 157 ? 29.991 9.349 -27.038 1.00 37.18 157 ILE B N 1
ATOM 5444 C CA . ILE B 1 157 ? 30.211 8.162 -26.198 1.00 36.13 157 ILE B CA 1
ATOM 5445 C C . ILE B 1 157 ? 30.652 6.932 -27.013 1.00 35.71 157 ILE B C 1
ATOM 5446 O O . ILE B 1 157 ? 31.498 6.157 -26.570 1.00 34.53 157 ILE B O 1
ATOM 5451 N N . ASP B 1 158 ? 30.108 6.776 -28.222 1.00 34.99 158 ASP B N 1
ATOM 5452 C CA . ASP B 1 158 ? 30.296 5.521 -28.960 1.00 34.68 158 ASP B CA 1
ATOM 5453 C C . ASP B 1 158 ? 31.571 5.507 -29.784 1.00 33.51 158 ASP B C 1
ATOM 5454 O O . ASP B 1 158 ? 31.975 4.448 -30.277 1.00 33.27 158 ASP B O 1
ATOM 5459 N N . SER B 1 159 ? 32.207 6.672 -29.907 1.00 32.24 159 SER B N 1
ATOM 5460 C CA . SER B 1 159 ? 33.466 6.818 -30.634 1.00 31.63 159 SER B CA 1
ATOM 5461 C C . SER B 1 159 ? 34.683 6.355 -29.842 1.00 30.83 159 SER B C 1
ATOM 5462 O O . SER B 1 159 ? 35.735 6.077 -30.424 1.00 30.35 159 SER B O 1
ATOM 5465 N N . PHE B 1 160 ? 34.577 6.311 -28.513 1.00 29.85 160 PHE B N 1
ATOM 5466 C CA . PHE B 1 160 ? 35.772 6.052 -27.699 1.00 29.44 160 PHE B CA 1
ATOM 5467 C C . PHE B 1 160 ? 36.353 4.686 -28.033 1.00 29.32 160 PHE B C 1
ATOM 5468 O O . PHE B 1 160 ? 35.639 3.691 -28.023 1.00 28.90 160 PHE B O 1
ATOM 5476 N N . LYS B 1 161 ? 37.655 4.666 -28.318 1.00 29.71 161 LYS B N 1
ATOM 5477 C CA . LYS B 1 161 ? 38.399 3.446 -28.672 1.00 29.81 161 LYS B CA 1
ATOM 5478 C C . LYS B 1 161 ? 38.892 2.629 -27.480 1.00 29.17 161 LYS B C 1
ATOM 5479 O O . LYS B 1 161 ? 39.283 1.485 -27.643 1.00 28.58 161 LYS B O 1
ATOM 5485 N N . GLY B 1 162 ? 38.870 3.205 -26.284 1.00 28.84 162 GLY B N 1
ATOM 5486 C CA . GLY B 1 162 ? 39.300 2.458 -25.105 1.00 28.14 162 GLY B CA 1
ATOM 5487 C C . GLY B 1 162 ? 38.117 1.702 -24.535 1.00 27.92 162 GLY B C 1
ATOM 5488 O O . GLY B 1 162 ? 37.101 1.499 -25.221 1.00 27.84 162 GLY B O 1
ATOM 5489 N N . GLU B 1 163 ? 38.237 1.315 -23.276 1.00 27.23 163 GLU B N 1
ATOM 5490 C CA . GLU B 1 163 ? 37.182 0.596 -22.582 1.00 28.26 163 GLU B CA 1
ATOM 5491 C C . GLU B 1 163 ? 36.228 1.531 -21.858 1.00 27.67 163 GLU B C 1
ATOM 5492 O O . GLU B 1 163 ? 36.653 2.497 -21.226 1.00 28.66 163 GLU B O 1
ATOM 5498 N N . SER B 1 164 ? 34.949 1.220 -21.929 1.00 27.10 164 SER B N 1
ATOM 5499 C CA . SER B 1 164 ? 33.920 2.010 -21.297 1.00 27.39 164 SER B CA 1
ATOM 5500 C C . SER B 1 164 ? 33.244 1.118 -20.298 1.00 27.62 164 SER B C 1
ATOM 5501 O O . SER B 1 164 ? 32.998 -0.067 -20.588 1.00 27.74 164 SER B O 1
ATOM 5504 N N . PHE B 1 165 ? 32.960 1.678 -19.122 1.00 26.73 165 PHE B N 1
ATOM 5505 C CA . PHE B 1 165 ? 32.251 0.979 -18.057 1.00 26.80 165 PHE B CA 1
ATOM 5506 C C . PHE B 1 165 ? 31.126 1.867 -17.576 1.00 26.30 165 PHE B C 1
ATOM 5507 O O . PHE B 1 165 ? 31.332 3.050 -17.288 1.00 26.38 165 PHE B O 1
ATOM 5515 N N . HIS B 1 166 ? 29.937 1.284 -17.501 1.00 25.90 166 HIS B N 1
ATOM 5516 C CA . HIS B 1 166 ? 28.768 1.926 -16.955 1.00 25.40 166 HIS B CA 1
ATOM 5517 C C . HIS B 1 166 ? 28.532 1.270 -15.622 1.00 24.04 166 HIS B C 1
ATOM 5518 O O . HIS B 1 166 ? 28.374 0.059 -15.565 1.00 23.71 166 HIS B O 1
ATOM 5525 N N . SER B 1 167 ? 28.534 2.057 -14.546 1.00 22.35 167 SER B N 1
ATOM 5526 C CA . SER B 1 167 ? 28.382 1.497 -13.214 1.00 23.35 167 SER B CA 1
ATOM 5527 C C . SER B 1 167 ? 27.082 0.715 -13.000 1.00 23.66 167 SER B C 1
ATOM 5528 O O . SER B 1 167 ? 27.050 -0.207 -12.202 1.00 23.80 167 SER B O 1
ATOM 5531 N N . SER B 1 168 ? 26.013 1.112 -13.670 1.00 24.66 168 SER B N 1
ATOM 5532 C CA . SER B 1 168 ? 24.731 0.394 -13.557 1.00 25.86 168 SER B CA 1
ATOM 5533 C C . SER B 1 168 ? 24.764 -0.985 -14.239 1.00 26.48 168 SER B C 1
ATOM 5534 O O . SER B 1 168 ? 23.995 -1.873 -13.875 1.00 27.57 168 SER B O 1
ATOM 5537 N N . ARG B 1 169 ? 25.659 -1.171 -15.208 1.00 26.89 169 ARG B N 1
ATOM 5538 C CA . ARG B 1 169 ? 25.829 -2.483 -15.851 1.00 27.35 169 ARG B CA 1
ATOM 5539 C C . ARG B 1 169 ? 27.300 -2.843 -15.981 1.00 26.40 169 ARG B C 1
ATOM 5540 O O . ARG B 1 169 ? 27.823 -2.971 -17.079 1.00 26.00 169 ARG B O 1
ATOM 5548 N N . TRP B 1 170 ? 27.976 -3.002 -14.849 1.00 25.56 170 TRP B N 1
ATOM 5549 C CA . TRP B 1 170 ? 29.393 -3.374 -14.834 1.00 25.86 170 TRP B CA 1
ATOM 5550 C C . TRP B 1 170 ? 29.559 -4.844 -15.262 1.00 27.60 170 TRP B C 1
ATOM 5551 O O . TRP B 1 170 ? 28.801 -5.683 -14.787 1.00 26.97 170 TRP B O 1
ATOM 5562 N N . PRO B 1 171 ? 30.562 -5.161 -16.131 1.00 28.30 171 PRO B N 1
ATOM 5563 C CA . PRO B 1 171 ? 30.727 -6.551 -16.624 1.00 29.02 171 PRO B CA 1
ATOM 5564 C C . PRO B 1 171 ? 31.210 -7.518 -15.538 1.00 29.16 171 PRO B C 1
ATOM 5565 O O . PRO B 1 171 ? 32.055 -7.164 -14.716 1.00 29.32 171 PRO B O 1
ATOM 5569 N N . THR B 1 172 ? 30.663 -8.723 -15.519 1.00 29.40 172 THR B N 1
ATOM 5570 C CA . THR B 1 172 ? 31.041 -9.681 -14.480 1.00 30.22 172 THR B CA 1
ATOM 5571 C C . THR B 1 172 ? 31.662 -10.953 -15.048 1.00 31.07 172 THR B C 1
ATOM 5572 O O . THR B 1 172 ? 31.374 -11.318 -16.174 1.00 30.97 172 THR B O 1
ATOM 5576 N N . ASP B 1 173 ? 32.503 -11.609 -14.253 1.00 32.88 173 ASP B N 1
ATOM 5577 C CA . ASP B 1 173 ? 33.080 -12.916 -14.600 1.00 34.84 173 ASP B CA 1
ATOM 5578 C C . ASP B 1 173 ? 32.011 -13.981 -14.363 1.00 36.04 173 ASP B C 1
ATOM 5579 O O . ASP B 1 173 ? 30.900 -13.655 -13.930 1.00 36.70 173 ASP B O 1
ATOM 5584 N N . ALA B 1 174 ? 32.310 -15.245 -14.632 1.00 37.08 174 ALA B N 1
ATOM 5585 C CA . ALA B 1 174 ? 31.298 -16.282 -14.427 1.00 37.96 174 ALA B CA 1
ATOM 5586 C C . ALA B 1 174 ? 30.867 -16.431 -12.942 1.00 38.50 174 ALA B C 1
ATOM 5587 O O . ALA B 1 174 ? 29.741 -16.845 -12.668 1.00 39.11 174 ALA B O 1
ATOM 5589 N N . GLU B 1 175 ? 31.739 -16.060 -11.998 1.00 38.71 175 GLU B N 1
ATOM 5590 C CA . GLU B 1 175 ? 31.375 -15.990 -10.561 1.00 39.42 175 GLU B CA 1
ATOM 5591 C C . GLU B 1 175 ? 30.347 -14.898 -10.244 1.00 38.59 175 GLU B C 1
ATOM 5592 O O . GLU B 1 175 ? 29.753 -14.892 -9.157 1.00 38.77 175 GLU B O 1
ATOM 5598 N N . GLY B 1 176 ? 30.181 -13.949 -11.163 1.00 37.42 176 GLY B N 1
ATOM 5599 C CA . GLY B 1 176 ? 29.359 -12.772 -10.899 1.00 35.93 176 GLY B CA 1
ATOM 5600 C C . GLY B 1 176 ? 30.114 -11.612 -10.249 1.00 34.82 176 GLY B C 1
ATOM 5601 O O . GLY B 1 176 ? 29.500 -10.614 -9.868 1.00 34.16 176 GLY B O 1
ATOM 5602 N N . ALA B 1 177 ? 31.436 -11.734 -10.112 1.00 33.63 177 ALA B N 1
ATOM 5603 C CA . ALA B 1 177 ? 32.243 -10.637 -9.551 1.00 32.60 177 ALA B CA 1
ATOM 5604 C C . ALA B 1 177 ? 32.598 -9.604 -10.633 1.00 32.10 177 ALA B C 1
ATOM 5605 O O . ALA B 1 177 ? 32.705 -9.947 -11.815 1.00 30.99 177 ALA B O 1
ATOM 5607 N N . PRO B 1 178 ? 32.788 -8.324 -10.246 1.00 32.47 178 PRO B N 1
ATOM 5608 C CA . PRO B 1 178 ? 33.119 -7.350 -11.295 1.00 32.26 178 PRO B CA 1
ATOM 5609 C C . PRO B 1 178 ? 34.431 -7.679 -12.036 1.00 32.59 178 PRO B C 1
ATOM 5610 O O . PRO B 1 178 ? 35.410 -8.026 -11.399 1.00 31.48 178 PRO B O 1
ATOM 5614 N N . LYS B 1 179 ? 34.413 -7.570 -13.363 1.00 33.33 179 LYS B N 1
ATOM 5615 C CA . LYS B 1 179 ? 35.584 -7.777 -14.220 1.00 35.33 179 LYS B CA 1
ATOM 5616 C C . LYS B 1 179 ? 36.377 -6.481 -14.403 1.00 35.54 179 LYS B C 1
ATOM 5617 O O . LYS B 1 179 ? 35.869 -5.385 -14.134 1.00 35.36 179 LYS B O 1
ATOM 5623 N N . GLY B 1 180 ? 37.616 -6.618 -14.884 1.00 35.53 180 GLY B N 1
ATOM 5624 C CA . GLY B 1 180 ? 38.439 -5.470 -15.255 1.00 35.23 180 GLY B CA 1
ATOM 5625 C C . GLY B 1 180 ? 38.568 -4.411 -14.178 1.00 34.79 180 GLY B C 1
ATOM 5626 O O . GLY B 1 180 ? 38.618 -3.212 -14.477 1.00 34.74 180 GLY B O 1
ATOM 5627 N N . VAL B 1 181 ? 38.634 -4.844 -12.920 1.00 33.95 181 VAL B N 1
ATOM 5628 C CA . VAL B 1 181 ? 38.806 -3.897 -11.831 1.00 33.32 181 VAL B CA 1
ATOM 5629 C C . VAL B 1 181 ? 40.265 -3.498 -11.653 1.00 32.46 181 VAL B C 1
ATOM 5630 O O . VAL B 1 181 ? 40.568 -2.530 -10.947 1.00 33.18 181 VAL B O 1
ATOM 5634 N N . ASP B 1 182 ? 41.163 -4.216 -12.319 1.00 31.10 182 ASP B N 1
ATOM 5635 C CA . ASP B 1 182 ? 42.599 -3.895 -12.259 1.00 29.78 182 ASP B CA 1
ATOM 5636 C C . ASP B 1 182 ? 42.949 -2.923 -13.389 1.00 27.55 182 ASP B C 1
ATOM 5637 O O . ASP B 1 182 ? 42.961 -3.280 -14.582 1.00 26.38 182 ASP B O 1
ATOM 5642 N N . PHE B 1 183 ? 43.204 -1.677 -12.998 1.00 25.33 183 PHE B N 1
ATOM 5643 C CA . PHE B 1 183 ? 43.519 -0.611 -13.953 1.00 23.59 183 PHE B CA 1
ATOM 5644 C C . PHE B 1 183 ? 45.009 -0.349 -14.116 1.00 22.70 183 PHE B C 1
ATOM 5645 O O . PHE B 1 183 ? 45.398 0.706 -14.608 1.00 22.02 183 PHE B O 1
ATOM 5653 N N . THR B 1 184 ? 45.842 -1.300 -13.707 1.00 22.44 184 THR B N 1
ATOM 5654 C CA . THR B 1 184 ? 47.302 -1.136 -13.833 1.00 22.62 184 THR B CA 1
ATOM 5655 C C . THR B 1 184 ? 47.681 -0.733 -15.259 1.00 22.74 184 THR B C 1
ATOM 5656 O O . THR B 1 184 ? 47.292 -1.392 -16.216 1.00 22.01 184 THR B O 1
ATOM 5660 N N . GLY B 1 185 ? 48.430 0.355 -15.383 1.00 22.34 185 GLY B N 1
ATOM 5661 C CA . GLY B 1 185 ? 48.971 0.747 -16.666 1.00 22.82 185 GLY B CA 1
ATOM 5662 C C . GLY B 1 185 ? 48.049 1.687 -17.404 1.00 22.93 185 GLY B C 1
ATOM 5663 O O . GLY B 1 185 ? 48.470 2.320 -18.361 1.00 23.40 185 GLY B O 1
ATOM 5664 N N . LYS B 1 186 ? 46.813 1.835 -16.916 1.00 22.70 186 LYS B N 1
ATOM 5665 C CA . LYS B 1 186 ? 45.755 2.518 -17.664 1.00 21.94 186 LYS B CA 1
ATOM 5666 C C . LYS B 1 186 ? 45.446 3.887 -17.111 1.00 22.51 186 LYS B C 1
ATOM 5667 O O . LYS B 1 186 ? 45.439 4.088 -15.898 1.00 22.98 186 LYS B O 1
ATOM 5673 N N . ARG B 1 187 ? 45.226 4.832 -18.024 1.00 22.66 187 ARG B N 1
ATOM 5674 C CA . ARG B 1 187 ? 44.724 6.160 -17.703 1.00 22.48 187 ARG B CA 1
ATOM 5675 C C . ARG B 1 187 ? 43.183 6.071 -17.697 1.00 22.41 187 ARG B C 1
ATOM 5676 O O . ARG B 1 187 ? 42.572 5.693 -18.695 1.00 22.86 187 ARG B O 1
ATOM 5684 N N . VAL B 1 188 ? 42.573 6.398 -16.559 1.00 21.73 188 VAL B N 1
ATOM 5685 C CA . VAL B 1 188 ? 41.161 6.162 -16.308 1.00 20.61 188 VAL B CA 1
ATOM 5686 C C . VAL B 1 188 ? 40.468 7.479 -16.058 1.00 21.17 188 VAL B C 1
ATOM 5687 O O . VAL B 1 188 ? 40.980 8.336 -15.326 1.00 20.97 188 VAL B O 1
ATOM 5691 N N . GLY B 1 189 ? 39.305 7.664 -16.672 1.00 20.55 189 GLY B N 1
ATOM 5692 C CA . GLY B 1 189 ? 38.466 8.800 -16.323 1.00 20.51 189 GLY B CA 1
ATOM 5693 C C . GLY B 1 189 ? 37.197 8.326 -15.645 1.00 21.37 189 GLY B C 1
ATOM 5694 O O . GLY B 1 189 ? 36.600 7.343 -16.101 1.00 21.98 189 GLY B O 1
ATOM 5695 N N . VAL B 1 190 ? 36.800 8.974 -14.539 1.00 21.30 190 VAL B N 1
ATOM 5696 C CA . VAL B 1 190 ? 35.490 8.709 -13.919 1.00 21.13 190 VAL B CA 1
ATOM 5697 C C . VAL B 1 190 ? 34.641 9.945 -14.048 1.00 21.77 190 VAL B C 1
ATOM 5698 O O . VAL B 1 190 ? 35.088 11.047 -13.687 1.00 22.78 190 VAL B O 1
ATOM 5702 N N . ILE B 1 191 ? 33.428 9.761 -14.578 1.00 21.95 191 ILE B N 1
ATOM 5703 C CA . ILE B 1 191 ? 32.424 10.832 -14.685 1.00 22.92 191 ILE B CA 1
ATOM 5704 C C . ILE B 1 191 ? 31.304 10.595 -13.673 1.00 22.77 191 ILE B C 1
ATOM 5705 O O . ILE B 1 191 ? 30.563 9.633 -13.765 1.00 23.21 191 ILE B O 1
ATOM 5710 N N . GLY B 1 192 ? 31.237 11.476 -12.680 1.00 23.48 192 GLY B N 1
ATOM 5711 C CA . GLY B 1 192 ? 30.230 11.437 -11.623 1.00 23.60 192 GLY B CA 1
ATOM 5712 C C . GLY B 1 192 ? 30.854 11.235 -10.259 1.00 23.35 192 GLY B C 1
ATOM 5713 O O . GLY B 1 192 ? 31.692 10.335 -10.059 1.00 23.63 192 GLY B O 1
ATOM 5714 N N . THR B 1 193 ? 30.423 12.050 -9.310 1.00 23.16 193 THR B N 1
ATOM 5715 C CA . THR B 1 193 ? 30.857 11.888 -7.927 1.00 22.94 193 THR B CA 1
ATOM 5716 C C . THR B 1 193 ? 29.641 11.787 -7.012 1.00 23.12 193 THR B C 1
ATOM 5717 O O . THR B 1 193 ? 29.707 12.187 -5.853 1.00 22.67 193 THR B O 1
ATOM 5721 N N . GLY B 1 194 ? 28.531 11.246 -7.539 1.00 22.96 194 GLY B N 1
ATOM 5722 C CA . GLY B 1 194 ? 27.421 10.790 -6.683 1.00 22.99 194 GLY B CA 1
ATOM 5723 C C . GLY B 1 194 ? 27.843 9.602 -5.829 1.00 23.30 194 GLY B C 1
ATOM 5724 O O . GLY B 1 194 ? 29.052 9.318 -5.700 1.00 23.29 194 GLY B O 1
ATOM 5725 N N . ALA B 1 195 ? 26.870 8.895 -5.243 1.00 23.36 195 ALA B N 1
ATOM 5726 C CA . ALA B 1 195 ? 27.192 7.803 -4.340 1.00 24.18 195 ALA B CA 1
ATOM 5727 C C . ALA B 1 195 ? 27.955 6.687 -5.026 1.00 24.20 195 ALA B C 1
ATOM 5728 O O . ALA B 1 195 ? 28.778 6.042 -4.398 1.00 24.47 195 ALA B O 1
ATOM 5730 N N . THR B 1 196 ? 27.712 6.445 -6.310 1.00 24.47 196 THR B N 1
ATOM 5731 C CA . THR B 1 196 ? 28.435 5.316 -6.918 1.00 24.65 196 THR B CA 1
ATOM 5732 C C . THR B 1 196 ? 29.857 5.755 -7.268 1.00 23.42 196 THR B C 1
ATOM 5733 O O . THR B 1 196 ? 30.793 5.000 -7.052 1.00 23.35 196 THR B O 1
ATOM 5737 N N . GLY B 1 197 ? 30.006 6.999 -7.746 1.00 21.72 197 GLY B N 1
ATOM 5738 C CA . GLY B 1 197 ? 31.313 7.586 -7.986 1.00 21.00 197 GLY B CA 1
ATOM 5739 C C . GLY B 1 197 ? 32.200 7.499 -6.765 1.00 19.86 197 GLY B C 1
ATOM 5740 O O . GLY B 1 197 ? 33.343 7.025 -6.852 1.00 20.03 197 GLY B O 1
ATOM 5741 N N . VAL B 1 198 ? 31.658 7.876 -5.605 1.00 19.18 198 VAL B N 1
ATOM 5742 C CA . VAL B 1 198 ? 32.494 7.935 -4.420 1.00 19.07 198 VAL B CA 1
ATOM 5743 C C . VAL B 1 198 ? 32.915 6.573 -3.921 1.00 18.67 198 VAL B C 1
ATOM 5744 O O . VAL B 1 198 ? 33.925 6.474 -3.238 1.00 18.31 198 VAL B O 1
ATOM 5748 N N . GLN B 1 199 ? 32.131 5.545 -4.263 1.00 17.25 199 GLN B N 1
ATOM 5749 C CA . GLN B 1 199 ? 32.468 4.158 -3.961 1.00 16.94 199 GLN B CA 1
ATOM 5750 C C . GLN B 1 199 ? 33.534 3.617 -4.940 1.00 16.58 199 GLN B C 1
ATOM 5751 O O . GLN B 1 199 ? 34.451 2.898 -4.534 1.00 16.24 199 GLN B O 1
ATOM 5757 N N . ILE B 1 200 ? 33.413 3.963 -6.219 1.00 16.58 200 ILE B N 1
ATOM 5758 C CA . ILE B 1 200 ? 34.346 3.450 -7.251 1.00 16.83 200 ILE B CA 1
ATOM 5759 C C . ILE B 1 200 ? 35.691 4.190 -7.186 1.00 17.21 200 ILE B C 1
ATOM 5760 O O . ILE B 1 200 ? 36.752 3.585 -7.328 1.00 16.53 200 ILE B O 1
ATOM 5765 N N . ILE B 1 201 ? 35.653 5.504 -6.970 1.00 16.73 201 ILE B N 1
ATOM 5766 C CA . ILE B 1 201 ? 36.879 6.307 -7.126 1.00 16.93 201 ILE B CA 1
ATOM 5767 C C . ILE B 1 201 ? 38.122 5.835 -6.321 1.00 17.47 201 ILE B C 1
ATOM 5768 O O . ILE B 1 201 ? 39.196 5.616 -6.956 1.00 17.13 201 ILE B O 1
ATOM 5773 N N . PRO B 1 202 ? 37.991 5.619 -4.967 1.00 17.54 202 PRO B N 1
ATOM 5774 C CA . PRO B 1 202 ? 39.117 5.164 -4.146 1.00 18.05 202 PRO B CA 1
ATOM 5775 C C . PRO B 1 202 ? 39.637 3.794 -4.554 1.00 18.51 202 PRO B C 1
ATOM 5776 O O . PRO B 1 202 ? 40.807 3.517 -4.348 1.00 19.63 202 PRO B O 1
ATOM 5780 N N . ILE B 1 203 ? 38.796 2.952 -5.149 1.00 18.49 203 ILE B N 1
ATOM 5781 C CA . ILE B 1 203 ? 39.228 1.611 -5.517 1.00 18.47 203 ILE B CA 1
ATOM 5782 C C . ILE B 1 203 ? 39.952 1.658 -6.853 1.00 18.18 203 ILE B C 1
ATOM 5783 O O . ILE B 1 203 ? 41.056 1.115 -6.999 1.00 17.75 203 ILE B O 1
ATOM 5788 N N . ALA B 1 204 ? 39.356 2.349 -7.815 1.00 17.74 204 ALA B N 1
ATOM 5789 C CA . ALA B 1 204 ? 40.027 2.549 -9.121 1.00 18.39 204 ALA B CA 1
ATOM 5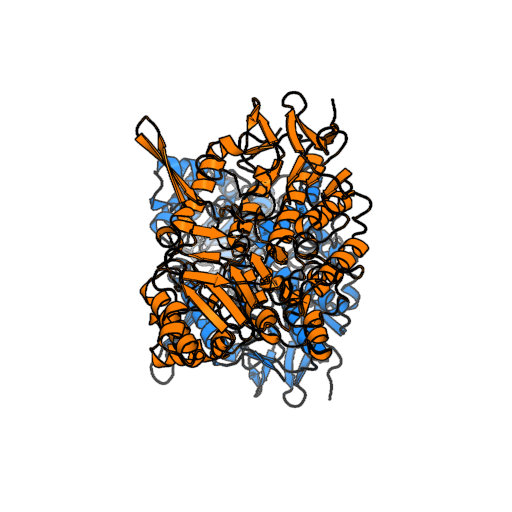790 C C . ALA B 1 204 ? 41.448 3.145 -8.962 1.00 18.19 204 ALA B C 1
ATOM 5791 O O . ALA B 1 204 ? 42.396 2.726 -9.636 1.00 17.93 204 ALA B O 1
ATOM 5793 N N . ALA B 1 205 ? 41.579 4.072 -8.036 1.00 18.75 205 ALA B N 1
ATOM 5794 C CA . ALA B 1 205 ? 42.852 4.727 -7.731 1.00 19.98 205 ALA B CA 1
ATOM 5795 C C . ALA B 1 205 ? 43.937 3.788 -7.142 1.00 21.28 205 ALA B C 1
ATOM 5796 O O . ALA B 1 205 ? 45.120 4.120 -7.203 1.00 21.06 205 ALA B O 1
ATOM 5798 N N . GLU B 1 206 ? 43.553 2.648 -6.561 1.00 22.06 206 GLU B N 1
ATOM 5799 C CA . GLU B 1 206 ? 44.572 1.716 -6.062 1.00 23.43 206 GLU B CA 1
ATOM 5800 C C . GLU B 1 206 ? 45.504 1.261 -7.199 1.00 23.25 206 GLU B C 1
ATOM 5801 O O . GLU B 1 206 ? 46.682 1.032 -6.966 1.00 22.86 206 GLU B O 1
ATOM 5807 N N . THR B 1 207 ? 44.986 1.164 -8.426 1.00 22.64 207 THR B N 1
ATOM 5808 C CA . THR B 1 207 ? 45.753 0.544 -9.519 1.00 22.45 207 THR B CA 1
ATOM 5809 C C . THR B 1 207 ? 45.949 1.412 -10.786 1.00 21.98 207 THR B C 1
ATOM 5810 O O . THR B 1 207 ? 46.927 1.227 -11.535 1.00 21.30 207 THR B O 1
ATOM 5814 N N . ALA B 1 208 ? 45.040 2.350 -11.034 1.00 20.70 208 ALA B N 1
ATOM 5815 C CA . ALA B 1 208 ? 45.126 3.189 -12.255 1.00 20.31 208 ALA B CA 1
ATOM 5816 C C . ALA B 1 208 ? 46.483 3.881 -12.388 1.00 20.06 208 ALA B C 1
ATOM 5817 O O . ALA B 1 208 ? 47.017 4.388 -11.414 1.00 19.79 208 ALA B O 1
ATOM 5819 N N . LYS B 1 209 ? 47.045 3.905 -13.597 1.00 19.92 209 LYS B N 1
ATOM 5820 C CA . LYS B 1 209 ? 48.255 4.711 -13.833 1.00 20.59 209 LYS B CA 1
ATOM 5821 C C . LYS B 1 209 ? 47.960 6.193 -13.529 1.00 20.40 209 LYS B C 1
ATOM 5822 O O . LYS B 1 209 ? 48.763 6.891 -12.912 1.00 21.01 209 LYS B O 1
ATOM 5828 N N . GLU B 1 210 ? 46.801 6.659 -13.967 1.00 20.55 210 GLU B N 1
ATOM 5829 C CA . GLU B 1 210 ? 46.362 8.022 -13.753 1.00 22.15 210 GLU B CA 1
ATOM 5830 C C . GLU B 1 210 ? 44.839 7.966 -13.646 1.00 21.25 210 GLU B C 1
ATOM 5831 O O . GLU B 1 210 ? 44.212 7.180 -14.336 1.00 21.11 210 GLU B O 1
ATOM 5837 N N . LEU B 1 211 ? 44.255 8.792 -12.789 1.00 20.49 211 LEU B N 1
ATOM 5838 C CA . LEU B 1 211 ? 42.831 8.797 -12.575 1.00 20.46 211 LEU B CA 1
ATOM 5839 C C . LEU B 1 211 ? 42.325 10.238 -12.646 1.00 19.76 211 LEU B C 1
ATOM 5840 O O . LEU B 1 211 ? 42.767 11.095 -11.882 1.00 19.74 211 LEU B O 1
ATOM 5845 N N . TYR B 1 212 ? 41.417 10.496 -13.574 1.00 19.36 212 TYR B N 1
ATOM 5846 C CA . TYR B 1 212 ? 40.814 11.803 -13.697 1.00 19.55 212 TYR B CA 1
ATOM 5847 C C . TYR B 1 212 ? 39.363 11.771 -13.303 1.00 20.09 212 TYR B C 1
ATOM 5848 O O . TYR B 1 212 ? 38.595 11.015 -13.871 1.00 20.88 212 TYR B O 1
ATOM 5857 N N . VAL B 1 213 ? 38.995 12.621 -12.340 1.00 19.65 213 VAL B N 1
ATOM 5858 C CA . VAL B 1 213 ? 37.652 12.673 -11.841 1.00 18.73 213 VAL B CA 1
ATOM 5859 C C . VAL B 1 213 ? 36.970 13.901 -12.441 1.00 19.01 213 VAL B C 1
ATOM 5860 O O . VAL B 1 213 ? 37.420 15.043 -12.244 1.00 17.07 213 VAL B O 1
ATOM 5864 N N . PHE B 1 214 ? 35.900 13.664 -13.202 1.00 20.08 214 PHE B N 1
ATOM 5865 C CA . PHE B 1 214 ? 35.230 14.767 -13.880 1.00 20.39 214 PHE B CA 1
ATOM 5866 C C . PHE B 1 214 ? 34.023 15.110 -13.039 1.00 20.38 214 PHE B C 1
ATOM 5867 O O . PHE B 1 214 ? 33.047 14.373 -13.007 1.00 20.31 214 PHE B O 1
ATOM 5875 N N . GLN B 1 215 ? 34.116 16.204 -12.310 1.00 20.79 215 GLN B N 1
ATOM 5876 C CA . GLN B 1 215 ? 33.080 16.526 -11.352 1.00 22.30 215 GLN B CA 1
ATOM 5877 C C . GLN B 1 215 ? 32.393 17.835 -11.714 1.00 22.84 215 GLN B C 1
ATOM 5878 O O . GLN B 1 215 ? 33.074 18.865 -11.867 1.00 21.98 215 GLN B O 1
ATOM 5884 N N . ARG B 1 216 ? 31.063 17.795 -11.829 1.00 24.02 216 ARG B N 1
ATOM 5885 C CA . ARG B 1 216 ? 30.267 19.028 -12.017 1.00 26.66 216 ARG B CA 1
ATOM 5886 C C . ARG B 1 216 ? 30.047 19.750 -10.688 1.00 26.39 216 ARG B C 1
ATOM 5887 O O . ARG B 1 216 ? 30.545 20.864 -10.515 1.00 28.03 216 ARG B O 1
ATOM 5895 N N . THR B 1 217 ? 29.312 19.139 -9.758 1.00 25.89 217 THR B N 1
ATOM 5896 C CA . THR B 1 217 ? 29.194 19.706 -8.385 1.00 25.90 217 THR B CA 1
ATOM 5897 C C . THR B 1 217 ? 29.435 18.633 -7.307 1.00 24.92 217 THR B C 1
ATOM 5898 O O . THR B 1 217 ? 29.069 17.468 -7.494 1.00 24.08 217 THR B O 1
ATOM 5902 N N . PRO B 1 218 ? 30.072 19.019 -6.192 1.00 23.24 218 PRO B N 1
ATOM 5903 C CA . PRO B 1 218 ? 30.360 18.027 -5.184 1.00 23.38 218 PRO B CA 1
ATOM 5904 C C . PRO B 1 218 ? 29.146 17.750 -4.298 1.00 22.05 218 PRO B C 1
ATOM 5905 O O . PRO B 1 218 ? 28.300 18.621 -4.101 1.00 21.78 218 PRO B O 1
ATOM 5909 N N . ASN B 1 219 ? 29.058 16.529 -3.806 1.00 22.30 219 ASN B N 1
ATOM 5910 C CA . ASN B 1 219 ? 28.094 16.159 -2.767 1.00 22.18 219 ASN B CA 1
ATOM 5911 C C . ASN B 1 219 ? 28.780 16.279 -1.427 1.00 22.02 219 ASN B C 1
ATOM 5912 O O . ASN B 1 219 ? 30.004 16.231 -1.387 1.00 20.72 219 ASN B O 1
ATOM 5917 N N . TRP B 1 220 ? 28.000 16.420 -0.342 1.00 21.30 220 TRP B N 1
ATOM 5918 C CA . TRP B 1 220 ? 28.500 16.194 1.008 1.00 21.44 220 TRP B CA 1
ATOM 5919 C C . TRP B 1 220 ? 28.642 14.694 1.170 1.00 21.61 220 TRP B C 1
ATOM 5920 O O . TRP B 1 220 ? 27.681 13.984 0.924 1.00 22.36 220 TRP B O 1
ATOM 5931 N N . CYS B 1 221 ? 29.814 14.216 1.583 1.00 21.32 221 CYS B N 1
ATOM 5932 C CA . CYS B 1 221 ? 30.015 12.794 1.948 1.00 22.20 221 CYS B CA 1
ATOM 5933 C C . CYS B 1 221 ? 30.633 12.720 3.313 1.00 21.83 221 CYS B C 1
ATOM 5934 O O . CYS B 1 221 ? 31.304 13.661 3.726 1.00 23.72 221 CYS B O 1
ATOM 5937 N N . THR B 1 222 ? 30.429 11.605 4.012 1.00 21.02 222 THR B N 1
ATOM 5938 C CA . THR B 1 222 ? 30.958 11.431 5.354 1.00 20.18 222 THR B CA 1
ATOM 5939 C C . THR B 1 222 ? 31.479 10.005 5.464 1.00 20.37 222 THR B C 1
ATOM 5940 O O . THR B 1 222 ? 31.044 9.128 4.692 1.00 19.42 222 THR B O 1
ATOM 5944 N N . PRO B 1 223 ? 32.418 9.755 6.401 1.00 19.60 223 PRO B N 1
ATOM 5945 C CA . PRO B 1 223 ? 33.071 8.454 6.430 1.00 19.54 223 PRO B CA 1
ATOM 5946 C C . PRO B 1 223 ? 32.130 7.346 6.910 1.00 18.54 223 PRO B C 1
ATOM 5947 O O . PRO B 1 223 ? 31.353 7.544 7.840 1.00 18.48 223 PRO B O 1
ATOM 5951 N N . LEU B 1 224 ? 32.201 6.207 6.239 1.00 17.36 224 LEU B N 1
ATOM 5952 C CA . LEU B 1 224 ? 31.351 5.083 6.562 1.00 17.27 224 LEU B CA 1
ATOM 5953 C C . LEU B 1 224 ? 31.794 4.434 7.872 1.00 16.81 224 LEU B C 1
ATOM 5954 O O . LEU B 1 224 ? 30.962 4.064 8.683 1.00 17.18 224 LEU B O 1
ATOM 5959 N N . GLY B 1 225 ? 33.103 4.279 8.062 1.00 17.06 225 GLY B N 1
ATOM 5960 C CA . GLY B 1 225 ? 33.635 3.591 9.244 1.00 18.15 225 GLY B CA 1
ATOM 5961 C C . GLY B 1 225 ? 33.320 2.088 9.293 1.00 18.07 225 GLY B C 1
ATOM 5962 O O . GLY B 1 225 ? 33.208 1.516 10.375 1.00 18.16 225 GLY B O 1
ATOM 5963 N N . ASN B 1 226 ? 33.212 1.441 8.132 1.00 17.99 226 ASN B N 1
ATOM 5964 C CA . ASN B 1 226 ? 33.003 -0.010 8.055 1.00 18.66 226 ASN B CA 1
ATOM 5965 C C . ASN B 1 226 ? 34.152 -0.837 8.665 1.00 19.24 226 ASN B C 1
ATOM 5966 O O . ASN B 1 226 ? 35.307 -0.392 8.703 1.00 18.22 226 ASN B O 1
ATOM 5971 N N . SER B 1 227 ? 33.785 -2.020 9.171 1.00 20.07 227 SER B N 1
ATOM 5972 C CA . SER B 1 227 ? 34.705 -2.983 9.789 1.00 21.28 227 SER B CA 1
ATOM 5973 C C . SER B 1 227 ? 34.030 -4.345 9.797 1.00 21.41 227 SER B C 1
ATOM 5974 O O . SER B 1 227 ? 32.801 -4.431 9.687 1.00 20.08 227 SER B O 1
ATOM 5977 N N . PRO B 1 228 ? 34.819 -5.430 9.929 1.00 22.59 228 PRO B N 1
ATOM 5978 C CA . PRO B 1 228 ? 34.158 -6.740 9.980 1.00 22.74 228 PRO B CA 1
ATOM 5979 C C . PRO B 1 228 ? 33.322 -6.865 11.248 1.00 22.99 228 PRO B C 1
ATOM 5980 O O . PRO B 1 228 ? 33.515 -6.108 12.197 1.00 21.65 228 PRO B O 1
ATOM 5984 N N . MET B 1 229 ? 32.406 -7.821 11.234 1.00 22.68 229 MET B N 1
ATOM 5985 C CA . MET B 1 229 ? 31.498 -8.058 12.343 1.00 22.69 229 MET B CA 1
ATOM 5986 C C . MET B 1 229 ? 31.991 -9.268 13.071 1.00 21.44 229 MET B C 1
ATOM 5987 O O . MET B 1 229 ? 32.030 -10.330 12.493 1.00 21.71 229 MET B O 1
ATOM 5992 N N . SER B 1 230 ? 32.347 -9.151 14.343 1.00 21.27 230 SER B N 1
ATOM 5993 C CA . SER B 1 230 ? 32.722 -10.357 15.058 1.00 21.05 230 SER B CA 1
ATOM 5994 C C . SER B 1 230 ? 31.532 -11.283 15.309 1.00 21.54 230 SER B C 1
ATOM 5995 O O . SER B 1 230 ? 30.365 -10.862 15.292 1.00 20.92 230 SER B O 1
ATOM 5998 N N . LYS B 1 231 ? 31.831 -12.557 15.524 1.00 22.11 231 LYS B N 1
ATOM 5999 C CA . LYS B 1 231 ? 30.813 -13.497 15.925 1.00 22.59 231 LYS B CA 1
ATOM 6000 C C . LYS B 1 231 ? 30.122 -12.985 17.223 1.00 23.07 231 LYS B C 1
ATOM 6001 O O . LYS B 1 231 ? 28.895 -12.998 17.318 1.00 22.18 231 LYS B O 1
ATOM 6007 N N . GLU B 1 232 ? 30.906 -12.525 18.198 1.00 23.83 232 GLU B N 1
ATOM 6008 C CA . GLU B 1 232 ? 30.352 -12.015 19.471 1.00 24.61 232 GLU B CA 1
ATOM 6009 C C . GLU B 1 232 ? 29.380 -10.867 19.214 1.00 23.35 232 GLU B C 1
ATOM 6010 O O . GLU B 1 232 ? 28.286 -10.807 19.836 1.00 23.12 232 GLU B O 1
ATOM 6016 N N . LYS B 1 233 ? 29.748 -9.976 18.290 1.00 21.34 233 LYS B N 1
ATOM 6017 C CA . LYS B 1 233 ? 28.868 -8.838 17.958 1.00 21.11 233 LYS B CA 1
ATOM 6018 C C . LYS B 1 233 ? 27.581 -9.327 17.281 1.00 20.06 233 LYS B C 1
ATOM 6019 O O . LYS B 1 233 ? 26.475 -8.942 17.693 1.00 18.86 233 LYS B O 1
ATOM 6025 N N . MET B 1 234 ? 27.725 -10.207 16.287 1.00 19.31 234 MET B N 1
ATOM 6026 C CA . MET B 1 234 ? 26.576 -10.723 15.544 1.00 18.89 234 MET B CA 1
ATOM 6027 C C . MET B 1 234 ? 25.614 -11.520 16.448 1.00 19.22 234 MET B C 1
ATOM 6028 O O . MET B 1 234 ? 24.376 -11.381 16.339 1.00 18.06 234 MET B O 1
ATOM 6033 N N . ASP B 1 235 ? 26.176 -12.325 17.359 1.00 18.81 235 ASP B N 1
ATOM 6034 C CA . ASP B 1 235 ? 25.353 -12.999 18.358 1.00 18.45 235 ASP B CA 1
ATOM 6035 C C . ASP B 1 235 ? 24.563 -12.064 19.293 1.00 18.40 235 ASP B C 1
ATOM 6036 O O . ASP B 1 235 ? 23.374 -12.313 19.531 1.00 17.74 235 ASP B O 1
ATOM 6041 N N . SER B 1 236 ? 25.194 -11.037 19.852 1.00 18.43 236 SER B N 1
ATOM 6042 C CA . SER B 1 236 ? 24.423 -10.131 20.737 1.00 19.92 236 SER B CA 1
ATOM 6043 C C . SER B 1 236 ? 23.372 -9.369 19.946 1.00 18.64 236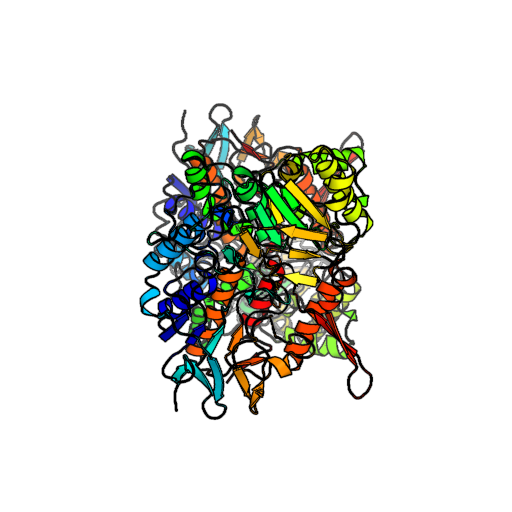 SER B C 1
ATOM 6044 O O . SER B 1 236 ? 22.309 -9.114 20.476 1.00 18.04 236 SER B O 1
ATOM 6047 N N . LEU B 1 237 ? 23.682 -8.973 18.703 1.00 17.86 237 LEU B N 1
ATOM 6048 C CA . LEU B 1 237 ? 22.687 -8.339 17.827 1.00 18.06 237 LEU B CA 1
ATOM 6049 C C . LEU B 1 237 ? 21.454 -9.219 17.606 1.00 17.41 237 LEU B C 1
ATOM 6050 O O . LEU B 1 237 ? 20.321 -8.777 17.854 1.00 17.06 237 LEU B O 1
ATOM 6055 N N . ARG B 1 238 ? 21.675 -10.470 17.196 1.00 16.63 238 ARG B N 1
ATOM 6056 C CA . ARG B 1 238 ? 20.584 -11.423 16.984 1.00 16.42 238 ARG B CA 1
ATOM 6057 C C . ARG B 1 238 ? 19.752 -11.628 18.253 1.00 16.96 238 ARG B C 1
ATOM 6058 O O . ARG B 1 238 ? 18.534 -11.724 18.178 1.00 16.42 238 ARG B O 1
ATOM 6066 N N . ASN B 1 239 ? 20.403 -11.677 19.411 1.00 17.21 239 ASN B N 1
ATOM 6067 C CA . ASN B 1 239 ? 19.680 -11.905 20.660 1.00 17.55 239 ASN B CA 1
ATOM 6068 C C . ASN B 1 239 ? 18.798 -10.733 21.020 1.00 17.88 239 ASN B C 1
ATOM 6069 O O . ASN B 1 239 ? 17.808 -10.876 21.731 1.00 17.85 239 ASN B O 1
ATOM 6074 N N . ARG B 1 240 ? 19.151 -9.553 20.538 1.00 18.22 240 ARG B N 1
ATOM 6075 C CA . ARG B 1 240 ? 18.282 -8.431 20.813 1.00 18.35 240 ARG B CA 1
ATOM 6076 C C . ARG B 1 240 ? 17.484 -7.869 19.615 1.00 17.36 240 ARG B C 1
ATOM 6077 O O . ARG B 1 240 ? 17.011 -6.715 19.635 1.00 15.92 240 ARG B O 1
ATOM 6085 N N . TYR B 1 241 ? 17.292 -8.713 18.614 1.00 17.09 241 TYR B N 1
ATOM 6086 C CA . TYR B 1 241 ? 16.485 -8.386 17.454 1.00 16.77 241 TYR B CA 1
ATOM 6087 C C . TYR B 1 241 ? 15.055 -7.984 17.827 1.00 17.05 241 TYR B C 1
ATOM 6088 O O . TYR B 1 241 ? 14.507 -7.107 17.196 1.00 16.10 241 TYR B O 1
ATOM 6097 N N . PRO B 1 242 ? 14.424 -8.643 18.837 1.00 17.26 242 PRO B N 1
ATOM 6098 C CA . PRO B 1 242 ? 13.073 -8.067 19.135 1.00 17.59 242 PRO B CA 1
ATOM 6099 C C . PRO B 1 242 ? 13.097 -6.557 19.569 1.00 17.50 242 PRO B C 1
ATOM 6100 O O . PRO B 1 242 ? 12.163 -5.821 19.267 1.00 15.44 242 PRO B O 1
ATOM 6104 N N . THR B 1 243 ? 14.164 -6.103 20.241 1.00 15.70 243 THR B N 1
ATOM 6105 C CA . THR B 1 243 ? 14.280 -4.701 20.632 1.00 15.27 243 THR B CA 1
ATOM 6106 C C . THR B 1 243 ? 14.698 -3.833 19.429 1.00 15.78 243 THR B C 1
ATOM 6107 O O . THR B 1 243 ? 14.184 -2.717 19.203 1.00 13.96 243 THR B O 1
ATOM 6111 N N . ILE B 1 244 ? 15.647 -4.356 18.654 1.00 15.49 244 ILE B N 1
ATOM 6112 C CA . ILE B 1 244 ? 16.102 -3.658 17.440 1.00 15.35 244 ILE B CA 1
ATOM 6113 C C . ILE B 1 244 ? 14.894 -3.383 16.511 1.00 15.00 244 ILE B C 1
ATOM 6114 O O . ILE B 1 244 ? 14.725 -2.266 16.027 1.00 14.07 244 ILE B O 1
ATOM 6119 N N . LEU B 1 245 ? 14.060 -4.393 16.316 1.00 13.34 245 LEU B N 1
ATOM 6120 C CA . LEU B 1 245 ? 12.885 -4.271 15.458 1.00 14.74 245 LEU B CA 1
ATOM 6121 C C . LEU B 1 245 ? 11.911 -3.215 15.971 1.00 15.16 245 LEU B C 1
ATOM 6122 O O . LEU B 1 245 ? 11.463 -2.361 15.201 1.00 15.69 245 LEU B O 1
ATOM 6127 N N . GLU B 1 246 ? 11.645 -3.206 17.278 1.00 14.96 246 GLU B N 1
ATOM 6128 C CA . GLU B 1 246 ? 10.784 -2.163 17.804 1.00 15.07 246 GLU B CA 1
ATOM 6129 C C . GLU B 1 246 ? 11.401 -0.804 17.610 1.00 14.20 246 GLU B C 1
ATOM 6130 O O . GLU B 1 246 ? 10.691 0.140 17.288 1.00 13.71 246 GLU B O 1
ATOM 6136 N N . TYR B 1 247 ? 12.711 -0.702 17.799 1.00 13.91 247 TYR B N 1
ATOM 6137 C CA . TYR B 1 247 ? 13.363 0.596 17.696 1.00 15.02 247 TYR B CA 1
ATOM 6138 C C . TYR B 1 247 ? 13.324 1.171 16.261 1.00 15.76 247 TYR B C 1
ATOM 6139 O O . TYR B 1 247 ? 12.968 2.339 16.075 1.00 14.49 247 TYR B O 1
ATOM 6148 N N . VAL B 1 248 ? 13.672 0.356 15.264 1.00 16.26 248 VAL B N 1
ATOM 6149 C CA . VAL B 1 248 ? 13.655 0.832 13.875 1.00 16.76 248 VAL B CA 1
ATOM 6150 C C . VAL B 1 248 ? 12.250 1.104 13.378 1.00 17.78 248 VAL B C 1
ATOM 6151 O O . VAL B 1 248 ? 12.081 1.939 12.502 1.00 17.79 248 VAL B O 1
ATOM 6155 N N . LYS B 1 249 ? 11.250 0.415 13.938 1.00 17.40 249 LYS B N 1
ATOM 6156 C CA . LYS B 1 249 ? 9.854 0.762 13.641 1.00 17.61 249 LYS B CA 1
ATOM 6157 C C . LYS B 1 249 ? 9.434 2.101 14.252 1.00 17.62 249 LYS B C 1
ATOM 6158 O O . LYS B 1 249 ? 8.407 2.661 13.864 1.00 18.00 249 LYS B O 1
ATOM 6164 N N . SER B 1 250 ? 10.230 2.621 15.190 1.00 18.18 250 SER B N 1
ATOM 6165 C CA . SER B 1 250 ? 9.878 3.848 15.920 1.00 18.47 250 SER B CA 1
ATOM 6166 C C . SER B 1 250 ? 10.620 5.118 15.478 1.00 18.64 250 SER B C 1
ATOM 6167 O O . SER B 1 250 ? 10.226 6.240 15.858 1.00 18.50 250 SER B O 1
ATOM 6170 N N . THR B 1 251 ? 11.702 4.983 14.712 1.00 17.77 251 THR B N 1
ATOM 6171 C CA . THR B 1 251 ? 12.459 6.190 14.306 1.00 18.11 251 THR B CA 1
ATOM 6172 C C . THR B 1 251 ? 11.866 6.795 13.030 1.00 18.27 251 THR B C 1
ATOM 6173 O O . THR B 1 251 ? 11.189 6.111 12.263 1.00 18.62 251 THR B O 1
ATOM 6177 N N . ASP B 1 252 ? 12.124 8.073 12.790 1.00 18.57 252 ASP B N 1
ATOM 6178 C CA . ASP B 1 252 ? 11.568 8.717 11.625 1.00 18.95 252 ASP B CA 1
ATOM 6179 C C . ASP B 1 252 ? 11.991 8.123 10.282 1.00 18.12 252 ASP B C 1
ATOM 6180 O O . ASP B 1 252 ? 11.197 8.130 9.371 1.00 17.60 252 ASP B O 1
ATOM 6185 N N . THR B 1 253 ? 13.216 7.615 10.156 1.00 16.59 253 THR B N 1
ATOM 6186 C CA . THR B 1 253 ? 13.718 7.095 8.862 1.00 16.40 253 THR B CA 1
ATOM 6187 C C . THR B 1 253 ? 13.767 5.545 8.786 1.00 16.70 253 THR B C 1
ATOM 6188 O O . THR B 1 253 ? 14.003 5.002 7.719 1.00 16.71 253 THR B O 1
ATOM 6192 N N . ALA B 1 254 ? 13.596 4.878 9.924 1.00 15.34 254 ALA B N 1
ATOM 6193 C CA . ALA B 1 254 ? 13.795 3.408 10.115 1.00 16.16 254 ALA B CA 1
ATOM 6194 C C . ALA B 1 254 ? 15.281 2.999 10.164 1.00 15.63 254 ALA B C 1
ATOM 6195 O O . ALA B 1 254 ? 15.608 1.819 10.287 1.00 15.63 254 ALA B O 1
ATOM 6197 N N . PHE B 1 255 ? 16.178 3.976 10.079 1.00 15.52 255 PHE B N 1
ATOM 6198 C CA . PHE B 1 255 ? 17.574 3.741 10.405 1.00 15.95 255 PHE B CA 1
ATOM 6199 C C . PHE B 1 255 ? 17.638 3.613 11.944 1.00 16.34 255 PHE B C 1
ATOM 6200 O O . PHE B 1 255 ? 16.688 4.051 12.640 1.00 16.16 255 PHE B O 1
ATOM 6208 N N . PRO B 1 256 ? 18.720 3.020 12.476 1.00 15.99 256 PRO B N 1
ATOM 6209 C CA . PRO B 1 256 ? 18.812 2.881 13.940 1.00 16.74 256 PRO B CA 1
ATOM 6210 C C . PRO B 1 256 ? 19.394 4.132 14.603 1.00 16.95 256 PRO B C 1
ATOM 6211 O O . PRO B 1 256 ? 20.373 4.031 15.355 1.00 16.42 256 PRO B O 1
ATOM 6215 N N . TYR B 1 257 ? 18.809 5.290 14.298 1.00 16.43 257 TYR B N 1
ATOM 6216 C CA . TYR B 1 257 ? 19.241 6.596 14.820 1.00 17.79 257 TYR B CA 1
ATOM 6217 C C . TYR B 1 257 ? 18.004 7.449 14.996 1.00 17.77 257 TYR B C 1
ATOM 6218 O O . TYR B 1 257 ? 17.059 7.291 14.252 1.00 17.41 257 TYR B O 1
ATOM 6227 N N . HIS B 1 258 ? 18.010 8.333 15.994 1.00 18.53 258 HIS B N 1
ATOM 6228 C CA . HIS B 1 258 ? 16.980 9.383 16.116 1.00 19.68 258 HIS B CA 1
ATOM 6229 C C . HIS B 1 258 ? 17.625 10.744 16.464 1.00 21.08 258 HIS B C 1
ATOM 6230 O O . HIS B 1 258 ? 18.725 10.796 17.039 1.00 20.58 258 HIS B O 1
ATOM 6237 N N . ARG B 1 259 ? 16.960 11.839 16.098 1.00 21.95 259 ARG B N 1
ATOM 6238 C CA . ARG B 1 259 ? 17.503 13.177 16.382 1.00 24.40 259 ARG B CA 1
ATOM 6239 C C . ARG B 1 259 ? 17.756 13.378 17.853 1.00 25.00 259 ARG B C 1
ATOM 6240 O O . ARG B 1 259 ? 17.018 12.877 18.705 1.00 23.86 259 ARG B O 1
ATOM 6248 N N . ASP B 1 260 ? 18.825 14.112 18.134 1.00 26.18 260 ASP B N 1
ATOM 6249 C CA . ASP B 1 260 ? 19.012 14.697 19.437 1.00 28.21 260 ASP B CA 1
ATOM 6250 C C . ASP B 1 260 ? 17.817 15.592 19.781 1.00 28.83 260 ASP B C 1
ATOM 6251 O O . ASP B 1 260 ? 17.359 16.363 18.939 1.00 28.44 260 ASP B O 1
ATOM 6256 N N . PRO B 1 261 ? 17.316 15.495 21.022 1.00 30.00 261 PRO B N 1
ATOM 6257 C CA . PRO B 1 261 ? 16.227 16.379 21.416 1.00 30.47 261 PRO B CA 1
ATOM 6258 C C . PRO B 1 261 ? 16.555 17.886 21.365 1.00 30.95 261 PRO B C 1
ATOM 6259 O O . PRO B 1 261 ? 15.636 18.687 21.197 1.00 31.46 261 PRO B O 1
ATOM 6263 N N . ARG B 1 262 ? 17.826 18.274 21.480 1.00 31.01 262 ARG B N 1
ATOM 6264 C CA . ARG B 1 262 ? 18.201 19.710 21.537 1.00 32.05 262 ARG B CA 1
ATOM 6265 C C . ARG B 1 262 ? 18.289 20.394 20.162 1.00 32.13 262 ARG B C 1
ATOM 6266 O O . ARG B 1 262 ? 18.533 19.728 19.136 1.00 31.54 262 ARG B O 1
ATOM 6274 N N . LYS B 1 263 ? 18.086 21.719 20.147 1.00 32.00 263 LYS B N 1
ATOM 6275 C CA . LYS B 1 263 ? 18.388 22.547 18.980 1.00 33.09 263 LYS B CA 1
ATOM 6276 C C . LYS B 1 263 ? 19.854 22.874 18.983 1.00 32.84 263 LYS B C 1
ATOM 6277 O O . LYS B 1 263 ? 20.470 22.900 20.040 1.00 33.17 263 LYS B O 1
ATOM 6283 N N . GLY B 1 264 ? 20.409 23.115 17.797 1.00 32.90 264 GLY B N 1
ATOM 6284 C CA . GLY B 1 264 ? 21.797 23.525 17.653 1.00 32.70 264 GLY B CA 1
ATOM 6285 C C . GLY B 1 264 ? 22.155 24.588 18.669 1.00 33.02 264 GLY B C 1
ATOM 6286 O O . GLY B 1 264 ? 23.153 24.453 19.377 1.00 32.45 264 GLY B O 1
ATOM 6287 N N . THR B 1 265 ? 21.313 25.616 18.774 1.00 32.90 265 THR B N 1
ATOM 6288 C CA . THR B 1 265 ? 21.559 26.719 19.714 1.00 32.99 265 THR B CA 1
ATOM 6289 C C . THR B 1 265 ? 21.338 26.424 21.212 1.00 33.72 265 THR B C 1
ATOM 6290 O O . THR B 1 265 ? 21.751 27.212 22.045 1.00 33.95 265 THR B O 1
ATOM 6294 N N . ASP B 1 266 ? 20.712 25.296 21.563 1.00 34.30 266 ASP B N 1
ATOM 6295 C CA . ASP B 1 266 ? 20.640 24.896 22.983 1.00 34.64 266 ASP B CA 1
ATOM 6296 C C . ASP B 1 266 ? 21.992 24.641 23.670 1.00 34.21 266 ASP B C 1
ATOM 6297 O O . ASP B 1 266 ? 22.053 24.607 24.894 1.00 34.71 266 ASP B O 1
ATOM 6302 N N . VAL B 1 267 ? 23.061 24.432 22.909 1.00 33.42 267 VAL B N 1
ATOM 6303 C CA . VAL B 1 267 ? 24.389 24.265 23.520 1.00 32.61 267 VAL B CA 1
ATOM 6304 C C . VAL B 1 267 ? 25.389 25.244 22.931 1.00 31.65 267 VAL B C 1
ATOM 6305 O O . VAL B 1 267 ? 25.169 25.795 21.860 1.00 31.61 267 VAL B O 1
ATOM 6309 N N . SER B 1 268 ? 26.505 25.395 23.623 1.00 30.99 268 SER B N 1
ATOM 6310 C CA . SER B 1 268 ? 27.604 26.238 23.195 1.00 31.09 268 SER B CA 1
ATOM 6311 C C . SER B 1 268 ? 28.321 25.673 21.954 1.00 30.51 268 SER B C 1
ATOM 6312 O O . SER B 1 268 ? 28.238 24.479 21.640 1.00 28.47 268 SER B O 1
ATOM 6315 N N . GLU B 1 269 ? 29.056 26.551 21.282 1.00 30.92 269 GLU B N 1
ATOM 6316 C CA . GLU B 1 269 ? 29.906 26.171 20.164 1.00 31.62 269 GLU B CA 1
ATOM 6317 C C . GLU B 1 269 ? 30.936 25.099 20.532 1.00 31.41 269 GLU B C 1
ATOM 6318 O O . GLU B 1 269 ? 31.247 24.209 19.718 1.00 31.03 269 GLU B O 1
ATOM 6324 N N . SER B 1 270 ? 31.463 25.183 21.755 1.00 30.63 270 SER B N 1
ATOM 6325 C CA . SER B 1 270 ? 32.422 24.199 22.234 1.00 30.83 270 SER B CA 1
ATOM 6326 C C . SER B 1 270 ? 31.782 22.813 22.352 1.00 29.56 270 SER B C 1
ATOM 6327 O O . SER B 1 270 ? 32.371 21.812 21.931 1.00 28.83 270 SER B O 1
ATOM 6330 N N . GLU B 1 271 ? 30.576 22.772 22.910 1.00 28.38 271 GLU B N 1
ATOM 6331 C CA . GLU B 1 271 ? 29.858 21.523 23.030 1.00 28.61 271 GLU B CA 1
ATOM 6332 C C . GLU B 1 271 ? 29.426 21.021 21.646 1.00 27.23 271 GLU B C 1
ATOM 6333 O O . GLU B 1 271 ? 29.555 19.845 21.389 1.00 26.98 271 GLU B O 1
ATOM 6339 N N . ARG B 1 272 ? 28.971 21.905 20.756 1.00 25.82 272 ARG B N 1
ATOM 6340 C CA . ARG B 1 272 ? 28.587 21.476 19.391 1.00 25.84 272 ARG B CA 1
ATOM 6341 C C . ARG B 1 272 ? 29.749 20.787 18.689 1.00 25.26 272 ARG B C 1
ATOM 6342 O O . ARG B 1 272 ? 29.621 19.672 18.133 1.00 24.19 272 ARG B O 1
ATOM 6350 N N . ASP B 1 273 ? 30.895 21.453 18.755 1.00 25.16 273 ASP B N 1
ATOM 6351 C CA . ASP B 1 273 ? 32.137 20.917 18.197 1.00 25.41 273 ASP B CA 1
ATOM 6352 C C . ASP B 1 273 ? 32.570 19.531 18.727 1.00 23.86 273 ASP B C 1
ATOM 6353 O O . ASP B 1 273 ? 32.921 18.664 17.922 1.00 23.40 273 ASP B O 1
ATOM 6358 N N . ALA B 1 274 ? 32.520 19.311 20.048 1.00 22.16 274 ALA B N 1
ATOM 6359 C CA . ALA B 1 274 ? 32.840 18.010 20.641 1.00 20.94 274 ALA B CA 1
ATOM 6360 C C . ALA B 1 274 ? 31.810 16.971 20.184 1.00 20.40 274 ALA B C 1
ATOM 6361 O O . ALA B 1 274 ? 32.151 15.836 19.816 1.00 19.11 274 ALA B O 1
ATOM 6363 N N . PHE B 1 275 ? 30.550 17.400 20.175 1.00 19.39 275 PHE B N 1
ATOM 6364 C CA . PHE B 1 275 ? 29.434 16.565 19.742 1.00 20.20 275 PHE B CA 1
ATOM 6365 C C . PHE B 1 275 ? 29.673 16.097 18.284 1.00 18.72 275 PHE B C 1
ATOM 6366 O O . PHE B 1 275 ? 29.600 14.905 18.013 1.00 18.74 275 PHE B O 1
ATOM 6374 N N . PHE B 1 276 ? 29.962 17.035 17.380 1.00 18.37 276 PHE B N 1
ATOM 6375 C CA . PHE B 1 276 ? 30.174 16.757 15.934 1.00 18.26 276 PHE B CA 1
ATOM 6376 C C . PHE B 1 276 ? 31.375 15.827 15.752 1.00 18.70 276 PHE B C 1
ATOM 6377 O O . PHE B 1 276 ? 31.314 14.848 14.998 1.00 17.23 276 PHE B O 1
ATOM 6385 N N . GLU B 1 277 ? 32.440 16.105 16.502 1.00 18.93 277 GLU B N 1
ATOM 6386 C CA . GLU B 1 277 ? 33.680 15.301 16.410 1.00 19.90 277 GLU B CA 1
ATOM 6387 C C . GLU B 1 277 ? 33.432 13.810 16.785 1.00 20.31 277 GLU B C 1
ATOM 6388 O O . GLU B 1 277 ? 33.826 12.883 16.051 1.00 19.91 277 GLU B O 1
ATOM 6394 N N . GLU B 1 278 ? 32.750 13.583 17.900 1.00 20.95 278 GLU B N 1
ATOM 6395 C CA . GLU B 1 278 ? 32.416 12.218 18.305 1.00 22.21 278 GLU B CA 1
ATOM 6396 C C . GLU B 1 278 ? 31.556 11.492 17.257 1.00 22.28 278 GLU B C 1
ATOM 6397 O O . GLU B 1 278 ? 31.853 10.339 16.882 1.00 23.32 278 GLU B O 1
ATOM 6403 N N . LEU B 1 279 ? 30.507 12.155 16.773 1.00 21.56 279 LEU B N 1
ATOM 6404 C CA . LEU B 1 279 ? 29.595 11.555 15.796 1.00 21.26 279 LEU B CA 1
ATOM 6405 C C . LEU B 1 279 ? 30.293 11.269 14.480 1.00 21.57 279 LEU B C 1
ATOM 6406 O O . LEU B 1 279 ? 30.054 10.219 13.860 1.00 20.15 279 LEU B O 1
ATOM 6411 N N . TYR B 1 280 ? 31.152 12.204 14.061 1.00 20.34 280 TYR B N 1
ATOM 6412 C CA . TYR B 1 280 ? 31.893 12.086 12.783 1.00 21.54 280 TYR B CA 1
ATOM 6413 C C . TYR B 1 280 ? 32.812 10.864 12.726 1.00 21.36 280 TYR B C 1
ATOM 6414 O O . TYR B 1 280 ? 33.044 10.315 11.660 1.00 21.94 280 TYR B O 1
ATOM 6423 N N . ARG B 1 281 ? 33.311 10.454 13.887 1.00 22.53 281 ARG B N 1
ATOM 6424 C CA . ARG B 1 281 ? 34.202 9.295 14.055 1.00 22.95 281 ARG B CA 1
ATOM 6425 C C . ARG B 1 281 ? 33.469 7.968 14.376 1.00 23.50 281 ARG B C 1
ATOM 6426 O O . ARG B 1 281 ? 34.088 6.915 14.504 1.00 23.89 281 ARG B O 1
ATOM 6434 N N . GLN B 1 282 ? 32.156 8.025 14.544 1.00 22.87 282 GLN B N 1
ATOM 6435 C CA . GLN B 1 282 ? 31.364 6.821 14.816 1.00 22.96 282 GLN B CA 1
ATOM 6436 C C . GLN B 1 282 ? 30.874 6.262 13.459 1.00 22.51 282 GLN B C 1
ATOM 6437 O O . GLN B 1 282 ? 30.423 7.039 12.606 1.00 22.55 282 GLN B O 1
ATOM 6443 N N . PRO B 1 283 ? 31.011 4.942 13.235 1.00 21.35 283 PRO B N 1
ATOM 6444 C CA . PRO B 1 283 ? 30.575 4.360 11.965 1.00 21.11 283 PRO B CA 1
ATOM 6445 C C . PRO B 1 283 ? 29.101 4.692 11.653 1.00 20.47 283 PRO B C 1
ATOM 6446 O O . PRO B 1 283 ? 28.284 4.770 12.577 1.00 21.29 283 PRO B O 1
ATOM 6450 N N . GLY B 1 284 ? 28.781 4.888 10.378 1.00 19.24 284 GLY B N 1
ATOM 6451 C CA . GLY B 1 284 ? 27.413 5.027 9.914 1.00 18.24 284 GLY B CA 1
ATOM 6452 C C . GLY B 1 284 ? 26.882 6.458 9.956 1.00 18.87 284 GLY B C 1
ATOM 6453 O O . GLY B 1 284 ? 27.657 7.418 10.024 1.00 17.39 284 GLY B O 1
ATOM 6454 N N . TYR B 1 285 ? 25.560 6.599 9.898 1.00 18.53 285 TYR B N 1
ATOM 6455 C CA . TYR B 1 285 ? 24.917 7.912 9.636 1.00 20.23 285 TYR B CA 1
ATOM 6456 C C . TYR B 1 285 ? 24.635 8.849 10.823 1.00 19.86 285 TYR B C 1
ATOM 6457 O O . TYR B 1 285 ? 23.887 9.815 10.670 1.00 21.04 285 TYR B O 1
ATOM 6466 N N . GLY B 1 286 ? 25.152 8.530 12.007 1.00 19.87 286 GLY B N 1
ATOM 6467 C CA . GLY B 1 286 ? 24.846 9.282 13.230 1.00 19.44 286 GLY B CA 1
ATOM 6468 C C . GLY B 1 286 ? 25.088 10.776 13.088 1.00 19.71 286 GLY B C 1
ATOM 6469 O O . GLY B 1 286 ? 24.301 11.580 13.564 1.00 19.05 286 GLY B O 1
ATOM 6470 N N . ILE B 1 287 ? 26.164 11.145 12.400 1.00 19.57 287 ILE B N 1
ATOM 6471 C CA . ILE B 1 287 ? 26.510 12.560 12.182 1.00 18.85 287 ILE B CA 1
ATOM 6472 C C . ILE B 1 287 ? 25.338 13.340 11.567 1.00 19.57 287 ILE B C 1
ATOM 6473 O O . ILE B 1 287 ? 25.160 14.551 11.813 1.00 20.59 287 ILE B O 1
ATOM 6478 N N . TRP B 1 288 ? 24.534 12.625 10.793 1.00 18.30 288 TRP B N 1
ATOM 6479 C CA . TRP B 1 288 ? 23.380 13.163 10.132 1.00 18.83 288 TRP B CA 1
ATOM 6480 C C . TRP B 1 288 ? 22.100 12.891 10.935 1.00 17.97 288 TRP B C 1
ATOM 6481 O O . TRP B 1 288 ? 21.430 13.826 11.353 1.00 18.67 288 TRP B O 1
ATOM 6492 N N . LEU B 1 289 ? 21.812 11.622 11.209 1.00 16.51 289 LEU B N 1
ATOM 6493 C CA . LEU B 1 289 ? 20.523 11.236 11.728 1.00 17.64 289 LEU B CA 1
ATOM 6494 C C . LEU B 1 289 ? 20.424 11.344 13.254 1.00 19.30 289 LEU B C 1
ATOM 6495 O O . LEU B 1 289 ? 19.316 11.313 13.790 1.00 19.06 289 LEU B O 1
ATOM 6500 N N . SER B 1 290 ? 21.561 11.458 13.946 1.00 19.95 290 SER B N 1
ATOM 6501 C CA . SER B 1 290 ? 21.521 11.717 15.395 1.00 21.52 290 SER B CA 1
ATOM 6502 C C . SER B 1 290 ? 21.758 13.174 15.712 1.00 21.50 290 SER B C 1
ATOM 6503 O O . SER B 1 290 ? 21.917 13.529 16.872 1.00 22.93 290 SER B O 1
ATOM 6506 N N . GLY B 1 291 ? 21.747 14.033 14.699 1.00 21.69 291 GLY B N 1
ATOM 6507 C CA . GLY B 1 291 ? 22.180 15.423 14.886 1.00 21.60 291 GLY B CA 1
ATOM 6508 C C . GLY B 1 291 ? 21.081 16.260 15.528 1.00 21.93 291 GLY B C 1
ATOM 6509 O O . GLY B 1 291 ? 20.032 15.728 15.913 1.00 21.54 291 GLY B O 1
ATOM 6510 N N . PHE B 1 292 ? 21.299 17.565 15.647 1.00 21.63 292 PHE B N 1
ATOM 6511 C CA . PHE B 1 292 ? 20.316 18.408 16.328 1.00 22.14 292 PHE B CA 1
ATOM 6512 C C . PHE B 1 292 ? 18.948 18.387 15.658 1.00 22.94 292 PHE B C 1
ATOM 6513 O O . PHE B 1 292 ? 18.827 18.242 14.429 1.00 23.01 292 PHE B O 1
ATOM 6521 N N . ARG B 1 293 ? 17.910 18.526 16.460 1.00 23.75 293 ARG B N 1
ATOM 6522 C CA . ARG B 1 293 ? 16.571 18.305 15.935 1.00 25.34 293 ARG B CA 1
ATOM 6523 C C . ARG B 1 293 ? 16.205 19.263 14.798 1.00 24.99 293 ARG B C 1
ATOM 6524 O O . ARG B 1 293 ? 15.379 18.922 13.962 1.00 25.35 293 ARG B O 1
ATOM 6532 N N . ASP B 1 294 ? 16.871 20.415 14.734 1.00 25.13 294 ASP B N 1
ATOM 6533 C CA . ASP B 1 294 ? 16.538 21.440 13.735 1.00 25.36 294 ASP B CA 1
ATOM 6534 C C . ASP B 1 294 ? 17.512 21.471 12.546 1.00 25.41 294 ASP B C 1
ATOM 6535 O O . ASP B 1 294 ? 17.563 22.449 11.790 1.00 24.34 294 ASP B O 1
ATOM 6540 N N . LEU B 1 295 ? 18.250 20.380 12.352 1.00 25.25 295 LEU B N 1
ATOM 6541 C CA . LEU B 1 295 ? 19.298 20.358 11.331 1.00 26.18 295 LEU B CA 1
ATOM 6542 C C . LEU B 1 295 ? 18.775 20.673 9.930 1.00 26.20 295 LEU B C 1
ATOM 6543 O O . LEU B 1 295 ? 19.421 21.366 9.153 1.00 25.33 295 LEU B O 1
ATOM 6548 N N . LEU B 1 296 ? 17.600 20.147 9.611 1.00 26.67 296 LEU B N 1
ATOM 6549 C CA . LEU B 1 296 ? 16.999 20.380 8.316 1.00 27.32 296 LEU B CA 1
ATOM 6550 C C . LEU B 1 296 ? 15.858 21.381 8.409 1.00 26.59 296 LEU B C 1
ATOM 6551 O O . LEU B 1 296 ? 15.098 21.552 7.467 1.00 25.93 296 LEU B O 1
ATOM 6556 N N . LEU B 1 297 ? 15.737 22.036 9.546 1.00 26.78 297 LEU B N 1
ATOM 6557 C CA . LEU B 1 297 ? 14.642 22.968 9.708 1.00 27.59 297 LEU B CA 1
ATOM 6558 C C . LEU B 1 297 ? 15.113 24.404 9.676 1.00 28.08 297 LEU B C 1
ATOM 6559 O O . LEU B 1 297 ? 14.319 25.296 9.412 1.00 28.21 297 LEU B O 1
ATOM 6564 N N . ASN B 1 298 ? 16.401 24.603 9.951 1.00 27.37 298 ASN B N 1
ATOM 6565 C CA . ASN B 1 298 ? 16.927 25.901 10.304 1.00 27.88 298 ASN B CA 1
ATOM 6566 C C . ASN B 1 298 ? 18.303 26.103 9.673 1.00 27.37 298 ASN B C 1
ATOM 6567 O O . ASN B 1 298 ? 19.223 25.325 9.951 1.00 26.42 298 ASN B O 1
ATOM 6572 N N . LYS B 1 299 ? 18.444 27.140 8.852 1.00 27.56 299 LYS B N 1
ATOM 6573 C CA . LYS B 1 299 ? 19.702 27.419 8.122 1.00 28.94 299 LYS B CA 1
ATOM 6574 C C . LYS B 1 299 ? 20.924 27.560 9.029 1.00 28.47 299 LYS B C 1
ATOM 6575 O O . LYS B 1 299 ? 22.005 27.036 8.715 1.00 28.19 299 LYS B O 1
ATOM 6581 N N . GLU B 1 300 ? 20.745 28.282 10.141 1.00 28.08 300 GLU B N 1
ATOM 6582 C CA . GLU B 1 300 ? 21.809 28.451 11.132 1.00 27.69 300 GLU B CA 1
ATOM 6583 C C . GLU B 1 300 ? 22.280 27.115 11.719 1.00 25.96 300 GLU B C 1
ATOM 6584 O O . GLU B 1 300 ? 23.486 26.869 11.791 1.00 24.39 300 GLU B O 1
ATOM 6590 N N . SER B 1 301 ? 21.340 26.245 12.101 1.00 24.76 301 SER B N 1
ATOM 6591 C CA . SER B 1 301 ? 21.687 24.929 12.663 1.00 23.86 301 SER B CA 1
ATOM 6592 C C . SER B 1 301 ? 22.412 24.114 11.610 1.00 22.91 301 SER B C 1
ATOM 6593 O O . SER B 1 301 ? 23.422 23.469 11.900 1.00 21.19 301 SER B O 1
ATOM 6596 N N . ASN B 1 302 ? 21.931 24.191 10.366 1.00 22.17 302 ASN B N 1
ATOM 6597 C CA . ASN B 1 302 ? 22.508 23.379 9.304 1.00 21.21 302 ASN B CA 1
ATOM 6598 C C . ASN B 1 302 ? 23.926 23.828 9.033 1.00 20.98 302 ASN B C 1
ATOM 6599 O O . ASN B 1 302 ? 24.822 23.013 8.832 1.00 20.22 302 ASN B O 1
ATOM 6604 N N . LYS B 1 303 ? 24.115 25.141 9.027 1.00 20.80 303 LYS B N 1
ATOM 6605 C CA . LYS B 1 303 ? 25.429 25.740 8.814 1.00 20.47 303 LYS B CA 1
ATOM 6606 C C . LYS B 1 303 ? 26.494 25.317 9.835 1.00 19.71 303 LYS B C 1
ATOM 6607 O O . LYS B 1 303 ? 27.661 25.170 9.449 1.00 19.69 303 LYS B O 1
ATOM 6613 N N . PHE B 1 304 ? 26.106 25.104 11.108 1.00 18.97 304 PHE B N 1
ATOM 6614 C CA . PHE B 1 304 ? 27.019 24.566 12.143 1.00 18.64 304 PHE B CA 1
ATOM 6615 C C . PHE B 1 304 ? 27.667 23.265 11.693 1.00 18.40 304 PHE B C 1
ATOM 6616 O O . PHE B 1 304 ? 28.884 23.089 11.785 1.00 17.16 304 PHE B O 1
ATOM 6624 N N . LEU B 1 305 ? 26.831 22.347 11.227 1.00 18.36 305 LEU B N 1
ATOM 6625 C CA . LEU B 1 305 ? 27.297 21.041 10.819 1.00 18.49 305 LEU B CA 1
ATOM 6626 C C . LEU B 1 305 ? 28.054 21.141 9.503 1.00 18.94 305 LEU B C 1
ATOM 6627 O O . LEU B 1 305 ? 29.127 20.536 9.346 1.00 18.17 305 LEU B O 1
ATOM 6632 N N . ALA B 1 306 ? 27.498 21.894 8.555 1.00 19.55 306 ALA B N 1
ATOM 6633 C CA . ALA B 1 306 ? 28.177 22.067 7.267 1.00 19.34 306 ALA B CA 1
ATOM 6634 C C . ALA B 1 306 ? 29.599 22.622 7.394 1.00 20.03 306 ALA B C 1
ATOM 6635 O O . ALA B 1 306 ? 30.515 22.115 6.756 1.00 19.14 306 ALA B O 1
ATOM 6637 N N . ASP B 1 307 ? 29.780 23.646 8.228 1.00 20.49 307 ASP B N 1
ATOM 6638 C CA . ASP B 1 307 ? 31.092 24.203 8.486 1.00 20.78 307 ASP B CA 1
ATOM 6639 C C . ASP B 1 307 ? 31.985 23.148 9.159 1.00 20.03 307 ASP B C 1
ATOM 6640 O O . ASP B 1 307 ? 33.188 23.086 8.892 1.00 19.17 307 ASP B O 1
ATOM 6645 N N . PHE B 1 308 ? 31.394 22.295 10.008 1.00 20.04 308 PHE B N 1
ATOM 6646 C CA . PHE B 1 308 ? 32.177 21.266 10.675 1.00 19.43 308 PHE B CA 1
ATOM 6647 C C . PHE B 1 308 ? 32.628 20.216 9.673 1.00 18.64 308 PHE B C 1
ATOM 6648 O O . PHE B 1 308 ? 33.808 19.818 9.674 1.00 16.94 308 PHE B O 1
ATOM 6656 N N . VAL B 1 309 ? 31.710 19.764 8.817 1.00 17.72 309 VAL B N 1
ATOM 6657 C CA . VAL B 1 309 ? 32.094 18.778 7.814 1.00 18.11 309 VAL B CA 1
ATOM 6658 C C . VAL B 1 309 ? 33.121 19.389 6.853 1.00 19.23 309 VAL B C 1
ATOM 6659 O O . VAL B 1 309 ? 34.122 18.741 6.481 1.00 18.95 309 VAL B O 1
ATOM 6663 N N . ALA B 1 310 ? 32.931 20.657 6.501 1.00 19.35 310 ALA B N 1
ATOM 6664 C CA . ALA B 1 310 ? 33.879 21.260 5.592 1.00 19.80 310 ALA B CA 1
ATOM 6665 C C . ALA B 1 310 ? 35.278 21.293 6.233 1.00 19.87 310 ALA B C 1
ATOM 6666 O O . ALA B 1 310 ? 36.299 21.125 5.530 1.00 19.68 310 ALA B O 1
ATOM 6668 N N . LYS B 1 311 ? 35.316 21.510 7.559 1.00 20.18 311 LYS B N 1
ATOM 6669 C CA . LYS B 1 311 ? 36.565 21.535 8.326 1.00 20.18 311 LYS B CA 1
ATOM 6670 C C . LYS B 1 311 ? 37.285 20.190 8.240 1.00 19.34 311 LYS B C 1
ATOM 6671 O O . LYS B 1 311 ? 38.515 20.131 8.008 1.00 18.44 311 LYS B O 1
ATOM 6677 N N . LYS B 1 312 ? 36.519 19.108 8.360 1.00 18.01 312 LYS B N 1
ATOM 6678 C CA . LYS B 1 312 ? 37.098 17.767 8.258 1.00 18.46 312 LYS B CA 1
ATOM 6679 C C . LYS B 1 312 ? 37.631 17.469 6.851 1.00 17.74 312 LYS B C 1
ATOM 6680 O O . LYS B 1 312 ? 38.651 16.796 6.697 1.00 18.81 312 LYS B O 1
ATOM 6686 N N . ILE B 1 313 ? 36.926 17.927 5.827 1.00 17.93 313 ILE B N 1
ATOM 6687 C CA . ILE B 1 313 ? 37.410 17.751 4.444 1.00 17.72 313 ILE B CA 1
ATOM 6688 C C . ILE B 1 313 ? 38.754 18.461 4.233 1.00 18.38 313 ILE B C 1
ATOM 6689 O O . ILE B 1 313 ? 39.685 17.878 3.654 1.00 17.28 313 ILE B O 1
ATOM 6694 N N . ARG B 1 314 ? 38.880 19.694 4.754 1.00 18.84 314 ARG B N 1
ATOM 6695 C CA . ARG B 1 314 ? 40.170 20.439 4.662 1.00 19.78 314 ARG B CA 1
ATOM 6696 C C . ARG B 1 314 ? 41.294 19.756 5.472 1.00 20.80 314 ARG B C 1
ATOM 6697 O O . ARG B 1 314 ? 42.469 19.852 5.101 1.00 21.93 314 ARG B O 1
ATOM 6705 N N . GLN B 1 315 ? 40.935 19.072 6.565 1.00 20.39 315 GLN B N 1
ATOM 6706 C CA . GLN B 1 315 ? 41.869 18.232 7.296 1.00 20.73 315 GLN B CA 1
ATOM 6707 C C . GLN B 1 315 ? 42.341 17.033 6.455 1.00 20.45 315 GLN B C 1
ATOM 6708 O O . GLN B 1 315 ? 43.509 16.675 6.495 1.00 19.80 315 GLN B O 1
ATOM 6714 N N . ARG B 1 316 ? 41.438 16.416 5.707 1.00 19.44 316 ARG B N 1
ATOM 6715 C CA . ARG B 1 316 ? 41.758 15.156 5.045 1.00 19.93 316 ARG B CA 1
ATOM 6716 C C . ARG B 1 316 ? 42.362 15.370 3.660 1.00 19.87 316 ARG B C 1
ATOM 6717 O O . ARG B 1 316 ? 43.063 14.510 3.155 1.00 20.76 316 ARG B O 1
ATOM 6725 N N . VAL B 1 317 ? 42.096 16.507 3.046 1.00 19.70 317 VAL B N 1
ATOM 6726 C CA . VAL B 1 317 ? 42.650 16.770 1.721 1.00 20.50 317 VAL B CA 1
ATOM 6727 C C . VAL B 1 317 ? 43.832 17.730 1.873 1.00 22.35 317 VAL B C 1
ATOM 6728 O O . VAL B 1 317 ? 43.656 18.847 2.353 1.00 22.25 317 VAL B O 1
ATOM 6732 N N . LYS B 1 318 ? 45.023 17.286 1.491 1.00 23.39 318 LYS B N 1
ATOM 6733 C CA . LYS B 1 318 ? 46.232 18.118 1.641 1.00 25.84 318 LYS B CA 1
ATOM 6734 C C . LYS B 1 318 ? 46.201 19.465 0.872 1.00 25.60 318 LYS B C 1
ATOM 6735 O O . LYS B 1 318 ? 46.475 20.521 1.454 1.00 26.08 318 LYS B O 1
ATOM 6741 N N . ASP B 1 319 ? 45.871 19.412 -0.420 1.00 25.73 319 ASP B N 1
ATOM 6742 C CA . ASP B 1 319 ? 45.853 20.597 -1.309 1.00 26.20 319 ASP B CA 1
ATOM 6743 C C . ASP B 1 319 ? 44.591 21.435 -1.045 1.00 26.07 319 ASP B C 1
ATOM 6744 O O . ASP B 1 319 ? 43.476 20.953 -1.255 1.00 25.15 319 ASP B O 1
ATOM 6749 N N . PRO B 1 320 ? 44.761 22.696 -0.585 1.00 26.32 320 PRO B N 1
ATOM 6750 C CA . PRO B 1 320 ? 43.603 23.535 -0.209 1.00 26.36 320 PRO B CA 1
ATOM 6751 C C . PRO B 1 320 ? 42.665 23.883 -1.377 1.00 26.28 320 PRO B C 1
ATOM 6752 O O . PRO B 1 320 ? 41.450 23.986 -1.165 1.00 26.83 320 PRO B O 1
ATOM 6756 N N . VAL B 1 321 ? 43.212 24.038 -2.581 1.00 26.16 321 VAL B N 1
ATOM 6757 C CA . VAL B 1 321 ? 42.408 24.376 -3.761 1.00 26.76 321 VAL B CA 1
ATOM 6758 C C . VAL B 1 321 ? 41.532 23.199 -4.174 1.00 26.14 321 VAL B C 1
ATOM 6759 O O . VAL B 1 321 ? 40.372 23.392 -4.509 1.00 26.40 321 VAL B O 1
ATOM 6763 N N . VAL B 1 322 ? 42.091 21.997 -4.171 1.00 25.32 322 VAL B N 1
ATOM 6764 C CA . VAL B 1 322 ? 41.305 20.800 -4.410 1.00 25.73 322 VAL B CA 1
ATOM 6765 C C . VAL B 1 322 ? 40.245 20.574 -3.310 1.00 25.06 322 VAL B C 1
ATOM 6766 O O . VAL B 1 322 ? 39.082 20.235 -3.609 1.00 25.09 322 VAL B O 1
ATOM 6770 N N . ALA B 1 323 ? 40.639 20.790 -2.052 1.00 24.01 323 ALA B N 1
ATOM 6771 C CA . ALA B 1 323 ? 39.733 20.632 -0.908 1.00 23.04 323 ALA B CA 1
ATOM 6772 C C . ALA B 1 323 ? 38.465 21.425 -1.126 1.00 23.30 323 ALA B C 1
ATOM 6773 O O . ALA B 1 323 ? 37.355 20.896 -1.019 1.00 21.84 323 ALA B O 1
ATOM 6775 N N . GLU B 1 324 ? 38.657 22.702 -1.441 1.00 22.82 324 GLU B N 1
ATOM 6776 C CA . GLU B 1 324 ? 37.571 23.632 -1.617 1.00 25.00 324 GLU B CA 1
ATOM 6777 C C . GLU B 1 324 ? 36.649 23.216 -2.772 1.00 24.42 324 GLU B C 1
ATOM 6778 O O . GLU B 1 324 ? 35.433 23.436 -2.705 1.00 24.68 324 GLU B O 1
ATOM 6784 N N . LYS B 1 325 ? 37.212 22.596 -3.802 1.00 23.52 325 LYS B N 1
ATOM 6785 C CA . LYS B 1 325 ? 36.399 22.115 -4.927 1.00 24.25 325 LYS B CA 1
ATOM 6786 C C . LYS B 1 325 ? 35.533 20.893 -4.563 1.00 23.78 325 LYS B C 1
ATOM 6787 O O . LYS B 1 325 ? 34.526 20.609 -5.232 1.00 23.40 325 LYS B O 1
ATOM 6793 N N . LEU B 1 326 ? 35.911 20.219 -3.475 1.00 22.18 326 LEU B N 1
ATOM 6794 C CA . LEU B 1 326 ? 35.176 19.076 -2.956 1.00 22.16 326 LEU B CA 1
ATOM 6795 C C . LEU B 1 326 ? 34.126 19.468 -1.909 1.00 22.12 326 LEU B C 1
ATOM 6796 O O . LEU B 1 326 ? 33.448 18.619 -1.394 1.00 21.23 326 LEU B O 1
ATOM 6801 N N . ILE B 1 327 ? 34.013 20.757 -1.590 1.00 22.17 327 ILE B N 1
ATOM 6802 C CA . ILE B 1 327 ? 33.124 21.191 -0.516 1.00 23.26 327 ILE B CA 1
ATOM 6803 C C . ILE B 1 327 ? 31.973 21.935 -1.154 1.00 24.49 327 ILE B C 1
ATOM 6804 O O . ILE B 1 327 ? 32.192 22.925 -1.836 1.00 24.84 327 ILE B O 1
ATOM 6809 N N . PRO B 1 328 ? 30.743 21.447 -0.954 1.00 25.57 328 PRO B N 1
ATOM 6810 C CA . PRO B 1 328 ? 29.593 22.119 -1.549 1.00 27.02 328 PRO B CA 1
ATOM 6811 C C . PRO B 1 328 ? 29.428 23.551 -1.037 1.00 28.75 328 PRO B C 1
ATOM 6812 O O . PRO B 1 328 ? 29.545 23.811 0.166 1.00 28.43 328 PRO B O 1
ATOM 6816 N N . LYS B 1 329 ? 29.166 24.472 -1.946 1.00 31.26 329 LYS B N 1
ATOM 6817 C CA . LYS B 1 329 ? 28.884 25.859 -1.553 1.00 34.05 329 LYS B CA 1
ATOM 6818 C C . LYS B 1 329 ? 27.398 26.186 -1.649 1.00 35.24 329 LYS B C 1
ATOM 6819 O O . LYS B 1 329 ? 26.889 27.051 -0.931 1.00 35.98 329 LYS B O 1
ATOM 6825 N N . ASP B 1 330 ? 26.711 25.429 -2.494 1.00 36.79 330 ASP B N 1
ATOM 6826 C CA . ASP B 1 330 ? 25.388 25.780 -2.989 1.00 38.30 330 ASP B CA 1
ATOM 6827 C C . ASP B 1 330 ? 24.226 25.015 -2.322 1.00 38.11 330 ASP B C 1
ATOM 6828 O O . ASP B 1 330 ? 23.066 25.179 -2.728 1.00 38.86 330 ASP B O 1
ATOM 6833 N N . HIS B 1 331 ? 24.519 24.164 -1.330 1.00 36.78 331 HIS B N 1
ATOM 6834 C CA . HIS B 1 331 ? 23.446 23.439 -0.658 1.00 34.87 331 HIS B CA 1
ATOM 6835 C C . HIS B 1 331 ? 23.707 22.966 0.780 1.00 32.64 331 HIS B C 1
ATOM 6836 O O . HIS B 1 331 ? 24.857 22.795 1.196 1.00 32.09 331 HIS B O 1
ATOM 6843 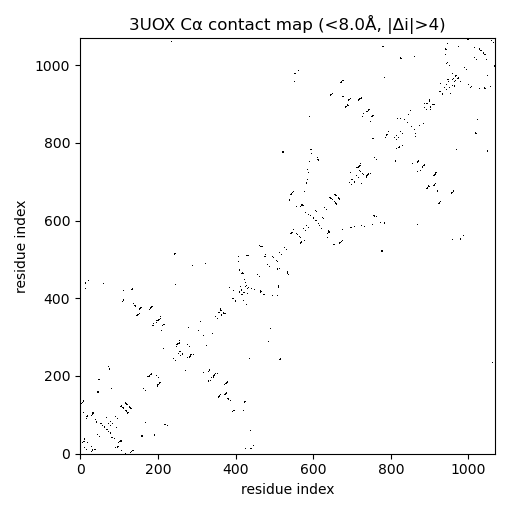N N . PRO B 1 332 ? 22.622 22.800 1.559 1.00 30.87 332 PRO B N 1
ATOM 6844 C CA . PRO B 1 332 ? 22.762 22.446 2.951 1.00 29.08 332 PRO B CA 1
ATOM 6845 C C . PRO B 1 332 ? 23.167 20.997 3.089 1.00 27.20 332 PRO B C 1
ATOM 6846 O O . PRO B 1 332 ? 22.841 20.169 2.236 1.00 25.86 332 PRO B O 1
ATOM 6850 N N . PHE B 1 333 ? 23.878 20.705 4.163 1.00 26.22 333 PHE B N 1
ATOM 6851 C CA . PHE B 1 333 ? 24.180 19.334 4.494 1.00 26.42 333 PHE B CA 1
ATOM 6852 C C . PHE B 1 333 ? 22.918 18.554 4.772 1.00 26.24 333 PHE B C 1
ATOM 6853 O O . PHE B 1 333 ? 22.071 19.006 5.537 1.00 25.31 333 PHE B O 1
ATOM 6861 N N . GLY B 1 334 ? 22.816 17.375 4.171 1.00 26.81 334 GLY B N 1
ATOM 6862 C CA . GLY B 1 334 ? 21.742 16.440 4.511 1.00 27.34 334 GLY B CA 1
ATOM 6863 C C . GLY B 1 334 ? 20.480 16.619 3.687 1.00 27.96 334 GLY B C 1
ATOM 6864 O O . GLY B 1 334 ? 19.487 15.949 3.932 1.00 28.55 334 GLY B O 1
ATOM 6865 N N . ALA B 1 335 ? 20.531 17.516 2.706 1.00 27.76 335 ALA B N 1
ATOM 6866 C CA . ALA B 1 335 ? 19.406 17.804 1.823 1.00 28.52 335 ALA B CA 1
ATOM 6867 C C . ALA B 1 335 ? 19.278 16.799 0.668 1.00 29.04 335 ALA B C 1
ATOM 6868 O O . ALA B 1 335 ? 18.318 16.850 -0.118 1.00 28.99 335 ALA B O 1
ATOM 6870 N N . LYS B 1 336 ? 20.251 15.897 0.563 1.00 28.76 336 LYS B N 1
ATOM 6871 C CA . LYS B 1 336 ? 20.174 14.754 -0.346 1.00 28.76 336 LYS B CA 1
ATOM 6872 C C . LYS B 1 336 ? 20.621 13.574 0.488 1.00 28.01 336 LYS B C 1
ATOM 6873 O O . LYS B 1 336 ? 21.260 13.787 1.527 1.00 27.95 336 LYS B O 1
ATOM 6879 N N . ARG B 1 337 ? 20.317 12.342 0.068 1.00 26.33 337 ARG B N 1
ATOM 6880 C CA . ARG B 1 337 ? 20.844 11.204 0.806 1.00 25.24 337 ARG B CA 1
ATOM 6881 C C . ARG B 1 337 ? 22.368 11.281 0.766 1.00 24.54 337 ARG B C 1
ATOM 6882 O O . ARG B 1 337 ? 22.963 11.191 -0.305 1.00 23.98 337 ARG B O 1
ATOM 6890 N N . VAL B 1 338 ? 22.988 11.443 1.932 1.00 24.15 338 VAL B N 1
ATOM 6891 C CA . VAL B 1 338 ? 24.446 11.689 2.034 1.00 22.82 338 VAL B CA 1
ATOM 6892 C C . VAL B 1 338 ? 25.212 10.413 1.662 1.00 22.81 338 VAL B C 1
ATOM 6893 O O . VAL B 1 338 ? 25.011 9.372 2.311 1.00 22.98 338 VAL B O 1
ATOM 6897 N N . PRO B 1 339 ? 26.073 10.458 0.611 1.00 22.20 339 PRO B N 1
ATOM 6898 C CA . PRO B 1 339 ? 26.909 9.270 0.347 1.00 21.59 339 PRO B CA 1
ATOM 6899 C C . PRO B 1 339 ? 27.929 9.100 1.457 1.00 21.01 339 PRO B C 1
ATOM 6900 O O . PRO B 1 339 ? 28.469 10.095 1.960 1.00 20.01 339 PRO B O 1
ATOM 6904 N N . MET B 1 340 ? 28.176 7.860 1.856 1.00 21.17 340 MET B N 1
ATOM 6905 C CA . MET B 1 340 ? 29.191 7.597 2.837 1.00 21.15 340 MET B CA 1
ATOM 6906 C C . MET B 1 340 ? 30.333 6.969 2.062 1.00 21.37 340 MET B C 1
ATOM 6907 O O . MET B 1 340 ? 30.133 6.525 0.923 1.00 20.53 340 MET B O 1
ATOM 6912 N N . GLU B 1 341 ? 31.532 7.001 2.643 1.00 20.39 341 GLU B N 1
ATOM 6913 C CA . GLU B 1 341 ? 32.719 6.690 1.871 1.00 19.96 341 GLU B CA 1
ATOM 6914 C C . GLU B 1 341 ? 33.821 6.058 2.717 1.00 19.03 341 GLU B C 1
ATOM 6915 O O . GLU B 1 341 ? 33.828 6.171 3.947 1.00 18.41 341 GLU B O 1
ATOM 6921 N N . THR B 1 342 ? 34.709 5.342 2.035 1.00 18.74 342 THR B N 1
ATOM 6922 C CA . THR B 1 342 ? 35.876 4.709 2.635 1.00 18.48 342 THR B CA 1
ATOM 6923 C C . THR B 1 342 ? 37.101 5.305 1.965 1.00 19.48 342 THR B C 1
ATOM 6924 O O . THR B 1 342 ? 37.434 4.941 0.808 1.00 19.45 342 THR B O 1
ATOM 6928 N N . ASN B 1 343 ? 37.725 6.264 2.654 1.00 20.11 343 ASN B N 1
ATOM 6929 C CA . ASN B 1 343 ? 38.964 6.929 2.174 1.00 20.95 343 ASN B CA 1
ATOM 6930 C C . ASN B 1 343 ? 38.793 7.669 0.848 1.00 19.88 343 ASN B C 1
ATOM 6931 O O . ASN B 1 343 ? 39.698 7.695 0.016 1.00 20.80 343 ASN B O 1
ATOM 6936 N N . TYR B 1 344 ? 37.621 8.246 0.626 1.00 19.28 344 TYR B N 1
ATOM 693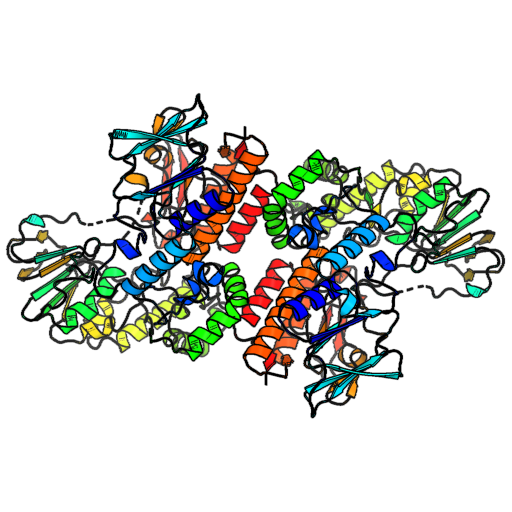7 C CA . TYR B 1 344 ? 37.379 9.009 -0.589 1.00 18.92 344 TYR B CA 1
ATOM 6938 C C . TYR B 1 344 ? 38.232 10.264 -0.689 1.00 18.39 344 TYR B C 1
ATOM 6939 O O . TYR B 1 344 ? 38.845 10.504 -1.722 1.00 17.84 344 TYR B O 1
ATOM 6948 N N . TYR B 1 345 ? 38.221 11.085 0.354 1.00 18.16 345 TYR B N 1
ATOM 6949 C CA . TYR B 1 345 ? 38.851 12.405 0.258 1.00 18.55 345 TYR B CA 1
ATOM 6950 C C . TYR B 1 345 ? 40.359 12.248 0.148 1.00 18.82 345 TYR B C 1
ATOM 6951 O O . TYR B 1 345 ? 41.018 12.965 -0.618 1.00 19.77 345 TYR B O 1
ATOM 6960 N N . GLU B 1 346 ? 40.887 11.250 0.842 1.00 19.36 346 GLU B N 1
ATOM 6961 C CA . GLU B 1 346 ? 42.332 10.967 0.802 1.00 19.81 346 GLU B CA 1
ATOM 6962 C C . GLU B 1 346 ? 42.827 10.500 -0.582 1.00 20.13 346 GLU B C 1
ATOM 6963 O O . GLU B 1 346 ? 44.015 10.637 -0.907 1.00 19.30 346 GLU B O 1
ATOM 6969 N N . THR B 1 347 ? 41.906 10.019 -1.420 1.00 20.26 347 THR B N 1
ATOM 6970 C CA . THR B 1 347 ? 42.237 9.629 -2.776 1.00 19.47 347 THR B CA 1
ATOM 6971 C C . THR B 1 347 ? 42.892 10.804 -3.526 1.00 19.57 347 THR B C 1
ATOM 6972 O O . THR B 1 347 ? 43.889 10.611 -4.261 1.00 18.25 347 THR B O 1
ATOM 6976 N N . TYR B 1 348 ? 42.411 12.019 -3.251 1.00 18.59 348 TYR B N 1
ATOM 6977 C CA . TYR B 1 348 ? 42.910 13.213 -3.901 1.00 19.26 348 TYR B CA 1
ATOM 6978 C C . TYR B 1 348 ? 44.327 13.612 -3.510 1.00 19.38 348 TYR B C 1
ATOM 6979 O O . TYR B 1 348 ? 44.935 14.452 -4.185 1.00 18.25 348 TYR B O 1
ATOM 6988 N N . ASN B 1 349 ? 44.858 12.995 -2.448 1.00 19.56 349 ASN B N 1
ATOM 6989 C CA . ASN B 1 349 ? 46.250 13.220 -2.022 1.00 19.06 349 ASN B CA 1
ATOM 6990 C C . ASN B 1 349 ? 47.275 12.417 -2.836 1.00 20.57 349 ASN B C 1
ATOM 6991 O O . ASN B 1 349 ? 48.434 12.729 -2.813 1.00 20.08 349 ASN B O 1
ATOM 6996 N N . ARG B 1 350 ? 46.841 11.361 -3.527 1.00 21.52 350 ARG B N 1
ATOM 6997 C CA . ARG B 1 350 ? 47.701 10.594 -4.434 1.00 22.77 350 ARG B CA 1
ATOM 6998 C C . ARG B 1 350 ? 48.232 11.450 -5.582 1.00 22.64 350 ARG B C 1
ATOM 6999 O O . ARG B 1 350 ? 47.554 12.373 -6.048 1.00 22.06 350 ARG B O 1
ATOM 7007 N N . ASP B 1 351 ? 49.463 11.177 -6.023 1.00 22.91 351 ASP B N 1
ATOM 7008 C CA . ASP B 1 351 ? 50.042 11.973 -7.113 1.00 22.97 351 ASP B CA 1
ATOM 7009 C C . ASP B 1 351 ? 49.361 11.683 -8.455 1.00 23.26 351 ASP B C 1
ATOM 7010 O O . ASP B 1 351 ? 49.354 12.529 -9.323 1.00 23.61 351 ASP B O 1
ATOM 7015 N N . ASN B 1 352 ? 48.835 10.476 -8.642 1.00 23.54 352 ASN B N 1
ATOM 7016 C CA . ASN B 1 352 ? 48.211 10.140 -9.921 1.00 23.86 352 ASN B CA 1
ATOM 7017 C C . ASN B 1 352 ? 46.687 10.405 -9.970 1.00 22.13 352 ASN B C 1
ATOM 7018 O O . ASN B 1 352 ? 46.002 9.878 -10.829 1.00 22.74 352 ASN B O 1
ATOM 7023 N N . VAL B 1 353 ? 46.156 11.207 -9.054 1.00 20.81 353 VAL B N 1
ATOM 7024 C CA . VAL B 1 353 ? 44.724 11.519 -9.073 1.00 19.20 353 VAL B CA 1
ATOM 7025 C C . VAL B 1 353 ? 44.509 13.012 -9.334 1.00 19.31 353 VAL B C 1
ATOM 7026 O O . VAL B 1 353 ? 45.123 13.864 -8.688 1.00 18.00 353 VAL B O 1
ATOM 7030 N N . HIS B 1 354 ? 43.641 13.323 -10.297 1.00 19.70 354 HIS B N 1
ATOM 7031 C CA . HIS B 1 354 ? 43.371 14.710 -10.690 1.00 21.07 354 HIS B CA 1
ATOM 7032 C C . HIS B 1 354 ? 41.868 15.002 -10.683 1.00 21.56 354 HIS B C 1
ATOM 7033 O O . HIS B 1 354 ? 41.079 14.217 -11.221 1.00 21.47 354 HIS B O 1
ATOM 7040 N N . LEU B 1 355 ? 41.481 16.135 -10.094 1.00 21.61 355 LEU B N 1
ATOM 7041 C CA . LEU B 1 355 ? 40.090 16.580 -10.102 1.00 22.81 355 LEU B CA 1
ATOM 7042 C C . LEU B 1 355 ? 39.904 17.560 -11.249 1.00 24.14 355 LEU B C 1
ATOM 7043 O O . LEU B 1 355 ? 40.661 18.536 -11.351 1.00 24.31 355 LEU B O 1
ATOM 7048 N N . VAL B 1 356 ? 38.928 17.276 -12.121 1.00 24.28 356 VAL B N 1
ATOM 7049 C CA . VAL B 1 356 ? 38.603 18.125 -13.268 1.00 24.49 356 VAL B CA 1
ATOM 7050 C C . VAL B 1 356 ? 37.219 18.739 -13.047 1.00 24.87 356 VAL B C 1
ATOM 7051 O O . VAL B 1 356 ? 36.220 18.028 -12.935 1.00 23.98 356 VAL B O 1
ATOM 7055 N N . ASP B 1 357 ? 37.192 20.065 -12.935 1.00 24.42 357 ASP B N 1
ATOM 7056 C CA . ASP B 1 357 ? 35.969 20.787 -12.657 1.00 25.60 357 ASP B CA 1
ATOM 7057 C C . ASP B 1 357 ? 35.231 21.000 -13.966 1.00 26.29 357 ASP B C 1
ATOM 7058 O O . ASP B 1 357 ? 35.568 21.899 -14.753 1.00 25.89 357 ASP B O 1
ATOM 7063 N N . ILE B 1 358 ? 34.225 20.169 -14.205 1.00 26.55 358 ILE B N 1
ATOM 7064 C CA . ILE B 1 358 ? 33.451 20.292 -15.437 1.00 28.42 358 ILE B CA 1
ATOM 7065 C C . ILE B 1 358 ? 32.236 21.229 -15.288 1.00 30.12 358 ILE B C 1
ATOM 7066 O O . ILE B 1 358 ? 31.459 21.366 -16.227 1.00 30.90 358 ILE B O 1
ATOM 7071 N N . ARG B 1 359 ? 32.081 21.866 -14.124 1.00 31.16 359 ARG B N 1
ATOM 7072 C CA . ARG B 1 359 ? 31.257 23.078 -14.046 1.00 33.09 359 ARG B CA 1
ATOM 7073 C C . ARG B 1 359 ? 31.971 24.266 -14.739 1.00 33.13 359 ARG B C 1
ATOM 7074 O O . ARG B 1 359 ? 31.362 24.944 -15.543 1.00 33.80 359 ARG B O 1
ATOM 7082 N N . GLU B 1 360 ? 33.249 24.500 -14.434 1.00 33.82 360 GLU B N 1
ATOM 7083 C CA . GLU B 1 360 ? 34.053 25.565 -15.067 1.00 34.24 360 GLU B CA 1
ATOM 7084 C C . GLU B 1 360 ? 34.292 25.270 -16.549 1.00 33.92 360 GLU B C 1
ATOM 7085 O O . GLU B 1 360 ? 34.259 26.174 -17.391 1.00 33.46 360 GLU B O 1
ATOM 7091 N N . ALA B 1 361 ? 34.545 23.994 -16.848 1.00 32.47 361 ALA B N 1
ATOM 7092 C CA . ALA B 1 361 ? 34.892 23.544 -18.192 1.00 30.93 361 ALA B CA 1
ATOM 7093 C C . ALA B 1 361 ? 34.019 22.340 -18.599 1.00 30.23 361 ALA B C 1
ATOM 7094 O O . ALA B 1 361 ? 34.450 21.183 -18.461 1.00 28.56 361 ALA B O 1
ATOM 7096 N N . PRO B 1 362 ? 32.791 22.598 -19.099 1.00 29.38 362 PRO B N 1
ATOM 7097 C CA . PRO B 1 362 ? 31.923 21.437 -19.313 1.00 29.20 362 PRO B CA 1
ATOM 7098 C C . PRO B 1 362 ? 32.475 20.517 -20.393 1.00 28.93 362 PRO B C 1
ATOM 7099 O O . PRO B 1 362 ? 33.229 20.964 -21.246 1.00 27.67 362 PRO B O 1
ATOM 7103 N N . ILE B 1 363 ? 32.125 19.233 -20.331 1.00 29.65 363 ILE B N 1
ATOM 7104 C CA . ILE B 1 363 ? 32.577 18.281 -21.342 1.00 30.32 363 ILE B CA 1
ATOM 7105 C C . ILE B 1 363 ? 31.890 18.602 -22.674 1.00 31.03 363 ILE B C 1
ATOM 7106 O O . ILE B 1 363 ? 30.684 18.812 -22.711 1.00 31.95 363 ILE B O 1
ATOM 7111 N N . GLN B 1 364 ? 32.670 18.649 -23.744 1.00 31.83 364 GLN B N 1
ATOM 7112 C CA . GLN B 1 364 ? 32.156 18.907 -25.086 1.00 33.03 364 GLN B CA 1
ATOM 7113 C C . GLN B 1 364 ? 31.743 17.606 -25.773 1.00 33.37 364 GLN B C 1
ATOM 7114 O O . GLN B 1 364 ? 30.643 17.497 -26.329 1.00 33.85 364 GLN B O 1
ATOM 7120 N N . GLU B 1 365 ? 32.610 16.603 -25.690 1.00 33.04 365 GLU B N 1
ATOM 7121 C CA . GLU B 1 365 ? 32.330 15.301 -26.259 1.00 33.08 365 GLU B CA 1
ATOM 7122 C C . GLU B 1 365 ? 33.373 14.289 -25.815 1.00 32.42 365 GLU B C 1
ATOM 7123 O O . GLU B 1 365 ? 34.496 14.643 -25.421 1.00 30.76 365 GLU B O 1
ATOM 7129 N N . VAL B 1 366 ? 32.985 13.021 -25.897 1.00 31.98 366 VAL B N 1
ATOM 7130 C CA . VAL B 1 366 ? 33.922 11.921 -25.864 1.00 31.41 366 VAL B CA 1
ATOM 7131 C C . VAL B 1 366 ? 34.448 11.735 -27.279 1.00 31.88 366 VAL B C 1
ATOM 7132 O O . VAL B 1 366 ? 33.680 11.787 -28.236 1.00 32.11 366 VAL B O 1
ATOM 7136 N N . THR B 1 367 ? 35.759 11.535 -27.402 1.00 31.75 367 THR B N 1
ATOM 7137 C CA . THR B 1 367 ? 36.414 11.326 -28.688 1.00 32.08 367 THR B CA 1
ATOM 7138 C C . THR B 1 367 ? 37.022 9.914 -28.731 1.00 31.42 367 THR B C 1
ATOM 7139 O O . THR B 1 367 ? 36.956 9.178 -27.735 1.00 30.47 367 THR B O 1
ATOM 7143 N N . PRO B 1 368 ? 37.568 9.513 -29.892 1.00 31.28 368 PRO B N 1
ATOM 7144 C CA . PRO B 1 368 ? 38.311 8.250 -29.979 1.00 31.12 368 PRO B CA 1
ATOM 7145 C C . PRO B 1 368 ? 39.444 8.102 -28.944 1.00 31.51 368 PRO B C 1
ATOM 7146 O O . PRO B 1 368 ? 39.730 6.977 -28.507 1.00 30.71 368 PRO B O 1
ATOM 7150 N N . GLU B 1 369 ? 40.073 9.215 -28.552 1.00 31.25 369 GLU B N 1
ATOM 7151 C CA . GLU B 1 369 ? 41.193 9.140 -27.603 1.00 32.69 369 GLU B CA 1
ATOM 7152 C C . GLU B 1 369 ? 40.852 9.479 -26.147 1.00 31.80 369 GLU B C 1
ATOM 7153 O O . GLU B 1 369 ? 41.669 9.223 -25.269 1.00 32.29 369 GLU B O 1
ATOM 7159 N N . GLY B 1 370 ? 39.683 10.054 -25.883 1.00 30.72 370 GLY B N 1
ATOM 7160 C CA . GLY B 1 370 ? 39.387 10.474 -24.517 1.00 30.01 370 GLY B CA 1
ATOM 7161 C C . GLY B 1 370 ? 38.237 11.425 -24.370 1.00 29.51 370 GLY B C 1
ATOM 7162 O O . GLY B 1 370 ? 37.189 11.235 -24.977 1.00 28.43 370 GLY B O 1
ATOM 7163 N N . ILE B 1 371 ? 38.427 12.439 -23.528 1.00 29.46 371 ILE B N 1
ATOM 7164 C CA . ILE B 1 371 ? 37.371 13.386 -23.210 1.00 29.10 371 ILE B CA 1
ATOM 7165 C C . ILE B 1 371 ? 37.897 14.783 -23.496 1.00 29.78 371 ILE B C 1
ATOM 7166 O O . ILE B 1 371 ? 39.016 15.119 -23.115 1.00 29.50 371 ILE B O 1
ATOM 7171 N N . LYS B 1 372 ? 37.088 15.561 -24.202 1.00 29.99 372 LYS B N 1
ATOM 7172 C CA . LYS B 1 372 ? 37.371 16.946 -24.522 1.00 30.78 372 LYS B CA 1
ATOM 7173 C C . LYS B 1 372 ? 36.441 17.799 -23.665 1.00 30.09 372 LYS B C 1
ATOM 7174 O O . LYS B 1 372 ? 35.212 17.611 -23.700 1.00 29.82 372 LYS B O 1
ATOM 7180 N N . THR B 1 373 ? 37.018 18.692 -22.864 1.00 29.42 373 THR B N 1
ATOM 7181 C CA . THR B 1 373 ? 36.234 19.713 -22.158 1.00 29.17 373 THR B CA 1
ATOM 7182 C C . THR B 1 373 ? 36.450 21.031 -22.869 1.00 30.24 373 THR B C 1
ATOM 7183 O O . THR B 1 373 ? 37.305 21.122 -23.740 1.00 30.86 373 THR B O 1
ATOM 7187 N N . ALA B 1 374 ? 35.710 22.060 -22.473 1.00 31.26 374 ALA B N 1
ATOM 7188 C CA . ALA B 1 374 ? 35.892 23.381 -23.059 1.00 32.21 374 ALA B CA 1
ATOM 7189 C C . ALA B 1 374 ? 37.345 23.853 -22.969 1.00 32.80 374 ALA B C 1
ATOM 7190 O O . ALA B 1 374 ? 37.753 24.698 -23.741 1.00 33.38 374 ALA B O 1
ATOM 7192 N N . ASP B 1 375 ? 38.134 23.266 -22.063 1.00 32.91 375 ASP B N 1
ATOM 7193 C CA . ASP B 1 375 ? 39.491 23.739 -21.781 1.00 32.65 375 ASP B CA 1
ATOM 7194 C C . ASP B 1 375 ? 40.648 22.838 -22.170 1.00 32.23 375 ASP B C 1
ATOM 7195 O O . ASP B 1 375 ? 41.760 23.323 -22.383 1.00 32.27 375 ASP B O 1
ATOM 7200 N N . ALA B 1 376 ? 40.412 21.530 -22.210 1.00 30.98 376 ALA B N 1
ATOM 7201 C CA . ALA B 1 376 ? 41.511 20.582 -22.381 1.00 30.24 376 ALA B CA 1
ATOM 7202 C C . ALA B 1 376 ? 41.035 19.277 -23.001 1.00 29.47 376 ALA B C 1
ATOM 7203 O O . ALA B 1 376 ? 39.857 18.948 -22.925 1.00 29.00 376 ALA B O 1
ATOM 7205 N N . ALA B 1 377 ? 41.967 18.583 -23.645 1.00 29.60 377 ALA B N 1
ATOM 7206 C CA . ALA B 1 377 ? 41.800 17.215 -24.117 1.00 29.99 377 ALA B CA 1
ATOM 7207 C C . ALA B 1 377 ? 42.419 16.275 -23.084 1.00 29.66 377 ALA B C 1
ATOM 7208 O O . ALA B 1 377 ? 43.520 16.532 -22.617 1.00 29.85 377 ALA B O 1
ATOM 7210 N N . TYR B 1 378 ? 41.701 15.208 -22.722 1.00 28.91 378 TYR B N 1
ATOM 7211 C CA . TYR B 1 378 ? 42.211 14.172 -21.801 1.00 28.44 378 TYR B CA 1
ATOM 7212 C C . TYR B 1 378 ? 42.276 12.844 -22.532 1.00 28.36 378 TYR B C 1
ATOM 7213 O O . TYR B 1 378 ? 41.245 12.275 -22.896 1.00 29.06 378 TYR B O 1
ATOM 7222 N N . ASP B 1 379 ? 43.492 12.371 -22.765 1.00 28.10 379 ASP B N 1
ATOM 7223 C CA . ASP B 1 379 ? 43.718 11.087 -23.414 1.00 28.71 379 ASP B CA 1
ATOM 7224 C C . ASP B 1 379 ? 43.515 9.989 -22.389 1.00 26.92 379 ASP B C 1
ATOM 7225 O O . ASP B 1 379 ? 44.150 9.988 -21.343 1.00 26.97 379 ASP B O 1
ATOM 7230 N N . LEU B 1 380 ? 42.590 9.085 -22.645 1.00 25.69 380 LEU B N 1
ATOM 7231 C CA . LEU B 1 380 ? 42.256 8.094 -21.630 1.00 24.69 380 LEU B CA 1
ATOM 7232 C C . LEU B 1 380 ? 42.229 6.729 -22.254 1.00 24.51 380 LEU B C 1
ATOM 7233 O O . LEU B 1 380 ? 42.014 6.610 -23.465 1.00 25.05 380 LEU B O 1
ATOM 7238 N N . ASP B 1 381 ? 42.430 5.702 -21.434 1.00 23.75 381 ASP B N 1
ATOM 7239 C CA . ASP B 1 381 ? 42.343 4.305 -21.865 1.00 23.41 381 ASP B CA 1
ATOM 7240 C C . ASP B 1 381 ? 41.014 3.697 -21.408 1.00 22.35 381 ASP B C 1
ATOM 7241 O O . ASP B 1 381 ? 40.534 2.700 -21.974 1.00 21.62 381 ASP B O 1
ATOM 7246 N N . VAL B 1 382 ? 40.440 4.284 -20.360 1.00 20.95 382 VAL B N 1
ATOM 7247 C CA . VAL B 1 382 ? 39.215 3.780 -19.758 1.00 20.77 382 VAL B CA 1
ATOM 7248 C C . VAL B 1 382 ? 38.331 4.949 -19.370 1.00 21.55 382 VAL B C 1
ATOM 7249 O O . VAL B 1 382 ? 38.840 5.935 -18.847 1.00 21.15 382 VAL B O 1
ATOM 7253 N N . ILE B 1 383 ? 37.021 4.840 -19.631 1.00 20.75 383 ILE B N 1
ATOM 7254 C CA . ILE B 1 383 ? 36.060 5.802 -19.117 1.00 21.11 383 ILE B CA 1
ATOM 7255 C C . ILE B 1 383 ? 34.988 5.049 -18.333 1.00 21.04 383 ILE B C 1
ATOM 7256 O O . ILE B 1 383 ? 34.405 4.055 -18.817 1.00 21.03 383 ILE B O 1
ATOM 7261 N N . ILE B 1 384 ? 34.778 5.491 -17.098 1.00 21.09 384 ILE B N 1
ATOM 7262 C CA . ILE B 1 384 ? 33.777 4.912 -16.228 1.00 21.23 384 ILE B CA 1
ATOM 7263 C C . ILE B 1 384 ? 32.703 5.971 -16.056 1.00 21.55 384 ILE B C 1
ATOM 7264 O O . ILE B 1 384 ? 32.988 7.095 -15.573 1.00 20.19 384 ILE B O 1
ATOM 7269 N N . TYR B 1 385 ? 31.480 5.607 -16.439 1.00 22.07 385 TYR B N 1
ATOM 7270 C CA . TYR B 1 385 ? 30.306 6.465 -16.291 1.00 23.79 385 TYR B CA 1
ATOM 7271 C C . TYR B 1 385 ? 29.640 6.072 -14.991 1.00 25.47 385 TYR B C 1
ATOM 7272 O O . TYR B 1 385 ? 28.887 5.092 -14.950 1.00 26.06 385 TYR B O 1
ATOM 7281 N N . ALA B 1 386 ? 29.957 6.832 -13.936 1.00 27.77 386 ALA B N 1
ATOM 7282 C CA . ALA B 1 386 ? 29.350 6.690 -12.603 1.00 29.75 386 ALA B CA 1
ATOM 7283 C C . ALA B 1 386 ? 28.173 7.631 -12.537 1.00 31.89 386 ALA B C 1
ATOM 7284 O O . ALA B 1 386 ? 28.179 8.671 -11.890 1.00 31.63 386 ALA B O 1
ATOM 7286 N N . THR B 1 387 ? 27.149 7.227 -13.259 1.00 36.21 387 THR B N 1
ATOM 7287 C CA . THR B 1 387 ? 25.971 8.029 -13.514 1.00 39.51 387 THR B CA 1
ATOM 7288 C C . THR B 1 387 ? 25.034 8.104 -12.304 1.00 41.84 387 THR B C 1
ATOM 7289 O O . THR B 1 387 ? 24.905 7.137 -11.536 1.00 42.17 387 THR B O 1
ATOM 7293 N N . GLY B 1 388 ? 24.400 9.268 -12.138 1.00 44.43 388 GLY B N 1
ATOM 7294 C CA . GLY B 1 388 ? 23.453 9.508 -11.040 1.00 47.50 388 GLY B CA 1
ATOM 7295 C C . GLY B 1 388 ? 22.147 8.721 -11.133 1.00 49.49 388 GLY B C 1
ATOM 7296 O O . GLY B 1 388 ? 21.825 8.153 -12.178 1.00 50.33 388 GLY B O 1
ATOM 7297 N N . PHE B 1 389 ? 21.394 8.691 -10.034 1.00 51.18 389 PHE B N 1
ATOM 7298 C CA . PHE B 1 389 ? 20.099 8.005 -9.985 1.00 52.48 389 PHE B CA 1
ATOM 7299 C C . PHE B 1 389 ? 18.968 9.022 -9.869 1.00 53.28 389 PHE B C 1
ATOM 7300 O O . PHE B 1 389 ? 19.008 9.907 -8.999 1.00 54.43 389 PHE B O 1
ATOM 7308 N N . GLY B 1 394 ? 11.416 8.040 -13.038 1.00 35.92 394 GLY B N 1
ATOM 7309 C CA . GLY B 1 394 ? 10.940 6.964 -12.148 1.00 34.68 394 GLY B CA 1
ATOM 7310 C C . GLY B 1 394 ? 10.912 5.589 -12.797 1.00 34.33 394 GLY B C 1
ATOM 7311 O O . GLY B 1 394 ? 10.890 5.462 -14.048 1.00 34.80 394 GLY B O 1
ATOM 7312 N N . SER B 1 395 ? 10.896 4.545 -11.966 1.00 32.59 395 SER B N 1
ATOM 7313 C CA . SER B 1 395 ? 10.909 3.191 -12.492 1.00 31.44 395 SER B CA 1
ATOM 7314 C C . SER B 1 395 ? 9.621 2.839 -13.239 1.00 30.76 395 SER B C 1
ATOM 7315 O O . SER B 1 395 ? 9.613 1.947 -14.077 1.00 31.79 395 SER B O 1
ATOM 7318 N N . LEU B 1 396 ? 8.541 3.558 -12.964 1.00 29.68 396 LEU B N 1
ATOM 7319 C CA . LEU B 1 396 ? 7.256 3.269 -13.611 1.00 29.05 396 LEU B CA 1
ATOM 7320 C C . LEU B 1 396 ? 7.190 3.808 -15.047 1.00 28.92 396 LEU B C 1
ATOM 7321 O O . LEU B 1 396 ? 6.351 3.372 -15.849 1.00 27.45 396 LEU B O 1
ATOM 7326 N N . ASP B 1 397 ? 8.090 4.735 -15.372 1.00 29.48 397 ASP B N 1
ATOM 7327 C CA . ASP B 1 397 ? 8.047 5.425 -16.664 1.00 29.95 397 ASP B CA 1
ATOM 7328 C C . ASP B 1 397 ? 8.325 4.502 -17.851 1.00 29.62 397 ASP B C 1
ATOM 7329 O O . ASP B 1 397 ? 7.954 4.826 -18.960 1.00 29.85 397 ASP B O 1
ATOM 7334 N N . ARG B 1 398 ? 8.960 3.355 -17.625 1.00 28.73 398 ARG B N 1
ATOM 7335 C CA . ARG B 1 398 ? 9.241 2.432 -18.720 1.00 27.90 398 ARG B CA 1
ATOM 7336 C C . ARG B 1 398 ? 8.058 1.483 -19.019 1.00 26.18 398 ARG B C 1
ATOM 7337 O O . ARG B 1 398 ? 8.087 0.720 -20.010 1.00 25.89 398 ARG B O 1
ATOM 7345 N N . ILE B 1 399 ? 7.030 1.500 -18.172 1.00 22.71 399 ILE B N 1
ATOM 7346 C CA . ILE B 1 399 ? 5.843 0.672 -18.419 1.00 20.97 399 ILE B CA 1
ATOM 7347 C C . ILE B 1 399 ? 4.726 1.537 -18.924 1.00 20.42 399 ILE B C 1
ATOM 7348 O O . ILE B 1 399 ? 4.485 2.617 -18.368 1.00 20.53 399 ILE B O 1
ATOM 7353 N N . ASP B 1 400 ? 4.024 1.066 -19.962 1.00 20.36 400 ASP B N 1
ATOM 7354 C CA . ASP B 1 400 ? 2.850 1.794 -20.473 1.00 19.59 400 ASP B CA 1
ATOM 7355 C C . ASP B 1 400 ? 1.630 1.479 -19.581 1.00 18.99 400 ASP B C 1
ATOM 7356 O O . ASP B 1 400 ? 0.859 0.521 -19.808 1.00 18.12 400 ASP B O 1
ATOM 7361 N N . ILE B 1 401 ? 1.514 2.260 -18.513 1.00 17.35 401 ILE B N 1
ATOM 7362 C CA . ILE B 1 401 ? 0.438 2.071 -17.537 1.00 17.12 401 ILE B CA 1
ATOM 7363 C C . ILE B 1 401 ? -0.780 2.881 -17.927 1.00 15.91 401 ILE B C 1
ATOM 7364 O O . ILE B 1 401 ? -0.740 4.104 -17.951 1.00 16.41 401 ILE B O 1
ATOM 7369 N N . ARG B 1 402 ? -1.879 2.210 -18.228 1.00 15.77 402 ARG B N 1
ATOM 7370 C CA . ARG B 1 402 ? -3.110 2.935 -18.520 1.00 16.00 402 ARG B CA 1
ATOM 7371 C C . ARG B 1 402 ? -4.235 2.681 -17.532 1.00 15.92 402 ARG B C 1
ATOM 7372 O O . ARG B 1 402 ? -4.556 1.542 -17.261 1.00 16.37 402 ARG B O 1
ATOM 7380 N N . GLY B 1 403 ? -4.914 3.739 -17.097 1.00 16.09 403 GLY B N 1
ATOM 7381 C CA . GLY B 1 403 ? -5.985 3.565 -16.121 1.00 16.54 403 GLY B CA 1
ATOM 7382 C C . GLY B 1 403 ? -7.353 3.801 -16.750 1.00 18.47 403 GLY B C 1
ATOM 7383 O O . GLY B 1 403 ? -7.558 3.572 -17.939 1.00 18.06 403 GLY B O 1
ATOM 7384 N N . LYS B 1 404 ? -8.283 4.297 -15.953 1.00 18.96 404 LYS B N 1
ATOM 7385 C CA . LYS B 1 404 ? -9.624 4.594 -16.450 1.00 20.23 404 LYS B CA 1
ATOM 7386 C C . LYS B 1 404 ? -9.578 5.556 -17.631 1.00 20.82 404 LYS B C 1
ATOM 7387 O O . LYS B 1 404 ? -8.779 6.486 -17.630 1.00 19.89 404 LYS B O 1
ATOM 7393 N N . ASP B 1 405 ? -10.410 5.294 -18.639 1.00 21.33 405 ASP B N 1
ATOM 7394 C CA . ASP B 1 405 ? -10.514 6.136 -19.832 1.00 22.51 405 ASP B CA 1
ATOM 7395 C C . ASP B 1 405 ? -9.221 6.190 -20.601 1.00 21.22 405 ASP B C 1
ATOM 7396 O O . ASP B 1 405 ? -8.943 7.188 -21.263 1.00 20.54 405 ASP B O 1
ATOM 7401 N N . ASN B 1 406 ? -8.418 5.147 -20.467 1.00 20.58 406 ASN B N 1
ATOM 7402 C CA . ASN B 1 406 ? -7.163 5.039 -21.188 1.00 20.97 406 ASN B CA 1
ATOM 7403 C C . ASN B 1 406 ? -6.090 6.116 -20.846 1.00 20.34 406 ASN B C 1
ATOM 7404 O O . ASN B 1 406 ? -5.159 6.365 -21.627 1.00 19.61 406 ASN B O 1
ATOM 7409 N N . VAL B 1 407 ? -6.199 6.718 -19.665 1.00 19.90 407 VAL B N 1
ATOM 7410 C CA . VAL B 1 407 ? -5.288 7.783 -19.266 1.00 19.69 407 VAL B CA 1
ATOM 7411 C C . VAL B 1 407 ? -3.941 7.190 -18.831 1.00 18.50 407 VAL B C 1
ATOM 7412 O O . VAL B 1 407 ? -3.909 6.225 -18.067 1.00 17.66 407 VAL B O 1
ATOM 7416 N N . ARG B 1 408 ? -2.833 7.756 -19.329 1.00 17.04 408 ARG B N 1
ATOM 7417 C CA . ARG B 1 408 ? -1.475 7.300 -18.951 1.00 15.73 408 ARG B CA 1
ATOM 7418 C C . ARG B 1 408 ? -1.094 7.779 -17.555 1.00 16.83 408 ARG B C 1
ATOM 7419 O O . ARG B 1 408 ? -1.325 8.954 -17.207 1.00 15.09 408 ARG B O 1
ATOM 7427 N N . LEU B 1 409 ? -0.435 6.933 -16.769 1.00 17.98 409 LEU B N 1
ATOM 7428 C CA . LEU B 1 409 ? 0.017 7.401 -15.434 1.00 18.58 409 LEU B CA 1
ATOM 7429 C C . LEU B 1 409 ? 0.955 8.605 -15.572 1.00 19.67 409 LEU B C 1
ATOM 7430 O O . LEU B 1 409 ? 0.847 9.573 -14.820 1.00 17.52 409 LEU B O 1
ATOM 7435 N N . ILE B 1 410 ? 1.867 8.512 -16.545 1.00 20.54 410 ILE B N 1
ATOM 7436 C CA . ILE B 1 410 ? 2.758 9.615 -16.912 1.00 23.12 410 ILE B CA 1
ATOM 7437 C C . ILE B 1 410 ? 1.987 10.950 -16.989 1.00 22.75 410 ILE B C 1
ATOM 7438 O O . ILE B 1 410 ? 2.413 11.962 -16.435 1.00 23.01 410 ILE B O 1
ATOM 7443 N N . ASP B 1 411 ? 0.855 10.933 -17.687 1.00 22.59 411 ASP B N 1
ATOM 7444 C CA . ASP B 1 411 ? -0.025 12.084 -17.795 1.00 22.54 411 ASP B CA 1
ATOM 7445 C C . ASP B 1 411 ? -0.762 12.436 -16.498 1.00 22.29 411 ASP B C 1
ATOM 7446 O O . ASP B 1 411 ? -0.909 13.619 -16.194 1.00 22.01 411 ASP B O 1
ATOM 7451 N N . ALA B 1 412 ? -1.251 11.444 -15.737 1.00 21.17 412 ALA B N 1
ATOM 7452 C CA . ALA B 1 412 ? -1.895 11.801 -14.467 1.00 20.88 412 ALA B CA 1
ATOM 7453 C C . ALA B 1 412 ? -0.883 12.437 -13.509 1.00 20.68 412 ALA B C 1
ATOM 7454 O O . ALA B 1 412 ? -1.246 13.216 -12.632 1.00 19.50 412 ALA B O 1
ATOM 7456 N N . TRP B 1 413 ? 0.393 12.111 -13.670 1.00 21.19 413 TRP B N 1
ATOM 7457 C CA . TRP B 1 413 ? 1.395 12.682 -12.774 1.00 22.21 413 TRP B CA 1
ATOM 7458 C C . TRP B 1 413 ? 2.241 13.813 -13.389 1.00 22.94 413 TRP B C 1
ATOM 7459 O O . TRP B 1 413 ? 3.206 14.246 -12.784 1.00 23.43 413 TRP B O 1
ATOM 7470 N N . ALA B 1 414 ? 1.844 14.345 -14.547 1.00 23.75 414 ALA B N 1
ATOM 7471 C CA . ALA B 1 414 ? 2.624 15.415 -15.204 1.00 23.86 414 ALA B CA 1
ATOM 7472 C C . ALA B 1 414 ? 2.911 16.621 -14.302 1.00 24.19 414 ALA B C 1
ATOM 7473 O O . ALA B 1 414 ? 4.014 17.189 -14.357 1.00 24.86 414 ALA B O 1
ATOM 7475 N N . GLU B 1 415 ? 1.960 16.956 -13.435 1.00 23.66 415 GLU B N 1
ATOM 7476 C CA . GLU B 1 415 ? 2.089 18.087 -12.492 1.00 24.30 415 GLU B CA 1
ATOM 7477 C C . GLU B 1 415 ? 2.639 17.732 -11.092 1.00 23.70 415 GLU B C 1
ATOM 7478 O O . GLU B 1 415 ? 2.635 18.581 -10.160 1.00 21.65 415 GLU B O 1
ATOM 7484 N N . GLY B 1 416 ? 3.130 16.496 -10.982 1.00 23.08 416 GLY B N 1
ATOM 7485 C CA . GLY B 1 416 ? 3.687 15.915 -9.763 1.00 22.87 416 GLY B CA 1
ATOM 7486 C C . GLY B 1 416 ? 2.900 14.665 -9.384 1.00 23.05 416 GLY B C 1
ATOM 7487 O O . GLY B 1 416 ? 1.757 14.530 -9.790 1.00 22.67 416 GLY B O 1
ATOM 7488 N N . PRO B 1 417 ? 3.504 13.755 -8.584 1.00 23.57 417 PRO B N 1
ATOM 7489 C CA . PRO B 1 417 ? 2.786 12.555 -8.184 1.00 23.74 417 PRO B CA 1
ATOM 7490 C C . PRO B 1 417 ? 1.557 12.906 -7.338 1.00 24.35 417 PRO B C 1
ATOM 7491 O O . PRO B 1 417 ? 1.604 13.748 -6.439 1.00 24.61 417 PRO B O 1
ATOM 7495 N N . SER B 1 418 ? 0.447 12.297 -7.676 1.00 24.02 418 SER B N 1
ATOM 7496 C CA . SER B 1 418 ? -0.778 12.522 -6.961 1.00 24.56 418 SER B CA 1
ATOM 7497 C C . SER B 1 418 ? -1.289 11.148 -6.538 1.00 23.54 418 SER B C 1
ATOM 7498 O O . SER B 1 418 ? -1.552 10.288 -7.388 1.00 22.62 418 SER B O 1
ATOM 7501 N N . THR B 1 419 ? -1.378 10.951 -5.216 1.00 23.22 419 THR B N 1
ATOM 7502 C CA . THR B 1 419 ? -1.720 9.654 -4.605 1.00 21.87 419 THR B CA 1
ATOM 7503 C C . THR B 1 419 ? -2.492 9.867 -3.313 1.00 21.31 419 THR B C 1
ATOM 7504 O O . THR B 1 419 ? -2.543 10.967 -2.770 1.00 20.50 419 THR B O 1
ATOM 7508 N N . TYR B 1 420 ? -3.049 8.781 -2.794 1.00 19.49 420 TYR B N 1
ATOM 7509 C CA . TYR B 1 420 ? -3.590 8.808 -1.453 1.00 19.39 420 TYR B CA 1
ATOM 7510 C C . TYR B 1 420 ? -2.728 7.867 -0.698 1.00 18.20 420 TYR B C 1
ATOM 7511 O O . TYR B 1 420 ? -2.542 6.710 -1.130 1.00 17.25 420 TYR B O 1
ATOM 7520 N N . LEU B 1 421 ? -2.171 8.362 0.405 1.00 18.96 421 LEU B N 1
ATOM 7521 C CA . LEU B 1 421 ? -1.280 7.554 1.265 1.00 19.48 421 LEU B CA 1
ATOM 7522 C C . LEU B 1 421 ? -0.025 7.101 0.523 1.00 18.97 421 LEU B C 1
ATOM 7523 O O . LEU B 1 421 ? 0.623 6.151 0.937 1.00 18.99 421 LEU B O 1
ATOM 7528 N N . GLY B 1 422 ? 0.271 7.726 -0.610 1.00 18.69 422 GLY B N 1
ATOM 7529 C CA . GLY B 1 422 ? 1.436 7.333 -1.381 1.00 18.37 422 GLY B CA 1
ATOM 7530 C C . GLY B 1 422 ? 1.310 5.969 -2.062 1.00 18.89 422 GLY B C 1
ATOM 7531 O O . GLY B 1 422 ? 2.281 5.472 -2.624 1.00 17.70 422 GLY B O 1
ATOM 7532 N N . LEU B 1 423 ? 0.130 5.356 -2.003 1.00 18.96 423 LEU B N 1
ATOM 7533 C CA . LEU B 1 423 ? -0.049 3.983 -2.487 1.00 19.34 423 LEU B CA 1
ATOM 7534 C C . LEU B 1 423 ? -0.905 3.795 -3.722 1.00 19.21 423 LEU B C 1
ATOM 7535 O O . LEU B 1 423 ? -0.615 2.893 -4.505 1.00 20.92 423 LEU B O 1
ATOM 7540 N N . GLN B 1 424 ? -2.004 4.551 -3.837 1.00 18.09 424 GLN B N 1
ATOM 7541 C CA . GLN B 1 424 ? -2.881 4.477 -5.012 1.00 18.27 424 GLN B CA 1
ATOM 7542 C C . GLN B 1 424 ? -3.071 5.852 -5.593 1.00 17.24 424 GLN B C 1
ATOM 7543 O O . GLN B 1 424 ? -3.083 6.852 -4.848 1.00 16.78 424 GLN B O 1
ATOM 7549 N N . ALA B 1 425 ? -3.214 5.912 -6.913 1.00 17.25 425 ALA B N 1
ATOM 7550 C CA . ALA B 1 425 ? -3.598 7.118 -7.623 1.00 17.52 425 ALA B CA 1
ATOM 7551 C C . ALA B 1 425 ? -5.041 7.073 -8.120 1.00 18.37 425 ALA B C 1
ATOM 7552 O O . ALA B 1 425 ? -5.471 6.056 -8.687 1.00 18.37 425 ALA B O 1
ATOM 7554 N N . ARG B 1 426 ? -5.761 8.192 -7.982 1.00 18.03 426 ARG B N 1
ATOM 7555 C CA . ARG B 1 426 ? -7.073 8.336 -8.628 1.00 19.47 426 ARG B CA 1
ATOM 7556 C C . ARG B 1 426 ? -6.883 8.183 -10.138 1.00 18.44 426 ARG B C 1
ATOM 7557 O O . ARG B 1 426 ? -5.882 8.645 -10.702 1.00 19.62 426 ARG B O 1
ATOM 7565 N N . GLY B 1 427 ? -7.798 7.463 -10.761 1.00 17.53 427 GLY B N 1
ATOM 7566 C CA . GLY B 1 427 ? -7.661 7.089 -12.150 1.00 18.03 427 GLY B CA 1
ATOM 7567 C C . GLY B 1 427 ? -7.122 5.690 -12.365 1.00 17.60 427 GLY B C 1
ATOM 7568 O O . GLY B 1 427 ? -7.195 5.166 -13.480 1.00 17.72 427 GLY B O 1
ATOM 7569 N N . PHE B 1 428 ? -6.573 5.090 -11.305 1.00 17.76 428 PHE B N 1
ATOM 7570 C CA . PHE B 1 428 ? -5.867 3.806 -11.408 1.00 16.93 428 PHE B CA 1
ATOM 7571 C C . PHE B 1 428 ? -6.294 2.848 -10.306 1.00 16.50 428 PHE B C 1
ATOM 7572 O O . PHE B 1 428 ? -5.532 2.587 -9.358 1.00 17.98 428 PHE B O 1
ATOM 7580 N N . PRO B 1 429 ? -7.523 2.333 -10.408 1.00 16.50 429 PRO B N 1
ATOM 7581 C CA . PRO B 1 429 ? -8.044 1.502 -9.316 1.00 16.08 429 PRO B CA 1
ATOM 7582 C C . PRO B 1 429 ? -7.263 0.213 -9.166 1.00 16.96 429 PRO B C 1
ATOM 7583 O O . PRO B 1 429 ? -6.764 -0.311 -10.177 1.00 17.07 429 PRO B O 1
ATOM 7587 N N . ASN B 1 430 ? -7.218 -0.314 -7.924 1.00 16.07 430 ASN B N 1
ATOM 7588 C CA . ASN B 1 430 ? -6.630 -1.617 -7.616 1.00 16.27 430 ASN B CA 1
ATOM 7589 C C . ASN B 1 430 ? -5.148 -1.706 -7.983 1.00 16.18 430 ASN B C 1
ATOM 7590 O O . ASN B 1 430 ? -4.625 -2.806 -8.132 1.00 16.00 430 ASN B O 1
ATOM 7595 N N . PHE B 1 431 ? -4.487 -0.563 -8.114 1.00 14.90 431 PHE B N 1
ATOM 7596 C CA . PHE B 1 431 ? -3.074 -0.532 -8.403 1.00 15.62 431 PHE B CA 1
ATOM 7597 C C . PHE B 1 431 ? -2.326 0.078 -7.209 1.00 16.17 431 PHE B C 1
ATOM 7598 O O . PHE B 1 431 ? -2.621 1.203 -6.821 1.00 16.85 431 PHE B O 1
ATOM 7606 N N . PHE B 1 432 ? -1.375 -0.663 -6.652 1.00 15.89 432 PHE B N 1
ATOM 7607 C CA . PHE B 1 432 ? -0.553 -0.164 -5.542 1.00 17.37 432 PHE B CA 1
ATOM 7608 C C . PHE B 1 432 ? 0.880 0.109 -5.968 1.00 17.02 432 PHE B C 1
ATOM 7609 O O . PHE B 1 432 ? 1.519 -0.750 -6.577 1.00 16.90 432 PHE B O 1
ATOM 7617 N N . THR B 1 433 ? 1.390 1.285 -5.613 1.00 17.20 433 THR B N 1
ATOM 7618 C CA . THR B 1 433 ? 2.811 1.613 -5.836 1.00 17.59 433 THR B CA 1
ATOM 7619 C C . THR B 1 433 ? 3.691 1.479 -4.580 1.00 17.33 433 THR B C 1
ATOM 7620 O O . THR B 1 433 ? 3.714 2.385 -3.755 1.00 17.40 433 THR B O 1
ATOM 7624 N N . LEU B 1 434 ? 4.422 0.371 -4.447 1.00 16.95 434 LEU B N 1
ATOM 7625 C CA . LEU B 1 434 ? 5.327 0.207 -3.304 1.00 17.42 434 LEU B CA 1
ATOM 7626 C C . LEU B 1 434 ? 6.683 0.901 -3.550 1.00 18.07 434 LEU B C 1
ATOM 7627 O O . LEU B 1 434 ? 7.232 0.853 -4.684 1.00 18.56 434 LEU B O 1
ATOM 7632 N N . VAL B 1 435 ? 7.179 1.585 -2.514 1.00 17.42 435 VAL B N 1
ATOM 7633 C CA . VAL B 1 435 ? 8.581 1.990 -2.407 1.00 17.59 435 VAL B CA 1
ATOM 7634 C C . VAL B 1 435 ? 9.062 2.841 -3.597 1.00 18.00 435 VAL B C 1
ATOM 7635 O O . VAL B 1 435 ? 9.677 2.341 -4.553 1.00 17.67 435 VAL B O 1
ATOM 7639 N N . GLY B 1 436 ? 8.760 4.131 -3.523 1.00 18.31 436 GLY B N 1
ATOM 7640 C CA . GLY B 1 436 ? 9.314 5.111 -4.447 1.00 18.91 436 GLY B CA 1
ATOM 7641 C C . GLY B 1 436 ? 9.416 6.427 -3.694 1.00 20.32 436 GLY B C 1
ATOM 7642 O O . GLY B 1 436 ? 8.950 6.528 -2.537 1.00 20.29 436 GLY B O 1
ATOM 7643 N N . PRO B 1 437 ? 10.023 7.444 -4.332 1.00 21.34 437 PRO B N 1
ATOM 7644 C CA . PRO B 1 437 ? 10.234 8.768 -3.719 1.00 22.11 437 PRO B CA 1
ATOM 7645 C C . PRO B 1 437 ? 8.945 9.431 -3.258 1.00 22.35 437 PRO B C 1
ATOM 7646 O O . PRO B 1 437 ? 8.944 10.139 -2.237 1.00 22.72 437 PRO B O 1
ATOM 7650 N N . HIS B 1 438 ? 7.847 9.163 -3.960 1.00 22.53 438 HIS B N 1
ATOM 7651 C CA . HIS B 1 438 ? 6.563 9.746 -3.588 1.00 22.57 438 HIS B CA 1
ATOM 7652 C C . HIS B 1 438 ? 5.956 9.184 -2.306 1.00 22.30 438 HIS B C 1
ATOM 7653 O O . HIS B 1 438 ? 4.967 9.735 -1.814 1.00 22.46 438 HIS B O 1
ATOM 7660 N N . ASN B 1 439 ? 6.525 8.110 -1.762 1.00 21.37 439 ASN B N 1
ATOM 7661 C CA . ASN B 1 439 ? 6.032 7.555 -0.496 1.00 21.42 439 ASN B CA 1
ATOM 7662 C C . ASN B 1 439 ? 7.083 7.289 0.575 1.00 21.36 439 ASN B C 1
ATOM 7663 O O . ASN B 1 439 ? 6.829 6.553 1.548 1.00 20.83 439 ASN B O 1
ATOM 7668 N N . GLY B 1 440 ? 8.269 7.885 0.390 1.00 20.74 440 GLY B N 1
ATOM 7669 C CA . GLY B 1 440 ? 9.267 7.937 1.451 1.00 21.43 440 GLY B CA 1
ATOM 7670 C C . GLY B 1 440 ? 10.573 7.191 1.238 1.00 22.25 440 GLY B C 1
ATOM 7671 O O . GLY B 1 440 ? 11.398 7.133 2.143 1.00 23.35 440 GLY B O 1
ATOM 7672 N N . SER B 1 441 ? 10.800 6.655 0.050 1.00 21.77 441 SER B N 1
ATOM 7673 C CA . SER B 1 441 ? 11.982 5.802 -0.146 1.00 21.37 441 SER B CA 1
ATOM 7674 C C . SER B 1 441 ? 13.312 6.576 -0.034 1.00 20.70 441 SER B C 1
ATOM 7675 O O . SER B 1 441 ? 14.326 6.018 0.376 1.00 19.81 441 SER B O 1
ATOM 7678 N N . THR B 1 442 ? 13.291 7.869 -0.351 1.00 20.89 442 THR B N 1
ATOM 7679 C CA . THR B 1 442 ? 14.535 8.630 -0.556 1.00 21.47 442 THR B CA 1
ATOM 7680 C C . THR B 1 442 ? 15.386 8.741 0.684 1.00 21.18 442 THR B C 1
ATOM 7681 O O . THR B 1 442 ? 16.612 8.694 0.614 1.00 21.99 442 THR B O 1
ATOM 7685 N N . PHE B 1 443 ? 14.725 8.891 1.818 1.00 21.97 443 PHE B N 1
ATOM 7686 C CA . PHE B 1 443 ? 15.398 9.014 3.113 1.00 22.65 443 PHE B CA 1
ATOM 7687 C C . PHE B 1 443 ? 15.121 7.838 4.066 1.00 23.39 443 PHE B C 1
ATOM 7688 O O . PHE B 1 443 ? 15.439 7.890 5.252 1.00 25.64 443 PHE B O 1
ATOM 7696 N N . CYS B 1 444 ? 14.529 6.774 3.545 1.00 23.17 444 CYS B N 1
ATOM 7697 C CA . CYS B 1 444 ? 14.228 5.564 4.320 1.00 23.70 444 CYS B CA 1
ATOM 7698 C C . CYS B 1 444 ? 15.342 4.557 4.320 1.00 21.91 444 CYS B C 1
ATOM 7699 O O . CYS B 1 444 ? 16.108 4.468 3.349 1.00 19.49 444 CYS B O 1
ATOM 7702 N N . ASN B 1 445 ? 15.386 3.793 5.411 1.00 20.31 445 ASN B N 1
ATOM 7703 C CA . ASN B 1 445 ? 15.910 2.443 5.414 1.00 17.82 445 ASN B CA 1
ATOM 7704 C C . ASN B 1 445 ? 14.841 1.588 4.711 1.00 17.94 445 ASN B C 1
ATOM 7705 O O . ASN B 1 445 ? 13.858 1.152 5.338 1.00 15.40 445 ASN B O 1
ATOM 7710 N N . VAL B 1 446 ? 15.034 1.352 3.404 1.00 17.49 446 VAL B N 1
ATOM 7711 C CA . VAL B 1 446 ? 14.034 0.649 2.598 1.00 16.95 446 VAL B CA 1
ATOM 7712 C C . VAL B 1 446 ? 13.772 -0.758 3.031 1.00 16.68 446 VAL B C 1
ATOM 7713 O O . VAL B 1 446 ? 12.643 -1.261 2.873 1.00 15.79 446 VAL B O 1
ATOM 7717 N N . GLY B 1 447 ? 14.803 -1.416 3.551 1.00 16.97 447 GLY B N 1
ATOM 7718 C CA . GLY B 1 447 ? 14.633 -2.803 4.003 1.00 17.88 447 GLY B CA 1
ATOM 7719 C C . GLY B 1 447 ? 13.482 -2.884 5.003 1.00 18.04 447 GLY B C 1
ATOM 7720 O O . GLY B 1 447 ? 12.680 -3.826 4.964 1.00 18.36 447 GLY B O 1
ATOM 7721 N N . VAL B 1 448 ? 13.386 -1.866 5.863 1.00 16.95 448 VAL B N 1
ATOM 7722 C CA . VAL B 1 448 ? 12.342 -1.823 6.886 1.00 17.70 448 VAL B CA 1
ATOM 7723 C C . VAL B 1 448 ? 11.063 -1.112 6.370 1.00 18.03 448 VAL B C 1
ATOM 7724 O O . VAL B 1 448 ? 9.976 -1.677 6.433 1.00 16.42 448 VAL B O 1
ATOM 7728 N N . CYS B 1 449 ? 11.208 0.106 5.854 1.00 19.82 449 CYS B N 1
ATOM 7729 C CA . CYS B 1 449 ? 10.057 0.903 5.427 1.00 22.41 449 CYS B CA 1
ATOM 7730 C C . CYS B 1 449 ? 9.228 0.135 4.389 1.00 21.21 449 CYS B C 1
ATOM 7731 O O . CYS B 1 449 ? 7.996 0.209 4.372 1.00 21.62 449 CYS B O 1
ATOM 7734 N N . GLY B 1 450 ? 9.904 -0.594 3.516 1.00 19.14 450 GLY B N 1
ATOM 7735 C CA . GLY B 1 450 ? 9.224 -1.229 2.393 1.00 17.72 450 GLY B CA 1
ATOM 7736 C C . GLY B 1 450 ? 8.525 -2.479 2.853 1.00 17.43 450 GLY B C 1
ATOM 7737 O O . GLY B 1 450 ? 7.425 -2.822 2.361 1.00 16.70 450 GLY B O 1
ATOM 7738 N N . GLY B 1 451 ? 9.150 -3.172 3.803 1.00 15.95 451 GLY B N 1
ATOM 7739 C CA . GLY B 1 451 ? 8.517 -4.387 4.338 1.00 16.50 451 GLY B CA 1
ATOM 7740 C C . GLY B 1 451 ? 7.227 -3.995 5.079 1.00 16.96 451 GLY B C 1
ATOM 7741 O O . GLY B 1 451 ? 6.212 -4.675 4.959 1.00 16.08 451 GLY B O 1
ATOM 7742 N N . LEU B 1 452 ? 7.275 -2.912 5.862 1.00 17.75 452 LEU B N 1
ATOM 7743 C CA . LEU B 1 452 ? 6.080 -2.441 6.610 1.00 18.64 452 LEU B CA 1
ATOM 7744 C C . LEU B 1 452 ? 4.979 -2.007 5.632 1.00 18.31 452 LEU B C 1
ATOM 7745 O O . LEU B 1 452 ? 3.774 -2.254 5.843 1.00 17.43 452 LEU B O 1
ATOM 7750 N N . GLN B 1 453 ? 5.383 -1.378 4.532 1.00 17.77 453 GLN B N 1
ATOM 7751 C CA . GLN B 1 453 ? 4.383 -0.959 3.547 1.00 17.31 453 GLN B CA 1
ATOM 7752 C C . GLN B 1 453 ? 3.713 -2.120 2.843 1.00 16.48 453 GLN B C 1
ATOM 7753 O O . GLN B 1 453 ? 2.505 -2.124 2.649 1.00 15.20 453 GLN B O 1
ATOM 7759 N N . ALA B 1 454 ? 4.504 -3.112 2.445 1.00 15.44 454 ALA B N 1
ATOM 7760 C CA . ALA B 1 454 ? 3.968 -4.351 1.921 1.00 15.04 454 ALA B CA 1
ATOM 7761 C C . ALA B 1 454 ? 2.979 -5.039 2.879 1.00 15.80 454 ALA B C 1
ATOM 7762 O O . ALA B 1 454 ? 1.977 -5.585 2.429 1.00 14.78 454 ALA B O 1
ATOM 7764 N N . GLU B 1 455 ? 3.260 -5.049 4.189 1.00 15.27 455 GLU B N 1
ATOM 7765 C CA . GLU B 1 455 ? 2.311 -5.646 5.135 1.00 14.99 455 GLU B CA 1
ATOM 7766 C C . GLU B 1 455 ? 0.970 -4.872 5.172 1.00 14.70 455 GLU B C 1
ATOM 7767 O O . GLU B 1 455 ? -0.094 -5.460 5.296 1.00 14.59 455 GLU B O 1
ATOM 7773 N N . TRP B 1 456 ? 1.027 -3.545 5.086 1.00 14.98 456 TRP B N 1
ATOM 7774 C CA . TRP B 1 456 ? -0.207 -2.736 5.082 1.00 14.47 456 TRP B CA 1
ATOM 7775 C C . TRP B 1 456 ? -1.041 -3.034 3.839 1.00 13.49 456 TRP B C 1
ATOM 7776 O O . TRP B 1 456 ? -2.268 -3.182 3.911 1.00 13.40 456 TRP B O 1
ATOM 7787 N N . VAL B 1 457 ? -0.376 -3.148 2.702 1.00 13.44 457 VAL B N 1
ATOM 7788 C CA . VAL B 1 457 ? -1.064 -3.504 1.450 1.00 13.58 457 VAL B CA 1
ATOM 7789 C C . VAL B 1 457 ? -1.703 -4.872 1.528 1.00 14.08 457 VAL B C 1
ATOM 7790 O O . VAL B 1 457 ? -2.822 -5.073 1.042 1.00 15.11 457 VAL B O 1
ATOM 7794 N N . LEU B 1 458 ? -1.004 -5.838 2.114 1.00 14.11 458 LEU B N 1
ATOM 7795 C CA . LEU B 1 458 ? -1.587 -7.164 2.264 1.00 16.12 458 LEU B CA 1
ATOM 7796 C C . LEU B 1 458 ? -2.891 -7.097 3.091 1.00 16.62 458 LEU B C 1
ATOM 7797 O O . LEU B 1 458 ? -3.900 -7.748 2.752 1.00 16.39 458 LEU B O 1
ATOM 7802 N N . ARG B 1 459 ? -2.875 -6.274 4.142 1.00 17.20 459 ARG B N 1
ATOM 7803 C CA . ARG B 1 459 ? -4.053 -6.163 5.017 1.00 16.80 459 ARG B CA 1
ATOM 7804 C C . ARG B 1 459 ? -5.210 -5.577 4.242 1.00 17.37 459 ARG B C 1
ATOM 7805 O O . ARG B 1 459 ? -6.345 -5.986 4.449 1.00 17.58 459 ARG B O 1
ATOM 7813 N N . MET B 1 460 ? -4.923 -4.650 3.321 1.00 17.64 460 MET B N 1
ATOM 7814 C CA . MET B 1 460 ? -5.983 -4.047 2.537 1.00 17.77 460 MET B CA 1
ATOM 7815 C C . MET B 1 460 ? -6.534 -5.050 1.529 1.00 18.06 460 MET B C 1
ATOM 7816 O O . MET B 1 460 ? -7.730 -5.210 1.412 1.00 17.46 460 MET B O 1
ATOM 7821 N N . ILE B 1 461 ? -5.657 -5.745 0.823 1.00 17.80 461 ILE B N 1
ATOM 7822 C CA . ILE B 1 461 ? -6.122 -6.742 -0.121 1.00 17.79 461 ILE B CA 1
ATOM 7823 C C . ILE B 1 461 ? -6.892 -7.846 0.601 1.00 18.54 461 ILE B C 1
ATOM 7824 O O . ILE B 1 461 ? -7.901 -8.361 0.064 1.00 17.08 461 ILE B O 1
ATOM 7829 N N . SER B 1 462 ? -6.455 -8.212 1.805 1.00 17.73 462 SER B N 1
ATOM 7830 C CA . SER B 1 462 ? -7.138 -9.298 2.514 1.00 19.20 462 SER B CA 1
ATOM 7831 C C . SER B 1 462 ? -8.550 -8.856 2.919 1.00 18.63 462 SER B C 1
ATOM 7832 O O . SER B 1 462 ? -9.476 -9.654 2.889 1.00 17.98 462 SER B O 1
ATOM 7835 N N . TYR B 1 463 ? -8.686 -7.587 3.284 1.00 18.25 463 TYR B N 1
ATOM 7836 C CA . TYR B 1 463 ? -9.958 -7.009 3.707 1.00 18.26 463 TYR B CA 1
ATOM 7837 C C . TYR B 1 463 ? -10.884 -6.966 2.498 1.00 18.48 463 TYR B C 1
ATOM 7838 O O . TYR B 1 463 ? -12.091 -7.234 2.591 1.00 17.97 463 TYR B O 1
ATOM 7847 N N . MET B 1 464 ? -10.322 -6.577 1.361 1.00 17.84 464 MET B N 1
ATOM 7848 C CA . MET B 1 464 ? -11.127 -6.573 0.161 1.00 18.49 464 MET B CA 1
ATOM 7849 C C . MET B 1 464 ? -11.691 -7.966 -0.146 1.00 18.83 464 MET B C 1
ATOM 7850 O O . MET B 1 464 ? -12.897 -8.131 -0.355 1.00 15.84 464 MET B O 1
ATOM 7855 N N . LYS B 1 465 ? -10.830 -8.968 -0.078 1.00 20.21 465 LYS B N 1
ATOM 7856 C CA . LYS B 1 465 ? -11.218 -10.337 -0.349 1.00 21.82 465 LYS B CA 1
ATOM 7857 C C . LYS B 1 465 ? -12.259 -10.830 0.674 1.00 22.13 465 LYS B C 1
ATOM 7858 O O . LYS B 1 465 ? -13.258 -11.465 0.305 1.00 21.89 465 LYS B O 1
ATOM 7864 N N . ASP B 1 466 ? -12.017 -10.540 1.952 1.00 20.76 466 ASP B N 1
ATOM 7865 C CA . ASP B 1 466 ? -12.945 -10.903 3.026 1.00 21.17 466 ASP B CA 1
ATOM 7866 C C . ASP B 1 466 ? -14.333 -10.295 2.793 1.00 21.07 466 ASP B C 1
ATOM 7867 O O . ASP B 1 466 ? -15.332 -10.965 2.968 1.00 20.50 466 ASP B O 1
ATOM 7872 N N . ASN B 1 467 ? -14.396 -9.010 2.437 1.00 21.70 467 ASN B N 1
ATOM 7873 C CA . ASN B 1 467 ? -15.673 -8.337 2.204 1.00 22.92 467 ASN B CA 1
ATOM 7874 C C . ASN B 1 467 ? -16.269 -8.456 0.794 1.00 23.14 467 ASN B C 1
ATOM 7875 O O . ASN B 1 467 ? -17.305 -7.836 0.483 1.00 22.93 467 ASN B O 1
ATOM 7880 N N . GLY B 1 468 ? -15.618 -9.229 -0.058 1.00 23.10 468 GLY B N 1
ATOM 7881 C CA . GLY B 1 468 ? -16.036 -9.348 -1.466 1.00 23.05 468 GLY B CA 1
ATOM 7882 C C . GLY B 1 468 ? -15.894 -8.090 -2.302 1.00 22.62 468 GLY B C 1
ATOM 7883 O O . GLY B 1 468 ? -16.537 -7.964 -3.368 1.00 23.15 468 GLY B O 1
ATOM 7884 N N . PHE B 1 469 ? -15.072 -7.132 -1.863 1.00 22.26 469 PHE B N 1
ATOM 7885 C CA . PHE B 1 469 ? -14.828 -5.928 -2.679 1.00 21.30 469 PHE B CA 1
ATOM 7886 C C . PHE B 1 469 ? -13.837 -6.219 -3.831 1.00 20.99 469 PHE B C 1
ATOM 7887 O O . PHE B 1 469 ? -12.837 -6.892 -3.624 1.00 21.29 469 PHE B O 1
ATOM 7895 N N . THR B 1 470 ? -14.099 -5.688 -5.022 1.00 20.09 470 THR B N 1
ATOM 7896 C CA . THR B 1 470 ? -13.251 -5.958 -6.177 1.00 19.90 470 THR B CA 1
ATOM 7897 C C . THR B 1 470 ? -12.788 -4.652 -6.818 1.00 19.41 470 THR B C 1
ATOM 7898 O O . THR B 1 470 ? -12.219 -4.657 -7.924 1.00 18.64 470 THR B O 1
ATOM 7902 N N . TYR B 1 471 ? -13.041 -3.527 -6.139 1.00 19.25 471 TYR B N 1
ATOM 7903 C CA . TYR B 1 471 ? -12.695 -2.237 -6.686 1.00 18.78 471 TYR B CA 1
ATOM 7904 C C . TYR B 1 471 ? -12.296 -1.318 -5.554 1.00 18.89 471 TYR B C 1
ATOM 7905 O O . TYR B 1 471 ? -12.992 -1.210 -4.553 1.00 18.93 471 TYR B O 1
ATOM 7914 N N . SER B 1 472 ? -11.172 -0.658 -5.726 1.00 18.91 472 SER B N 1
ATOM 7915 C CA . SER B 1 472 ? -10.764 0.384 -4.793 1.00 19.43 472 SER B CA 1
ATOM 7916 C C . SER B 1 472 ? -10.104 1.515 -5.548 1.00 19.53 472 SER B C 1
ATOM 7917 O O . SER B 1 472 ? -9.295 1.274 -6.464 1.00 19.71 472 SER B O 1
ATOM 7920 N N . GLU B 1 473 ? -10.414 2.747 -5.156 1.00 18.86 473 GLU B N 1
ATOM 7921 C CA . GLU B 1 473 ? -9.842 3.911 -5.800 1.00 18.97 473 GLU B CA 1
ATOM 7922 C C . GLU B 1 473 ? -9.985 5.140 -4.890 1.00 19.33 473 GLU B C 1
ATOM 7923 O O . GLU B 1 473 ? -11.069 5.378 -4.348 1.00 19.73 473 GLU B O 1
ATOM 7929 N N . PRO B 1 474 ? -8.930 5.946 -4.743 1.00 19.36 474 PRO B N 1
ATOM 7930 C CA . PRO B 1 474 ? -9.098 7.137 -3.886 1.00 19.71 474 PRO B CA 1
ATOM 7931 C C . PRO B 1 474 ? -10.087 8.154 -4.417 1.00 20.07 474 PRO B C 1
ATOM 7932 O O . PRO B 1 474 ? -10.173 8.374 -5.629 1.00 18.29 474 PRO B O 1
ATOM 7936 N N . THR B 1 475 ? -10.782 8.827 -3.510 1.00 19.98 475 THR B N 1
ATOM 7937 C CA . THR B 1 475 ? -11.627 9.941 -3.929 1.00 20.58 475 THR B CA 1
ATOM 7938 C C . THR B 1 475 ? -10.771 11.180 -4.272 1.00 20.48 475 THR B C 1
ATOM 7939 O O . THR B 1 475 ? -9.603 11.276 -3.880 1.00 19.59 475 THR B O 1
ATOM 7943 N N . GLN B 1 476 ? -11.351 12.130 -5.005 1.00 21.19 476 GLN B N 1
ATOM 7944 C CA . GLN B 1 476 ? -10.606 13.337 -5.382 1.00 22.26 476 GLN B CA 1
ATOM 7945 C C . GLN B 1 476 ? -10.182 14.101 -4.124 1.00 22.72 476 GLN B C 1
ATOM 7946 O O . GLN B 1 476 ? -9.033 14.559 -4.021 1.00 22.92 476 GLN B O 1
ATOM 7952 N N . ALA B 1 477 ? -11.111 14.209 -3.176 1.00 22.73 477 ALA B N 1
ATOM 7953 C CA . ALA B 1 477 ? -10.879 14.901 -1.905 1.00 23.53 477 ALA B CA 1
ATOM 7954 C C . ALA B 1 477 ? -9.765 14.268 -1.058 1.00 22.53 477 ALA B C 1
ATOM 7955 O O . ALA B 1 477 ? -8.948 14.980 -0.503 1.00 23.79 477 ALA B O 1
ATOM 7957 N N . ALA B 1 478 ? -9.730 12.948 -0.982 1.00 21.62 478 ALA B N 1
ATOM 7958 C CA . ALA B 1 478 ? -8.740 12.258 -0.164 1.00 21.59 478 ALA B CA 1
ATOM 7959 C C . ALA B 1 478 ? -7.356 12.474 -0.758 1.00 21.12 478 ALA B C 1
ATOM 7960 O O . ALA B 1 478 ? -6.425 12.845 -0.049 1.00 20.64 478 ALA B O 1
ATOM 7962 N N . GLU B 1 479 ? -7.249 12.252 -2.066 1.00 20.30 479 GLU B N 1
ATOM 7963 C CA . GLU B 1 479 ? -5.991 12.389 -2.786 1.00 20.63 479 GLU B CA 1
ATOM 7964 C C . GLU B 1 479 ? -5.476 13.813 -2.699 1.00 20.63 479 GLU B C 1
ATOM 7965 O O . GLU B 1 479 ? -4.293 14.029 -2.435 1.00 21.05 479 GLU B O 1
ATOM 7971 N N . ASN B 1 480 ? -6.354 14.782 -2.953 1.00 20.78 480 ASN B N 1
ATOM 7972 C CA . ASN B 1 480 ? -5.900 16.163 -2.981 1.00 21.71 480 ASN B CA 1
ATOM 7973 C C . ASN B 1 480 ? -5.428 16.589 -1.616 1.00 21.68 480 ASN B C 1
ATOM 7974 O O . ASN B 1 480 ? -4.452 17.302 -1.525 1.00 22.42 480 ASN B O 1
ATOM 7979 N N . ARG B 1 481 ? -6.098 16.123 -0.564 1.00 22.08 481 ARG B N 1
ATOM 7980 C CA . ARG B 1 481 ? -5.733 16.520 0.794 1.00 24.18 481 ARG B CA 1
ATOM 7981 C C . ARG B 1 481 ? -4.402 15.880 1.216 1.00 23.81 481 ARG B C 1
ATOM 7982 O O . ARG B 1 481 ? -3.553 16.543 1.837 1.00 23.75 481 ARG B O 1
ATOM 7990 N N . TRP B 1 482 ? -4.256 14.587 0.924 1.00 23.17 482 TRP B N 1
ATOM 7991 C CA . TRP B 1 482 ? -3.021 13.863 1.211 1.00 23.70 482 TRP B CA 1
ATOM 7992 C C . TRP B 1 482 ? -1.843 14.554 0.537 1.00 23.70 482 TRP B C 1
ATOM 7993 O O . TRP B 1 482 ? -0.843 14.933 1.177 1.00 22.86 482 TRP B O 1
ATOM 8004 N N . THR B 1 483 ? -1.992 14.711 -0.763 1.00 23.38 483 THR B N 1
ATOM 8005 C CA . THR B 1 483 ? -0.958 15.271 -1.606 1.00 24.63 483 THR B CA 1
ATOM 8006 C C . THR B 1 483 ? -0.577 16.692 -1.146 1.00 25.09 483 THR B C 1
ATOM 8007 O O . THR B 1 483 ? 0.599 17.037 -1.138 1.00 26.24 483 THR B O 1
ATOM 8011 N N . GLU B 1 484 ? -1.549 17.475 -0.703 1.00 25.34 484 GLU B N 1
ATOM 8012 C CA . GLU B 1 484 ? -1.257 18.783 -0.076 1.00 26.47 484 GLU B CA 1
ATOM 8013 C C . GLU B 1 484 ? -0.540 18.686 1.271 1.00 25.57 484 GLU B C 1
ATOM 8014 O O . GLU B 1 484 ? 0.334 19.485 1.530 1.00 25.14 484 GLU B O 1
ATOM 8020 N N . GLU B 1 485 ? -0.900 17.721 2.116 1.00 25.60 485 GLU B N 1
ATOM 8021 C CA . GLU B 1 485 ? -0.208 17.534 3.398 1.00 26.24 485 GLU B CA 1
ATOM 8022 C C . GLU B 1 485 ? 1.243 17.084 3.207 1.00 25.99 485 GLU B C 1
ATOM 8023 O O . GLU B 1 485 ? 2.150 17.467 3.970 1.00 25.54 485 GLU B O 1
ATOM 8029 N N . VAL B 1 486 ? 1.446 16.235 2.206 1.00 24.86 486 VAL B N 1
ATOM 8030 C CA . VAL B 1 486 ? 2.768 15.815 1.820 1.00 25.38 486 VAL B CA 1
ATOM 8031 C C . VAL B 1 486 ? 3.586 17.035 1.379 1.00 26.02 486 VAL B C 1
ATOM 8032 O O . VAL B 1 486 ? 4.724 17.233 1.847 1.00 25.95 486 VAL B O 1
ATOM 8036 N N . TYR B 1 487 ? 2.997 17.879 0.533 1.00 26.19 487 TYR B N 1
ATOM 8037 C CA . TYR B 1 487 ? 3.715 19.072 0.108 1.00 27.41 487 TYR B CA 1
ATOM 8038 C C . TYR B 1 487 ? 4.026 19.944 1.339 1.00 28.01 487 TYR B C 1
ATOM 8039 O O . TYR B 1 487 ? 5.157 20.424 1.504 1.00 27.42 487 TYR B O 1
ATOM 8048 N N . ALA B 1 488 ? 3.041 20.119 2.221 1.00 28.49 488 ALA B N 1
ATOM 8049 C CA . ALA B 1 488 ? 3.245 20.993 3.403 1.00 29.52 488 ALA B CA 1
ATOM 8050 C C . ALA B 1 488 ? 4.358 20.508 4.339 1.00 29.71 488 ALA B C 1
ATOM 8051 O O . ALA B 1 488 ? 5.172 21.305 4.811 1.00 30.54 488 ALA B O 1
ATOM 8053 N N . ASP B 1 489 ? 4.413 19.206 4.591 1.00 30.21 489 ASP B N 1
ATOM 8054 C CA . ASP B 1 489 ? 5.499 18.621 5.374 1.00 30.79 489 ASP B CA 1
ATOM 8055 C C . ASP B 1 489 ? 6.874 18.969 4.788 1.00 30.38 489 ASP B C 1
ATOM 8056 O O . ASP B 1 489 ? 7.763 19.431 5.496 1.00 30.45 489 ASP B O 1
ATOM 8061 N N . PHE B 1 490 ? 7.022 18.737 3.488 1.00 29.57 490 PHE B N 1
ATOM 8062 C CA . PHE B 1 490 ? 8.241 19.016 2.742 1.00 28.63 490 PHE B CA 1
ATOM 8063 C C . PHE B 1 490 ? 8.704 20.490 2.814 1.00 28.76 490 PHE B C 1
ATOM 8064 O O . PHE B 1 490 ? 9.890 20.796 3.005 1.00 27.87 490 PHE B O 1
ATOM 8072 N N . SER B 1 491 ? 7.761 21.397 2.641 1.00 28.92 491 SER B N 1
ATOM 8073 C CA . SER B 1 491 ? 8.042 22.829 2.632 1.00 29.63 491 SER B CA 1
ATOM 8074 C C . SER B 1 491 ? 8.466 23.367 4.003 1.00 29.87 491 SER B C 1
ATOM 8075 O O . SER B 1 491 ? 9.006 24.456 4.078 1.00 30.85 491 SER B O 1
ATOM 8078 N N . ARG B 1 492 ? 8.211 22.620 5.080 1.00 30.19 492 ARG B N 1
ATOM 8079 C CA . ARG B 1 492 ? 8.717 22.993 6.424 1.00 30.64 492 ARG B CA 1
ATOM 8080 C C . ARG B 1 492 ? 10.217 22.690 6.607 1.00 30.16 492 ARG B C 1
ATOM 8081 O O . ARG B 1 492 ? 10.812 23.022 7.642 1.00 30.09 492 ARG B O 1
ATOM 8089 N N . THR B 1 493 ? 10.822 22.044 5.615 1.00 29.33 493 THR B N 1
ATOM 8090 C CA . THR B 1 493 ? 12.246 21.721 5.671 1.00 28.36 493 THR B CA 1
ATOM 8091 C C . THR B 1 493 ? 13.068 22.585 4.731 1.00 28.08 493 THR B C 1
ATOM 8092 O O . THR B 1 493 ? 12.537 23.288 3.869 1.00 28.13 493 THR B O 1
ATOM 8096 N N . LEU B 1 494 ? 14.383 22.493 4.873 1.00 27.53 494 LEU B N 1
ATOM 8097 C CA . LEU B 1 494 ? 15.285 23.205 3.987 1.00 27.63 494 LEU B CA 1
ATOM 8098 C C . LEU B 1 494 ? 15.339 22.604 2.590 1.00 28.55 494 LEU B C 1
ATOM 8099 O O . LEU B 1 494 ? 15.983 23.168 1.713 1.00 27.07 494 LEU B O 1
ATOM 8104 N N . LEU B 1 495 ? 14.699 21.450 2.390 1.00 29.78 495 LEU B N 1
ATOM 8105 C CA . LEU B 1 495 ? 14.773 20.755 1.101 1.00 31.84 495 LEU B CA 1
ATOM 8106 C C . LEU B 1 495 ? 14.032 21.494 0.029 1.00 32.99 495 LEU B C 1
ATOM 8107 O O . LEU B 1 495 ? 14.393 21.403 -1.144 1.00 33.53 495 LEU B O 1
ATOM 8112 N N . ALA B 1 496 ? 12.983 22.208 0.431 1.00 34.53 496 ALA B N 1
ATOM 8113 C CA . ALA B 1 496 ? 12.103 22.855 -0.531 1.00 36.38 496 ALA B CA 1
ATOM 8114 C C . ALA B 1 496 ? 12.869 23.901 -1.345 1.00 37.31 496 ALA B C 1
ATOM 8115 O O . ALA B 1 496 ? 12.873 23.857 -2.588 1.00 38.32 496 ALA B O 1
ATOM 8117 N N . GLU B 1 497 ? 13.551 24.812 -0.649 1.00 38.00 497 GLU B N 1
ATOM 8118 C CA . GLU B 1 497 ? 14.429 25.767 -1.322 1.00 38.79 497 GLU B CA 1
ATOM 8119 C C . GLU B 1 497 ? 15.669 25.083 -1.936 1.00 38.66 497 GLU B C 1
ATOM 8120 O O . GLU B 1 497 ? 16.009 25.343 -3.094 1.00 39.23 497 GLU B O 1
ATOM 8126 N N . ALA B 1 498 ? 16.327 24.202 -1.181 1.00 37.80 498 ALA B N 1
ATOM 8127 C CA . ALA B 1 498 ? 17.563 23.543 -1.653 1.00 37.72 498 ALA B CA 1
ATOM 8128 C C . ALA B 1 498 ? 17.418 22.769 -2.965 1.00 37.59 498 ALA B C 1
ATOM 8129 O O . ALA B 1 498 ? 18.277 22.871 -3.836 1.00 37.29 498 ALA B O 1
ATOM 8131 N N . ASN B 1 499 ? 16.344 21.988 -3.090 1.00 37.66 499 ASN B N 1
ATOM 8132 C CA . ASN B 1 499 ? 16.162 21.095 -4.241 1.00 37.95 499 ASN B CA 1
ATOM 8133 C C . ASN B 1 499 ? 14.991 21.535 -5.118 1.00 37.80 499 ASN B C 1
ATOM 8134 O O . ASN B 1 499 ? 13.944 20.893 -5.154 1.00 37.15 499 ASN B O 1
ATOM 8139 N N . ALA B 1 500 ? 15.196 22.655 -5.810 1.00 38.28 500 ALA B N 1
ATOM 8140 C CA . ALA B 1 500 ? 14.243 23.231 -6.768 1.00 38.80 500 ALA B CA 1
ATOM 8141 C C . ALA B 1 500 ? 13.524 22.190 -7.636 1.00 39.00 500 ALA B C 1
ATOM 8142 O O . ALA B 1 500 ? 12.288 22.183 -7.727 1.00 38.67 500 ALA B O 1
ATOM 8144 N N . TRP B 1 501 ? 14.324 21.325 -8.262 1.00 39.32 501 TRP B N 1
ATOM 8145 C CA . TRP B 1 501 ? 13.869 20.251 -9.149 1.00 39.93 501 TRP B CA 1
ATOM 8146 C C . TRP B 1 501 ? 12.903 19.230 -8.494 1.00 38.59 501 TRP B C 1
ATOM 8147 O O . TRP B 1 501 ? 12.281 18.418 -9.195 1.00 38.12 501 TRP B O 1
ATOM 8158 N N . TRP B 1 502 ? 12.758 19.286 -7.169 1.00 36.66 502 TRP B N 1
ATOM 8159 C CA . TRP B 1 502 ? 11.903 18.328 -6.458 1.00 35.43 502 TRP B CA 1
ATOM 8160 C C . TRP B 1 502 ? 10.488 18.864 -6.263 1.00 35.45 502 TRP B C 1
ATOM 8161 O O . TRP B 1 502 ? 9.640 18.195 -5.664 1.00 34.17 502 TRP B O 1
ATOM 8172 N N . VAL B 1 503 ? 10.248 20.076 -6.752 1.00 35.37 503 VAL B N 1
ATOM 8173 C CA . VAL B 1 503 ? 8.944 20.718 -6.605 1.00 35.70 503 VAL B CA 1
ATOM 8174 C C . VAL B 1 503 ? 8.413 21.068 -7.988 1.00 35.91 503 VAL B C 1
ATOM 8175 O O . VAL B 1 503 ? 9.070 21.754 -8.765 1.00 35.21 503 VAL B O 1
ATOM 8179 N N . LYS B 1 504 ? 7.223 20.565 -8.279 1.00 36.22 504 LYS B N 1
ATOM 8180 C CA . LYS B 1 504 ? 6.552 20.846 -9.528 1.00 36.79 504 LYS B CA 1
ATOM 8181 C C . LYS B 1 504 ? 5.459 21.862 -9.194 1.00 37.28 504 LYS B C 1
ATOM 8182 O O . LYS B 1 504 ? 4.561 21.595 -8.373 1.00 36.86 504 LYS B O 1
ATOM 8188 N N . THR B 1 505 ? 5.593 23.046 -9.784 1.00 37.68 505 THR B N 1
ATOM 8189 C CA . THR B 1 505 ? 4.628 24.129 -9.643 1.00 38.99 505 THR B CA 1
ATOM 8190 C C . THR B 1 505 ? 3.988 24.383 -11.012 1.00 39.56 505 THR B C 1
ATOM 8191 O O . THR B 1 505 ? 4.677 24.573 -12.022 1.00 39.25 505 THR B O 1
ATOM 8195 N N . THR B 1 506 ? 2.663 24.342 -11.022 1.00 40.69 506 THR B N 1
ATOM 8196 C CA . THR B 1 506 ? 1.874 24.587 -12.220 1.00 42.57 506 THR B CA 1
ATOM 8197 C C . THR B 1 506 ? 0.817 25.623 -11.867 1.00 44.22 506 THR B C 1
ATOM 8198 O O . THR B 1 506 ? 0.078 25.473 -10.874 1.00 43.58 506 THR B O 1
ATOM 8202 N N . THR B 1 507 ? 0.809 26.693 -12.662 1.00 46.42 507 THR B N 1
ATOM 8203 C CA . THR B 1 507 ? -0.282 27.657 -12.685 1.00 48.58 507 THR B CA 1
ATOM 8204 C C . THR B 1 507 ? -1.060 27.389 -13.986 1.00 50.29 507 THR B C 1
ATOM 8205 O O . THR B 1 507 ? -0.554 27.640 -15.094 1.00 50.53 507 THR B O 1
ATOM 8209 N N . LYS B 1 508 ? -2.257 26.809 -13.847 1.00 52.42 508 LYS B N 1
ATOM 8210 C CA . LYS B 1 508 ? -3.090 26.411 -15.000 1.00 54.22 508 LYS B CA 1
ATOM 8211 C C . LYS B 1 508 ? -3.899 27.581 -15.577 1.00 55.11 508 LYS B C 1
ATOM 8212 O O . LYS B 1 508 ? -4.320 28.457 -14.803 1.00 55.49 508 LYS B O 1
ATOM 8218 N N . PRO B 1 509 ? -4.142 27.584 -16.926 1.00 55.81 509 PRO B N 1
ATOM 8219 C CA . PRO B 1 509 ? -4.774 28.678 -17.697 1.00 56.00 509 PRO B CA 1
ATOM 8220 C C . PRO B 1 509 ? -5.568 29.733 -16.898 1.00 56.19 509 PRO B C 1
ATOM 8221 O O . PRO B 1 509 ? -5.310 30.935 -17.038 1.00 56.19 509 PRO B O 1
ATOM 8225 N N . ASP B 1 510 ? -6.502 29.276 -16.064 1.00 56.47 510 ASP B N 1
ATOM 8226 C CA . ASP B 1 510 ? -7.372 30.136 -15.242 1.00 56.81 510 ASP B CA 1
ATOM 8227 C C . ASP B 1 510 ? -6.704 30.728 -13.986 1.00 56.49 510 ASP B C 1
ATOM 8228 O O . ASP B 1 510 ? -7.383 31.335 -13.145 1.00 56.39 510 ASP B O 1
ATOM 8233 N N . GLY B 1 511 ? -5.393 30.521 -13.849 1.00 55.92 511 GLY B N 1
ATOM 8234 C CA . GLY B 1 511 ? -4.622 31.061 -12.725 1.00 54.99 511 GLY B CA 1
ATOM 8235 C C . GLY B 1 511 ? -4.665 30.299 -11.401 1.00 54.33 511 GLY B C 1
ATOM 8236 O O . GLY B 1 511 ? -4.358 30.880 -10.350 1.00 54.37 511 GLY B O 1
ATOM 8237 N N . SER B 1 512 ? -5.048 29.015 -11.436 1.00 53.31 512 SER B N 1
ATOM 8238 C CA . SER B 1 512 ? -4.930 28.141 -10.249 1.00 52.16 512 SER B CA 1
ATOM 8239 C C . SER B 1 512 ? -3.487 27.605 -10.087 1.00 50.57 512 SER B C 1
ATOM 8240 O O . SER B 1 512 ? -2.769 27.477 -11.088 1.00 50.89 512 SER B O 1
ATOM 8243 N N . VAL B 1 513 ? -3.073 27.312 -8.841 1.00 48.43 513 VAL B N 1
ATOM 8244 C CA . VAL B 1 513 ? -1.699 26.813 -8.543 1.00 45.54 513 VAL B CA 1
ATOM 8245 C C . VAL B 1 513 ? -1.585 25.432 -7.859 1.00 43.30 513 VAL B C 1
ATOM 8246 O O . VAL B 1 513 ? -1.914 25.253 -6.688 1.00 43.41 513 VAL B O 1
ATOM 8250 N N . VAL B 1 514 ? -1.056 24.476 -8.603 1.00 40.54 514 VAL B N 1
ATOM 8251 C CA . VAL B 1 514 ? -0.807 23.139 -8.089 1.00 37.40 514 VAL B CA 1
ATOM 8252 C C . VAL B 1 514 ? 0.666 23.078 -7.686 1.00 35.58 514 VAL B C 1
ATOM 8253 O O . VAL B 1 514 ? 1.553 23.404 -8.492 1.00 34.91 514 VAL B O 1
ATOM 8257 N N . ARG B 1 515 ? 0.921 22.693 -6.435 1.00 33.01 515 ARG B N 1
ATOM 8258 C CA . ARG B 1 515 ? 2.279 22.526 -5.950 1.00 30.90 515 ARG B CA 1
ATOM 8259 C C . ARG B 1 515 ? 2.441 21.153 -5.315 1.00 29.61 515 ARG B C 1
ATOM 8260 O O . ARG B 1 515 ? 1.819 20.828 -4.284 1.00 28.82 515 ARG B O 1
ATOM 8268 N N . ARG B 1 516 ? 3.283 20.333 -5.927 1.00 27.17 516 ARG B N 1
ATOM 8269 C CA . ARG B 1 516 ? 3.504 18.987 -5.417 1.00 25.70 516 ARG B CA 1
ATOM 8270 C C . ARG B 1 516 ? 4.988 18.700 -5.290 1.00 25.01 516 ARG B C 1
ATOM 8271 O O . ARG B 1 516 ? 5.804 19.212 -6.061 1.00 24.73 516 ARG B O 1
ATOM 8279 N N . THR B 1 517 ? 5.339 17.864 -4.328 1.00 24.40 517 THR B N 1
ATOM 8280 C CA . THR B 1 517 ? 6.720 17.457 -4.196 1.00 23.86 517 THR B CA 1
ATOM 8281 C C . THR B 1 517 ? 6.846 16.087 -4.850 1.00 23.10 517 THR B C 1
ATOM 8282 O O . THR B 1 517 ? 5.922 15.268 -4.782 1.00 21.04 517 THR B O 1
ATOM 8286 N N . LEU B 1 518 ? 7.990 15.846 -5.476 1.00 21.68 518 LEU B N 1
ATOM 8287 C CA . LEU B 1 518 ? 8.332 14.500 -5.949 1.00 23.16 518 LEU B CA 1
ATOM 8288 C C . LEU B 1 518 ? 8.736 13.551 -4.786 1.00 22.67 518 LEU B C 1
ATOM 8289 O O . LEU B 1 518 ? 8.811 12.310 -4.960 1.00 22.09 518 LEU B O 1
ATOM 8294 N N . VAL B 1 519 ? 8.977 14.140 -3.608 1.00 21.99 519 VAL B N 1
ATOM 8295 C CA . VAL B 1 519 ? 9.647 13.455 -2.483 1.00 22.79 519 VAL B CA 1
ATOM 8296 C C . VAL B 1 519 ? 8.902 13.644 -1.164 1.00 22.63 519 VAL B C 1
ATOM 8297 O O . VAL B 1 519 ? 8.821 14.761 -0.642 1.00 23.34 519 VAL B O 1
ATOM 8301 N N . HIS B 1 520 ? 8.388 12.535 -0.641 1.00 21.92 520 HIS B N 1
ATOM 8302 C CA . HIS B 1 520 ? 7.671 12.449 0.633 1.00 22.53 520 HIS B CA 1
ATOM 8303 C C . HIS B 1 520 ? 8.739 12.365 1.723 1.00 22.54 520 HIS B C 1
ATOM 8304 O O . HIS B 1 520 ? 9.638 11.550 1.617 1.00 22.35 520 HIS B O 1
ATOM 8311 N N . VAL B 1 521 ? 8.667 13.209 2.749 1.00 23.53 521 VAL B N 1
ATOM 8312 C CA . VAL B 1 521 ? 9.738 13.286 3.767 1.00 24.54 521 VAL B CA 1
ATOM 8313 C C . VAL B 1 521 ? 9.175 13.205 5.186 1.00 24.94 521 VAL B C 1
ATOM 8314 O O . VAL B 1 521 ? 9.919 13.341 6.159 1.00 24.54 521 VAL B O 1
ATOM 8318 N N . SER B 1 522 ? 7.857 13.019 5.291 1.00 25.32 522 SER B N 1
ATOM 8319 C CA . SER B 1 522 ? 7.197 12.804 6.581 1.00 25.83 522 SER B CA 1
ATOM 8320 C C . SER B 1 522 ? 7.860 11.664 7.328 1.00 24.85 522 SER B C 1
ATOM 8321 O O . SER B 1 522 ? 8.366 10.722 6.700 1.00 24.28 522 SER B O 1
ATOM 8324 N N . GLY B 1 523 ? 7.839 11.724 8.658 1.00 23.83 523 GLY B N 1
ATOM 8325 C CA . GLY B 1 523 ? 8.325 10.607 9.477 1.00 22.84 523 GLY B CA 1
ATOM 8326 C C . GLY B 1 523 ? 7.559 9.304 9.266 1.00 22.38 523 GLY B C 1
ATOM 8327 O O . GLY B 1 523 ? 6.325 9.289 9.239 1.00 23.22 523 GLY B O 1
ATOM 8328 N N . GLY B 1 524 ? 8.284 8.200 9.124 1.00 21.10 524 GLY B N 1
ATOM 8329 C CA . GLY B 1 524 ? 7.658 6.885 8.975 1.00 20.01 524 GLY B CA 1
ATOM 8330 C C . GLY B 1 524 ? 6.531 6.531 9.954 1.00 19.49 524 GLY B C 1
ATOM 8331 O O . GLY B 1 524 ? 5.440 6.137 9.517 1.00 19.06 524 GLY B O 1
ATOM 8332 N N . PRO B 1 525 ? 6.784 6.612 11.283 1.00 18.72 525 PRO B N 1
ATOM 8333 C CA . PRO B 1 525 ? 5.699 6.222 12.229 1.00 17.90 525 PRO B CA 1
ATOM 8334 C C . PRO B 1 525 ? 4.420 7.033 12.103 1.00 17.18 525 PRO B C 1
ATOM 8335 O O . PRO B 1 525 ? 3.335 6.480 12.258 1.00 16.08 525 PRO B O 1
ATOM 8339 N N . GLU B 1 526 ? 4.537 8.328 11.864 1.00 17.46 526 GLU B N 1
ATOM 8340 C CA . GLU B 1 526 ? 3.375 9.198 11.711 1.00 19.82 526 GLU B CA 1
ATOM 8341 C C . GLU B 1 526 ? 2.568 8.841 10.454 1.00 19.72 526 GLU B C 1
ATOM 8342 O O . GLU B 1 526 ? 1.348 8.728 10.493 1.00 20.09 526 GLU B O 1
ATOM 8348 N N . TYR B 1 527 ? 3.278 8.697 9.338 1.00 19.28 527 TYR B N 1
ATOM 8349 C CA . TYR B 1 527 ? 2.742 8.169 8.094 1.00 19.64 527 TYR B CA 1
ATOM 8350 C C . TYR B 1 527 ? 2.009 6.844 8.313 1.00 18.81 527 TYR B C 1
ATOM 8351 O O . TYR B 1 527 ? 0.843 6.683 7.892 1.00 18.31 527 TYR B O 1
ATOM 8360 N N . ARG B 1 528 ? 2.673 5.877 8.941 1.00 17.85 528 ARG B N 1
ATOM 8361 C CA . ARG B 1 528 ? 2.001 4.605 9.192 1.00 17.64 528 ARG B CA 1
ATOM 8362 C C . ARG B 1 528 ? 0.778 4.746 10.092 1.00 17.51 528 ARG B C 1
ATOM 8363 O O . ARG B 1 528 ? -0.222 4.084 9.871 1.00 17.93 528 ARG B O 1
ATOM 8371 N N . LYS B 1 529 ? 0.855 5.602 11.100 1.00 17.94 529 LYS B N 1
ATOM 8372 C CA . LYS B 1 529 ? -0.294 5.803 11.997 1.00 18.45 529 LYS B CA 1
ATOM 8373 C C . LYS B 1 529 ? -1.490 6.321 11.172 1.00 18.35 529 LYS B C 1
ATOM 8374 O O . LYS B 1 529 ? -2.627 5.841 11.301 1.00 17.13 529 LYS B O 1
ATOM 8380 N N . ARG B 1 530 ? -1.204 7.311 10.330 1.00 18.71 530 ARG B N 1
ATOM 8381 C CA . ARG B 1 530 ? -2.191 7.843 9.397 1.00 19.38 530 ARG B CA 1
ATOM 8382 C C . ARG B 1 530 ? -2.775 6.732 8.541 1.00 18.30 530 ARG B C 1
ATOM 8383 O O . ARG B 1 530 ? -4.001 6.625 8.434 1.00 16.37 530 ARG B O 1
ATOM 8391 N N . CYS B 1 531 ? -1.917 5.887 7.951 1.00 17.80 531 CYS B N 1
ATOM 8392 C CA . CYS B 1 531 ? -2.417 4.689 7.227 1.00 17.72 531 CYS B CA 1
ATOM 8393 C C . CYS B 1 531 ? -3.309 3.734 8.057 1.00 17.53 531 CYS B C 1
ATOM 8394 O O . CYS B 1 531 ? -4.313 3.179 7.543 1.00 15.33 531 CYS B O 1
ATOM 8397 N N . GLU B 1 532 ? -2.957 3.526 9.323 1.00 16.94 532 GLU B N 1
ATOM 8398 C CA . GLU B 1 532 ? -3.808 2.673 10.158 1.00 17.38 532 GLU B CA 1
ATOM 8399 C C . GLU B 1 532 ? -5.131 3.298 10.573 1.00 17.16 532 GLU B C 1
ATOM 8400 O O . GLU B 1 532 ? -6.105 2.563 10.718 1.00 16.93 532 GLU B O 1
ATOM 8406 N N . GLN B 1 533 ? -5.161 4.624 10.793 1.00 15.87 533 GLN B N 1
ATOM 8407 C CA . GLN B 1 533 ? -6.429 5.329 11.017 1.00 16.02 533 GLN B CA 1
ATOM 8408 C C . GLN B 1 533 ? -7.372 5.085 9.826 1.00 15.46 533 GLN B C 1
ATOM 8409 O O . GLN B 1 533 ? -8.537 4.843 9.997 1.00 16.09 533 GLN B O 1
ATOM 8415 N N . VAL B 1 534 ? -6.831 5.118 8.619 1.00 14.76 534 VAL B N 1
ATOM 8416 C CA . VAL B 1 534 ? -7.606 4.898 7.400 1.00 14.90 534 VAL B CA 1
ATOM 8417 C C . VAL B 1 534 ? -8.102 3.450 7.325 1.00 15.26 534 VAL B C 1
ATOM 8418 O O . VAL B 1 534 ? -9.325 3.201 7.187 1.00 16.19 534 VAL B O 1
ATOM 8422 N N . ALA B 1 535 ? -7.183 2.495 7.433 1.00 13.85 535 ALA B N 1
ATOM 8423 C CA . ALA B 1 535 ? -7.561 1.076 7.328 1.00 15.21 535 ALA B CA 1
ATOM 8424 C C . ALA B 1 535 ? -8.622 0.685 8.356 1.00 15.57 535 ALA B C 1
ATOM 8425 O O . ALA B 1 535 ? -9.628 0.038 8.027 1.00 14.49 535 ALA B O 1
ATOM 8427 N N . TYR B 1 536 ? -8.378 1.060 9.607 1.00 16.49 536 TYR B N 1
ATOM 8428 C CA . TYR B 1 536 ? -9.362 0.785 10.671 1.00 17.33 536 TYR B CA 1
ATOM 8429 C C . TYR B 1 536 ? -10.769 1.340 10.353 1.00 17.50 536 TYR B C 1
ATOM 8430 O O . TYR B 1 536 ? -11.767 0.671 10.557 1.00 18.46 536 TYR B O 1
ATOM 8439 N N . ASN B 1 537 ? -10.845 2.573 9.891 1.00 17.90 537 ASN B N 1
ATOM 8440 C CA A ASN B 1 537 ? -12.122 3.169 9.549 0.50 17.72 537 ASN B CA 1
ATOM 8441 C CA B ASN B 1 537 ? -12.126 3.190 9.540 0.50 17.71 537 ASN B CA 1
ATOM 8442 C C . ASN B 1 537 ? -12.594 2.717 8.143 1.00 17.36 537 ASN B C 1
ATOM 8443 O O . ASN B 1 537 ? -13.017 3.502 7.303 1.00 16.30 537 ASN B O 1
ATOM 8452 N N . ASN B 1 538 ? -12.524 1.415 7.890 1.00 17.93 538 ASN B N 1
ATOM 8453 C CA . ASN B 1 538 ? -13.011 0.864 6.614 1.00 18.90 538 ASN B CA 1
ATOM 8454 C C . ASN B 1 538 ? -12.462 1.534 5.344 1.00 18.81 538 ASN B C 1
ATOM 8455 O O . ASN B 1 538 ? -13.187 1.705 4.367 1.00 18.80 538 ASN B O 1
ATOM 8460 N N . TYR B 1 539 ? -11.184 1.929 5.410 1.00 18.81 539 TYR B N 1
ATOM 8461 C CA . TYR B 1 539 ? -10.411 2.482 4.292 1.00 18.28 539 TYR B CA 1
ATOM 8462 C C . TYR B 1 539 ? -11.001 3.799 3.841 1.00 19.72 539 TYR B C 1
ATOM 8463 O O . TYR B 1 539 ? -11.152 4.106 2.635 1.00 19.59 539 TYR B O 1
ATOM 8472 N N . ASN B 1 540 ? -11.303 4.606 4.850 1.00 20.99 540 ASN B N 1
ATOM 8473 C CA . ASN B 1 540 ? -11.951 5.871 4.605 1.00 22.69 540 ASN B CA 1
ATOM 8474 C C . ASN B 1 540 ? -11.113 6.685 3.622 1.00 21.72 540 ASN B C 1
ATOM 8475 O O . ASN B 1 540 ? -9.904 6.878 3.816 1.00 21.59 540 ASN B O 1
ATOM 8480 N N . GLY B 1 541 ? -11.759 7.148 2.558 1.00 20.85 541 GLY B N 1
ATOM 8481 C CA . GLY B 1 541 ? -11.085 7.963 1.555 1.00 20.23 541 GLY B CA 1
ATOM 8482 C C . GLY B 1 541 ? -10.789 7.169 0.293 1.00 20.12 541 GLY B C 1
ATOM 8483 O O . GLY B 1 541 ? -10.434 7.745 -0.740 1.00 20.71 541 GLY B O 1
ATOM 8484 N N . PHE B 1 542 ? -10.927 5.851 0.384 1.00 19.29 542 PHE B N 1
ATOM 8485 C CA . PHE B 1 542 ? -10.929 4.997 -0.791 1.00 19.35 542 PHE B CA 1
ATOM 8486 C C . PHE B 1 542 ? -12.403 4.736 -1.089 1.00 20.09 542 PHE B C 1
ATOM 8487 O O . PHE B 1 542 ? -13.157 4.514 -0.161 1.00 20.17 542 PHE B O 1
ATOM 8495 N N . GLU B 1 543 ? -12.828 4.833 -2.354 1.00 20.68 543 GLU B N 1
ATOM 8496 C CA . GLU B 1 543 ? -14.131 4.315 -2.731 1.00 22.72 543 GLU B CA 1
ATOM 8497 C C . GLU B 1 543 ? -13.930 2.832 -2.930 1.00 22.59 543 GLU B C 1
ATOM 8498 O O . GLU B 1 543 ? -13.012 2.442 -3.627 1.00 22.87 543 GLU B O 1
ATOM 8504 N N . LEU B 1 544 ? -14.780 2.015 -2.328 1.00 22.49 544 LEU B N 1
ATOM 8505 C CA . LEU B 1 544 ? -14.664 0.577 -2.423 1.00 23.60 544 LEU B CA 1
ATOM 8506 C C . LEU B 1 544 ? -15.940 0.001 -3.004 1.00 25.32 544 LEU B C 1
ATOM 8507 O O . LEU B 1 544 ? -17.023 0.497 -2.683 1.00 25.82 544 LEU B O 1
ATOM 8512 N N . ALA B 1 545 ? -15.845 -1.041 -3.838 1.00 26.01 545 ALA B N 1
ATOM 8513 C CA . ALA B 1 545 ? -17.071 -1.692 -4.331 1.00 27.34 545 ALA B CA 1
ATOM 8514 C C . ALA B 1 545 ? -16.876 -3.158 -4.703 1.00 27.63 545 ALA B C 1
ATOM 8515 O O . ALA B 1 545 ? -17.857 -3.907 -4.806 1.00 28.25 545 ALA B O 1
#